Protein 2MNS (pdb70)

Organism: NCBI:txid75888

Sequence (20 aa):
LGLLSYGAGVASLPLLNVIALGLLSYGAGVASLPLLNVIALGLLSYGAGVASLPLLNVIALGLLSYGAGVASLPLLNVIALGLLSYGAGVASLPLLNVIALGLLSYGAGVASLPLLNVIALGLLSYGAGVASLPLLNVIALGLLSYGAGVASLPLLNVIALGLLSYGAGVASLPLLNVIALGLLSYGAGVASLPLLNVIALGLLSYGAGVASLPLLNVIALGLLSYGAGVASLPLLNVIALGLLSYGAGVASLPLLNVIALGLLSYGAGVASLPLLNVIALGLLSYGAGVASLPLLNVIALGLLSYGAGVASLPLLNVIALGLLSYGAGVASLPLLNVIALGLLSYGAGVASLPLLNVIALGLLSYGAGVASLPLLNVIALGLLSYGAGVASLPLLNVIALGLLSYGAGVASLPLLNVIALGLLSYGAGVASLPLLNVIALGLLSYGAGVASLPLLNVIALGLLSYGAGVASLPLLNVIALGLLSYGAGVASLPLLNVIALGLLSYGAGVASLPLLNVIALGLLSYGAGVASLPLLNVIALGLLSYGAGVASLPLLNVIALGLLSYGAGVASLPLLNVIALGLLSYGAGVASLPLLNVIALGLLSYGAGVASLPLLNVIALGLLSYGAGVASLPLLNVIALGLLSYGAGVASLPLLNVIALGLLSYGAGVASLPLLNVIALGLLSYGAGVASLPLLNVIALGLLSYGAGVASLPLLNVIALGLLSYGAGVASLPLLNVIALGLLSYGAGVASLPLLNVIALGLLSYGAGVASLPLLNVIALGLLSYGAGVASLPLLNVIALGLLSYGAGVASLPLLNVIALGLLSYGAGVASLPLLNVIALGLLSYGAGVASLPLLNVIALGLLSYGAGVASLPLLNVIALGLLSYGAGVASLPLLNVIALGLLSYGAGVASLPLLNVIALGLLSYGAGVASLPLLNVIALGLLSYGAGVASLPLLNVIALGLLSYGAGVASLPLLNVIALGLLSYGAGVASLPLLNVIA

Structure (mmCIF, N/CA/C/O backbone):
data_2MNS
#
_entry.id   2MNS
#
loop_
_atom_site.group_PDB
_atom_site.id
_atom_site.type_symbol
_atom_site.label_atom_id
_atom_site.label_alt_id
_atom_site.label_comp_id
_atom_site.label_asym_id
_atom_site.label_entity_id
_atom_site.label_seq_id
_atom_site.pdbx_PDB_ins_code
_atom_site.Cartn_x
_atom_site.Cartn_y
_atom_site.Cartn_z
_atom_site.occupancy
_atom_site.B_iso_or_equiv
_atom_site.auth_seq_id
_atom_site.auth_comp_id
_atom_site.auth_asym_id
_atom_site.auth_atom_id
_atom_site.pdbx_PDB_model_num
ATOM 7 N N . LEU A 1 2 ? 2.942 -7.721 0.359 1.00 0.00 1 LEU A N 1
ATOM 8 C CA . LEU A 1 2 ? 3.637 -7.371 1.591 1.00 0.00 1 LEU A CA 1
ATOM 9 C C . LEU A 1 2 ? 4.314 -6.010 1.455 1.00 0.00 1 LEU A C 1
ATOM 10 O O . LEU A 1 2 ? 4.282 -5.196 2.379 1.00 0.00 1 LEU A O 1
ATOM 26 N N . GLY A 1 3 ? 4.922 -5.769 0.299 1.00 0.00 2 GLY A N 1
ATOM 27 C CA . GLY A 1 3 ? 5.597 -4.505 0.053 1.00 0.00 2 GLY A CA 1
ATOM 28 C C . GLY A 1 3 ? 4.591 -3.371 0.020 1.00 0.00 2 GLY A C 1
ATOM 29 O O . GLY A 1 3 ? 4.844 -2.282 0.538 1.00 0.00 2 GLY A O 1
ATOM 33 N N . LEU A 1 4 ? 3.447 -3.635 -0.594 1.00 0.00 3 LEU A N 1
ATOM 34 C CA . LEU A 1 4 ? 2.404 -2.631 -0.694 1.00 0.00 3 LEU A CA 1
ATOM 35 C C . LEU A 1 4 ? 1.865 -2.287 0.695 1.00 0.00 3 LEU A C 1
ATOM 36 O O . LEU A 1 4 ? 1.568 -1.131 0.990 1.00 0.00 3 LEU A O 1
ATOM 52 N N . LEU A 1 5 ? 1.738 -3.300 1.544 1.00 0.00 4 LEU A N 1
ATOM 53 C CA . LEU A 1 5 ? 1.238 -3.089 2.898 1.00 0.00 4 LEU A CA 1
ATOM 54 C C . LEU A 1 5 ? 2.191 -2.187 3.683 1.00 0.00 4 LEU A C 1
ATOM 55 O O . LEU A 1 5 ? 1.757 -1.315 4.436 1.00 0.00 4 LEU A O 1
ATOM 71 N N . SER A 1 6 ? 3.489 -2.409 3.505 1.00 0.00 5 SER A N 1
ATOM 72 C CA . SER A 1 6 ? 4.500 -1.619 4.202 1.00 0.00 5 SER A CA 1
ATOM 73 C C . SER A 1 6 ? 4.693 -0.265 3.525 1.00 0.00 5 SER A C 1
ATOM 74 O O . SER A 1 6 ? 5.480 0.563 3.982 1.00 0.00 5 SER A O 1
ATOM 82 N N . TYR A 1 7 ? 3.972 -0.053 2.431 1.00 0.00 6 TYR A N 1
ATOM 83 C CA . TYR A 1 7 ? 4.067 1.198 1.687 1.00 0.00 6 TYR A CA 1
ATOM 84 C C . TYR A 1 7 ? 3.705 2.373 2.590 1.00 0.00 6 TYR A C 1
ATOM 85 O O . TYR A 1 7 ? 4.395 3.392 2.609 1.00 0.00 6 TYR A O 1
ATOM 103 N N . GLY A 1 8 ? 2.614 2.217 3.339 1.00 0.00 7 GLY A N 1
ATOM 104 C CA . GLY A 1 8 ? 2.150 3.265 4.253 1.00 0.00 7 GLY A CA 1
ATOM 105 C C . GLY A 1 8 ? 0.639 3.440 4.158 1.00 0.00 7 GLY A C 1
ATOM 106 O O . GLY A 1 8 ? 0.121 4.540 4.347 1.00 0.00 7 GLY A O 1
ATOM 110 N N . ALA A 1 9 ? -0.064 2.350 3.867 1.00 0.00 8 ALA A N 1
ATOM 111 C CA . ALA A 1 9 ? -1.515 2.401 3.754 1.00 0.00 8 ALA A CA 1
ATOM 112 C C . ALA A 1 9 ? -2.151 2.549 5.131 1.00 0.00 8 ALA A C 1
ATOM 113 O O . ALA A 1 9 ? -3.337 2.854 5.251 1.00 0.00 8 ALA A O 1
ATOM 120 N N . GLY A 1 10 ? -1.348 2.331 6.171 1.00 0.00 9 GLY A N 1
ATOM 121 C CA . GLY A 1 10 ? -1.836 2.441 7.544 1.00 0.00 9 GLY A CA 1
ATOM 122 C C . GLY A 1 10 ? -1.029 1.549 8.481 1.00 0.00 9 GLY A C 1
ATOM 123 O O . GLY A 1 10 ? -1.578 0.936 9.395 1.00 0.00 9 GLY A O 1
ATOM 127 N N . VAL A 1 11 ? 0.277 1.478 8.244 1.00 0.00 10 VAL A N 1
ATOM 128 C CA . VAL A 1 11 ? 1.151 0.654 9.072 1.00 0.00 10 VAL A CA 1
ATOM 129 C C . VAL A 1 11 ? 1.146 1.147 10.515 1.00 0.00 10 VAL A C 1
ATOM 130 O O . VAL A 1 11 ? 1.033 0.356 11.449 1.00 0.00 10 VAL A O 1
ATOM 143 N N . ALA A 1 12 ? 1.271 2.462 10.692 1.00 0.00 11 ALA A N 1
ATOM 144 C CA . ALA A 1 12 ? 1.275 3.057 12.029 1.00 0.00 11 ALA A CA 1
ATOM 145 C C . ALA A 1 12 ? -0.121 3.545 12.390 1.00 0.00 11 ALA A C 1
ATOM 146 O O . ALA A 1 12 ? -0.376 3.952 13.524 1.00 0.00 11 ALA A O 1
ATOM 153 N N . SER A 1 13 ? -1.020 3.508 11.413 1.00 0.00 12 SER A N 1
ATOM 154 C CA . SER A 1 13 ? -2.394 3.953 11.624 1.00 0.00 12 SER A CA 1
ATOM 155 C C . SER A 1 13 ? -3.255 2.819 12.167 1.00 0.00 12 SER A C 1
ATOM 156 O O . SER A 1 13 ? -4.430 3.019 12.476 1.00 0.00 12 SER A O 1
ATOM 164 N N . LEU A 1 14 ? -2.674 1.620 12.273 1.00 0.00 13 LEU A N 1
ATOM 165 C CA . LEU A 1 14 ? -3.411 0.452 12.776 1.00 0.00 13 LEU A CA 1
ATOM 166 C C . LEU A 1 14 ? -2.969 0.102 14.208 1.00 0.00 13 LEU A C 1
ATOM 167 O O . LEU A 1 14 ? -3.813 -0.031 15.095 1.00 0.00 13 LEU A O 1
ATOM 183 N N . PRO A 1 15 ? -1.688 -0.052 14.460 1.00 0.00 14 PRO A N 1
ATOM 184 C CA . PRO A 1 15 ? -1.189 -0.393 15.829 1.00 0.00 14 PRO A CA 1
ATOM 185 C C . PRO A 1 15 ? -1.691 0.589 16.889 1.00 0.00 14 PRO A C 1
ATOM 186 O O . PRO A 1 15 ? -2.221 0.182 17.922 1.00 0.00 14 PRO A O 1
ATOM 197 N N . LEU A 1 16 ? -1.522 1.882 16.625 1.00 0.00 15 LEU A N 1
ATOM 198 C CA . LEU A 1 16 ? -1.962 2.907 17.563 1.00 0.00 15 LEU A CA 1
ATOM 199 C C . LEU A 1 16 ? -3.478 2.872 17.714 1.00 0.00 15 LEU A C 1
ATOM 200 O O . LEU A 1 16 ? -4.008 2.984 18.819 1.00 0.00 15 LEU A O 1
ATOM 216 N N . LEU A 1 17 ? -4.168 2.718 16.591 1.00 0.00 16 LEU A N 1
ATOM 217 C CA . LEU A 1 17 ? -5.625 2.669 16.597 1.00 0.00 16 LEU A CA 1
ATOM 218 C C . LEU A 1 17 ? -6.118 1.454 17.382 1.00 0.00 16 LEU A C 1
ATOM 219 O O . LEU A 1 17 ? -7.101 1.538 18.119 1.00 0.00 16 LEU A O 1
ATOM 235 N N . ASN A 1 18 ? -5.437 0.325 17.213 1.00 0.00 17 ASN A N 1
ATOM 236 C CA . ASN A 1 18 ? -5.826 -0.898 17.906 1.00 0.00 17 ASN A CA 1
ATOM 237 C C . ASN A 1 18 ? -5.737 -0.718 19.419 1.00 0.00 17 ASN A C 1
ATOM 238 O O . ASN A 1 18 ? -6.615 -1.166 20.156 1.00 0.00 17 ASN A O 1
ATOM 249 N N . VAL A 1 19 ? -4.679 -0.057 19.877 1.00 0.00 18 VAL A N 1
ATOM 250 C CA . VAL A 1 19 ? -4.503 0.174 21.306 1.00 0.00 18 VAL A CA 1
ATOM 251 C C . VAL A 1 19 ? -5.629 1.057 21.834 1.00 0.00 18 VAL A C 1
ATOM 252 O O . VAL A 1 19 ? -6.224 0.770 22.873 1.00 0.00 18 VAL A O 1
ATOM 265 N N . ILE A 1 20 ? -5.920 2.126 21.103 1.00 0.00 19 ILE A N 1
ATOM 266 C CA . ILE A 1 20 ? -6.981 3.043 21.496 1.00 0.00 19 ILE A CA 1
ATOM 267 C C . ILE A 1 20 ? -8.325 2.327 21.459 1.00 0.00 19 ILE A C 1
ATOM 268 O O . ILE A 1 20 ? -9.148 2.474 22.364 1.00 0.00 19 ILE A O 1
ATOM 284 N N . ALA A 1 21 ? -8.536 1.550 20.403 1.00 0.00 20 ALA A N 1
ATOM 285 C CA . ALA A 1 21 ? -9.783 0.808 20.248 1.00 0.00 20 ALA A CA 1
ATOM 286 C C . ALA A 1 21 ? -9.880 -0.300 21.292 1.00 0.00 20 ALA A C 1
ATOM 287 O O . ALA A 1 21 ? -10.747 -0.262 22.166 1.00 0.00 20 ALA A O 1
ATOM 303 N N . LEU A 1 2 ? 6.327 -6.415 -0.534 1.00 0.00 1 LEU A N 2
ATOM 304 C CA . LEU A 1 2 ? 5.363 -7.387 -1.033 1.00 0.00 1 LEU A CA 2
ATOM 305 C C . LEU A 1 2 ? 4.231 -6.676 -1.768 1.00 0.00 1 LEU A C 2
ATOM 306 O O . LEU A 1 2 ? 3.787 -7.127 -2.825 1.00 0.00 1 LEU A O 2
ATOM 322 N N . GLY A 1 3 ? 3.769 -5.562 -1.203 1.00 0.00 2 GLY A N 2
ATOM 323 C CA . GLY A 1 3 ? 2.688 -4.791 -1.813 1.00 0.00 2 GLY A CA 2
ATOM 324 C C . GLY A 1 3 ? 1.823 -4.129 -0.748 1.00 0.00 2 GLY A C 2
ATOM 325 O O . GLY A 1 3 ? 1.219 -3.084 -0.986 1.00 0.00 2 GLY A O 2
ATOM 329 N N . LEU A 1 4 ? 1.765 -4.750 0.428 1.00 0.00 3 LEU A N 2
ATOM 330 C CA . LEU A 1 4 ? 0.965 -4.217 1.532 1.00 0.00 3 LEU A CA 2
ATOM 331 C C . LEU A 1 4 ? 1.825 -3.378 2.471 1.00 0.00 3 LEU A C 2
ATOM 332 O O . LEU A 1 4 ? 1.302 -2.624 3.289 1.00 0.00 3 LEU A O 2
ATOM 348 N N . LEU A 1 5 ? 3.142 -3.519 2.363 1.00 0.00 4 LEU A N 2
ATOM 349 C CA . LEU A 1 5 ? 4.040 -2.766 3.230 1.00 0.00 4 LEU A CA 2
ATOM 350 C C . LEU A 1 5 ? 3.894 -1.267 2.994 1.00 0.00 4 LEU A C 2
ATOM 351 O O . LEU A 1 5 ? 3.812 -0.491 3.944 1.00 0.00 4 LEU A O 2
ATOM 367 N N . SER A 1 6 ? 3.843 -0.865 1.728 1.00 0.00 5 SER A N 2
ATOM 368 C CA . SER A 1 6 ? 3.690 0.548 1.401 1.00 0.00 5 SER A CA 2
ATOM 369 C C . SER A 1 6 ? 2.354 1.063 1.924 1.00 0.00 5 SER A C 2
ATOM 370 O O . SER A 1 6 ? 2.282 2.118 2.556 1.00 0.00 5 SER A O 2
ATOM 378 N N . TYR A 1 7 ? 1.302 0.298 1.659 1.00 0.00 6 TYR A N 2
ATOM 379 C CA . TYR A 1 7 ? -0.037 0.659 2.105 1.00 0.00 6 TYR A CA 2
ATOM 380 C C . TYR A 1 7 ? -0.122 0.653 3.631 1.00 0.00 6 TYR A C 2
ATOM 381 O O . TYR A 1 7 ? -0.685 1.566 4.235 1.00 0.00 6 TYR A O 2
ATOM 399 N N . GLY A 1 8 ? 0.432 -0.391 4.244 1.00 0.00 7 GLY A N 2
ATOM 400 C CA . GLY A 1 8 ? 0.408 -0.525 5.700 1.00 0.00 7 GLY A CA 2
ATOM 401 C C . GLY A 1 8 ? 1.669 0.050 6.336 1.00 0.00 7 GLY A C 2
ATOM 402 O O . GLY A 1 8 ? 1.984 -0.254 7.486 1.00 0.00 7 GLY A O 2
ATOM 406 N N . ALA A 1 9 ? 2.395 0.873 5.582 1.00 0.00 8 ALA A N 2
ATOM 407 C CA . ALA A 1 9 ? 3.625 1.478 6.091 1.00 0.00 8 ALA A CA 2
ATOM 408 C C . ALA A 1 9 ? 3.340 2.355 7.305 1.00 0.00 8 ALA A C 2
ATOM 409 O O . ALA A 1 9 ? 3.433 3.580 7.233 1.00 0.00 8 ALA A O 2
ATOM 416 N N . GLY A 1 10 ? 3.000 1.719 8.421 1.00 0.00 9 GLY A N 2
ATOM 417 C CA . GLY A 1 10 ? 2.713 2.446 9.649 1.00 0.00 9 GLY A CA 2
ATOM 418 C C . GLY A 1 10 ? 1.319 3.056 9.614 1.00 0.00 9 GLY A C 2
ATOM 419 O O . GLY A 1 10 ? 0.827 3.569 10.620 1.00 0.00 9 GLY A O 2
ATOM 423 N N . VAL A 1 11 ? 0.697 3.001 8.449 1.00 0.00 10 VAL A N 2
ATOM 424 C CA . VAL A 1 11 ? -0.641 3.555 8.277 1.00 0.00 10 VAL A CA 2
ATOM 425 C C . VAL A 1 11 ? -1.651 2.798 9.133 1.00 0.00 10 VAL A C 2
ATOM 426 O O . VAL A 1 11 ? -2.480 3.401 9.808 1.00 0.00 10 VAL A O 2
ATOM 439 N N . ALA A 1 12 ? -1.577 1.471 9.088 1.00 0.00 11 ALA A N 2
ATOM 440 C CA . ALA A 1 12 ? -2.493 0.630 9.855 1.00 0.00 11 ALA A CA 2
ATOM 441 C C . ALA A 1 12 ? -1.985 0.431 11.278 1.00 0.00 11 ALA A C 2
ATOM 442 O O . ALA A 1 12 ? -2.704 -0.074 12.139 1.00 0.00 11 ALA A O 2
ATOM 449 N N . SER A 1 13 ? -0.735 0.816 11.512 1.00 0.00 12 SER A N 2
ATOM 450 C CA . SER A 1 13 ? -0.130 0.665 12.829 1.00 0.00 12 SER A CA 2
ATOM 451 C C . SER A 1 13 ? -0.597 1.755 13.786 1.00 0.00 12 SER A C 2
ATOM 452 O O . SER A 1 13 ? -0.213 1.762 14.954 1.00 0.00 12 SER A O 2
ATOM 460 N N . LEU A 1 14 ? -1.412 2.688 13.288 1.00 0.00 13 LEU A N 2
ATOM 461 C CA . LEU A 1 14 ? -1.911 3.791 14.122 1.00 0.00 13 LEU A CA 2
ATOM 462 C C . LEU A 1 14 ? -3.406 3.599 14.461 1.00 0.00 13 LEU A C 2
ATOM 463 O O . LEU A 1 14 ? -3.766 3.594 15.639 1.00 0.00 13 LEU A O 2
ATOM 479 N N . PRO A 1 15 ? -4.280 3.443 13.487 1.00 0.00 14 PRO A N 2
ATOM 480 C CA . PRO A 1 15 ? -5.745 3.254 13.755 1.00 0.00 14 PRO A CA 2
ATOM 481 C C . PRO A 1 15 ? -6.045 2.085 14.701 1.00 0.00 14 PRO A C 2
ATOM 482 O O . PRO A 1 15 ? -6.830 2.221 15.636 1.00 0.00 14 PRO A O 2
ATOM 493 N N . LEU A 1 16 ? -5.438 0.934 14.428 1.00 0.00 15 LEU A N 2
ATOM 494 C CA . LEU A 1 16 ? -5.678 -0.257 15.241 1.00 0.00 15 LEU A CA 2
ATOM 495 C C . LEU A 1 16 ? -5.220 -0.049 16.680 1.00 0.00 15 LEU A C 2
ATOM 496 O O . LEU A 1 16 ? -5.918 -0.424 17.623 1.00 0.00 15 LEU A O 2
ATOM 512 N N . LEU A 1 17 ? -4.048 0.548 16.847 1.00 0.00 16 LEU A N 2
ATOM 513 C CA . LEU A 1 17 ? -3.517 0.794 18.181 1.00 0.00 16 LEU A CA 2
ATOM 514 C C . LEU A 1 17 ? -4.418 1.763 18.947 1.00 0.00 16 LEU A C 2
ATOM 515 O O . LEU A 1 17 ? -4.644 1.597 20.146 1.00 0.00 16 LEU A O 2
ATOM 531 N N . ASN A 1 18 ? -4.920 2.776 18.249 1.00 0.00 17 ASN A N 2
ATOM 532 C CA . ASN A 1 18 ? -5.788 3.765 18.879 1.00 0.00 17 ASN A CA 2
ATOM 533 C C . ASN A 1 18 ? -7.057 3.103 19.409 1.00 0.00 17 ASN A C 2
ATOM 534 O O . ASN A 1 18 ? -7.506 3.401 20.515 1.00 0.00 17 ASN A O 2
ATOM 545 N N . VAL A 1 19 ? -7.625 2.198 18.620 1.00 0.00 18 VAL A N 2
ATOM 546 C CA . VAL A 1 19 ? -8.835 1.494 19.033 1.00 0.00 18 VAL A CA 2
ATOM 547 C C . VAL A 1 19 ? -8.537 0.613 20.240 1.00 0.00 18 VAL A C 2
ATOM 548 O O . VAL A 1 19 ? -9.284 0.598 21.219 1.00 0.00 18 VAL A O 2
ATOM 561 N N . ILE A 1 20 ? -7.430 -0.119 20.160 1.00 0.00 19 ILE A N 2
ATOM 562 C CA . ILE A 1 20 ? -7.019 -1.003 21.243 1.00 0.00 19 ILE A CA 2
ATOM 563 C C . ILE A 1 20 ? -6.697 -0.194 22.494 1.00 0.00 19 ILE A C 2
ATOM 564 O O . ILE A 1 20 ? -7.080 -0.564 23.604 1.00 0.00 19 ILE A O 2
ATOM 580 N N . ALA A 1 21 ? -5.983 0.912 22.303 1.00 0.00 20 ALA A N 2
ATOM 581 C CA . ALA A 1 21 ? -5.605 1.774 23.421 1.00 0.00 20 ALA A CA 2
ATOM 582 C C . ALA A 1 21 ? -6.728 2.753 23.750 1.00 0.00 20 ALA A C 2
ATOM 583 O O . ALA A 1 21 ? -6.736 3.358 24.821 1.00 0.00 20 ALA A O 2
ATOM 599 N N . LEU A 1 2 ? 5.019 -8.378 1.313 1.00 0.00 1 LEU A N 3
ATOM 600 C CA . LEU A 1 2 ? 3.678 -8.749 0.884 1.00 0.00 1 LEU A CA 3
ATOM 601 C C . LEU A 1 2 ? 3.036 -7.602 0.112 1.00 0.00 1 LEU A C 3
ATOM 602 O O . LEU A 1 2 ? 2.354 -7.816 -0.890 1.00 0.00 1 LEU A O 3
ATOM 618 N N . GLY A 1 3 ? 3.256 -6.379 0.596 1.00 0.00 2 GLY A N 3
ATOM 619 C CA . GLY A 1 3 ? 2.694 -5.182 -0.037 1.00 0.00 2 GLY A CA 3
ATOM 620 C C . GLY A 1 3 ? 1.813 -4.434 0.950 1.00 0.00 2 GLY A C 3
ATOM 621 O O . GLY A 1 3 ? 1.445 -3.279 0.729 1.00 0.00 2 GLY A O 3
ATOM 625 N N . LEU A 1 4 ? 1.484 -5.109 2.039 1.00 0.00 3 LEU A N 3
ATOM 626 C CA . LEU A 1 4 ? 0.645 -4.530 3.080 1.00 0.00 3 LEU A CA 3
ATOM 627 C C . LEU A 1 4 ? 1.343 -3.341 3.733 1.00 0.00 3 LEU A C 3
ATOM 628 O O . LEU A 1 4 ? 0.707 -2.346 4.077 1.00 0.00 3 LEU A O 3
ATOM 644 N N . LEU A 1 5 ? 2.654 -3.462 3.908 1.00 0.00 4 LEU A N 3
ATOM 645 C CA . LEU A 1 5 ? 3.439 -2.400 4.529 1.00 0.00 4 LEU A CA 3
ATOM 646 C C . LEU A 1 5 ? 3.371 -1.119 3.705 1.00 0.00 4 LEU A C 3
ATOM 647 O O . LEU A 1 5 ? 3.304 -0.024 4.261 1.00 0.00 4 LEU A O 3
ATOM 663 N N . SER A 1 6 ? 3.396 -1.254 2.384 1.00 0.00 5 SER A N 3
ATOM 664 C CA . SER A 1 6 ? 3.339 -0.080 1.522 1.00 0.00 5 SER A CA 3
ATOM 665 C C . SER A 1 6 ? 2.077 0.726 1.816 1.00 0.00 5 SER A C 3
ATOM 666 O O . SER A 1 6 ? 2.131 1.949 1.946 1.00 0.00 5 SER A O 3
ATOM 674 N N . TYR A 1 7 ? 0.949 0.034 1.937 1.00 0.00 6 TYR A N 3
ATOM 675 C CA . TYR A 1 7 ? -0.311 0.703 2.238 1.00 0.00 6 TYR A CA 3
ATOM 676 C C . TYR A 1 7 ? -0.301 1.231 3.670 1.00 0.00 6 TYR A C 3
ATOM 677 O O . TYR A 1 7 ? -0.781 2.330 3.945 1.00 0.00 6 TYR A O 3
ATOM 695 N N . GLY A 1 8 ? 0.255 0.429 4.581 1.00 0.00 7 GLY A N 3
ATOM 696 C CA . GLY A 1 8 ? 0.337 0.801 5.995 1.00 0.00 7 GLY A CA 3
ATOM 697 C C . GLY A 1 8 ? 1.748 1.247 6.355 1.00 0.00 7 GLY A C 3
ATOM 698 O O . GLY A 1 8 ? 2.229 0.999 7.460 1.00 0.00 7 GLY A O 3
ATOM 702 N N . ALA A 1 9 ? 2.409 1.899 5.407 1.00 0.00 8 ALA A N 3
ATOM 703 C CA . ALA A 1 9 ? 3.771 2.372 5.622 1.00 0.00 8 ALA A CA 3
ATOM 704 C C . ALA A 1 9 ? 3.836 3.331 6.808 1.00 0.00 8 ALA A C 3
ATOM 705 O O . ALA A 1 9 ? 4.850 3.400 7.501 1.00 0.00 8 ALA A O 3
ATOM 712 N N . GLY A 1 10 ? 2.754 4.071 7.038 1.00 0.00 9 GLY A N 3
ATOM 713 C CA . GLY A 1 10 ? 2.716 5.020 8.148 1.00 0.00 9 GLY A CA 3
ATOM 714 C C . GLY A 1 10 ? 1.282 5.292 8.580 1.00 0.00 9 GLY A C 3
ATOM 715 O O . GLY A 1 10 ? 1.013 5.544 9.754 1.00 0.00 9 GLY A O 3
ATOM 719 N N . VAL A 1 11 ? 0.366 5.242 7.625 1.00 0.00 10 VAL A N 3
ATOM 720 C CA . VAL A 1 11 ? -1.037 5.485 7.914 1.00 0.00 10 VAL A CA 3
ATOM 721 C C . VAL A 1 11 ? -1.578 4.436 8.881 1.00 0.00 10 VAL A C 3
ATOM 722 O O . VAL A 1 11 ? -2.346 4.755 9.791 1.00 0.00 10 VAL A O 3
ATOM 735 N N . ALA A 1 12 ? -1.171 3.186 8.686 1.00 0.00 11 ALA A N 3
ATOM 736 C CA . ALA A 1 12 ? -1.620 2.101 9.552 1.00 0.00 11 ALA A CA 3
ATOM 737 C C . ALA A 1 12 ? -0.859 2.125 10.873 1.00 0.00 11 ALA A C 3
ATOM 738 O O . ALA A 1 12 ? -0.750 1.107 11.556 1.00 0.00 11 ALA A O 3
ATOM 745 N N . SER A 1 13 ? -0.325 3.294 11.224 1.00 0.00 12 SER A N 3
ATOM 746 C CA . SER A 1 13 ? 0.436 3.451 12.466 1.00 0.00 12 SER A CA 3
ATOM 747 C C . SER A 1 13 ? -0.377 4.211 13.508 1.00 0.00 12 SER A C 3
ATOM 748 O O . SER A 1 13 ? 0.179 4.961 14.309 1.00 0.00 12 SER A O 3
ATOM 756 N N . LEU A 1 14 ? -1.691 4.009 13.498 1.00 0.00 13 LEU A N 3
ATOM 757 C CA . LEU A 1 14 ? -2.561 4.680 14.459 1.00 0.00 13 LEU A CA 3
ATOM 758 C C . LEU A 1 14 ? -3.937 3.999 14.531 1.00 0.00 13 LEU A C 3
ATOM 759 O O . LEU A 1 14 ? -4.430 3.723 15.625 1.00 0.00 13 LEU A O 3
ATOM 775 N N . PRO A 1 15 ? -4.575 3.733 13.411 1.00 0.00 14 PRO A N 3
ATOM 776 C CA . PRO A 1 15 ? -5.924 3.084 13.405 1.00 0.00 14 PRO A CA 3
ATOM 777 C C . PRO A 1 15 ? -5.905 1.723 14.103 1.00 0.00 14 PRO A C 3
ATOM 778 O O . PRO A 1 15 ? -6.733 1.446 14.972 1.00 0.00 14 PRO A O 3
ATOM 789 N N . LEU A 1 16 ? -4.945 0.887 13.720 1.00 0.00 15 LEU A N 3
ATOM 790 C CA . LEU A 1 16 ? -4.814 -0.437 14.316 1.00 0.00 15 LEU A CA 3
ATOM 791 C C . LEU A 1 16 ? -4.450 -0.319 15.792 1.00 0.00 15 LEU A C 3
ATOM 792 O O . LEU A 1 16 ? -4.973 -1.050 16.633 1.00 0.00 15 LEU A O 3
ATOM 808 N N . LEU A 1 17 ? -3.544 0.604 16.092 1.00 0.00 16 LEU A N 3
ATOM 809 C CA . LEU A 1 17 ? -3.101 0.817 17.464 1.00 0.00 16 LEU A CA 3
ATOM 810 C C . LEU A 1 17 ? -4.258 1.293 18.336 1.00 0.00 16 LEU A C 3
ATOM 811 O O . LEU A 1 17 ? -4.394 0.874 19.486 1.00 0.00 16 LEU A O 3
ATOM 827 N N . ASN A 1 18 ? -5.085 2.175 17.785 1.00 0.00 17 ASN A N 3
ATOM 828 C CA . ASN A 1 18 ? -6.222 2.706 18.526 1.00 0.00 17 ASN A CA 3
ATOM 829 C C . ASN A 1 18 ? -7.194 1.586 18.885 1.00 0.00 17 ASN A C 3
ATOM 830 O O . ASN A 1 18 ? -7.720 1.543 19.996 1.00 0.00 17 ASN A O 3
ATOM 841 N N . VAL A 1 19 ? -7.423 0.680 17.940 1.00 0.00 18 VAL A N 3
ATOM 842 C CA . VAL A 1 19 ? -8.329 -0.437 18.176 1.00 0.00 18 VAL A CA 3
ATOM 843 C C . VAL A 1 19 ? -7.785 -1.325 19.290 1.00 0.00 18 VAL A C 3
ATOM 844 O O . VAL A 1 19 ? -8.512 -1.705 20.208 1.00 0.00 18 VAL A O 3
ATOM 857 N N . ILE A 1 20 ? -6.497 -1.640 19.205 1.00 0.00 19 ILE A N 3
ATOM 858 C CA . ILE A 1 20 ? -5.854 -2.472 20.212 1.00 0.00 19 ILE A CA 3
ATOM 859 C C . ILE A 1 20 ? -5.864 -1.756 21.556 1.00 0.00 19 ILE A C 3
ATOM 860 O O . ILE A 1 20 ? -6.146 -2.357 22.593 1.00 0.00 19 ILE A O 3
ATOM 876 N N . ALA A 1 21 ? -5.549 -0.465 21.527 1.00 0.00 20 ALA A N 3
ATOM 877 C CA . ALA A 1 21 ? -5.519 0.339 22.744 1.00 0.00 20 ALA A CA 3
ATOM 878 C C . ALA A 1 21 ? -6.916 0.848 23.083 1.00 0.00 20 ALA A C 3
ATOM 879 O O . ALA A 1 21 ? -7.122 1.458 24.132 1.00 0.00 20 ALA A O 3
ATOM 895 N N . LEU A 1 2 ? 2.321 -8.210 2.913 1.00 0.00 1 LEU A N 4
ATOM 896 C CA . LEU A 1 2 ? 1.856 -8.544 1.572 1.00 0.00 1 LEU A CA 4
ATOM 897 C C . LEU A 1 2 ? 2.536 -7.654 0.537 1.00 0.00 1 LEU A C 4
ATOM 898 O O . LEU A 1 2 ? 2.935 -8.118 -0.530 1.00 0.00 1 LEU A O 4
ATOM 914 N N . GLY A 1 3 ? 2.667 -6.370 0.863 1.00 0.00 2 GLY A N 4
ATOM 915 C CA . GLY A 1 3 ? 3.304 -5.420 -0.045 1.00 0.00 2 GLY A CA 4
ATOM 916 C C . GLY A 1 3 ? 2.863 -3.994 0.260 1.00 0.00 2 GLY A C 4
ATOM 917 O O . GLY A 1 3 ? 3.642 -3.050 0.122 1.00 0.00 2 GLY A O 4
ATOM 921 N N . LEU A 1 4 ? 1.608 -3.841 0.677 1.00 0.00 3 LEU A N 4
ATOM 922 C CA . LEU A 1 4 ? 1.071 -2.520 1.003 1.00 0.00 3 LEU A CA 4
ATOM 923 C C . LEU A 1 4 ? 1.314 -2.188 2.471 1.00 0.00 3 LEU A C 4
ATOM 924 O O . LEU A 1 4 ? 1.086 -1.059 2.904 1.00 0.00 3 LEU A O 4
ATOM 940 N N . LEU A 1 5 ? 1.773 -3.174 3.238 1.00 0.00 4 LEU A N 4
ATOM 941 C CA . LEU A 1 5 ? 2.031 -2.952 4.656 1.00 0.00 4 LEU A CA 4
ATOM 942 C C . LEU A 1 5 ? 3.115 -1.892 4.830 1.00 0.00 4 LEU A C 4
ATOM 943 O O . LEU A 1 5 ? 2.960 -0.959 5.619 1.00 0.00 4 LEU A O 4
ATOM 959 N N . SER A 1 6 ? 4.205 -2.031 4.083 1.00 0.00 5 SER A N 4
ATOM 960 C CA . SER A 1 6 ? 5.295 -1.066 4.161 1.00 0.00 5 SER A CA 4
ATOM 961 C C . SER A 1 6 ? 4.816 0.301 3.685 1.00 0.00 5 SER A C 4
ATOM 962 O O . SER A 1 6 ? 5.100 1.326 4.305 1.00 0.00 5 SER A O 4
ATOM 970 N N . TYR A 1 7 ? 4.079 0.297 2.580 1.00 0.00 6 TYR A N 4
ATOM 971 C CA . TYR A 1 7 ? 3.546 1.528 2.010 1.00 0.00 6 TYR A CA 4
ATOM 972 C C . TYR A 1 7 ? 2.578 2.200 2.978 1.00 0.00 6 TYR A C 4
ATOM 973 O O . TYR A 1 7 ? 2.649 3.408 3.204 1.00 0.00 6 TYR A O 4
ATOM 991 N N . GLY A 1 8 ? 1.673 1.408 3.546 1.00 0.00 7 GLY A N 4
ATOM 992 C CA . GLY A 1 8 ? 0.687 1.929 4.490 1.00 0.00 7 GLY A CA 4
ATOM 993 C C . GLY A 1 8 ? 1.235 1.919 5.913 1.00 0.00 7 GLY A C 4
ATOM 994 O O . GLY A 1 8 ? 0.472 1.934 6.880 1.00 0.00 7 GLY A O 4
ATOM 998 N N . ALA A 1 9 ? 2.557 1.895 6.035 1.00 0.00 8 ALA A N 4
ATOM 999 C CA . ALA A 1 9 ? 3.196 1.883 7.347 1.00 0.00 8 ALA A CA 4
ATOM 1000 C C . ALA A 1 9 ? 3.024 3.229 8.048 1.00 0.00 8 ALA A C 4
ATOM 1001 O O . ALA A 1 9 ? 3.931 3.699 8.735 1.00 0.00 8 ALA A O 4
ATOM 1008 N N . GLY A 1 10 ? 1.858 3.844 7.871 1.00 0.00 9 GLY A N 4
ATOM 1009 C CA . GLY A 1 10 ? 1.586 5.136 8.495 1.00 0.00 9 GLY A CA 4
ATOM 1010 C C . GLY A 1 10 ? 0.087 5.395 8.590 1.00 0.00 9 GLY A C 4
ATOM 1011 O O . GLY A 1 10 ? -0.439 5.665 9.669 1.00 0.00 9 GLY A O 4
ATOM 1015 N N . VAL A 1 11 ? -0.597 5.317 7.452 1.00 0.00 10 VAL A N 4
ATOM 1016 C CA . VAL A 1 11 ? -2.036 5.552 7.422 1.00 0.00 10 VAL A CA 4
ATOM 1017 C C . VAL A 1 11 ? -2.767 4.518 8.270 1.00 0.00 10 VAL A C 4
ATOM 1018 O O . VAL A 1 11 ? -3.646 4.862 9.056 1.00 0.00 10 VAL A O 4
ATOM 1031 N N . ALA A 1 12 ? -2.403 3.250 8.100 1.00 0.00 11 ALA A N 4
ATOM 1032 C CA . ALA A 1 12 ? -3.034 2.168 8.853 1.00 0.00 11 ALA A CA 4
ATOM 1033 C C . ALA A 1 12 ? -2.400 2.032 10.235 1.00 0.00 11 ALA A C 4
ATOM 1034 O O . ALA A 1 12 ? -2.945 1.365 11.116 1.00 0.00 11 ALA A O 4
ATOM 1041 N N . SER A 1 13 ? -1.249 2.667 10.415 1.00 0.00 12 SER A N 4
ATOM 1042 C CA . SER A 1 13 ? -0.545 2.613 11.692 1.00 0.00 12 SER A CA 4
ATOM 1043 C C . SER A 1 13 ? -1.318 3.370 12.765 1.00 0.00 12 SER A C 4
ATOM 1044 O O . SER A 1 13 ? -0.991 3.300 13.948 1.00 0.00 12 SER A O 4
ATOM 1052 N N . LEU A 1 14 ? -2.338 4.114 12.340 1.00 0.00 13 LEU A N 4
ATOM 1053 C CA . LEU A 1 14 ? -3.150 4.902 13.266 1.00 0.00 13 LEU A CA 4
ATOM 1054 C C . LEU A 1 14 ? -4.350 4.086 13.778 1.00 0.00 13 LEU A C 4
ATOM 1055 O O . LEU A 1 14 ? -4.433 3.790 14.971 1.00 0.00 13 LEU A O 4
ATOM 1071 N N . PRO A 1 15 ? -5.281 3.733 12.924 1.00 0.00 14 PRO A N 4
ATOM 1072 C CA . PRO A 1 15 ? -6.495 2.955 13.332 1.00 0.00 14 PRO A CA 4
ATOM 1073 C C . PRO A 1 15 ? -6.155 1.594 13.950 1.00 0.00 14 PRO A C 4
ATOM 1074 O O . PRO A 1 15 ? -6.757 1.195 14.946 1.00 0.00 14 PRO A O 4
ATOM 1085 N N . LEU A 1 16 ? -5.205 0.884 13.353 1.00 0.00 15 LEU A N 4
ATOM 1086 C CA . LEU A 1 16 ? -4.827 -0.431 13.863 1.00 0.00 15 LEU A CA 4
ATOM 1087 C C . LEU A 1 16 ? -4.264 -0.314 15.275 1.00 0.00 15 LEU A C 4
ATOM 1088 O O . LEU A 1 16 ? -4.602 -1.100 16.158 1.00 0.00 15 LEU A O 4
ATOM 1104 N N . LEU A 1 17 ? -3.409 0.679 15.478 1.00 0.00 16 LEU A N 4
ATOM 1105 C CA . LEU A 1 17 ? -2.807 0.904 16.784 1.00 0.00 16 LEU A CA 4
ATOM 1106 C C . LEU A 1 17 ? -3.880 1.300 17.797 1.00 0.00 16 LEU A C 4
ATOM 1107 O O . LEU A 1 17 ? -3.842 0.878 18.954 1.00 0.00 16 LEU A O 4
ATOM 1123 N N . ASN A 1 18 ? -4.830 2.118 17.353 1.00 0.00 17 ASN A N 4
ATOM 1124 C CA . ASN A 1 18 ? -5.905 2.574 18.226 1.00 0.00 17 ASN A CA 4
ATOM 1125 C C . ASN A 1 18 ? -6.736 1.391 18.721 1.00 0.00 17 ASN A C 4
ATOM 1126 O O . ASN A 1 18 ? -7.124 1.340 19.887 1.00 0.00 17 ASN A O 4
ATOM 1137 N N . VAL A 1 19 ? -7.003 0.440 17.831 1.00 0.00 18 VAL A N 4
ATOM 1138 C CA . VAL A 1 19 ? -7.784 -0.736 18.202 1.00 0.00 18 VAL A CA 4
ATOM 1139 C C . VAL A 1 19 ? -7.040 -1.541 19.263 1.00 0.00 18 VAL A C 4
ATOM 1140 O O . VAL A 1 19 ? -7.624 -1.956 20.263 1.00 0.00 18 VAL A O 4
ATOM 1153 N N . ILE A 1 20 ? -5.747 -1.746 19.039 1.00 0.00 19 ILE A N 4
ATOM 1154 C CA . ILE A 1 20 ? -4.931 -2.493 19.985 1.00 0.00 19 ILE A CA 4
ATOM 1155 C C . ILE A 1 20 ? -4.864 -1.746 21.311 1.00 0.00 19 ILE A C 4
ATOM 1156 O O . ILE A 1 20 ? -4.981 -2.342 22.381 1.00 0.00 19 ILE A O 4
ATOM 1172 N N . ALA A 1 21 ? -4.674 -0.434 21.227 1.00 0.00 20 ALA A N 4
ATOM 1173 C CA . ALA A 1 21 ? -4.591 0.395 22.422 1.00 0.00 20 ALA A CA 4
ATOM 1174 C C . ALA A 1 21 ? -5.865 0.267 23.251 1.00 0.00 20 ALA A C 4
ATOM 1175 O O . ALA A 1 21 ? -5.807 -0.030 24.445 1.00 0.00 20 ALA A O 4
ATOM 1191 N N . LEU A 1 2 ? 0.828 -7.318 -0.582 1.00 0.00 1 LEU A N 5
ATOM 1192 C CA . LEU A 1 2 ? 0.060 -6.837 -1.724 1.00 0.00 1 LEU A CA 5
ATOM 1193 C C . LEU A 1 2 ? 0.828 -5.741 -2.454 1.00 0.00 1 LEU A C 5
ATOM 1194 O O . LEU A 1 2 ? 0.867 -5.706 -3.684 1.00 0.00 1 LEU A O 5
ATOM 1210 N N . GLY A 1 3 ? 1.436 -4.843 -1.681 1.00 0.00 2 GLY A N 5
ATOM 1211 C CA . GLY A 1 3 ? 2.206 -3.735 -2.243 1.00 0.00 2 GLY A CA 5
ATOM 1212 C C . GLY A 1 3 ? 2.054 -2.491 -1.376 1.00 0.00 2 GLY A C 5
ATOM 1213 O O . GLY A 1 3 ? 2.920 -1.615 -1.364 1.00 0.00 2 GLY A O 5
ATOM 1217 N N . LEU A 1 4 ? 0.941 -2.426 -0.649 1.00 0.00 3 LEU A N 5
ATOM 1218 C CA . LEU A 1 4 ? 0.659 -1.295 0.232 1.00 0.00 3 LEU A CA 5
ATOM 1219 C C . LEU A 1 4 ? 1.136 -1.600 1.648 1.00 0.00 3 LEU A C 5
ATOM 1220 O O . LEU A 1 4 ? 0.908 -0.822 2.575 1.00 0.00 3 LEU A O 5
ATOM 1236 N N . LEU A 1 5 ? 1.789 -2.747 1.807 1.00 0.00 4 LEU A N 5
ATOM 1237 C CA . LEU A 1 5 ? 2.287 -3.164 3.113 1.00 0.00 4 LEU A CA 5
ATOM 1238 C C . LEU A 1 5 ? 3.319 -2.172 3.645 1.00 0.00 4 LEU A C 5
ATOM 1239 O O . LEU A 1 5 ? 3.314 -1.841 4.830 1.00 0.00 4 LEU A O 5
ATOM 1255 N N . SER A 1 6 ? 4.205 -1.711 2.770 1.00 0.00 5 SER A N 5
ATOM 1256 C CA . SER A 1 6 ? 5.240 -0.767 3.182 1.00 0.00 5 SER A CA 5
ATOM 1257 C C . SER A 1 6 ? 4.615 0.503 3.751 1.00 0.00 5 SER A C 5
ATOM 1258 O O . SER A 1 6 ? 5.021 0.984 4.809 1.00 0.00 5 SER A O 5
ATOM 1266 N N . TYR A 1 7 ? 3.621 1.038 3.050 1.00 0.00 6 TYR A N 5
ATOM 1267 C CA . TYR A 1 7 ? 2.944 2.247 3.506 1.00 0.00 6 TYR A CA 5
ATOM 1268 C C . TYR A 1 7 ? 2.218 1.994 4.823 1.00 0.00 6 TYR A C 5
ATOM 1269 O O . TYR A 1 7 ? 2.263 2.817 5.738 1.00 0.00 6 TYR A O 5
ATOM 1287 N N . GLY A 1 8 ? 1.550 0.847 4.912 1.00 0.00 7 GLY A N 5
ATOM 1288 C CA . GLY A 1 8 ? 0.808 0.482 6.119 1.00 0.00 7 GLY A CA 5
ATOM 1289 C C . GLY A 1 8 ? 1.677 -0.329 7.077 1.00 0.00 7 GLY A C 5
ATOM 1290 O O . GLY A 1 8 ? 1.164 -1.082 7.904 1.00 0.00 7 GLY A O 5
ATOM 1294 N N . ALA A 1 9 ? 2.990 -0.174 6.959 1.00 0.00 8 ALA A N 5
ATOM 1295 C CA . ALA A 1 9 ? 3.910 -0.905 7.825 1.00 0.00 8 ALA A CA 5
ATOM 1296 C C . ALA A 1 9 ? 3.919 -0.315 9.229 1.00 0.00 8 ALA A C 5
ATOM 1297 O O . ALA A 1 9 ? 4.972 0.043 9.755 1.00 0.00 8 ALA A O 5
ATOM 1304 N N . GLY A 1 10 ? 2.743 -0.218 9.834 1.00 0.00 9 GLY A N 5
ATOM 1305 C CA . GLY A 1 10 ? 2.638 0.324 11.181 1.00 0.00 9 GLY A CA 5
ATOM 1306 C C . GLY A 1 10 ? 2.740 1.842 11.170 1.00 0.00 9 GLY A C 5
ATOM 1307 O O . GLY A 1 10 ? 2.972 2.468 12.206 1.00 0.00 9 GLY A O 5
ATOM 1311 N N . VAL A 1 11 ? 2.591 2.424 9.990 1.00 0.00 10 VAL A N 5
ATOM 1312 C CA . VAL A 1 11 ? 2.692 3.871 9.839 1.00 0.00 10 VAL A CA 5
ATOM 1313 C C . VAL A 1 11 ? 1.569 4.611 10.569 1.00 0.00 10 VAL A C 5
ATOM 1314 O O . VAL A 1 11 ? 1.820 5.607 11.248 1.00 0.00 10 VAL A O 5
ATOM 1327 N N . ALA A 1 12 ? 0.334 4.141 10.420 1.00 0.00 11 ALA A N 5
ATOM 1328 C CA . ALA A 1 12 ? -0.793 4.808 11.074 1.00 0.00 11 ALA A CA 5
ATOM 1329 C C . ALA A 1 12 ? -2.078 3.984 10.989 1.00 0.00 11 ALA A C 5
ATOM 1330 O O . ALA A 1 12 ? -2.975 4.142 11.816 1.00 0.00 11 ALA A O 5
ATOM 1337 N N . SER A 1 13 ? -2.166 3.107 9.997 1.00 0.00 12 SER A N 5
ATOM 1338 C CA . SER A 1 13 ? -3.350 2.276 9.836 1.00 0.00 12 SER A CA 5
ATOM 1339 C C . SER A 1 13 ? -3.444 1.237 10.953 1.00 0.00 12 SER A C 5
ATOM 1340 O O . SER A 1 13 ? -4.490 0.613 11.136 1.00 0.00 12 SER A O 5
ATOM 1348 N N . LEU A 1 14 ? -2.341 1.038 11.686 1.00 0.00 13 LEU A N 5
ATOM 1349 C CA . LEU A 1 14 ? -2.308 0.046 12.773 1.00 0.00 13 LEU A CA 5
ATOM 1350 C C . LEU A 1 14 ? -2.220 0.722 14.156 1.00 0.00 13 LEU A C 5
ATOM 1351 O O . LEU A 1 14 ? -3.026 0.421 15.036 1.00 0.00 13 LEU A O 5
ATOM 1367 N N . PRO A 1 15 ? -1.275 1.609 14.379 1.00 0.00 14 PRO A N 5
ATOM 1368 C CA . PRO A 1 15 ? -1.131 2.291 15.702 1.00 0.00 14 PRO A CA 5
ATOM 1369 C C . PRO A 1 15 ? -2.448 2.907 16.181 1.00 0.00 14 PRO A C 5
ATOM 1370 O O . PRO A 1 15 ? -2.820 2.764 17.345 1.00 0.00 14 PRO A O 5
ATOM 1381 N N . LEU A 1 16 ? -3.147 3.584 15.277 1.00 0.00 15 LEU A N 5
ATOM 1382 C CA . LEU A 1 16 ? -4.418 4.207 15.628 1.00 0.00 15 LEU A CA 5
ATOM 1383 C C . LEU A 1 16 ? -5.440 3.143 16.018 1.00 0.00 15 LEU A C 5
ATOM 1384 O O . LEU A 1 16 ? -6.190 3.309 16.980 1.00 0.00 15 LEU A O 5
ATOM 1400 N N . LEU A 1 17 ? -5.461 2.051 15.262 1.00 0.00 16 LEU A N 5
ATOM 1401 C CA . LEU A 1 17 ? -6.391 0.962 15.534 1.00 0.00 16 LEU A CA 5
ATOM 1402 C C . LEU A 1 17 ? -6.100 0.341 16.899 1.00 0.00 16 LEU A C 5
ATOM 1403 O O . LEU A 1 17 ? -7.019 0.026 17.657 1.00 0.00 16 LEU A O 5
ATOM 1419 N N . ASN A 1 18 ? -4.818 0.165 17.204 1.00 0.00 17 ASN A N 5
ATOM 1420 C CA . ASN A 1 18 ? -4.420 -0.426 18.477 1.00 0.00 17 ASN A CA 5
ATOM 1421 C C . ASN A 1 18 ? -4.858 0.454 19.645 1.00 0.00 17 ASN A C 5
ATOM 1422 O O . ASN A 1 18 ? -5.333 -0.047 20.666 1.00 0.00 17 ASN A O 5
ATOM 1433 N N . VAL A 1 19 ? -4.701 1.765 19.492 1.00 0.00 18 VAL A N 5
ATOM 1434 C CA . VAL A 1 19 ? -5.090 2.695 20.545 1.00 0.00 18 VAL A CA 5
ATOM 1435 C C . VAL A 1 19 ? -6.600 2.634 20.761 1.00 0.00 18 VAL A C 5
ATOM 1436 O O . VAL A 1 19 ? -7.074 2.573 21.896 1.00 0.00 18 VAL A O 5
ATOM 1449 N N . ILE A 1 20 ? -7.343 2.640 19.660 1.00 0.00 19 ILE A N 5
ATOM 1450 C CA . ILE A 1 20 ? -8.797 2.574 19.733 1.00 0.00 19 ILE A CA 5
ATOM 1451 C C . ILE A 1 20 ? -9.224 1.242 20.339 1.00 0.00 19 ILE A C 5
ATOM 1452 O O . ILE A 1 20 ? -10.119 1.186 21.183 1.00 0.00 19 ILE A O 5
ATOM 1468 N N . ALA A 1 21 ? -8.574 0.172 19.897 1.00 0.00 20 ALA A N 5
ATOM 1469 C CA . ALA A 1 21 ? -8.887 -1.163 20.396 1.00 0.00 20 ALA A CA 5
ATOM 1470 C C . ALA A 1 21 ? -8.337 -1.352 21.806 1.00 0.00 20 ALA A C 5
ATOM 1471 O O . ALA A 1 21 ? -8.811 -2.208 22.552 1.00 0.00 20 ALA A O 5
ATOM 1487 N N . LEU A 1 2 ? 0.206 -7.134 -1.496 1.00 0.00 1 LEU A N 6
ATOM 1488 C CA . LEU A 1 2 ? -0.047 -6.124 -2.517 1.00 0.00 1 LEU A CA 6
ATOM 1489 C C . LEU A 1 2 ? 1.216 -5.312 -2.784 1.00 0.00 1 LEU A C 6
ATOM 1490 O O . LEU A 1 2 ? 1.521 -4.980 -3.929 1.00 0.00 1 LEU A O 6
ATOM 1506 N N . GLY A 1 3 ? 1.952 -4.996 -1.716 1.00 0.00 2 GLY A N 6
ATOM 1507 C CA . GLY A 1 3 ? 3.190 -4.220 -1.836 1.00 0.00 2 GLY A CA 6
ATOM 1508 C C . GLY A 1 3 ? 3.075 -2.891 -1.106 1.00 0.00 2 GLY A C 6
ATOM 1509 O O . GLY A 1 3 ? 4.052 -2.153 -0.980 1.00 0.00 2 GLY A O 6
ATOM 1513 N N . LEU A 1 4 ? 1.876 -2.594 -0.624 1.00 0.00 3 LEU A N 6
ATOM 1514 C CA . LEU A 1 4 ? 1.633 -1.349 0.104 1.00 0.00 3 LEU A CA 6
ATOM 1515 C C . LEU A 1 4 ? 1.881 -1.553 1.595 1.00 0.00 3 LEU A C 6
ATOM 1516 O O . LEU A 1 4 ? 1.802 -0.609 2.381 1.00 0.00 3 LEU A O 6
ATOM 1532 N N . LEU A 1 5 ? 2.179 -2.789 1.974 1.00 0.00 4 LEU A N 6
ATOM 1533 C CA . LEU A 1 5 ? 2.435 -3.110 3.374 1.00 0.00 4 LEU A CA 6
ATOM 1534 C C . LEU A 1 5 ? 3.659 -2.349 3.877 1.00 0.00 4 LEU A C 6
ATOM 1535 O O . LEU A 1 5 ? 3.662 -1.830 4.992 1.00 0.00 4 LEU A O 6
ATOM 1551 N N . SER A 1 6 ? 4.696 -2.287 3.049 1.00 0.00 5 SER A N 6
ATOM 1552 C CA . SER A 1 6 ? 5.914 -1.583 3.428 1.00 0.00 5 SER A CA 6
ATOM 1553 C C . SER A 1 6 ? 5.619 -0.108 3.676 1.00 0.00 5 SER A C 6
ATOM 1554 O O . SER A 1 6 ? 6.066 0.468 4.667 1.00 0.00 5 SER A O 6
ATOM 1562 N N . TYR A 1 7 ? 4.860 0.495 2.768 1.00 0.00 6 TYR A N 6
ATOM 1563 C CA . TYR A 1 7 ? 4.505 1.903 2.896 1.00 0.00 6 TYR A CA 6
ATOM 1564 C C . TYR A 1 7 ? 3.601 2.130 4.104 1.00 0.00 6 TYR A C 6
ATOM 1565 O O . TYR A 1 7 ? 3.773 3.097 4.841 1.00 0.00 6 TYR A O 6
ATOM 1583 N N . GLY A 1 8 ? 2.633 1.235 4.293 1.00 0.00 7 GLY A N 6
ATOM 1584 C CA . GLY A 1 8 ? 1.690 1.344 5.409 1.00 0.00 7 GLY A CA 6
ATOM 1585 C C . GLY A 1 8 ? 2.164 0.539 6.615 1.00 0.00 7 GLY A C 6
ATOM 1586 O O . GLY A 1 8 ? 1.358 0.108 7.440 1.00 0.00 7 GLY A O 6
ATOM 1590 N N . ALA A 1 9 ? 3.473 0.330 6.709 1.00 0.00 8 ALA A N 6
ATOM 1591 C CA . ALA A 1 9 ? 4.035 -0.440 7.813 1.00 0.00 8 ALA A CA 6
ATOM 1592 C C . ALA A 1 9 ? 3.744 0.216 9.163 1.00 0.00 8 ALA A C 6
ATOM 1593 O O . ALA A 1 9 ? 4.627 0.815 9.774 1.00 0.00 8 ALA A O 6
ATOM 1600 N N . GLY A 1 10 ? 2.508 0.075 9.633 1.00 0.00 9 GLY A N 6
ATOM 1601 C CA . GLY A 1 10 ? 2.121 0.633 10.926 1.00 0.00 9 GLY A CA 6
ATOM 1602 C C . GLY A 1 10 ? 1.917 2.142 10.867 1.00 0.00 9 GLY A C 6
ATOM 1603 O O . GLY A 1 10 ? 2.041 2.833 11.879 1.00 0.00 9 GLY A O 6
ATOM 1607 N N . VAL A 1 11 ? 1.622 2.651 9.682 1.00 0.00 10 VAL A N 6
ATOM 1608 C CA . VAL A 1 11 ? 1.423 4.087 9.505 1.00 0.00 10 VAL A CA 6
ATOM 1609 C C . VAL A 1 11 ? 0.185 4.603 10.247 1.00 0.00 10 VAL A C 6
ATOM 1610 O O . VAL A 1 11 ? 0.248 5.622 10.934 1.00 0.00 10 VAL A O 6
ATOM 1623 N N . ALA A 1 12 ? -0.944 3.917 10.089 1.00 0.00 11 ALA A N 6
ATOM 1624 C CA . ALA A 1 12 ? -2.180 4.359 10.738 1.00 0.00 11 ALA A CA 6
ATOM 1625 C C . ALA A 1 12 ? -3.230 3.252 10.773 1.00 0.00 11 ALA A C 6
ATOM 1626 O O . ALA A 1 12 ? -4.088 3.234 11.657 1.00 0.00 11 ALA A O 6
ATOM 1633 N N . SER A 1 13 ? -3.165 2.330 9.821 1.00 0.00 12 SER A N 6
ATOM 1634 C CA . SER A 1 13 ? -4.120 1.235 9.783 1.00 0.00 12 SER A CA 6
ATOM 1635 C C . SER A 1 13 ? -4.017 0.412 11.062 1.00 0.00 12 SER A C 6
ATOM 1636 O O . SER A 1 13 ? -4.985 -0.214 11.489 1.00 0.00 12 SER A O 6
ATOM 1644 N N . LEU A 1 14 ? -2.824 0.405 11.664 1.00 0.00 13 LEU A N 6
ATOM 1645 C CA . LEU A 1 14 ? -2.584 -0.363 12.892 1.00 0.00 13 LEU A CA 6
ATOM 1646 C C . LEU A 1 14 ? -2.561 0.553 14.133 1.00 0.00 13 LEU A C 6
ATOM 1647 O O . LEU A 1 14 ? -3.296 0.303 15.089 1.00 0.00 13 LEU A O 6
ATOM 1663 N N . PRO A 1 15 ? -1.752 1.593 14.155 1.00 0.00 14 PRO A N 6
ATOM 1664 C CA . PRO A 1 15 ? -1.682 2.513 15.333 1.00 0.00 14 PRO A CA 6
ATOM 1665 C C . PRO A 1 15 ? -3.060 2.991 15.800 1.00 0.00 14 PRO A C 6
ATOM 1666 O O . PRO A 1 15 ? -3.321 3.065 17.000 1.00 0.00 14 PRO A O 6
ATOM 1677 N N . LEU A 1 16 ? -3.939 3.314 14.857 1.00 0.00 15 LEU A N 6
ATOM 1678 C CA . LEU A 1 16 ? -5.273 3.785 15.216 1.00 0.00 15 LEU A CA 6
ATOM 1679 C C . LEU A 1 16 ? -6.034 2.711 15.986 1.00 0.00 15 LEU A C 6
ATOM 1680 O O . LEU A 1 16 ? -6.701 3.002 16.977 1.00 0.00 15 LEU A O 6
ATOM 1696 N N . LEU A 1 17 ? -5.926 1.472 15.528 1.00 0.00 16 LEU A N 6
ATOM 1697 C CA . LEU A 1 17 ? -6.604 0.362 16.185 1.00 0.00 16 LEU A CA 6
ATOM 1698 C C . LEU A 1 17 ? -6.067 0.186 17.603 1.00 0.00 16 LEU A C 6
ATOM 1699 O O . LEU A 1 17 ? -6.823 -0.093 18.535 1.00 0.00 16 LEU A O 6
ATOM 1715 N N . ASN A 1 18 ? -4.759 0.348 17.756 1.00 0.00 17 ASN A N 6
ATOM 1716 C CA . ASN A 1 18 ? -4.127 0.204 19.062 1.00 0.00 17 ASN A CA 6
ATOM 1717 C C . ASN A 1 18 ? -4.681 1.234 20.043 1.00 0.00 17 ASN A C 6
ATOM 1718 O O . ASN A 1 18 ? -4.898 0.930 21.214 1.00 0.00 17 ASN A O 6
ATOM 1729 N N . VAL A 1 19 ? -4.905 2.452 19.561 1.00 0.00 18 VAL A N 6
ATOM 1730 C CA . VAL A 1 19 ? -5.431 3.514 20.414 1.00 0.00 18 VAL A CA 6
ATOM 1731 C C . VAL A 1 19 ? -6.810 3.132 20.944 1.00 0.00 18 VAL A C 6
ATOM 1732 O O . VAL A 1 19 ? -7.079 3.252 22.138 1.00 0.00 18 VAL A O 6
ATOM 1745 N N . ILE A 1 20 ? -7.674 2.659 20.051 1.00 0.00 19 ILE A N 6
ATOM 1746 C CA . ILE A 1 20 ? -9.013 2.250 20.455 1.00 0.00 19 ILE A CA 6
ATOM 1747 C C . ILE A 1 20 ? -8.927 1.049 21.386 1.00 0.00 19 ILE A C 6
ATOM 1748 O O . ILE A 1 20 ? -9.613 0.988 22.407 1.00 0.00 19 ILE A O 6
ATOM 1764 N N . ALA A 1 21 ? -8.074 0.094 21.027 1.00 0.00 20 ALA A N 6
ATOM 1765 C CA . ALA A 1 21 ? -7.899 -1.104 21.839 1.00 0.00 20 ALA A CA 6
ATOM 1766 C C . ALA A 1 21 ? -7.055 -0.789 23.069 1.00 0.00 20 ALA A C 6
ATOM 1767 O O . ALA A 1 21 ? -7.099 -1.518 24.060 1.00 0.00 20 ALA A O 6
ATOM 1783 N N . LEU A 1 2 ? 5.071 -3.424 -2.855 1.00 0.00 1 LEU A N 7
ATOM 1784 C CA . LEU A 1 2 ? 5.577 -4.598 -2.159 1.00 0.00 1 LEU A CA 7
ATOM 1785 C C . LEU A 1 2 ? 4.421 -5.379 -1.551 1.00 0.00 1 LEU A C 7
ATOM 1786 O O . LEU A 1 2 ? 4.421 -6.610 -1.544 1.00 0.00 1 LEU A O 7
ATOM 1802 N N . GLY A 1 3 ? 3.437 -4.648 -1.026 1.00 0.00 2 GLY A N 7
ATOM 1803 C CA . GLY A 1 3 ? 2.272 -5.263 -0.396 1.00 0.00 2 GLY A CA 7
ATOM 1804 C C . GLY A 1 3 ? 2.399 -5.184 1.113 1.00 0.00 2 GLY A C 7
ATOM 1805 O O . GLY A 1 3 ? 1.486 -5.550 1.853 1.00 0.00 2 GLY A O 7
ATOM 1809 N N . LEU A 1 4 ? 3.548 -4.689 1.560 1.00 0.00 3 LEU A N 7
ATOM 1810 C CA . LEU A 1 4 ? 3.818 -4.540 2.991 1.00 0.00 3 LEU A CA 7
ATOM 1811 C C . LEU A 1 4 ? 3.463 -3.131 3.452 1.00 0.00 3 LEU A C 7
ATOM 1812 O O . LEU A 1 4 ? 3.517 -2.826 4.643 1.00 0.00 3 LEU A O 7
ATOM 1828 N N . LEU A 1 5 ? 3.095 -2.277 2.504 1.00 0.00 4 LEU A N 7
ATOM 1829 C CA . LEU A 1 5 ? 2.727 -0.904 2.832 1.00 0.00 4 LEU A CA 7
ATOM 1830 C C . LEU A 1 5 ? 1.485 -0.899 3.719 1.00 0.00 4 LEU A C 7
ATOM 1831 O O . LEU A 1 5 ? 1.391 -0.130 4.675 1.00 0.00 4 LEU A O 7
ATOM 1847 N N . SER A 1 6 ? 0.536 -1.765 3.385 1.00 0.00 5 SER A N 7
ATOM 1848 C CA . SER A 1 6 ? -0.705 -1.866 4.146 1.00 0.00 5 SER A CA 7
ATOM 1849 C C . SER A 1 6 ? -0.489 -2.656 5.433 1.00 0.00 5 SER A C 7
ATOM 1850 O O . SER A 1 6 ? -1.403 -2.797 6.246 1.00 0.00 5 SER A O 7
ATOM 1858 N N . TYR A 1 7 ? 0.722 -3.171 5.611 1.00 0.00 6 TYR A N 7
ATOM 1859 C CA . TYR A 1 7 ? 1.045 -3.952 6.802 1.00 0.00 6 TYR A CA 7
ATOM 1860 C C . TYR A 1 7 ? 0.836 -3.108 8.056 1.00 0.00 6 TYR A C 7
ATOM 1861 O O . TYR A 1 7 ? 0.249 -3.567 9.036 1.00 0.00 6 TYR A O 7
ATOM 1879 N N . GLY A 1 8 ? 1.324 -1.869 8.015 1.00 0.00 7 GLY A N 7
ATOM 1880 C CA . GLY A 1 8 ? 1.196 -0.949 9.148 1.00 0.00 7 GLY A CA 7
ATOM 1881 C C . GLY A 1 8 ? 2.504 -0.200 9.386 1.00 0.00 7 GLY A C 7
ATOM 1882 O O . GLY A 1 8 ? 2.846 0.123 10.523 1.00 0.00 7 GLY A O 7
ATOM 1886 N N . ALA A 1 9 ? 3.230 0.071 8.305 1.00 0.00 8 ALA A N 7
ATOM 1887 C CA . ALA A 1 9 ? 4.501 0.780 8.405 1.00 0.00 8 ALA A CA 7
ATOM 1888 C C . ALA A 1 9 ? 4.271 2.263 8.669 1.00 0.00 8 ALA A C 7
ATOM 1889 O O . ALA A 1 9 ? 5.203 2.994 9.007 1.00 0.00 8 ALA A O 7
ATOM 1896 N N . GLY A 1 10 ? 3.028 2.705 8.511 1.00 0.00 9 GLY A N 7
ATOM 1897 C CA . GLY A 1 10 ? 2.691 4.109 8.732 1.00 0.00 9 GLY A CA 7
ATOM 1898 C C . GLY A 1 10 ? 1.396 4.474 8.018 1.00 0.00 9 GLY A C 7
ATOM 1899 O O . GLY A 1 10 ? 1.222 5.606 7.567 1.00 0.00 9 GLY A O 7
ATOM 1903 N N . VAL A 1 11 ? 0.489 3.508 7.919 1.00 0.00 10 VAL A N 7
ATOM 1904 C CA . VAL A 1 11 ? -0.788 3.734 7.260 1.00 0.00 10 VAL A CA 7
ATOM 1905 C C . VAL A 1 11 ? -1.609 4.750 8.046 1.00 0.00 10 VAL A C 7
ATOM 1906 O O . VAL A 1 11 ? -2.236 5.636 7.466 1.00 0.00 10 VAL A O 7
ATOM 1919 N N . ALA A 1 12 ? -1.609 4.598 9.368 1.00 0.00 11 ALA A N 7
ATOM 1920 C CA . ALA A 1 12 ? -2.363 5.489 10.248 1.00 0.00 11 ALA A CA 7
ATOM 1921 C C . ALA A 1 12 ? -3.810 5.018 10.335 1.00 0.00 11 ALA A C 7
ATOM 1922 O O . ALA A 1 12 ? -4.586 5.501 11.161 1.00 0.00 11 ALA A O 7
ATOM 1929 N N . SER A 1 13 ? -4.161 4.062 9.476 1.00 0.00 12 SER A N 7
ATOM 1930 C CA . SER A 1 13 ? -5.517 3.508 9.452 1.00 0.00 12 SER A CA 7
ATOM 1931 C C . SER A 1 13 ? -5.540 2.151 10.145 1.00 0.00 12 SER A C 7
ATOM 1932 O O . SER A 1 13 ? -6.443 1.346 9.922 1.00 0.00 12 SER A O 7
ATOM 1940 N N . LEU A 1 14 ? -4.539 1.906 10.984 1.00 0.00 13 LEU A N 7
ATOM 1941 C CA . LEU A 1 14 ? -4.452 0.642 11.709 1.00 0.00 13 LEU A CA 7
ATOM 1942 C C . LEU A 1 14 ? -3.504 0.755 12.913 1.00 0.00 13 LEU A C 7
ATOM 1943 O O . LEU A 1 14 ? -3.854 0.322 14.011 1.00 0.00 13 LEU A O 7
ATOM 1959 N N . PRO A 1 15 ? -2.317 1.304 12.744 1.00 0.00 14 PRO A N 7
ATOM 1960 C CA . PRO A 1 15 ? -1.339 1.427 13.871 1.00 0.00 14 PRO A CA 7
ATOM 1961 C C . PRO A 1 15 ? -1.911 2.216 15.048 1.00 0.00 14 PRO A C 7
ATOM 1962 O O . PRO A 1 15 ? -1.859 1.768 16.194 1.00 0.00 14 PRO A O 7
ATOM 1973 N N . LEU A 1 16 ? -2.463 3.390 14.756 1.00 0.00 15 LEU A N 7
ATOM 1974 C CA . LEU A 1 16 ? -3.049 4.230 15.794 1.00 0.00 15 LEU A CA 7
ATOM 1975 C C . LEU A 1 16 ? -4.262 3.546 16.413 1.00 0.00 15 LEU A C 7
ATOM 1976 O O . LEU A 1 16 ? -4.458 3.580 17.627 1.00 0.00 15 LEU A O 7
ATOM 1992 N N . LEU A 1 17 ? -5.077 2.931 15.561 1.00 0.00 16 LEU A N 7
ATOM 1993 C CA . LEU A 1 17 ? -6.278 2.246 16.018 1.00 0.00 16 LEU A CA 7
ATOM 1994 C C . LEU A 1 17 ? -5.919 1.073 16.925 1.00 0.00 16 LEU A C 7
ATOM 1995 O O . LEU A 1 17 ? -6.590 0.821 17.926 1.00 0.00 16 LEU A O 7
ATOM 2011 N N . ASN A 1 18 ? -4.862 0.354 16.565 1.00 0.00 17 ASN A N 7
ATOM 2012 C CA . ASN A 1 18 ? -4.432 -0.795 17.351 1.00 0.00 17 ASN A CA 7
ATOM 2013 C C . ASN A 1 18 ? -4.038 -0.369 18.762 1.00 0.00 17 ASN A C 7
ATOM 2014 O O . ASN A 1 18 ? -4.372 -1.043 19.738 1.00 0.00 17 ASN A O 7
ATOM 2025 N N . VAL A 1 19 ? -3.334 0.753 18.867 1.00 0.00 18 VAL A N 7
ATOM 2026 C CA . VAL A 1 19 ? -2.912 1.254 20.170 1.00 0.00 18 VAL A CA 7
ATOM 2027 C C . VAL A 1 19 ? -4.134 1.603 21.014 1.00 0.00 18 VAL A C 7
ATOM 2028 O O . VAL A 1 19 ? -4.221 1.230 22.184 1.00 0.00 18 VAL A O 7
ATOM 2041 N N . ILE A 1 20 ? -5.077 2.313 20.407 1.00 0.00 19 ILE A N 7
ATOM 2042 C CA . ILE A 1 20 ? -6.295 2.699 21.106 1.00 0.00 19 ILE A CA 7
ATOM 2043 C C . ILE A 1 20 ? -7.099 1.456 21.470 1.00 0.00 19 ILE A C 7
ATOM 2044 O O . ILE A 1 20 ? -7.620 1.339 22.580 1.00 0.00 19 ILE A O 7
ATOM 2060 N N . ALA A 1 21 ? -7.194 0.532 20.521 1.00 0.00 20 ALA A N 7
ATOM 2061 C CA . ALA A 1 21 ? -7.936 -0.706 20.739 1.00 0.00 20 ALA A CA 7
ATOM 2062 C C . ALA A 1 21 ? -7.103 -1.694 21.549 1.00 0.00 20 ALA A C 7
ATOM 2063 O O . ALA A 1 21 ? -7.638 -2.653 22.106 1.00 0.00 20 ALA A O 7
ATOM 2079 N N . LEU A 1 2 ? 3.856 -5.841 -2.244 1.00 0.00 1 LEU A N 8
ATOM 2080 C CA . LEU A 1 2 ? 2.490 -6.327 -2.407 1.00 0.00 1 LEU A CA 8
ATOM 2081 C C . LEU A 1 2 ? 1.533 -5.161 -2.631 1.00 0.00 1 LEU A C 8
ATOM 2082 O O . LEU A 1 2 ? 0.635 -5.234 -3.469 1.00 0.00 1 LEU A O 8
ATOM 2098 N N . GLY A 1 3 ? 1.731 -4.083 -1.872 1.00 0.00 2 GLY A N 8
ATOM 2099 C CA . GLY A 1 3 ? 0.882 -2.896 -1.988 1.00 0.00 2 GLY A CA 8
ATOM 2100 C C . GLY A 1 3 ? 0.585 -2.309 -0.616 1.00 0.00 2 GLY A C 8
ATOM 2101 O O . GLY A 1 3 ? 0.071 -1.197 -0.499 1.00 0.00 2 GLY A O 8
ATOM 2105 N N . LEU A 1 4 ? 0.913 -3.072 0.420 1.00 0.00 3 LEU A N 8
ATOM 2106 C CA . LEU A 1 4 ? 0.682 -2.633 1.795 1.00 0.00 3 LEU A CA 8
ATOM 2107 C C . LEU A 1 4 ? 1.862 -1.806 2.294 1.00 0.00 3 LEU A C 8
ATOM 2108 O O . LEU A 1 4 ? 1.831 -1.264 3.398 1.00 0.00 3 LEU A O 8
ATOM 2124 N N . LEU A 1 5 ? 2.902 -1.714 1.472 1.00 0.00 4 LEU A N 8
ATOM 2125 C CA . LEU A 1 5 ? 4.090 -0.951 1.839 1.00 0.00 4 LEU A CA 8
ATOM 2126 C C . LEU A 1 5 ? 3.741 0.522 2.036 1.00 0.00 4 LEU A C 8
ATOM 2127 O O . LEU A 1 5 ? 4.201 1.156 2.984 1.00 0.00 4 LEU A O 8
ATOM 2143 N N . SER A 1 6 ? 2.926 1.057 1.134 1.00 0.00 5 SER A N 8
ATOM 2144 C CA . SER A 1 6 ? 2.523 2.457 1.219 1.00 0.00 5 SER A CA 8
ATOM 2145 C C . SER A 1 6 ? 1.758 2.720 2.513 1.00 0.00 5 SER A C 8
ATOM 2146 O O . SER A 1 6 ? 1.978 3.731 3.179 1.00 0.00 5 SER A O 8
ATOM 2154 N N . TYR A 1 7 ? 0.860 1.807 2.861 1.00 0.00 6 TYR A N 8
ATOM 2155 C CA . TYR A 1 7 ? 0.068 1.953 4.075 1.00 0.00 6 TYR A CA 8
ATOM 2156 C C . TYR A 1 7 ? 0.931 1.719 5.312 1.00 0.00 6 TYR A C 8
ATOM 2157 O O . TYR A 1 7 ? 0.413 1.562 6.419 1.00 0.00 6 TYR A O 8
ATOM 2175 N N . GLY A 1 8 ? 2.245 1.699 5.119 1.00 0.00 7 GLY A N 8
ATOM 2176 C CA . GLY A 1 8 ? 3.166 1.487 6.231 1.00 0.00 7 GLY A CA 8
ATOM 2177 C C . GLY A 1 8 ? 3.302 0.006 6.555 1.00 0.00 7 GLY A C 8
ATOM 2178 O O . GLY A 1 8 ? 3.612 -0.359 7.687 1.00 0.00 7 GLY A O 8
ATOM 2182 N N . ALA A 1 9 ? 3.063 -0.842 5.561 1.00 0.00 8 ALA A N 8
ATOM 2183 C CA . ALA A 1 9 ? 3.154 -2.283 5.764 1.00 0.00 8 ALA A CA 8
ATOM 2184 C C . ALA A 1 9 ? 2.191 -2.715 6.865 1.00 0.00 8 ALA A C 8
ATOM 2185 O O . ALA A 1 9 ? 1.117 -3.249 6.585 1.00 0.00 8 ALA A O 8
ATOM 2192 N N . GLY A 1 10 ? 2.569 -2.470 8.117 1.00 0.00 9 GLY A N 8
ATOM 2193 C CA . GLY A 1 10 ? 1.714 -2.832 9.243 1.00 0.00 9 GLY A CA 8
ATOM 2194 C C . GLY A 1 10 ? 2.071 -2.040 10.497 1.00 0.00 9 GLY A C 8
ATOM 2195 O O . GLY A 1 10 ? 1.627 -2.370 11.596 1.00 0.00 9 GLY A O 8
ATOM 2199 N N . VAL A 1 11 ? 2.878 -1.000 10.327 1.00 0.00 10 VAL A N 8
ATOM 2200 C CA . VAL A 1 11 ? 3.294 -0.171 11.451 1.00 0.00 10 VAL A CA 8
ATOM 2201 C C . VAL A 1 11 ? 2.146 0.697 11.958 1.00 0.00 10 VAL A C 8
ATOM 2202 O O . VAL A 1 11 ? 1.928 0.811 13.165 1.00 0.00 10 VAL A O 8
ATOM 2215 N N . ALA A 1 12 ? 1.416 1.308 11.028 1.00 0.00 11 ALA A N 8
ATOM 2216 C CA . ALA A 1 12 ? 0.291 2.168 11.386 1.00 0.00 11 ALA A CA 8
ATOM 2217 C C . ALA A 1 12 ? -0.971 1.334 11.546 1.00 0.00 11 ALA A C 8
ATOM 2218 O O . ALA A 1 12 ? -2.066 1.864 11.732 1.00 0.00 11 ALA A O 8
ATOM 2225 N N . SER A 1 13 ? -0.801 0.019 11.458 1.00 0.00 12 SER A N 8
ATOM 2226 C CA . SER A 1 13 ? -1.922 -0.911 11.577 1.00 0.00 12 SER A CA 8
ATOM 2227 C C . SER A 1 13 ? -2.042 -1.429 13.005 1.00 0.00 12 SER A C 8
ATOM 2228 O O . SER A 1 13 ? -2.500 -2.550 13.228 1.00 0.00 12 SER A O 8
ATOM 2236 N N . LEU A 1 14 ? -1.631 -0.613 13.969 1.00 0.00 13 LEU A N 8
ATOM 2237 C CA . LEU A 1 14 ? -1.709 -1.014 15.372 1.00 0.00 13 LEU A CA 8
ATOM 2238 C C . LEU A 1 14 ? -1.749 0.213 16.302 1.00 0.00 13 LEU A C 8
ATOM 2239 O O . LEU A 1 14 ? -2.638 0.310 17.148 1.00 0.00 13 LEU A O 8
ATOM 2255 N N . PRO A 1 15 ? -0.822 1.140 16.184 1.00 0.00 14 PRO A N 8
ATOM 2256 C CA . PRO A 1 15 ? -0.805 2.350 17.064 1.00 0.00 14 PRO A CA 8
ATOM 2257 C C . PRO A 1 15 ? -2.114 3.140 16.988 1.00 0.00 14 PRO A C 8
ATOM 2258 O O . PRO A 1 15 ? -2.738 3.426 18.009 1.00 0.00 14 PRO A O 8
ATOM 2269 N N . LEU A 1 16 ? -2.520 3.485 15.769 1.00 0.00 15 LEU A N 8
ATOM 2270 C CA . LEU A 1 16 ? -3.753 4.237 15.570 1.00 0.00 15 LEU A CA 8
ATOM 2271 C C . LEU A 1 16 ? -4.956 3.407 16.010 1.00 0.00 15 LEU A C 8
ATOM 2272 O O . LEU A 1 16 ? -5.875 3.913 16.654 1.00 0.00 15 LEU A O 8
ATOM 2288 N N . LEU A 1 17 ? -4.940 2.128 15.651 1.00 0.00 16 LEU A N 8
ATOM 2289 C CA . LEU A 1 17 ? -6.030 1.228 16.007 1.00 0.00 16 LEU A CA 8
ATOM 2290 C C . LEU A 1 17 ? -6.115 1.079 17.521 1.00 0.00 16 LEU A C 8
ATOM 2291 O O . LEU A 1 17 ? -7.204 1.051 18.095 1.00 0.00 16 LEU A O 8
ATOM 2307 N N . ASN A 1 18 ? -4.954 0.980 18.158 1.00 0.00 17 ASN A N 8
ATOM 2308 C CA . ASN A 1 18 ? -4.898 0.827 19.606 1.00 0.00 17 ASN A CA 8
ATOM 2309 C C . ASN A 1 18 ? -5.529 2.033 20.296 1.00 0.00 17 ASN A C 8
ATOM 2310 O O . ASN A 1 18 ? -6.261 1.884 21.274 1.00 0.00 17 ASN A O 8
ATOM 2321 N N . VAL A 1 19 ? -5.253 3.225 19.777 1.00 0.00 18 VAL A N 8
ATOM 2322 C CA . VAL A 1 19 ? -5.815 4.440 20.356 1.00 0.00 18 VAL A CA 8
ATOM 2323 C C . VAL A 1 19 ? -7.335 4.415 20.241 1.00 0.00 18 VAL A C 8
ATOM 2324 O O . VAL A 1 19 ? -8.048 4.691 21.205 1.00 0.00 18 VAL A O 8
ATOM 2337 N N . ILE A 1 20 ? -7.822 4.067 19.054 1.00 0.00 19 ILE A N 8
ATOM 2338 C CA . ILE A 1 20 ? -9.258 3.993 18.818 1.00 0.00 19 ILE A CA 8
ATOM 2339 C C . ILE A 1 20 ? -9.868 2.890 19.675 1.00 0.00 19 ILE A C 8
ATOM 2340 O O . ILE A 1 20 ? -10.926 3.066 20.278 1.00 0.00 19 ILE A O 8
ATOM 2356 N N . ALA A 1 21 ? -9.187 1.749 19.718 1.00 0.00 20 ALA A N 8
ATOM 2357 C CA . ALA A 1 21 ? -9.660 0.611 20.500 1.00 0.00 20 ALA A CA 8
ATOM 2358 C C . ALA A 1 21 ? -9.270 0.771 21.966 1.00 0.00 20 ALA A C 8
ATOM 2359 O O . ALA A 1 21 ? -9.611 -0.070 22.799 1.00 0.00 20 ALA A O 8
ATOM 2375 N N . LEU A 1 2 ? 3.159 -5.375 -2.411 1.00 0.00 1 LEU A N 9
ATOM 2376 C CA . LEU A 1 2 ? 3.501 -6.733 -2.009 1.00 0.00 1 LEU A CA 9
ATOM 2377 C C . LEU A 1 2 ? 2.791 -7.090 -0.706 1.00 0.00 1 LEU A C 9
ATOM 2378 O O . LEU A 1 2 ? 2.282 -8.199 -0.548 1.00 0.00 1 LEU A O 9
ATOM 2394 N N . GLY A 1 3 ? 2.762 -6.138 0.223 1.00 0.00 2 GLY A N 9
ATOM 2395 C CA . GLY A 1 3 ? 2.110 -6.357 1.511 1.00 0.00 2 GLY A CA 9
ATOM 2396 C C . GLY A 1 3 ? 2.689 -5.434 2.574 1.00 0.00 2 GLY A C 9
ATOM 2397 O O . GLY A 1 3 ? 1.982 -4.980 3.470 1.00 0.00 2 GLY A O 9
ATOM 2401 N N . LEU A 1 4 ? 3.984 -5.165 2.463 1.00 0.00 3 LEU A N 9
ATOM 2402 C CA . LEU A 1 4 ? 4.662 -4.300 3.420 1.00 0.00 3 LEU A CA 9
ATOM 2403 C C . LEU A 1 4 ? 4.079 -2.893 3.368 1.00 0.00 3 LEU A C 9
ATOM 2404 O O . LEU A 1 4 ? 3.888 -2.248 4.399 1.00 0.00 3 LEU A O 9
ATOM 2420 N N . LEU A 1 5 ? 3.799 -2.426 2.158 1.00 0.00 4 LEU A N 9
ATOM 2421 C CA . LEU A 1 5 ? 3.238 -1.094 1.968 1.00 0.00 4 LEU A CA 9
ATOM 2422 C C . LEU A 1 5 ? 1.877 -0.993 2.650 1.00 0.00 4 LEU A C 9
ATOM 2423 O O . LEU A 1 5 ? 1.548 0.027 3.254 1.00 0.00 4 LEU A O 9
ATOM 2439 N N . SER A 1 6 ? 1.085 -2.056 2.541 1.00 0.00 5 SER A N 9
ATOM 2440 C CA . SER A 1 6 ? -0.241 -2.071 3.146 1.00 0.00 5 SER A CA 9
ATOM 2441 C C . SER A 1 6 ? -0.144 -1.889 4.657 1.00 0.00 5 SER A C 9
ATOM 2442 O O . SER A 1 6 ? -0.891 -1.108 5.246 1.00 0.00 5 SER A O 9
ATOM 2450 N N . TYR A 1 7 ? 0.784 -2.608 5.282 1.00 0.00 6 TYR A N 9
ATOM 2451 C CA . TYR A 1 7 ? 0.969 -2.504 6.726 1.00 0.00 6 TYR A CA 9
ATOM 2452 C C . TYR A 1 7 ? 1.530 -1.134 7.092 1.00 0.00 6 TYR A C 9
ATOM 2453 O O . TYR A 1 7 ? 1.153 -0.549 8.108 1.00 0.00 6 TYR A O 9
ATOM 2471 N N . GLY A 1 8 ? 2.444 -0.634 6.262 1.00 0.00 7 GLY A N 9
ATOM 2472 C CA . GLY A 1 8 ? 3.070 0.666 6.501 1.00 0.00 7 GLY A CA 9
ATOM 2473 C C . GLY A 1 8 ? 2.322 1.782 5.780 1.00 0.00 7 GLY A C 9
ATOM 2474 O O . GLY A 1 8 ? 2.821 2.901 5.676 1.00 0.00 7 GLY A O 9
ATOM 2478 N N . ALA A 1 9 ? 1.128 1.471 5.285 1.00 0.00 8 ALA A N 9
ATOM 2479 C CA . ALA A 1 9 ? 0.323 2.462 4.577 1.00 0.00 8 ALA A CA 9
ATOM 2480 C C . ALA A 1 9 ? 0.106 3.692 5.454 1.00 0.00 8 ALA A C 9
ATOM 2481 O O . ALA A 1 9 ? -0.937 3.836 6.092 1.00 0.00 8 ALA A O 9
ATOM 2488 N N . GLY A 1 10 ? 1.104 4.571 5.483 1.00 0.00 9 GLY A N 9
ATOM 2489 C CA . GLY A 1 10 ? 1.031 5.787 6.289 1.00 0.00 9 GLY A CA 9
ATOM 2490 C C . GLY A 1 10 ? 1.546 5.526 7.697 1.00 0.00 9 GLY A C 9
ATOM 2491 O O . GLY A 1 10 ? 1.742 6.452 8.484 1.00 0.00 9 GLY A O 9
ATOM 2495 N N . VAL A 1 11 ? 1.759 4.251 7.995 1.00 0.00 10 VAL A N 9
ATOM 2496 C CA . VAL A 1 11 ? 2.255 3.833 9.306 1.00 0.00 10 VAL A CA 9
ATOM 2497 C C . VAL A 1 11 ? 1.315 4.281 10.423 1.00 0.00 10 VAL A C 9
ATOM 2498 O O . VAL A 1 11 ? 1.506 3.926 11.586 1.00 0.00 10 VAL A O 9
ATOM 2511 N N . ALA A 1 12 ? 0.297 5.057 10.065 1.00 0.00 11 ALA A N 9
ATOM 2512 C CA . ALA A 1 12 ? -0.672 5.542 11.042 1.00 0.00 11 ALA A CA 9
ATOM 2513 C C . ALA A 1 12 ? -1.835 4.565 11.153 1.00 0.00 11 ALA A C 9
ATOM 2514 O O . ALA A 1 12 ? -2.767 4.775 11.931 1.00 0.00 11 ALA A O 9
ATOM 2521 N N . SER A 1 13 ? -1.776 3.501 10.359 1.00 0.00 12 SER A N 9
ATOM 2522 C CA . SER A 1 13 ? -2.835 2.493 10.358 1.00 0.00 12 SER A CA 9
ATOM 2523 C C . SER A 1 13 ? -2.608 1.443 11.443 1.00 0.00 12 SER A C 9
ATOM 2524 O O . SER A 1 13 ? -3.467 0.590 11.674 1.00 0.00 12 SER A O 9
ATOM 2532 N N . LEU A 1 14 ? -1.448 1.496 12.104 1.00 0.00 13 LEU A N 9
ATOM 2533 C CA . LEU A 1 14 ? -1.124 0.529 13.163 1.00 0.00 13 LEU A CA 9
ATOM 2534 C C . LEU A 1 14 ? -1.226 1.187 14.550 1.00 0.00 13 LEU A C 9
ATOM 2535 O O . LEU A 1 14 ? -1.895 0.653 15.436 1.00 0.00 13 LEU A O 9
ATOM 2551 N N . PRO A 1 15 ? -0.592 2.318 14.765 1.00 0.00 14 PRO A N 9
ATOM 2552 C CA . PRO A 1 15 ? -0.644 3.015 16.090 1.00 0.00 14 PRO A CA 9
ATOM 2553 C C . PRO A 1 15 ? -2.078 3.291 16.550 1.00 0.00 14 PRO A C 9
ATOM 2554 O O . PRO A 1 15 ? -2.442 2.992 17.687 1.00 0.00 14 PRO A O 9
ATOM 2565 N N . LEU A 1 16 ? -2.880 3.865 15.659 1.00 0.00 15 LEU A N 9
ATOM 2566 C CA . LEU A 1 16 ? -4.266 4.182 15.986 1.00 0.00 15 LEU A CA 9
ATOM 2567 C C . LEU A 1 16 ? -5.067 2.914 16.256 1.00 0.00 15 LEU A C 9
ATOM 2568 O O . LEU A 1 16 ? -5.866 2.861 17.192 1.00 0.00 15 LEU A O 9
ATOM 2584 N N . LEU A 1 17 ? -4.853 1.899 15.428 1.00 0.00 16 LEU A N 9
ATOM 2585 C CA . LEU A 1 17 ? -5.566 0.637 15.578 1.00 0.00 16 LEU A CA 9
ATOM 2586 C C . LEU A 1 17 ? -5.206 -0.029 16.906 1.00 0.00 16 LEU A C 9
ATOM 2587 O O . LEU A 1 17 ? -6.070 -0.592 17.579 1.00 0.00 16 LEU A O 9
ATOM 2603 N N . ASN A 1 18 ? -3.930 0.033 17.272 1.00 0.00 17 ASN A N 9
ATOM 2604 C CA . ASN A 1 18 ? -3.478 -0.577 18.515 1.00 0.00 17 ASN A CA 9
ATOM 2605 C C . ASN A 1 18 ? -4.174 0.068 19.710 1.00 0.00 17 ASN A C 9
ATOM 2606 O O . ASN A 1 18 ? -4.591 -0.620 20.642 1.00 0.00 17 ASN A O 9
ATOM 2617 N N . VAL A 1 19 ? -4.305 1.389 19.674 1.00 0.00 18 VAL A N 9
ATOM 2618 C CA . VAL A 1 19 ? -4.963 2.107 20.760 1.00 0.00 18 VAL A CA 9
ATOM 2619 C C . VAL A 1 19 ? -6.425 1.684 20.852 1.00 0.00 18 VAL A C 9
ATOM 2620 O O . VAL A 1 19 ? -6.933 1.389 21.934 1.00 0.00 18 VAL A O 9
ATOM 2633 N N . ILE A 1 20 ? -7.091 1.649 19.703 1.00 0.00 19 ILE A N 9
ATOM 2634 C CA . ILE A 1 20 ? -8.492 1.250 19.650 1.00 0.00 19 ILE A CA 9
ATOM 2635 C C . ILE A 1 20 ? -8.636 -0.209 20.064 1.00 0.00 19 ILE A C 9
ATOM 2636 O O . ILE A 1 20 ? -9.537 -0.569 20.820 1.00 0.00 19 ILE A O 9
ATOM 2652 N N . ALA A 1 21 ? -7.738 -1.043 19.554 1.00 0.00 20 ALA A N 9
ATOM 2653 C CA . ALA A 1 21 ? -7.763 -2.468 19.866 1.00 0.00 20 ALA A CA 9
ATOM 2654 C C . ALA A 1 21 ? -7.449 -2.701 21.339 1.00 0.00 20 ALA A C 9
ATOM 2655 O O . ALA A 1 21 ? -8.320 -3.106 22.109 1.00 0.00 20 ALA A O 9
ATOM 2671 N N . LEU A 1 2 ? 4.918 -8.318 2.775 1.00 0.00 1 LEU A N 10
ATOM 2672 C CA . LEU A 1 2 ? 3.885 -9.121 2.132 1.00 0.00 1 LEU A CA 10
ATOM 2673 C C . LEU A 1 2 ? 3.203 -8.327 1.021 1.00 0.00 1 LEU A C 10
ATOM 2674 O O . LEU A 1 2 ? 2.929 -8.857 -0.056 1.00 0.00 1 LEU A O 10
ATOM 2690 N N . GLY A 1 3 ? 2.929 -7.054 1.294 1.00 0.00 2 GLY A N 10
ATOM 2691 C CA . GLY A 1 3 ? 2.273 -6.189 0.316 1.00 0.00 2 GLY A CA 10
ATOM 2692 C C . GLY A 1 3 ? 1.443 -5.120 1.014 1.00 0.00 2 GLY A C 10
ATOM 2693 O O . GLY A 1 3 ? 1.067 -4.115 0.409 1.00 0.00 2 GLY A O 10
ATOM 2697 N N . LEU A 1 4 ? 1.164 -5.347 2.292 1.00 0.00 3 LEU A N 10
ATOM 2698 C CA . LEU A 1 4 ? 0.378 -4.404 3.082 1.00 0.00 3 LEU A CA 10
ATOM 2699 C C . LEU A 1 4 ? 1.287 -3.354 3.712 1.00 0.00 3 LEU A C 10
ATOM 2700 O O . LEU A 1 4 ? 0.819 -2.449 4.400 1.00 0.00 3 LEU A O 10
ATOM 2716 N N . LEU A 1 5 ? 2.587 -3.481 3.471 1.00 0.00 4 LEU A N 10
ATOM 2717 C CA . LEU A 1 5 ? 3.548 -2.531 4.020 1.00 0.00 4 LEU A CA 10
ATOM 2718 C C . LEU A 1 5 ? 3.276 -1.132 3.474 1.00 0.00 4 LEU A C 10
ATOM 2719 O O . LEU A 1 5 ? 3.327 -0.146 4.208 1.00 0.00 4 LEU A O 10
ATOM 2735 N N . SER A 1 6 ? 2.987 -1.060 2.179 1.00 0.00 5 SER A N 10
ATOM 2736 C CA . SER A 1 6 ? 2.707 0.217 1.532 1.00 0.00 5 SER A CA 10
ATOM 2737 C C . SER A 1 6 ? 1.258 0.637 1.769 1.00 0.00 5 SER A C 10
ATOM 2738 O O . SER A 1 6 ? 0.792 1.628 1.209 1.00 0.00 5 SER A O 10
ATOM 2746 N N . TYR A 1 7 ? 0.552 -0.126 2.598 1.00 0.00 6 TYR A N 10
ATOM 2747 C CA . TYR A 1 7 ? -0.845 0.172 2.895 1.00 0.00 6 TYR A CA 10
ATOM 2748 C C . TYR A 1 7 ? -0.974 1.558 3.518 1.00 0.00 6 TYR A C 10
ATOM 2749 O O . TYR A 1 7 ? -1.829 2.350 3.122 1.00 0.00 6 TYR A O 10
ATOM 2767 N N . GLY A 1 8 ? -0.118 1.845 4.500 1.00 0.00 7 GLY A N 10
ATOM 2768 C CA . GLY A 1 8 ? -0.135 3.143 5.182 1.00 0.00 7 GLY A CA 10
ATOM 2769 C C . GLY A 1 8 ? 1.253 3.776 5.185 1.00 0.00 7 GLY A C 10
ATOM 2770 O O . GLY A 1 8 ? 1.410 4.946 5.531 1.00 0.00 7 GLY A O 10
ATOM 2774 N N . ALA A 1 9 ? 2.257 2.996 4.796 1.00 0.00 8 ALA A N 10
ATOM 2775 C CA . ALA A 1 9 ? 3.628 3.494 4.759 1.00 0.00 8 ALA A CA 10
ATOM 2776 C C . ALA A 1 9 ? 3.956 4.263 6.035 1.00 0.00 8 ALA A C 10
ATOM 2777 O O . ALA A 1 9 ? 4.935 5.006 6.089 1.00 0.00 8 ALA A O 10
ATOM 2784 N N . GLY A 1 10 ? 3.127 4.079 7.061 1.00 0.00 9 GLY A N 10
ATOM 2785 C CA . GLY A 1 10 ? 3.330 4.759 8.341 1.00 0.00 9 GLY A CA 10
ATOM 2786 C C . GLY A 1 10 ? 1.992 5.085 8.994 1.00 0.00 9 GLY A C 10
ATOM 2787 O O . GLY A 1 10 ? 1.888 5.152 10.219 1.00 0.00 9 GLY A O 10
ATOM 2791 N N . VAL A 1 11 ? 0.972 5.286 8.168 1.00 0.00 10 VAL A N 10
ATOM 2792 C CA . VAL A 1 11 ? -0.360 5.600 8.672 1.00 0.00 10 VAL A CA 10
ATOM 2793 C C . VAL A 1 11 ? -0.916 4.428 9.473 1.00 0.00 10 VAL A C 10
ATOM 2794 O O . VAL A 1 11 ? -1.506 4.615 10.539 1.00 0.00 10 VAL A O 10
ATOM 2807 N N . ALA A 1 12 ? -0.724 3.222 8.952 1.00 0.00 11 ALA A N 10
ATOM 2808 C CA . ALA A 1 12 ? -1.206 2.019 9.621 1.00 0.00 11 ALA A CA 10
ATOM 2809 C C . ALA A 1 12 ? -0.667 1.942 11.048 1.00 0.00 11 ALA A C 10
ATOM 2810 O O . ALA A 1 12 ? -1.022 1.040 11.809 1.00 0.00 11 ALA A O 10
ATOM 2817 N N . SER A 1 13 ? 0.209 2.882 11.396 1.00 0.00 12 SER A N 10
ATOM 2818 C CA . SER A 1 13 ? 0.816 2.910 12.723 1.00 0.00 12 SER A CA 10
ATOM 2819 C C . SER A 1 13 ? -0.081 3.612 13.737 1.00 0.00 12 SER A C 10
ATOM 2820 O O . SER A 1 13 ? 0.386 4.037 14.791 1.00 0.00 12 SER A O 10
ATOM 2828 N N . LEU A 1 14 ? -1.371 3.743 13.417 1.00 0.00 13 LEU A N 10
ATOM 2829 C CA . LEU A 1 14 ? -2.315 4.405 14.328 1.00 0.00 13 LEU A CA 10
ATOM 2830 C C . LEU A 1 14 ? -3.676 3.682 14.348 1.00 0.00 13 LEU A C 10
ATOM 2831 O O . LEU A 1 14 ? -4.164 3.335 15.423 1.00 0.00 13 LEU A O 10
ATOM 2847 N N . PRO A 1 15 ? -4.305 3.455 13.215 1.00 0.00 14 PRO A N 10
ATOM 2848 C CA . PRO A 1 15 ? -5.635 2.768 13.179 1.00 0.00 14 PRO A CA 10
ATOM 2849 C C . PRO A 1 15 ? -5.605 1.407 13.879 1.00 0.00 14 PRO A C 10
ATOM 2850 O O . PRO A 1 15 ? -6.464 1.109 14.708 1.00 0.00 14 PRO A O 10
ATOM 2861 N N . LEU A 1 16 ? -4.613 0.590 13.540 1.00 0.00 15 LEU A N 10
ATOM 2862 C CA . LEU A 1 16 ? -4.488 -0.730 14.146 1.00 0.00 15 LEU A CA 10
ATOM 2863 C C . LEU A 1 16 ? -4.218 -0.607 15.641 1.00 0.00 15 LEU A C 10
ATOM 2864 O O . LEU A 1 16 ? -4.805 -1.324 16.450 1.00 0.00 15 LEU A O 10
ATOM 2880 N N . LEU A 1 17 ? -3.330 0.314 15.999 1.00 0.00 16 LEU A N 10
ATOM 2881 C CA . LEU A 1 17 ? -2.995 0.531 17.400 1.00 0.00 16 LEU A CA 10
ATOM 2882 C C . LEU A 1 17 ? -4.216 1.048 18.152 1.00 0.00 16 LEU A C 10
ATOM 2883 O O . LEU A 1 17 ? -4.455 0.679 19.300 1.00 0.00 16 LEU A O 10
ATOM 2899 N N . ASN A 1 18 ? -4.978 1.910 17.488 1.00 0.00 17 ASN A N 10
ATOM 2900 C CA . ASN A 1 18 ? -6.171 2.485 18.096 1.00 0.00 17 ASN A CA 10
ATOM 2901 C C . ASN A 1 18 ? -7.174 1.392 18.446 1.00 0.00 17 ASN A C 10
ATOM 2902 O O . ASN A 1 18 ? -7.790 1.424 19.512 1.00 0.00 17 ASN A O 10
ATOM 2913 N N . VAL A 1 19 ? -7.327 0.419 17.552 1.00 0.00 18 VAL A N 10
ATOM 2914 C CA . VAL A 1 19 ? -8.253 -0.681 17.795 1.00 0.00 18 VAL A CA 10
ATOM 2915 C C . VAL A 1 19 ? -7.799 -1.480 19.011 1.00 0.00 18 VAL A C 10
ATOM 2916 O O . VAL A 1 19 ? -8.599 -1.806 19.889 1.00 0.00 18 VAL A O 10
ATOM 2929 N N . ILE A 1 20 ? -6.506 -1.784 19.055 1.00 0.00 19 ILE A N 10
ATOM 2930 C CA . ILE A 1 20 ? -5.945 -2.538 20.167 1.00 0.00 19 ILE A CA 10
ATOM 2931 C C . ILE A 1 20 ? -6.075 -1.731 21.455 1.00 0.00 19 ILE A C 10
ATOM 2932 O O . ILE A 1 20 ? -6.444 -2.263 22.501 1.00 0.00 19 ILE A O 10
ATOM 2948 N N . ALA A 1 21 ? -5.770 -0.440 21.363 1.00 0.00 20 ALA A N 10
ATOM 2949 C CA . ALA A 1 21 ? -5.851 0.441 22.523 1.00 0.00 20 ALA A CA 10
ATOM 2950 C C . ALA A 1 21 ? -7.289 0.894 22.753 1.00 0.00 20 ALA A C 10
ATOM 2951 O O . ALA A 1 21 ? -7.624 1.391 23.828 1.00 0.00 20 ALA A O 10
ATOM 2967 N N . LEU A 1 2 ? 4.434 -4.720 -4.291 1.00 0.00 1 LEU A N 11
ATOM 2968 C CA . LEU A 1 2 ? 4.848 -5.322 -3.034 1.00 0.00 1 LEU A CA 11
ATOM 2969 C C . LEU A 1 2 ? 5.348 -4.253 -2.066 1.00 0.00 1 LEU A C 11
ATOM 2970 O O . LEU A 1 2 ? 5.052 -4.296 -0.873 1.00 0.00 1 LEU A O 11
ATOM 2986 N N . GLY A 1 3 ? 6.100 -3.295 -2.591 1.00 0.00 2 GLY A N 11
ATOM 2987 C CA . GLY A 1 3 ? 6.633 -2.217 -1.770 1.00 0.00 2 GLY A CA 11
ATOM 2988 C C . GLY A 1 3 ? 5.503 -1.361 -1.236 1.00 0.00 2 GLY A C 11
ATOM 2989 O O . GLY A 1 3 ? 5.567 -0.847 -0.119 1.00 0.00 2 GLY A O 11
ATOM 2993 N N . LEU A 1 4 ? 4.467 -1.207 -2.047 1.00 0.00 3 LEU A N 11
ATOM 2994 C CA . LEU A 1 4 ? 3.324 -0.408 -1.656 1.00 0.00 3 LEU A CA 11
ATOM 2995 C C . LEU A 1 4 ? 2.604 -1.046 -0.470 1.00 0.00 3 LEU A C 11
ATOM 2996 O O . LEU A 1 4 ? 2.077 -0.350 0.397 1.00 0.00 3 LEU A O 11
ATOM 3012 N N . LEU A 1 5 ? 2.580 -2.374 -0.433 1.00 0.00 4 LEU A N 11
ATOM 3013 C CA . LEU A 1 5 ? 1.919 -3.076 0.663 1.00 0.00 4 LEU A CA 11
ATOM 3014 C C . LEU A 1 5 ? 2.610 -2.761 1.989 1.00 0.00 4 LEU A C 11
ATOM 3015 O O . LEU A 1 5 ? 1.952 -2.576 3.012 1.00 0.00 4 LEU A O 11
ATOM 3031 N N . SER A 1 6 ? 3.937 -2.703 1.963 1.00 0.00 5 SER A N 11
ATOM 3032 C CA . SER A 1 6 ? 4.707 -2.411 3.168 1.00 0.00 5 SER A CA 11
ATOM 3033 C C . SER A 1 6 ? 4.650 -0.921 3.495 1.00 0.00 5 SER A C 11
ATOM 3034 O O . SER A 1 6 ? 5.181 -0.475 4.512 1.00 0.00 5 SER A O 11
ATOM 3042 N N . TYR A 1 7 ? 4.002 -0.159 2.620 1.00 0.00 6 TYR A N 11
ATOM 3043 C CA . TYR A 1 7 ? 3.875 1.284 2.809 1.00 0.00 6 TYR A CA 11
ATOM 3044 C C . TYR A 1 7 ? 3.154 1.582 4.118 1.00 0.00 6 TYR A C 11
ATOM 3045 O O . TYR A 1 7 ? 3.584 2.428 4.900 1.00 0.00 6 TYR A O 11
ATOM 3063 N N . GLY A 1 8 ? 2.048 0.879 4.344 1.00 0.00 7 GLY A N 11
ATOM 3064 C CA . GLY A 1 8 ? 1.260 1.069 5.556 1.00 0.00 7 GLY A CA 11
ATOM 3065 C C . GLY A 1 8 ? -0.122 0.444 5.401 1.00 0.00 7 GLY A C 11
ATOM 3066 O O . GLY A 1 8 ? -1.139 1.133 5.480 1.00 0.00 7 GLY A O 11
ATOM 3070 N N . ALA A 1 9 ? -0.150 -0.865 5.175 1.00 0.00 8 ALA A N 11
ATOM 3071 C CA . ALA A 1 9 ? -1.414 -1.572 5.004 1.00 0.00 8 ALA A CA 11
ATOM 3072 C C . ALA A 1 9 ? -2.257 -1.474 6.271 1.00 0.00 8 ALA A C 11
ATOM 3073 O O . ALA A 1 9 ? -3.479 -1.341 6.205 1.00 0.00 8 ALA A O 11
ATOM 3080 N N . GLY A 1 10 ? -1.597 -1.532 7.424 1.00 0.00 9 GLY A N 11
ATOM 3081 C CA . GLY A 1 10 ? -2.305 -1.442 8.696 1.00 0.00 9 GLY A CA 11
ATOM 3082 C C . GLY A 1 10 ? -1.335 -1.562 9.864 1.00 0.00 9 GLY A C 11
ATOM 3083 O O . GLY A 1 10 ? -1.706 -2.013 10.948 1.00 0.00 9 GLY A O 11
ATOM 3087 N N . VAL A 1 11 ? -0.093 -1.155 9.635 1.00 0.00 10 VAL A N 11
ATOM 3088 C CA . VAL A 1 11 ? 0.923 -1.221 10.674 1.00 0.00 10 VAL A CA 11
ATOM 3089 C C . VAL A 1 11 ? 0.568 -0.304 11.836 1.00 0.00 10 VAL A C 11
ATOM 3090 O O . VAL A 1 11 ? 0.670 -0.692 13.001 1.00 0.00 10 VAL A O 11
ATOM 3103 N N . ALA A 1 12 ? 0.137 0.912 11.514 1.00 0.00 11 ALA A N 11
ATOM 3104 C CA . ALA A 1 12 ? -0.248 1.880 12.539 1.00 0.00 11 ALA A CA 11
ATOM 3105 C C . ALA A 1 12 ? -1.730 1.740 12.846 1.00 0.00 11 ALA A C 11
ATOM 3106 O O . ALA A 1 12 ? -2.274 2.448 13.693 1.00 0.00 11 ALA A O 11
ATOM 3113 N N . SER A 1 13 ? -2.379 0.823 12.136 1.00 0.00 12 SER A N 11
ATOM 3114 C CA . SER A 1 13 ? -3.810 0.591 12.317 1.00 0.00 12 SER A CA 11
ATOM 3115 C C . SER A 1 13 ? -4.069 -0.425 13.427 1.00 0.00 12 SER A C 11
ATOM 3116 O O . SER A 1 13 ? -5.219 -0.708 13.761 1.00 0.00 12 SER A O 11
ATOM 3124 N N . LEU A 1 14 ? -2.995 -0.990 13.983 1.00 0.00 13 LEU A N 11
ATOM 3125 C CA . LEU A 1 14 ? -3.119 -1.999 15.046 1.00 0.00 13 LEU A CA 11
ATOM 3126 C C . LEU A 1 14 ? -2.706 -1.436 16.420 1.00 0.00 13 LEU A C 11
ATOM 3127 O O . LEU A 1 14 ? -3.443 -1.580 17.390 1.00 0.00 13 LEU A O 11
ATOM 3143 N N . PRO A 1 15 ? -1.549 -0.834 16.537 1.00 0.00 14 PRO A N 11
ATOM 3144 C CA . PRO A 1 15 ? -1.065 -0.296 17.842 1.00 0.00 14 PRO A CA 11
ATOM 3145 C C . PRO A 1 15 ? -1.630 1.085 18.188 1.00 0.00 14 PRO A C 11
ATOM 3146 O O . PRO A 1 15 ? -2.319 1.247 19.194 1.00 0.00 14 PRO A O 11
ATOM 3157 N N . LEU A 1 16 ? -1.315 2.077 17.364 1.00 0.00 15 LEU A N 11
ATOM 3158 C CA . LEU A 1 16 ? -1.775 3.441 17.613 1.00 0.00 15 LEU A CA 11
ATOM 3159 C C . LEU A 1 16 ? -3.297 3.528 17.575 1.00 0.00 15 LEU A C 11
ATOM 3160 O O . LEU A 1 16 ? -3.909 4.200 18.405 1.00 0.00 15 LEU A O 11
ATOM 3176 N N . LEU A 1 17 ? -3.901 2.854 16.606 1.00 0.00 16 LEU A N 11
ATOM 3177 C CA . LEU A 1 17 ? -5.351 2.872 16.468 1.00 0.00 16 LEU A CA 11
ATOM 3178 C C . LEU A 1 17 ? -6.021 2.256 17.692 1.00 0.00 16 LEU A C 11
ATOM 3179 O O . LEU A 1 17 ? -7.034 2.763 18.174 1.00 0.00 16 LEU A O 11
ATOM 3195 N N . ASN A 1 18 ? -5.456 1.160 18.189 1.00 0.00 17 ASN A N 11
ATOM 3196 C CA . ASN A 1 18 ? -6.021 0.491 19.354 1.00 0.00 17 ASN A CA 11
ATOM 3197 C C . ASN A 1 18 ? -5.984 1.410 20.573 1.00 0.00 17 ASN A C 11
ATOM 3198 O O . ASN A 1 18 ? -6.941 1.467 21.347 1.00 0.00 17 ASN A O 11
ATOM 3209 N N . VAL A 1 19 ? -4.882 2.136 20.738 1.00 0.00 18 VAL A N 11
ATOM 3210 C CA . VAL A 1 19 ? -4.752 3.049 21.869 1.00 0.00 18 VAL A CA 11
ATOM 3211 C C . VAL A 1 19 ? -5.809 4.142 21.775 1.00 0.00 18 VAL A C 11
ATOM 3212 O O . VAL A 1 19 ? -6.484 4.458 22.755 1.00 0.00 18 VAL A O 11
ATOM 3225 N N . ILE A 1 20 ? -5.951 4.706 20.580 1.00 0.00 19 ILE A N 11
ATOM 3226 C CA . ILE A 1 20 ? -6.934 5.756 20.346 1.00 0.00 19 ILE A CA 11
ATOM 3227 C C . ILE A 1 20 ? -8.341 5.207 20.544 1.00 0.00 19 ILE A C 11
ATOM 3228 O O . ILE A 1 20 ? -9.194 5.851 21.157 1.00 0.00 19 ILE A O 11
ATOM 3244 N N . ALA A 1 21 ? -8.575 4.011 20.014 1.00 0.00 20 ALA A N 11
ATOM 3245 C CA . ALA A 1 21 ? -9.883 3.373 20.128 1.00 0.00 20 ALA A CA 11
ATOM 3246 C C . ALA A 1 21 ? -10.026 2.677 21.479 1.00 0.00 20 ALA A C 11
ATOM 3247 O O . ALA A 1 21 ? -11.031 2.014 21.736 1.00 0.00 20 ALA A O 11
ATOM 3263 N N . LEU A 1 2 ? 7.106 -1.528 -2.163 1.00 0.00 1 LEU A N 12
ATOM 3264 C CA . LEU A 1 2 ? 7.786 -2.805 -2.006 1.00 0.00 1 LEU A CA 12
ATOM 3265 C C . LEU A 1 2 ? 6.799 -3.856 -1.508 1.00 0.00 1 LEU A C 12
ATOM 3266 O O . LEU A 1 2 ? 6.815 -5.003 -1.958 1.00 0.00 1 LEU A O 12
ATOM 3282 N N . GLY A 1 3 ? 5.941 -3.449 -0.580 1.00 0.00 2 GLY A N 12
ATOM 3283 C CA . GLY A 1 3 ? 4.940 -4.350 -0.022 1.00 0.00 2 GLY A CA 12
ATOM 3284 C C . GLY A 1 3 ? 4.433 -3.823 1.312 1.00 0.00 2 GLY A C 12
ATOM 3285 O O . GLY A 1 3 ? 3.238 -3.878 1.605 1.00 0.00 2 GLY A O 12
ATOM 3289 N N . LEU A 1 4 ? 5.354 -3.309 2.113 1.00 0.00 3 LEU A N 12
ATOM 3290 C CA . LEU A 1 4 ? 5.007 -2.771 3.421 1.00 0.00 3 LEU A CA 12
ATOM 3291 C C . LEU A 1 4 ? 4.098 -1.558 3.279 1.00 0.00 3 LEU A C 12
ATOM 3292 O O . LEU A 1 4 ? 3.169 -1.379 4.062 1.00 0.00 3 LEU A O 12
ATOM 3308 N N . LEU A 1 5 ? 4.370 -0.710 2.291 1.00 0.00 4 LEU A N 12
ATOM 3309 C CA . LEU A 1 5 ? 3.549 0.479 2.096 1.00 0.00 4 LEU A CA 12
ATOM 3310 C C . LEU A 1 5 ? 2.110 0.083 1.772 1.00 0.00 4 LEU A C 12
ATOM 3311 O O . LEU A 1 5 ? 1.163 0.656 2.312 1.00 0.00 4 LEU A O 12
ATOM 3327 N N . SER A 1 6 ? 1.954 -0.903 0.893 1.00 0.00 5 SER A N 12
ATOM 3328 C CA . SER A 1 6 ? 0.625 -1.369 0.514 1.00 0.00 5 SER A CA 12
ATOM 3329 C C . SER A 1 6 ? -0.017 -2.131 1.670 1.00 0.00 5 SER A C 12
ATOM 3330 O O . SER A 1 6 ? -1.170 -1.889 2.027 1.00 0.00 5 SER A O 12
ATOM 3338 N N . TYR A 1 7 ? 0.751 -3.043 2.255 1.00 0.00 6 TYR A N 12
ATOM 3339 C CA . TYR A 1 7 ? 0.272 -3.834 3.383 1.00 0.00 6 TYR A CA 12
ATOM 3340 C C . TYR A 1 7 ? -0.028 -2.927 4.575 1.00 0.00 6 TYR A C 12
ATOM 3341 O O . TYR A 1 7 ? -1.104 -2.997 5.166 1.00 0.00 6 TYR A O 12
ATOM 3359 N N . GLY A 1 8 ? 0.928 -2.067 4.900 1.00 0.00 7 GLY A N 12
ATOM 3360 C CA . GLY A 1 8 ? 0.763 -1.131 6.006 1.00 0.00 7 GLY A CA 12
ATOM 3361 C C . GLY A 1 8 ? -0.272 -0.066 5.665 1.00 0.00 7 GLY A C 12
ATOM 3362 O O . GLY A 1 8 ? -1.076 0.330 6.509 1.00 0.00 7 GLY A O 12
ATOM 3366 N N . ALA A 1 9 ? -0.241 0.398 4.419 1.00 0.00 8 ALA A N 12
ATOM 3367 C CA . ALA A 1 9 ? -1.175 1.422 3.973 1.00 0.00 8 ALA A CA 12
ATOM 3368 C C . ALA A 1 9 ? -1.209 2.583 4.958 1.00 0.00 8 ALA A C 12
ATOM 3369 O O . ALA A 1 9 ? -2.077 3.453 4.884 1.00 0.00 8 ALA A O 12
ATOM 3376 N N . GLY A 1 10 ? -0.253 2.596 5.885 1.00 0.00 9 GLY A N 12
ATOM 3377 C CA . GLY A 1 10 ? -0.174 3.661 6.885 1.00 0.00 9 GLY A CA 12
ATOM 3378 C C . GLY A 1 10 ? -0.800 3.222 8.203 1.00 0.00 9 GLY A C 12
ATOM 3379 O O . GLY A 1 10 ? -0.531 3.805 9.254 1.00 0.00 9 GLY A O 12
ATOM 3383 N N . VAL A 1 11 ? -1.635 2.194 8.137 1.00 0.00 10 VAL A N 12
ATOM 3384 C CA . VAL A 1 11 ? -2.297 1.685 9.332 1.00 0.00 10 VAL A CA 12
ATOM 3385 C C . VAL A 1 11 ? -1.274 1.134 10.323 1.00 0.00 10 VAL A C 12
ATOM 3386 O O . VAL A 1 11 ? -1.363 1.388 11.523 1.00 0.00 10 VAL A O 12
ATOM 3399 N N . ALA A 1 12 ? -0.309 0.374 9.812 1.00 0.00 11 ALA A N 12
ATOM 3400 C CA . ALA A 1 12 ? 0.724 -0.211 10.662 1.00 0.00 11 ALA A CA 12
ATOM 3401 C C . ALA A 1 12 ? 0.132 -1.290 11.565 1.00 0.00 11 ALA A C 12
ATOM 3402 O O . ALA A 1 12 ? 0.508 -1.412 12.728 1.00 0.00 11 ALA A O 12
ATOM 3409 N N . SER A 1 13 ? -0.796 -2.065 11.016 1.00 0.00 12 SER A N 12
ATOM 3410 C CA . SER A 1 13 ? -1.444 -3.130 11.772 1.00 0.00 12 SER A CA 12
ATOM 3411 C C . SER A 1 13 ? -2.317 -2.545 12.876 1.00 0.00 12 SER A C 12
ATOM 3412 O O . SER A 1 13 ? -2.629 -3.216 13.860 1.00 0.00 12 SER A O 12
ATOM 3420 N N . LEU A 1 14 ? -2.702 -1.286 12.703 1.00 0.00 13 LEU A N 12
ATOM 3421 C CA . LEU A 1 14 ? -3.541 -0.607 13.683 1.00 0.00 13 LEU A CA 12
ATOM 3422 C C . LEU A 1 14 ? -3.044 -0.873 15.100 1.00 0.00 13 LEU A C 12
ATOM 3423 O O . LEU A 1 14 ? -3.688 -1.585 15.869 1.00 0.00 13 LEU A O 12
ATOM 3439 N N . PRO A 1 15 ? -1.912 -0.314 15.453 1.00 0.00 14 PRO A N 12
ATOM 3440 C CA . PRO A 1 15 ? -1.302 -0.477 16.794 1.00 0.00 14 PRO A CA 12
ATOM 3441 C C . PRO A 1 15 ? -1.674 0.662 17.748 1.00 0.00 14 PRO A C 12
ATOM 3442 O O . PRO A 1 15 ? -2.441 0.475 18.692 1.00 0.00 14 PRO A O 12
ATOM 3453 N N . LEU A 1 16 ? -1.114 1.840 17.492 1.00 0.00 15 LEU A N 12
ATOM 3454 C CA . LEU A 1 16 ? -1.375 3.006 18.328 1.00 0.00 15 LEU A CA 12
ATOM 3455 C C . LEU A 1 16 ? -2.848 3.402 18.254 1.00 0.00 15 LEU A C 12
ATOM 3456 O O . LEU A 1 16 ? -3.453 3.756 19.263 1.00 0.00 15 LEU A O 12
ATOM 3472 N N . LEU A 1 17 ? -3.415 3.342 17.056 1.00 0.00 16 LEU A N 12
ATOM 3473 C CA . LEU A 1 17 ? -4.815 3.701 16.864 1.00 0.00 16 LEU A CA 12
ATOM 3474 C C . LEU A 1 17 ? -5.714 2.766 17.674 1.00 0.00 16 LEU A C 12
ATOM 3475 O O . LEU A 1 17 ? -6.703 3.195 18.268 1.00 0.00 16 LEU A O 12
ATOM 3491 N N . ASN A 1 18 ? -5.363 1.487 17.691 1.00 0.00 17 ASN A N 12
ATOM 3492 C CA . ASN A 1 18 ? -6.147 0.505 18.428 1.00 0.00 17 ASN A CA 12
ATOM 3493 C C . ASN A 1 18 ? -6.159 0.831 19.920 1.00 0.00 17 ASN A C 12
ATOM 3494 O O . ASN A 1 18 ? -7.186 0.693 20.582 1.00 0.00 17 ASN A O 12
ATOM 3505 N N . VAL A 1 19 ? -5.012 1.252 20.448 1.00 0.00 18 VAL A N 12
ATOM 3506 C CA . VAL A 1 19 ? -4.925 1.582 21.866 1.00 0.00 18 VAL A CA 12
ATOM 3507 C C . VAL A 1 19 ? -5.849 2.751 22.198 1.00 0.00 18 VAL A C 12
ATOM 3508 O O . VAL A 1 19 ? -6.612 2.696 23.161 1.00 0.00 18 VAL A O 12
ATOM 3521 N N . ILE A 1 20 ? -5.783 3.803 21.387 1.00 0.00 19 ILE A N 12
ATOM 3522 C CA . ILE A 1 20 ? -6.634 4.971 21.595 1.00 0.00 19 ILE A CA 12
ATOM 3523 C C . ILE A 1 20 ? -8.088 4.604 21.335 1.00 0.00 19 ILE A C 12
ATOM 3524 O O . ILE A 1 20 ? -8.984 4.983 22.091 1.00 0.00 19 ILE A O 12
ATOM 3540 N N . ALA A 1 21 ? -8.318 3.857 20.262 1.00 0.00 20 ALA A N 12
ATOM 3541 C CA . ALA A 1 21 ? -9.666 3.434 19.914 1.00 0.00 20 ALA A CA 12
ATOM 3542 C C . ALA A 1 21 ? -10.133 2.343 20.870 1.00 0.00 20 ALA A C 12
ATOM 3543 O O . ALA A 1 21 ? -11.048 2.554 21.664 1.00 0.00 20 ALA A O 12
ATOM 3559 N N . LEU A 1 2 ? 5.746 -6.061 -2.479 1.00 0.00 1 LEU A N 13
ATOM 3560 C CA . LEU A 1 2 ? 7.003 -5.521 -1.973 1.00 0.00 1 LEU A CA 13
ATOM 3561 C C . LEU A 1 2 ? 7.193 -5.897 -0.507 1.00 0.00 1 LEU A C 13
ATOM 3562 O O . LEU A 1 2 ? 8.291 -6.256 -0.084 1.00 0.00 1 LEU A O 13
ATOM 3578 N N . GLY A 1 3 ? 6.111 -5.807 0.261 1.00 0.00 2 GLY A N 13
ATOM 3579 C CA . GLY A 1 3 ? 6.156 -6.134 1.683 1.00 0.00 2 GLY A CA 13
ATOM 3580 C C . GLY A 1 3 ? 5.059 -5.391 2.437 1.00 0.00 2 GLY A C 13
ATOM 3581 O O . GLY A 1 3 ? 5.329 -4.659 3.389 1.00 0.00 2 GLY A O 13
ATOM 3585 N N . LEU A 1 4 ? 3.816 -5.579 1.998 1.00 0.00 3 LEU A N 13
ATOM 3586 C CA . LEU A 1 4 ? 2.676 -4.917 2.629 1.00 0.00 3 LEU A CA 13
ATOM 3587 C C . LEU A 1 4 ? 3.009 -3.461 2.947 1.00 0.00 3 LEU A C 13
ATOM 3588 O O . LEU A 1 4 ? 2.356 -2.831 3.779 1.00 0.00 3 LEU A O 13
ATOM 3604 N N . LEU A 1 5 ? 4.030 -2.938 2.279 1.00 0.00 4 LEU A N 13
ATOM 3605 C CA . LEU A 1 5 ? 4.448 -1.558 2.496 1.00 0.00 4 LEU A CA 13
ATOM 3606 C C . LEU A 1 5 ? 3.337 -0.588 2.106 1.00 0.00 4 LEU A C 13
ATOM 3607 O O . LEU A 1 5 ? 3.072 0.384 2.814 1.00 0.00 4 LEU A O 13
ATOM 3623 N N . SER A 1 6 ? 2.696 -0.853 0.972 1.00 0.00 5 SER A N 13
ATOM 3624 C CA . SER A 1 6 ? 1.620 0.010 0.497 1.00 0.00 5 SER A CA 13
ATOM 3625 C C . SER A 1 6 ? 0.476 0.054 1.505 1.00 0.00 5 SER A C 13
ATOM 3626 O O . SER A 1 6 ? -0.051 1.123 1.813 1.00 0.00 5 SER A O 13
ATOM 3634 N N . TYR A 1 7 ? 0.099 -1.115 2.016 1.00 0.00 6 TYR A N 13
ATOM 3635 C CA . TYR A 1 7 ? -0.981 -1.194 2.992 1.00 0.00 6 TYR A CA 13
ATOM 3636 C C . TYR A 1 7 ? -0.568 -0.550 4.311 1.00 0.00 6 TYR A C 13
ATOM 3637 O O . TYR A 1 7 ? -1.357 0.150 4.946 1.00 0.00 6 TYR A O 13
ATOM 3655 N N . GLY A 1 8 ? 0.673 -0.801 4.724 1.00 0.00 7 GLY A N 13
ATOM 3656 C CA . GLY A 1 8 ? 1.188 -0.249 5.978 1.00 0.00 7 GLY A CA 13
ATOM 3657 C C . GLY A 1 8 ? 1.945 1.052 5.740 1.00 0.00 7 GLY A C 13
ATOM 3658 O O . GLY A 1 8 ? 2.827 1.418 6.519 1.00 0.00 7 GLY A O 13
ATOM 3662 N N . ALA A 1 9 ? 1.597 1.749 4.666 1.00 0.00 8 ALA A N 13
ATOM 3663 C CA . ALA A 1 9 ? 2.253 3.010 4.346 1.00 0.00 8 ALA A CA 13
ATOM 3664 C C . ALA A 1 9 ? 2.048 4.013 5.475 1.00 0.00 8 ALA A C 13
ATOM 3665 O O . ALA A 1 9 ? 2.930 4.816 5.778 1.00 0.00 8 ALA A O 13
ATOM 3672 N N . GLY A 1 10 ? 0.875 3.958 6.094 1.00 0.00 9 GLY A N 13
ATOM 3673 C CA . GLY A 1 10 ? 0.558 4.870 7.192 1.00 0.00 9 GLY A CA 13
ATOM 3674 C C . GLY A 1 10 ? -0.809 4.582 7.813 1.00 0.00 9 GLY A C 13
ATOM 3675 O O . GLY A 1 10 ? -1.108 5.053 8.910 1.00 0.00 9 GLY A O 13
ATOM 3679 N N . VAL A 1 11 ? -1.639 3.823 7.107 1.00 0.00 10 VAL A N 13
ATOM 3680 C CA . VAL A 1 11 ? -2.974 3.503 7.599 1.00 0.00 10 VAL A CA 13
ATOM 3681 C C . VAL A 1 11 ? -2.902 2.750 8.924 1.00 0.00 10 VAL A C 13
ATOM 3682 O O . VAL A 1 11 ? -3.642 3.056 9.856 1.00 0.00 10 VAL A O 13
ATOM 3695 N N . ALA A 1 12 ? -2.014 1.764 8.992 1.00 0.00 11 ALA A N 13
ATOM 3696 C CA . ALA A 1 12 ? -1.855 0.960 10.202 1.00 0.00 11 ALA A CA 13
ATOM 3697 C C . ALA A 1 12 ? -1.560 1.841 11.414 1.00 0.00 11 ALA A C 13
ATOM 3698 O O . ALA A 1 12 ? -1.585 1.378 12.554 1.00 0.00 11 ALA A O 13
ATOM 3705 N N . SER A 1 13 ? -1.267 3.108 11.160 1.00 0.00 12 SER A N 13
ATOM 3706 C CA . SER A 1 13 ? -0.951 4.043 12.235 1.00 0.00 12 SER A CA 13
ATOM 3707 C C . SER A 1 13 ? -2.157 4.332 13.138 1.00 0.00 12 SER A C 13
ATOM 3708 O O . SER A 1 13 ? -1.986 4.858 14.238 1.00 0.00 12 SER A O 13
ATOM 3716 N N . LEU A 1 14 ? -3.376 4.028 12.670 1.00 0.00 13 LEU A N 13
ATOM 3717 C CA . LEU A 1 14 ? -4.589 4.310 13.464 1.00 0.00 13 LEU A CA 13
ATOM 3718 C C . LEU A 1 14 ? -5.186 3.034 14.091 1.00 0.00 13 LEU A C 13
ATOM 3719 O O . LEU A 1 14 ? -5.446 3.007 15.295 1.00 0.00 13 LEU A O 13
ATOM 3735 N N . PRO A 1 15 ? -5.430 1.998 13.323 1.00 0.00 14 PRO A N 13
ATOM 3736 C CA . PRO A 1 15 ? -6.035 0.738 13.858 1.00 0.00 14 PRO A CA 13
ATOM 3737 C C . PRO A 1 15 ? -5.262 0.178 15.053 1.00 0.00 14 PRO A C 13
ATOM 3738 O O . PRO A 1 15 ? -5.860 -0.238 16.043 1.00 0.00 14 PRO A O 13
ATOM 3749 N N . LEU A 1 16 ? -3.937 0.167 14.953 1.00 0.00 15 LEU A N 13
ATOM 3750 C CA . LEU A 1 16 ? -3.113 -0.350 16.040 1.00 0.00 15 LEU A CA 13
ATOM 3751 C C . LEU A 1 16 ? -3.305 0.498 17.290 1.00 0.00 15 LEU A C 13
ATOM 3752 O O . LEU A 1 16 ? -3.434 -0.026 18.396 1.00 0.00 15 LEU A O 13
ATOM 3768 N N . LEU A 1 17 ? -3.339 1.811 17.104 1.00 0.00 16 LEU A N 13
ATOM 3769 C CA . LEU A 1 17 ? -3.530 2.729 18.218 1.00 0.00 16 LEU A CA 13
ATOM 3770 C C . LEU A 1 17 ? -4.909 2.519 18.838 1.00 0.00 16 LEU A C 13
ATOM 3771 O O . LEU A 1 17 ? -5.071 2.574 20.057 1.00 0.00 16 LEU A O 13
ATOM 3787 N N . ASN A 1 18 ? -5.901 2.284 17.983 1.00 0.00 17 ASN A N 13
ATOM 3788 C CA . ASN A 1 18 ? -7.268 2.073 18.442 1.00 0.00 17 ASN A CA 13
ATOM 3789 C C . ASN A 1 18 ? -7.359 0.838 19.336 1.00 0.00 17 ASN A C 13
ATOM 3790 O O . ASN A 1 18 ? -8.072 0.842 20.339 1.00 0.00 17 ASN A O 13
ATOM 3801 N N . VAL A 1 19 ? -6.643 -0.221 18.969 1.00 0.00 18 VAL A N 13
ATOM 3802 C CA . VAL A 1 19 ? -6.672 -1.448 19.760 1.00 0.00 18 VAL A CA 13
ATOM 3803 C C . VAL A 1 19 ? -6.153 -1.170 21.169 1.00 0.00 18 VAL A C 13
ATOM 3804 O O . VAL A 1 19 ? -6.770 -1.566 22.156 1.00 0.00 18 VAL A O 13
ATOM 3817 N N . ILE A 1 20 ? -5.026 -0.473 21.249 1.00 0.00 19 ILE A N 13
ATOM 3818 C CA . ILE A 1 20 ? -4.444 -0.129 22.541 1.00 0.00 19 ILE A CA 13
ATOM 3819 C C . ILE A 1 20 ? -5.360 0.835 23.286 1.00 0.00 19 ILE A C 13
ATOM 3820 O O . ILE A 1 20 ? -5.586 0.690 24.488 1.00 0.00 19 ILE A O 13
ATOM 3836 N N . ALA A 1 21 ? -5.884 1.819 22.563 1.00 0.00 20 ALA A N 13
ATOM 3837 C CA . ALA A 1 21 ? -6.776 2.804 23.164 1.00 0.00 20 ALA A CA 13
ATOM 3838 C C . ALA A 1 21 ? -8.018 2.125 23.730 1.00 0.00 20 ALA A C 13
ATOM 3839 O O . ALA A 1 21 ? -8.359 2.316 24.898 1.00 0.00 20 ALA A O 13
ATOM 3855 N N . LEU A 1 2 ? 2.393 -7.984 2.188 1.00 0.00 1 LEU A N 14
ATOM 3856 C CA . LEU A 1 2 ? 2.409 -8.843 3.367 1.00 0.00 1 LEU A CA 14
ATOM 3857 C C . LEU A 1 2 ? 1.156 -8.604 4.206 1.00 0.00 1 LEU A C 14
ATOM 3858 O O . LEU A 1 2 ? 0.544 -9.547 4.707 1.00 0.00 1 LEU A O 14
ATOM 3874 N N . GLY A 1 3 ? 0.783 -7.338 4.347 1.00 0.00 2 GLY A N 14
ATOM 3875 C CA . GLY A 1 3 ? -0.398 -6.976 5.123 1.00 0.00 2 GLY A CA 14
ATOM 3876 C C . GLY A 1 3 ? -0.512 -5.461 5.260 1.00 0.00 2 GLY A C 14
ATOM 3877 O O . GLY A 1 3 ? -0.687 -4.935 6.357 1.00 0.00 2 GLY A O 14
ATOM 3881 N N . LEU A 1 4 ? -0.417 -4.770 4.129 1.00 0.00 3 LEU A N 14
ATOM 3882 C CA . LEU A 1 4 ? -0.512 -3.315 4.119 1.00 0.00 3 LEU A CA 14
ATOM 3883 C C . LEU A 1 4 ? 0.364 -2.708 5.208 1.00 0.00 3 LEU A C 14
ATOM 3884 O O . LEU A 1 4 ? 0.232 -1.529 5.529 1.00 0.00 3 LEU A O 14
ATOM 3900 N N . LEU A 1 5 ? 1.258 -3.515 5.775 1.00 0.00 4 LEU A N 14
ATOM 3901 C CA . LEU A 1 5 ? 2.143 -3.019 6.825 1.00 0.00 4 LEU A CA 14
ATOM 3902 C C . LEU A 1 5 ? 3.048 -1.921 6.278 1.00 0.00 4 LEU A C 14
ATOM 3903 O O . LEU A 1 5 ? 3.202 -0.868 6.894 1.00 0.00 4 LEU A O 14
ATOM 3919 N N . SER A 1 6 ? 3.631 -2.165 5.107 1.00 0.00 5 SER A N 14
ATOM 3920 C CA . SER A 1 6 ? 4.499 -1.173 4.485 1.00 0.00 5 SER A CA 14
ATOM 3921 C C . SER A 1 6 ? 3.691 0.065 4.118 1.00 0.00 5 SER A C 14
ATOM 3922 O O . SER A 1 6 ? 4.108 1.197 4.362 1.00 0.00 5 SER A O 14
ATOM 3930 N N . TYR A 1 7 ? 2.522 -0.172 3.532 1.00 0.00 6 TYR A N 14
ATOM 3931 C CA . TYR A 1 7 ? 1.636 0.913 3.132 1.00 0.00 6 TYR A CA 14
ATOM 3932 C C . TYR A 1 7 ? 1.192 1.719 4.353 1.00 0.00 6 TYR A C 14
ATOM 3933 O O . TYR A 1 7 ? 1.241 2.950 4.349 1.00 0.00 6 TYR A O 14
ATOM 3951 N N . GLY A 1 8 ? 0.768 1.014 5.396 1.00 0.00 7 GLY A N 14
ATOM 3952 C CA . GLY A 1 8 ? 0.324 1.662 6.621 1.00 0.00 7 GLY A CA 14
ATOM 3953 C C . GLY A 1 8 ? 1.478 2.384 7.296 1.00 0.00 7 GLY A C 14
ATOM 3954 O O . GLY A 1 8 ? 1.283 3.402 7.957 1.00 0.00 7 GLY A O 14
ATOM 3958 N N . ALA A 1 9 ? 2.681 1.838 7.138 1.00 0.00 8 ALA A N 14
ATOM 3959 C CA . ALA A 1 9 ? 3.862 2.431 7.749 1.00 0.00 8 ALA A CA 14
ATOM 3960 C C . ALA A 1 9 ? 4.008 3.892 7.328 1.00 0.00 8 ALA A C 14
ATOM 3961 O O . ALA A 1 9 ? 4.773 4.217 6.420 1.00 0.00 8 ALA A O 14
ATOM 3968 N N . GLY A 1 10 ? 3.258 4.764 7.996 1.00 0.00 9 GLY A N 14
ATOM 3969 C CA . GLY A 1 10 ? 3.287 6.196 7.702 1.00 0.00 9 GLY A CA 14
ATOM 3970 C C . GLY A 1 10 ? 1.880 6.776 7.749 1.00 0.00 9 GLY A C 14
ATOM 3971 O O . GLY A 1 10 ? 1.694 7.966 7.995 1.00 0.00 9 GLY A O 14
ATOM 3975 N N . VAL A 1 11 ? 0.891 5.919 7.518 1.00 0.00 10 VAL A N 14
ATOM 3976 C CA . VAL A 1 11 ? -0.501 6.352 7.542 1.00 0.00 10 VAL A CA 14
ATOM 3977 C C . VAL A 1 11 ? -0.876 6.849 8.939 1.00 0.00 10 VAL A C 14
ATOM 3978 O O . VAL A 1 11 ? -1.500 7.899 9.085 1.00 0.00 10 VAL A O 14
ATOM 3991 N N . ALA A 1 12 ? -0.492 6.085 9.958 1.00 0.00 11 ALA A N 14
ATOM 3992 C CA . ALA A 1 12 ? -0.790 6.454 11.342 1.00 0.00 11 ALA A CA 14
ATOM 3993 C C . ALA A 1 12 ? -2.294 6.398 11.628 1.00 0.00 11 ALA A C 14
ATOM 3994 O O . ALA A 1 12 ? -2.707 6.286 12.782 1.00 0.00 11 ALA A O 14
ATOM 4001 N N . SER A 1 13 ? -3.107 6.484 10.578 1.00 0.00 12 SER A N 14
ATOM 4002 C CA . SER A 1 13 ? -4.560 6.450 10.734 1.00 0.00 12 SER A CA 14
ATOM 4003 C C . SER A 1 13 ? -5.068 5.012 10.750 1.00 0.00 12 SER A C 14
ATOM 4004 O O . SER A 1 13 ? -6.270 4.769 10.653 1.00 0.00 12 SER A O 14
ATOM 4012 N N . LEU A 1 14 ? -4.146 4.058 10.864 1.00 0.00 13 LEU A N 14
ATOM 4013 C CA . LEU A 1 14 ? -4.522 2.643 10.883 1.00 0.00 13 LEU A CA 14
ATOM 4014 C C . LEU A 1 14 ? -3.501 1.780 11.646 1.00 0.00 13 LEU A C 14
ATOM 4015 O O . LEU A 1 14 ? -3.900 0.912 12.423 1.00 0.00 13 LEU A O 14
ATOM 4031 N N . PRO A 1 15 ? -2.210 1.960 11.443 1.00 0.00 14 PRO A N 14
ATOM 4032 C CA . PRO A 1 15 ? -1.185 1.121 12.141 1.00 0.00 14 PRO A CA 14
ATOM 4033 C C . PRO A 1 15 ? -1.307 1.188 13.665 1.00 0.00 14 PRO A C 14
ATOM 4034 O O . PRO A 1 15 ? -1.436 0.159 14.327 1.00 0.00 14 PRO A O 14
ATOM 4045 N N . LEU A 1 16 ? -1.264 2.399 14.211 1.00 0.00 15 LEU A N 14
ATOM 4046 C CA . LEU A 1 16 ? -1.370 2.576 15.655 1.00 0.00 15 LEU A CA 14
ATOM 4047 C C . LEU A 1 16 ? -2.745 2.138 16.151 1.00 0.00 15 LEU A C 14
ATOM 4048 O O . LEU A 1 16 ? -2.864 1.477 17.182 1.00 0.00 15 LEU A O 14
ATOM 4064 N N . LEU A 1 17 ? -3.778 2.526 15.411 1.00 0.00 16 LEU A N 14
ATOM 4065 C CA . LEU A 1 17 ? -5.146 2.183 15.776 1.00 0.00 16 LEU A CA 14
ATOM 4066 C C . LEU A 1 17 ? -5.359 0.678 15.711 1.00 0.00 16 LEU A C 14
ATOM 4067 O O . LEU A 1 17 ? -6.020 0.094 16.570 1.00 0.00 16 LEU A O 14
ATOM 4083 N N . ASN A 1 18 ? -4.801 0.058 14.680 1.00 0.00 17 ASN A N 14
ATOM 4084 C CA . ASN A 1 18 ? -4.937 -1.381 14.497 1.00 0.00 17 ASN A CA 14
ATOM 4085 C C . ASN A 1 18 ? -4.320 -2.132 15.672 1.00 0.00 17 ASN A C 14
ATOM 4086 O O . ASN A 1 18 ? -4.893 -3.100 16.170 1.00 0.00 17 ASN A O 14
ATOM 4097 N N . VAL A 1 19 ? -3.158 -1.667 16.121 1.00 0.00 18 VAL A N 14
ATOM 4098 C CA . VAL A 1 19 ? -2.482 -2.296 17.249 1.00 0.00 18 VAL A CA 14
ATOM 4099 C C . VAL A 1 19 ? -3.317 -2.128 18.512 1.00 0.00 18 VAL A C 14
ATOM 4100 O O . VAL A 1 19 ? -3.513 -3.076 19.274 1.00 0.00 18 VAL A O 14
ATOM 4113 N N . ILE A 1 20 ? -3.812 -0.914 18.721 1.00 0.00 19 ILE A N 14
ATOM 4114 C CA . ILE A 1 20 ? -4.630 -0.629 19.892 1.00 0.00 19 ILE A CA 14
ATOM 4115 C C . ILE A 1 20 ? -5.914 -1.446 19.841 1.00 0.00 19 ILE A C 14
ATOM 4116 O O . ILE A 1 20 ? -6.338 -2.019 20.845 1.00 0.00 19 ILE A O 14
ATOM 4132 N N . ALA A 1 21 ? -6.530 -1.495 18.661 1.00 0.00 20 ALA A N 14
ATOM 4133 C CA . ALA A 1 21 ? -7.770 -2.244 18.487 1.00 0.00 20 ALA A CA 14
ATOM 4134 C C . ALA A 1 21 ? -7.473 -3.721 18.244 1.00 0.00 20 ALA A C 14
ATOM 4135 O O . ALA A 1 21 ? -8.388 -4.544 18.197 1.00 0.00 20 ALA A O 14
ATOM 4151 N N . LEU A 1 2 ? -0.645 -6.922 0.377 1.00 0.00 1 LEU A N 15
ATOM 4152 C CA . LEU A 1 2 ? -0.290 -6.801 -1.030 1.00 0.00 1 LEU A CA 15
ATOM 4153 C C . LEU A 1 2 ? 1.198 -6.493 -1.177 1.00 0.00 1 LEU A C 15
ATOM 4154 O O . LEU A 1 2 ? 1.727 -6.447 -2.287 1.00 0.00 1 LEU A O 15
ATOM 4170 N N . GLY A 1 3 ? 1.866 -6.279 -0.044 1.00 0.00 2 GLY A N 15
ATOM 4171 C CA . GLY A 1 3 ? 3.295 -5.971 -0.046 1.00 0.00 2 GLY A CA 15
ATOM 4172 C C . GLY A 1 3 ? 3.519 -4.466 -0.037 1.00 0.00 2 GLY A C 15
ATOM 4173 O O . GLY A 1 3 ? 4.647 -3.994 0.098 1.00 0.00 2 GLY A O 15
ATOM 4177 N N . LEU A 1 4 ? 2.431 -3.724 -0.184 1.00 0.00 3 LEU A N 15
ATOM 4178 C CA . LEU A 1 4 ? 2.499 -2.266 -0.196 1.00 0.00 3 LEU A CA 15
ATOM 4179 C C . LEU A 1 4 ? 2.436 -1.720 1.228 1.00 0.00 3 LEU A C 15
ATOM 4180 O O . LEU A 1 4 ? 2.689 -0.540 1.465 1.00 0.00 3 LEU A O 15
ATOM 4196 N N . LEU A 1 5 ? 2.091 -2.589 2.171 1.00 0.00 4 LEU A N 15
ATOM 4197 C CA . LEU A 1 5 ? 1.984 -2.194 3.572 1.00 0.00 4 LEU A CA 15
ATOM 4198 C C . LEU A 1 5 ? 3.334 -1.731 4.120 1.00 0.00 4 LEU A C 15
ATOM 4199 O O . LEU A 1 5 ? 3.405 -0.758 4.871 1.00 0.00 4 LEU A O 15
ATOM 4215 N N . SER A 1 6 ? 4.395 -2.442 3.757 1.00 0.00 5 SER A N 15
ATOM 4216 C CA . SER A 1 6 ? 5.731 -2.104 4.239 1.00 0.00 5 SER A CA 15
ATOM 4217 C C . SER A 1 6 ? 6.162 -0.720 3.761 1.00 0.00 5 SER A C 15
ATOM 4218 O O . SER A 1 6 ? 7.101 -0.137 4.303 1.00 0.00 5 SER A O 15
ATOM 4226 N N . TYR A 1 7 ? 5.480 -0.198 2.748 1.00 0.00 6 TYR A N 15
ATOM 4227 C CA . TYR A 1 7 ? 5.811 1.121 2.213 1.00 0.00 6 TYR A CA 15
ATOM 4228 C C . TYR A 1 7 ? 5.118 2.215 3.019 1.00 0.00 6 TYR A C 15
ATOM 4229 O O . TYR A 1 7 ? 5.114 3.382 2.626 1.00 0.00 6 TYR A O 15
ATOM 4247 N N . GLY A 1 8 ? 4.538 1.830 4.153 1.00 0.00 7 GLY A N 15
ATOM 4248 C CA . GLY A 1 8 ? 3.851 2.788 5.011 1.00 0.00 7 GLY A CA 15
ATOM 4249 C C . GLY A 1 8 ? 2.459 3.106 4.477 1.00 0.00 7 GLY A C 15
ATOM 4250 O O . GLY A 1 8 ? 1.976 4.230 4.614 1.00 0.00 7 GLY A O 15
ATOM 4254 N N . ALA A 1 9 ? 1.817 2.113 3.872 1.00 0.00 8 ALA A N 15
ATOM 4255 C CA . ALA A 1 9 ? 0.477 2.313 3.330 1.00 0.00 8 ALA A CA 15
ATOM 4256 C C . ALA A 1 9 ? -0.477 2.756 4.433 1.00 0.00 8 ALA A C 15
ATOM 4257 O O . ALA A 1 9 ? -1.641 3.060 4.176 1.00 0.00 8 ALA A O 15
ATOM 4264 N N . GLY A 1 10 ? 0.027 2.786 5.662 1.00 0.00 9 GLY A N 15
ATOM 4265 C CA . GLY A 1 10 ? -0.784 3.191 6.802 1.00 0.00 9 GLY A CA 15
ATOM 4266 C C . GLY A 1 10 ? -0.014 3.003 8.102 1.00 0.00 9 GLY A C 15
ATOM 4267 O O . GLY A 1 10 ? -0.272 2.070 8.860 1.00 0.00 9 GLY A O 15
ATOM 4271 N N . VAL A 1 11 ? 0.934 3.895 8.354 1.00 0.00 10 VAL A N 15
ATOM 4272 C CA . VAL A 1 11 ? 1.737 3.816 9.566 1.00 0.00 10 VAL A CA 15
ATOM 4273 C C . VAL A 1 11 ? 0.852 3.996 10.797 1.00 0.00 10 VAL A C 15
ATOM 4274 O O . VAL A 1 11 ? 0.984 3.269 11.781 1.00 0.00 10 VAL A O 15
ATOM 4287 N N . ALA A 1 12 ? -0.050 4.970 10.732 1.00 0.00 11 ALA A N 15
ATOM 4288 C CA . ALA A 1 12 ? -0.954 5.240 11.843 1.00 0.00 11 ALA A CA 15
ATOM 4289 C C . ALA A 1 12 ? -1.972 4.113 11.995 1.00 0.00 11 ALA A C 15
ATOM 4290 O O . ALA A 1 12 ? -2.679 4.030 12.999 1.00 0.00 11 ALA A O 15
ATOM 4297 N N . SER A 1 13 ? -2.041 3.248 10.987 1.00 0.00 12 SER A N 15
ATOM 4298 C CA . SER A 1 13 ? -2.977 2.127 11.011 1.00 0.00 12 SER A CA 15
ATOM 4299 C C . SER A 1 13 ? -2.622 1.160 12.138 1.00 0.00 12 SER A C 15
ATOM 4300 O O . SER A 1 13 ? -3.383 0.246 12.446 1.00 0.00 12 SER A O 15
ATOM 4308 N N . LEU A 1 14 ? -1.453 1.359 12.737 1.00 0.00 13 LEU A N 15
ATOM 4309 C CA . LEU A 1 14 ? -0.993 0.492 13.824 1.00 0.00 13 LEU A CA 15
ATOM 4310 C C . LEU A 1 14 ? -1.412 1.052 15.195 1.00 0.00 13 LEU A C 15
ATOM 4311 O O . LEU A 1 14 ? -2.204 0.429 15.902 1.00 0.00 13 LEU A O 15
ATOM 4327 N N . PRO A 1 15 ? -0.891 2.188 15.594 1.00 0.00 14 PRO A N 15
ATOM 4328 C CA . PRO A 1 15 ? -1.219 2.802 16.924 1.00 0.00 14 PRO A CA 15
ATOM 4329 C C . PRO A 1 15 ? -2.711 3.100 17.106 1.00 0.00 14 PRO A C 15
ATOM 4330 O O . PRO A 1 15 ? -3.240 2.969 18.208 1.00 0.00 14 PRO A O 15
ATOM 4341 N N . LEU A 1 16 ? -3.381 3.507 16.035 1.00 0.00 15 LEU A N 15
ATOM 4342 C CA . LEU A 1 16 ? -4.804 3.823 16.133 1.00 0.00 15 LEU A CA 15
ATOM 4343 C C . LEU A 1 16 ? -5.591 2.583 16.539 1.00 0.00 15 LEU A C 15
ATOM 4344 O O . LEU A 1 16 ? -6.467 2.643 17.400 1.00 0.00 15 LEU A O 15
ATOM 4360 N N . LEU A 1 17 ? -5.261 1.459 15.921 1.00 0.00 16 LEU A N 15
ATOM 4361 C CA . LEU A 1 17 ? -5.931 0.201 16.231 1.00 0.00 16 LEU A CA 15
ATOM 4362 C C . LEU A 1 17 ? -5.607 -0.235 17.657 1.00 0.00 16 LEU A C 15
ATOM 4363 O O . LEU A 1 17 ? -6.467 -0.751 18.370 1.00 0.00 16 LEU A O 15
ATOM 4379 N N . ASN A 1 18 ? -4.358 -0.028 18.062 1.00 0.00 17 ASN A N 15
ATOM 4380 C CA . ASN A 1 18 ? -3.929 -0.407 19.402 1.00 0.00 17 ASN A CA 15
ATOM 4381 C C . ASN A 1 18 ? -4.731 0.356 20.453 1.00 0.00 17 ASN A C 15
ATOM 4382 O O . ASN A 1 18 ? -5.144 -0.213 21.463 1.00 0.00 17 ASN A O 15
ATOM 4393 N N . VAL A 1 19 ? -4.954 1.643 20.208 1.00 0.00 18 VAL A N 15
ATOM 4394 C CA . VAL A 1 19 ? -5.717 2.461 21.142 1.00 0.00 18 VAL A CA 15
ATOM 4395 C C . VAL A 1 19 ? -7.151 1.948 21.234 1.00 0.00 18 VAL A C 15
ATOM 4396 O O . VAL A 1 19 ? -7.693 1.778 22.326 1.00 0.00 18 VAL A O 15
ATOM 4409 N N . ILE A 1 20 ? -7.753 1.692 20.076 1.00 0.00 19 ILE A N 15
ATOM 4410 C CA . ILE A 1 20 ? -9.119 1.186 20.031 1.00 0.00 19 ILE A CA 15
ATOM 4411 C C . ILE A 1 20 ? -9.179 -0.200 20.663 1.00 0.00 19 ILE A C 15
ATOM 4412 O O . ILE A 1 20 ? -10.084 -0.504 21.438 1.00 0.00 19 ILE A O 15
ATOM 4428 N N . ALA A 1 21 ? -8.200 -1.032 20.324 1.00 0.00 20 ALA A N 15
ATOM 4429 C CA . ALA A 1 21 ? -8.140 -2.388 20.858 1.00 0.00 20 ALA A CA 15
ATOM 4430 C C . ALA A 1 21 ? -7.579 -2.378 22.275 1.00 0.00 20 ALA A C 15
ATOM 4431 O O . ALA A 1 21 ? -7.770 -3.333 23.029 1.00 0.00 20 ALA A O 15
ATOM 4447 N N . LEU A 1 2 ? 3.378 -5.576 -3.992 1.00 0.00 1 LEU A N 16
ATOM 4448 C CA . LEU A 1 2 ? 4.334 -4.587 -4.468 1.00 0.00 1 LEU A CA 16
ATOM 4449 C C . LEU A 1 2 ? 5.495 -4.470 -3.488 1.00 0.00 1 LEU A C 16
ATOM 4450 O O . LEU A 1 2 ? 6.650 -4.319 -3.890 1.00 0.00 1 LEU A O 16
ATOM 4466 N N . GLY A 1 3 ? 5.178 -4.529 -2.194 1.00 0.00 2 GLY A N 16
ATOM 4467 C CA . GLY A 1 3 ? 6.190 -4.419 -1.144 1.00 0.00 2 GLY A CA 16
ATOM 4468 C C . GLY A 1 3 ? 6.020 -3.114 -0.388 1.00 0.00 2 GLY A C 16
ATOM 4469 O O . GLY A 1 3 ? 6.654 -2.887 0.643 1.00 0.00 2 GLY A O 16
ATOM 4473 N N . LEU A 1 4 ? 5.147 -2.260 -0.909 1.00 0.00 3 LEU A N 16
ATOM 4474 C CA . LEU A 1 4 ? 4.870 -0.964 -0.288 1.00 0.00 3 LEU A CA 16
ATOM 4475 C C . LEU A 1 4 ? 3.577 -1.032 0.520 1.00 0.00 3 LEU A C 16
ATOM 4476 O O . LEU A 1 4 ? 3.189 -0.064 1.168 1.00 0.00 3 LEU A O 16
ATOM 4492 N N . LEU A 1 5 ? 2.913 -2.180 0.475 1.00 0.00 4 LEU A N 16
ATOM 4493 C CA . LEU A 1 5 ? 1.664 -2.352 1.209 1.00 0.00 4 LEU A CA 16
ATOM 4494 C C . LEU A 1 5 ? 1.9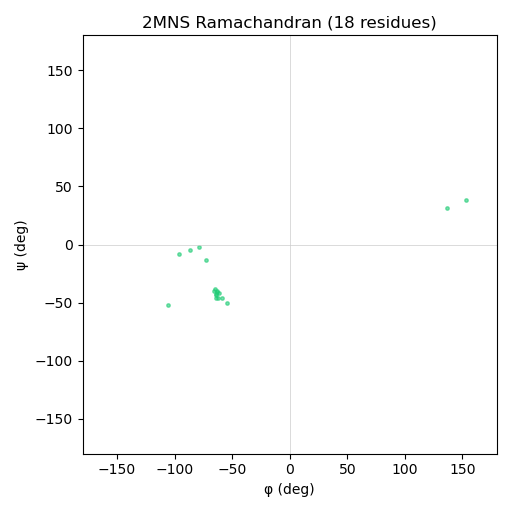17 -2.222 2.708 1.00 0.00 4 LEU A C 16
ATOM 4495 O O . LEU A 1 5 ? 1.136 -1.601 3.429 1.00 0.00 4 LEU A O 16
ATOM 4511 N N . SER A 1 6 ? 3.016 -2.811 3.167 1.00 0.00 5 SER A N 16
ATOM 4512 C CA . SER A 1 6 ? 3.375 -2.763 4.579 1.00 0.00 5 SER A CA 16
ATOM 4513 C C . SER A 1 6 ? 4.040 -1.433 4.927 1.00 0.00 5 SER A C 16
ATOM 4514 O O . SER A 1 6 ? 4.402 -1.192 6.079 1.00 0.00 5 SER A O 16
ATOM 4522 N N . TYR A 1 7 ? 4.208 -0.576 3.923 1.00 0.00 6 TYR A N 16
ATOM 4523 C CA . TYR A 1 7 ? 4.841 0.723 4.133 1.00 0.00 6 TYR A CA 16
ATOM 4524 C C . TYR A 1 7 ? 4.064 1.533 5.166 1.00 0.00 6 TYR A C 16
ATOM 4525 O O . TYR A 1 7 ? 4.647 2.110 6.085 1.00 0.00 6 TYR A O 16
ATOM 4543 N N . GLY A 1 8 ? 2.744 1.568 5.009 1.00 0.00 7 GLY A N 16
ATOM 4544 C CA . GLY A 1 8 ? 1.893 2.309 5.932 1.00 0.00 7 GLY A CA 16
ATOM 4545 C C . GLY A 1 8 ? 0.506 2.536 5.337 1.00 0.00 7 GLY A C 16
ATOM 4546 O O . GLY A 1 8 ? -0.132 3.555 5.600 1.00 0.00 7 GLY A O 16
ATOM 4550 N N . ALA A 1 9 ? 0.044 1.578 4.534 1.00 0.00 8 ALA A N 16
ATOM 4551 C CA . ALA A 1 9 ? -1.271 1.681 3.902 1.00 0.00 8 ALA A CA 16
ATOM 4552 C C . ALA A 1 9 ? -2.350 1.083 4.799 1.00 0.00 8 ALA A C 16
ATOM 4553 O O . ALA A 1 9 ? -3.427 0.719 4.328 1.00 0.00 8 ALA A O 16
ATOM 4560 N N . GLY A 1 10 ? -2.057 0.983 6.095 1.00 0.00 9 GLY A N 16
ATOM 4561 C CA . GLY A 1 10 ? -3.016 0.424 7.045 1.00 0.00 9 GLY A CA 16
ATOM 4562 C C . GLY A 1 10 ? -2.308 -0.161 8.261 1.00 0.00 9 GLY A C 16
ATOM 4563 O O . GLY A 1 10 ? -2.935 -0.430 9.286 1.00 0.00 9 GLY A O 16
ATOM 4567 N N . VAL A 1 11 ? -1.003 -0.355 8.138 1.00 0.00 10 VAL A N 16
ATOM 4568 C CA . VAL A 1 11 ? -0.218 -0.909 9.236 1.00 0.00 10 VAL A CA 16
ATOM 4569 C C . VAL A 1 11 ? -0.286 0.013 10.447 1.00 0.00 10 VAL A C 16
ATOM 4570 O O . VAL A 1 11 ? -0.486 -0.441 11.571 1.00 0.00 10 VAL A O 16
ATOM 4583 N N . ALA A 1 12 ? -0.120 1.310 10.206 1.00 0.00 11 ALA A N 16
ATOM 4584 C CA . ALA A 1 12 ? -0.167 2.295 11.281 1.00 0.00 11 ALA A CA 16
ATOM 4585 C C . ALA A 1 12 ? -1.612 2.595 11.659 1.00 0.00 11 ALA A C 16
ATOM 4586 O O . ALA A 1 12 ? -1.889 3.536 12.404 1.00 0.00 11 ALA A O 16
ATOM 4593 N N . SER A 1 13 ? -2.530 1.786 11.136 1.00 0.00 12 SER A N 16
ATOM 4594 C CA . SER A 1 13 ? -3.957 1.954 11.410 1.00 0.00 12 SER A CA 16
ATOM 4595 C C . SER A 1 13 ? -4.479 0.748 12.175 1.00 0.00 12 SER A C 16
ATOM 4596 O O . SER A 1 13 ? -5.551 0.223 11.876 1.00 0.00 12 SER A O 16
ATOM 4604 N N . LEU A 1 14 ? -3.703 0.310 13.165 1.00 0.00 13 LEU A N 16
ATOM 4605 C CA . LEU A 1 14 ? -4.085 -0.843 13.976 1.00 0.00 13 LEU A CA 16
ATOM 4606 C C . LEU A 1 14 ? -3.513 -0.725 15.405 1.00 0.00 13 LEU A C 16
ATOM 4607 O O . LEU A 1 14 ? -4.282 -0.627 16.361 1.00 0.00 13 LEU A O 16
ATOM 4623 N N . PRO A 1 15 ? -2.208 -0.728 15.586 1.00 0.00 14 PRO A N 16
ATOM 4624 C CA . PRO A 1 15 ? -1.589 -0.612 16.949 1.00 0.00 14 PRO A CA 16
ATOM 4625 C C . PRO A 1 15 ? -1.929 0.714 17.636 1.00 0.00 14 PRO A C 16
ATOM 4626 O O . PRO A 1 15 ? -2.373 0.732 18.784 1.00 0.00 14 PRO A O 16
ATOM 4637 N N . LEU A 1 16 ? -1.701 1.819 16.931 1.00 0.00 15 LEU A N 16
ATOM 4638 C CA . LEU A 1 16 ? -1.968 3.139 17.491 1.00 0.00 15 LEU A CA 16
ATOM 4639 C C . LEU A 1 16 ? -3.451 3.301 17.804 1.00 0.00 15 LEU A C 16
ATOM 4640 O O . LEU A 1 16 ? -3.817 3.816 18.858 1.00 0.00 15 LEU A O 16
ATOM 4656 N N . LEU A 1 17 ? -4.299 2.852 16.887 1.00 0.00 16 LEU A N 16
ATOM 4657 C CA . LEU A 1 17 ? -5.742 2.949 17.081 1.00 0.00 16 LEU A CA 16
ATOM 4658 C C . LEU A 1 17 ? -6.160 2.112 18.280 1.00 0.00 16 LEU A C 16
ATOM 4659 O O . LEU A 1 17 ? -7.027 2.507 19.061 1.00 0.00 16 LEU A O 16
ATOM 4675 N N . ASN A 1 18 ? -5.537 0.949 18.416 1.00 0.00 17 ASN A N 16
ATOM 4676 C CA . ASN A 1 18 ? -5.846 0.047 19.517 1.00 0.00 17 ASN A CA 16
ATOM 4677 C C . ASN A 1 18 ? -5.567 0.724 20.859 1.00 0.00 17 ASN A C 16
ATOM 4678 O O . ASN A 1 18 ? -6.331 0.565 21.811 1.00 0.00 17 ASN A O 16
ATOM 4689 N N . VAL A 1 19 ? -4.476 1.480 20.932 1.00 0.00 18 VAL A N 16
ATOM 4690 C CA . VAL A 1 19 ? -4.131 2.169 22.172 1.00 0.00 18 VAL A CA 16
ATOM 4691 C C . VAL A 1 19 ? -5.225 3.171 22.535 1.00 0.00 18 VAL A C 16
ATOM 4692 O O . VAL A 1 19 ? -5.684 3.218 23.676 1.00 0.00 18 VAL A O 16
ATOM 4705 N N . ILE A 1 20 ? -5.646 3.961 21.551 1.00 0.00 19 ILE A N 16
ATOM 4706 C CA . ILE A 1 20 ? -6.696 4.950 21.769 1.00 0.00 19 ILE A CA 16
ATOM 4707 C C . ILE A 1 20 ? -8.024 4.254 22.042 1.00 0.00 19 ILE A C 16
ATOM 4708 O O . ILE A 1 20 ? -8.782 4.659 22.924 1.00 0.00 19 ILE A O 16
ATOM 4724 N N . ALA A 1 21 ? -8.302 3.210 21.266 1.00 0.00 20 ALA A N 16
ATOM 4725 C CA . ALA A 1 21 ? -9.544 2.461 21.415 1.00 0.00 20 ALA A CA 16
ATOM 4726 C C . ALA A 1 21 ? -9.441 1.465 22.566 1.00 0.00 20 ALA A C 16
ATOM 4727 O O . ALA A 1 21 ? -10.419 0.796 22.903 1.00 0.00 20 ALA A O 16
ATOM 4743 N N . LEU A 1 2 ? -0.301 -7.960 7.554 1.00 0.00 1 LEU A N 17
ATOM 4744 C CA . LEU A 1 2 ? 0.459 -8.695 6.545 1.00 0.00 1 LEU A CA 17
ATOM 4745 C C . LEU A 1 2 ? 0.312 -8.028 5.180 1.00 0.00 1 LEU A C 17
ATOM 4746 O O . LEU A 1 2 ? 0.987 -8.400 4.220 1.00 0.00 1 LEU A O 17
ATOM 4762 N N . GLY A 1 3 ? -0.581 -7.043 5.098 1.00 0.00 2 GLY A N 17
ATOM 4763 C CA . GLY A 1 3 ? -0.820 -6.333 3.838 1.00 0.00 2 GLY A CA 17
ATOM 4764 C C . GLY A 1 3 ? -1.042 -4.840 4.060 1.00 0.00 2 GLY A C 17
ATOM 4765 O O . GLY A 1 3 ? -0.803 -4.032 3.163 1.00 0.00 2 GLY A O 17
ATOM 4769 N N . LEU A 1 4 ? -1.521 -4.476 5.246 1.00 0.00 3 LEU A N 17
ATOM 4770 C CA . LEU A 1 4 ? -1.786 -3.073 5.552 1.00 0.00 3 LEU A CA 17
ATOM 4771 C C . LEU A 1 4 ? -0.522 -2.359 6.020 1.00 0.00 3 LEU A C 17
ATOM 4772 O O . LEU A 1 4 ? -0.488 -1.130 6.085 1.00 0.00 3 LEU A O 17
ATOM 4788 N N . LEU A 1 5 ? 0.517 -3.124 6.343 1.00 0.00 4 LEU A N 17
ATOM 4789 C CA . LEU A 1 5 ? 1.764 -2.523 6.800 1.00 0.00 4 LEU A CA 17
ATOM 4790 C C . LEU A 1 5 ? 2.352 -1.638 5.706 1.00 0.00 4 LEU A C 17
ATOM 4791 O O . LEU A 1 5 ? 2.744 -0.499 5.960 1.00 0.00 4 LEU A O 17
ATOM 4807 N N . SER A 1 6 ? 2.390 -2.159 4.482 1.00 0.00 5 SER A N 17
ATOM 4808 C CA . SER A 1 6 ? 2.910 -1.395 3.355 1.00 0.00 5 SER A CA 17
ATOM 4809 C C . SER A 1 6 ? 2.029 -0.174 3.108 1.00 0.00 5 SER A C 17
ATOM 4810 O O . SER A 1 6 ? 2.522 0.931 2.877 1.00 0.00 5 SER A O 17
ATOM 4818 N N . TYR A 1 7 ? 0.720 -0.390 3.159 1.00 0.00 6 TYR A N 17
ATOM 4819 C CA . TYR A 1 7 ? -0.243 0.684 2.946 1.00 0.00 6 TYR A CA 17
ATOM 4820 C C . TYR A 1 7 ? -0.092 1.758 4.017 1.00 0.00 6 TYR A C 17
ATOM 4821 O O . TYR A 1 7 ? -0.156 2.952 3.727 1.00 0.00 6 TYR A O 17
ATOM 4839 N N . GLY A 1 8 ? 0.108 1.325 5.257 1.00 0.00 7 GLY A N 17
ATOM 4840 C CA . GLY A 1 8 ? 0.265 2.258 6.368 1.00 0.00 7 GLY A CA 17
ATOM 4841 C C . GLY A 1 8 ? 1.468 3.166 6.141 1.00 0.00 7 GLY A C 17
ATOM 4842 O O . GLY A 1 8 ? 1.449 4.339 6.514 1.00 0.00 7 GLY A O 17
ATOM 4846 N N . ALA A 1 9 ? 2.506 2.620 5.518 1.00 0.00 8 ALA A N 17
ATOM 4847 C CA . ALA A 1 9 ? 3.712 3.386 5.230 1.00 0.00 8 ALA A CA 17
ATOM 4848 C C . ALA A 1 9 ? 4.288 4.017 6.494 1.00 0.00 8 ALA A C 17
ATOM 4849 O O . ALA A 1 9 ? 5.272 4.752 6.431 1.00 0.00 8 ALA A O 17
ATOM 4856 N N . GLY A 1 10 ? 3.683 3.723 7.642 1.00 0.00 9 GLY A N 17
ATOM 4857 C CA . GLY A 1 10 ? 4.167 4.270 8.905 1.00 0.00 9 GLY A CA 17
ATOM 4858 C C . GLY A 1 10 ? 3.580 5.651 9.179 1.00 0.00 9 GLY A C 17
ATOM 4859 O O . GLY A 1 10 ? 4.145 6.433 9.944 1.00 0.00 9 GLY A O 17
ATOM 4863 N N . VAL A 1 11 ? 2.444 5.940 8.559 1.00 0.00 10 VAL A N 17
ATOM 4864 C CA . VAL A 1 11 ? 1.786 7.227 8.754 1.00 0.00 10 VAL A CA 17
ATOM 4865 C C . VAL A 1 11 ? 1.355 7.378 10.209 1.00 0.00 10 VAL A C 17
ATOM 4866 O O . VAL A 1 11 ? 1.146 8.491 10.692 1.00 0.00 10 VAL A O 17
ATOM 4879 N N . ALA A 1 12 ? 1.216 6.242 10.889 1.00 0.00 11 ALA A N 17
ATOM 4880 C CA . ALA A 1 12 ? 0.799 6.220 12.290 1.00 0.00 11 ALA A CA 17
ATOM 4881 C C . ALA A 1 12 ? -0.721 6.303 12.391 1.00 0.00 11 ALA A C 17
ATOM 4882 O O . ALA A 1 12 ? -1.300 6.014 13.438 1.00 0.00 11 ALA A O 17
ATOM 4889 N N . SER A 1 13 ? -1.362 6.692 11.290 1.00 0.00 12 SER A N 17
ATOM 4890 C CA . SER A 1 13 ? -2.817 6.801 11.260 1.00 0.00 12 SER A CA 17
ATOM 4891 C C . SER A 1 13 ? -3.440 5.452 10.925 1.00 0.00 12 SER A C 17
ATOM 4892 O O . SER A 1 13 ? -4.652 5.272 11.035 1.00 0.00 12 SER A O 17
ATOM 4900 N N . LEU A 1 14 ? -2.596 4.508 10.505 1.00 0.00 13 LEU A N 17
ATOM 4901 C CA . LEU A 1 14 ? -3.053 3.164 10.138 1.00 0.00 13 LEU A CA 17
ATOM 4902 C C . LEU A 1 14 ? -2.419 2.100 11.055 1.00 0.00 13 LEU A C 17
ATOM 4903 O O . LEU A 1 14 ? -3.127 1.247 11.589 1.00 0.00 13 LEU A O 17
ATOM 4919 N N . PRO A 1 15 ? -1.115 2.115 11.236 1.00 0.00 14 PRO A N 17
ATOM 4920 C CA . PRO A 1 15 ? -0.424 1.105 12.095 1.00 0.00 14 PRO A CA 17
ATOM 4921 C C . PRO A 1 15 ? -0.999 1.044 13.511 1.00 0.00 14 PRO A C 17
ATOM 4922 O O . PRO A 1 15 ? -1.247 -0.037 14.041 1.00 0.00 14 PRO A O 17
ATOM 4933 N N . LEU A 1 16 ? -1.209 2.209 14.118 1.00 0.00 15 LEU A N 17
ATOM 4934 C CA . LEU A 1 16 ? -1.751 2.258 15.471 1.00 0.00 15 LEU A CA 17
ATOM 4935 C C . LEU A 1 16 ? -3.158 1.676 15.508 1.00 0.00 15 LEU A C 17
ATOM 4936 O O . LEU A 1 16 ? -3.503 0.926 16.417 1.00 0.00 15 LEU A O 17
ATOM 4952 N N . LEU A 1 17 ? -3.966 2.018 14.512 1.00 0.00 16 LEU A N 17
ATOM 4953 C CA . LEU A 1 17 ? -5.331 1.513 14.452 1.00 0.00 16 LEU A CA 17
ATOM 4954 C C . LEU A 1 17 ? -5.324 -0.009 14.335 1.00 0.00 16 LEU A C 17
ATOM 4955 O O . LEU A 1 17 ? -6.123 -0.694 14.974 1.00 0.00 16 LEU A O 17
ATOM 4971 N N . ASN A 1 18 ? -4.417 -0.531 13.519 1.00 0.00 17 ASN A N 17
ATOM 4972 C CA . ASN A 1 18 ? -4.317 -1.972 13.329 1.00 0.00 17 ASN A CA 17
ATOM 4973 C C . ASN A 1 18 ? -3.966 -2.666 14.644 1.00 0.00 17 ASN A C 17
ATOM 4974 O O . ASN A 1 18 ? -4.531 -3.708 14.975 1.00 0.00 17 ASN A O 17
ATOM 4985 N N . VAL A 1 19 ? -3.039 -2.077 15.393 1.00 0.00 18 VAL A N 17
ATOM 4986 C CA . VAL A 1 19 ? -2.631 -2.646 16.676 1.00 0.00 18 VAL A CA 17
ATOM 4987 C C . VAL A 1 19 ? -3.791 -2.607 17.667 1.00 0.00 18 VAL A C 17
ATOM 4988 O O . VAL A 1 19 ? -4.084 -3.597 18.336 1.00 0.00 18 VAL A O 17
ATOM 5001 N N . ILE A 1 20 ? -4.450 -1.455 17.747 1.00 0.00 19 ILE A N 17
ATOM 5002 C CA . ILE A 1 20 ? -5.582 -1.292 18.652 1.00 0.00 19 ILE A CA 17
ATOM 5003 C C . ILE A 1 20 ? -6.728 -2.202 18.220 1.00 0.00 19 ILE A C 17
ATOM 5004 O O . ILE A 1 20 ? -7.366 -2.851 19.049 1.00 0.00 19 ILE A O 17
ATOM 5020 N N . ALA A 1 21 ? -6.981 -2.241 16.917 1.00 0.00 20 ALA A N 17
ATOM 5021 C CA . ALA A 1 21 ? -8.054 -3.072 16.386 1.00 0.00 20 ALA A CA 17
ATOM 5022 C C . ALA A 1 21 ? -7.653 -4.544 16.410 1.00 0.00 20 ALA A C 17
ATOM 5023 O O . ALA A 1 21 ? -8.491 -5.416 16.629 1.00 0.00 20 ALA A O 17
ATOM 5039 N N . LEU A 1 2 ? 6.750 -4.076 -2.108 1.00 0.00 1 LEU A N 18
ATOM 5040 C CA . LEU A 1 2 ? 7.831 -4.850 -1.510 1.00 0.00 1 LEU A CA 18
ATOM 5041 C C . LEU A 1 2 ? 7.379 -5.470 -0.193 1.00 0.00 1 LEU A C 18
ATOM 5042 O O . LEU A 1 2 ? 7.688 -6.626 0.097 1.00 0.00 1 LEU A O 18
ATOM 5058 N N . GLY A 1 3 ? 6.646 -4.693 0.602 1.00 0.00 2 GLY A N 18
ATOM 5059 C CA . GLY A 1 3 ? 6.149 -5.167 1.891 1.00 0.00 2 GLY A CA 18
ATOM 5060 C C . GLY A 1 3 ? 4.789 -4.552 2.197 1.00 0.00 2 GLY A C 18
ATOM 5061 O O . GLY A 1 3 ? 4.547 -4.070 3.303 1.00 0.00 2 GLY A O 18
ATOM 5065 N N . LEU A 1 4 ? 3.907 -4.568 1.203 1.00 0.00 3 LEU A N 18
ATOM 5066 C CA . LEU A 1 4 ? 2.571 -4.006 1.361 1.00 0.00 3 LEU A CA 18
ATOM 5067 C C . LEU A 1 4 ? 2.634 -2.662 2.078 1.00 0.00 3 LEU A C 18
ATOM 5068 O O . LEU A 1 4 ? 1.633 -2.185 2.612 1.00 0.00 3 LEU A O 18
ATOM 5084 N N . LEU A 1 5 ? 3.816 -2.056 2.086 1.00 0.00 4 LEU A N 18
ATOM 5085 C CA . LEU A 1 5 ? 3.993 -0.766 2.743 1.00 0.00 4 LEU A CA 18
ATOM 5086 C C . LEU A 1 5 ? 3.135 0.307 2.077 1.00 0.00 4 LEU A C 18
ATOM 5087 O O . LEU A 1 5 ? 2.490 1.106 2.755 1.00 0.00 4 LEU A O 18
ATOM 5103 N N . SER A 1 6 ? 3.130 0.319 0.745 1.00 0.00 5 SER A N 18
ATOM 5104 C CA . SER A 1 6 ? 2.345 1.303 0.008 1.00 0.00 5 SER A CA 18
ATOM 5105 C C . SER A 1 6 ? 0.855 1.137 0.291 1.00 0.00 5 SER A C 18
ATOM 5106 O O . SER A 1 6 ? 0.147 2.114 0.538 1.00 0.00 5 SER A O 18
ATOM 5114 N N . TYR A 1 7 ? 0.383 -0.104 0.248 1.00 0.00 6 TYR A N 18
ATOM 5115 C CA . TYR A 1 7 ? -1.027 -0.383 0.499 1.00 0.00 6 TYR A CA 18
ATOM 5116 C C . TYR A 1 7 ? -1.371 -0.151 1.966 1.00 0.00 6 TYR A C 18
ATOM 5117 O O . TYR A 1 7 ? -2.423 0.400 2.290 1.00 0.00 6 TYR A O 18
ATOM 5135 N N . GLY A 1 8 ? -0.476 -0.578 2.851 1.00 0.00 7 GLY A N 18
ATOM 5136 C CA . GLY A 1 8 ? -0.692 -0.418 4.285 1.00 0.00 7 GLY A CA 18
ATOM 5137 C C . GLY A 1 8 ? -0.711 1.054 4.679 1.00 0.00 7 GLY A C 18
ATOM 5138 O O . GLY A 1 8 ? -1.480 1.461 5.551 1.00 0.00 7 GLY A O 18
ATOM 5142 N N . ALA A 1 9 ? 0.141 1.847 4.041 1.00 0.00 8 ALA A N 18
ATOM 5143 C CA . ALA A 1 9 ? 0.213 3.272 4.346 1.00 0.00 8 ALA A CA 18
ATOM 5144 C C . ALA A 1 9 ? 0.307 3.487 5.853 1.00 0.00 8 ALA A C 18
ATOM 5145 O O . ALA A 1 9 ? 0.024 4.574 6.356 1.00 0.00 8 ALA A O 18
ATOM 5152 N N . GLY A 1 10 ? 0.703 2.434 6.570 1.00 0.00 9 GLY A N 18
ATOM 5153 C CA . GLY A 1 10 ? 0.831 2.501 8.028 1.00 0.00 9 GLY A CA 18
ATOM 5154 C C . GLY A 1 10 ? 0.253 1.247 8.674 1.00 0.00 9 GLY A C 18
ATOM 5155 O O . GLY A 1 10 ? -0.850 1.270 9.219 1.00 0.00 9 GLY A O 18
ATOM 5159 N N . VAL A 1 11 ? 1.000 0.151 8.601 1.00 0.00 10 VAL A N 18
ATOM 5160 C CA . VAL A 1 11 ? 0.545 -1.110 9.177 1.00 0.00 10 VAL A CA 18
ATOM 5161 C C . VAL A 1 11 ? 0.378 -0.984 10.688 1.00 0.00 10 VAL A C 18
ATOM 5162 O O . VAL A 1 11 ? -0.622 -1.432 11.246 1.00 0.00 10 VAL A O 18
ATOM 5175 N N . ALA A 1 12 ? 1.362 -0.379 11.344 1.00 0.00 11 ALA A N 18
ATOM 5176 C CA . ALA A 1 12 ? 1.316 -0.207 12.793 1.00 0.00 11 ALA A CA 18
ATOM 5177 C C . ALA A 1 12 ? 0.274 0.835 13.193 1.00 0.00 11 ALA A C 18
ATOM 5178 O O . ALA A 1 12 ? -0.163 0.881 14.343 1.00 0.00 11 ALA A O 18
ATOM 5185 N N . SER A 1 13 ? -0.112 1.675 12.240 1.00 0.00 12 SER A N 18
ATOM 5186 C CA . SER A 1 13 ? -1.096 2.722 12.500 1.00 0.00 12 SER A CA 18
ATOM 5187 C C . SER A 1 13 ? -2.470 2.129 12.802 1.00 0.00 12 SER A C 18
ATOM 5188 O O . SER A 1 13 ? -3.396 2.851 13.167 1.00 0.00 12 SER A O 18
ATOM 5196 N N . LEU A 1 14 ? -2.606 0.818 12.628 1.00 0.00 13 LEU A N 18
ATOM 5197 C CA . LEU A 1 14 ? -3.884 0.146 12.872 1.00 0.00 13 LEU A CA 18
ATOM 5198 C C . LEU A 1 14 ? -3.992 -0.344 14.328 1.00 0.00 13 LEU A C 18
ATOM 5199 O O . LEU A 1 14 ? -4.848 0.129 15.075 1.00 0.00 13 LEU A O 18
ATOM 5215 N N . PRO A 1 15 ? -3.169 -1.280 14.742 1.00 0.00 14 PRO A N 18
ATOM 5216 C CA . PRO A 1 15 ? -3.216 -1.831 16.135 1.00 0.00 14 PRO A CA 18
ATOM 5217 C C . PRO A 1 15 ? -2.999 -0.763 17.212 1.00 0.00 14 PRO A C 18
ATOM 5218 O O . PRO A 1 15 ? -3.644 -0.794 18.260 1.00 0.00 14 PRO A O 18
ATOM 5229 N N . LEU A 1 16 ? -2.083 0.165 16.962 1.00 0.00 15 LEU A N 18
ATOM 5230 C CA . LEU A 1 16 ? -1.796 1.211 17.937 1.00 0.00 15 LEU A CA 18
ATOM 5231 C C . LEU A 1 16 ? -3.029 2.080 18.160 1.00 0.00 15 LEU A C 18
ATOM 5232 O O . LEU A 1 16 ? -3.365 2.424 19.294 1.00 0.00 15 LEU A O 18
ATOM 5248 N N . LEU A 1 17 ? -3.698 2.426 17.069 1.00 0.00 16 LEU A N 18
ATOM 5249 C CA . LEU A 1 17 ? -4.897 3.250 17.138 1.00 0.00 16 LEU A CA 18
ATOM 5250 C C . LEU A 1 17 ? -6.009 2.507 17.877 1.00 0.00 16 LEU A C 18
ATOM 5251 O O . LEU A 1 17 ? -6.769 3.104 18.640 1.00 0.00 16 LEU A O 18
ATOM 5267 N N . ASN A 1 18 ? -6.103 1.201 17.638 1.00 0.00 17 ASN A N 18
ATOM 5268 C CA . ASN A 1 18 ? -7.131 0.390 18.280 1.00 0.00 17 ASN A CA 18
ATOM 5269 C C . ASN A 1 18 ? -6.979 0.427 19.797 1.00 0.00 17 ASN A C 18
ATOM 5270 O O . ASN A 1 18 ? -7.967 0.512 20.526 1.00 0.00 17 ASN A O 18
ATOM 5281 N N . VAL A 1 19 ? -5.738 0.370 20.271 1.00 0.00 18 VAL A N 18
ATOM 5282 C CA . VAL A 1 19 ? -5.482 0.403 21.706 1.00 0.00 18 VAL A CA 18
ATOM 5283 C C . VAL A 1 19 ? -5.968 1.726 22.287 1.00 0.00 18 VAL A C 18
ATOM 5284 O O . VAL A 1 19 ? -6.639 1.755 23.318 1.00 0.00 18 VAL A O 18
ATOM 5297 N N . ILE A 1 20 ? -5.630 2.817 21.607 1.00 0.00 19 ILE A N 18
ATOM 5298 C CA . ILE A 1 20 ? -6.044 4.142 22.050 1.00 0.00 19 ILE A CA 18
ATOM 5299 C C . ILE A 1 20 ? -7.564 4.244 22.000 1.00 0.00 19 ILE A C 18
ATOM 5300 O O . ILE A 1 20 ? -8.195 4.766 22.921 1.00 0.00 19 ILE A O 18
ATOM 5316 N N . ALA A 1 21 ? -8.145 3.741 20.917 1.00 0.00 20 ALA A N 18
ATOM 5317 C CA . ALA A 1 21 ? -9.594 3.775 20.749 1.00 0.00 20 ALA A CA 18
ATOM 5318 C C . ALA A 1 21 ? -10.262 2.756 21.667 1.00 0.00 20 ALA A C 18
ATOM 5319 O O . ALA A 1 21 ? -11.436 2.900 22.010 1.00 0.00 20 ALA A O 18
ATOM 5335 N N . LEU A 1 2 ? 7.620 -2.984 -0.854 1.00 0.00 1 LEU A N 19
ATOM 5336 C CA . LEU A 1 2 ? 7.786 -4.407 -1.121 1.00 0.00 1 LEU A CA 19
ATOM 5337 C C . LEU A 1 2 ? 6.461 -5.005 -1.576 1.00 0.00 1 LEU A C 19
ATOM 5338 O O . LEU A 1 2 ? 6.419 -5.821 -2.496 1.00 0.00 1 LEU A O 19
ATOM 5354 N N . GLY A 1 3 ? 5.382 -4.587 -0.923 1.00 0.00 2 GLY A N 19
ATOM 5355 C CA . GLY A 1 3 ? 4.053 -5.081 -1.265 1.00 0.00 2 GLY A CA 19
ATOM 5356 C C . GLY A 1 3 ? 3.080 -4.863 -0.112 1.00 0.00 2 GLY A C 19
ATOM 5357 O O . GLY A 1 3 ? 1.910 -4.546 -0.327 1.00 0.00 2 GLY A O 19
ATOM 5361 N N . LEU A 1 4 ? 3.571 -5.037 1.114 1.00 0.00 3 LEU A N 19
ATOM 5362 C CA . LEU A 1 4 ? 2.739 -4.857 2.307 1.00 0.00 3 LEU A CA 19
ATOM 5363 C C . LEU A 1 4 ? 2.978 -3.487 2.934 1.00 0.00 3 LEU A C 19
ATOM 5364 O O . LEU A 1 4 ? 2.173 -3.012 3.735 1.00 0.00 3 LEU A O 19
ATOM 5380 N N . LEU A 1 5 ? 4.093 -2.860 2.572 1.00 0.00 4 LEU A N 19
ATOM 5381 C CA . LEU A 1 5 ? 4.431 -1.547 3.113 1.00 0.00 4 LEU A CA 19
ATOM 5382 C C . LEU A 1 5 ? 3.401 -0.502 2.694 1.00 0.00 4 LEU A C 19
ATOM 5383 O O . LEU A 1 5 ? 3.011 0.351 3.494 1.00 0.00 4 LEU A O 19
ATOM 5399 N N . SER A 1 6 ? 2.976 -0.558 1.436 1.00 0.00 5 SER A N 19
ATOM 5400 C CA . SER A 1 6 ? 2.006 0.406 0.927 1.00 0.00 5 SER A CA 19
ATOM 5401 C C . SER A 1 6 ? 0.700 0.341 1.715 1.00 0.00 5 SER A C 19
ATOM 5402 O O . SER A 1 6 ? 0.153 1.374 2.104 1.00 0.00 5 SER A O 19
ATOM 5410 N N . TYR A 1 7 ? 0.206 -0.869 1.952 1.00 0.00 6 TYR A N 19
ATOM 5411 C CA . TYR A 1 7 ? -1.035 -1.035 2.701 1.00 0.00 6 TYR A CA 19
ATOM 5412 C C . TYR A 1 7 ? -0.845 -0.604 4.151 1.00 0.00 6 TYR A C 19
ATOM 5413 O O . TYR A 1 7 ? -1.713 0.042 4.740 1.00 0.00 6 TYR A O 19
ATOM 5431 N N . GLY A 1 8 ? 0.302 -0.968 4.723 1.00 0.00 7 GLY A N 19
ATOM 5432 C CA . GLY A 1 8 ? 0.613 -0.621 6.110 1.00 0.00 7 GLY A CA 19
ATOM 5433 C C . GLY A 1 8 ? 1.483 0.627 6.174 1.00 0.00 7 GLY A C 19
ATOM 5434 O O . GLY A 1 8 ? 2.289 0.789 7.089 1.00 0.00 7 GLY A O 19
ATOM 5438 N N . ALA A 1 9 ? 1.316 1.509 5.193 1.00 0.00 8 ALA A N 19
ATOM 5439 C CA . ALA A 1 9 ? 2.095 2.739 5.146 1.00 0.00 8 ALA A CA 19
ATOM 5440 C C . ALA A 1 9 ? 1.875 3.561 6.412 1.00 0.00 8 ALA A C 19
ATOM 5441 O O . ALA A 1 9 ? 2.825 4.065 7.009 1.00 0.00 8 ALA A O 19
ATOM 5448 N N . GLY A 1 10 ? 0.612 3.692 6.819 1.00 0.00 9 GLY A N 19
ATOM 5449 C CA . GLY A 1 10 ? 0.267 4.456 8.020 1.00 0.00 9 GLY A CA 19
ATOM 5450 C C . GLY A 1 10 ? -0.754 3.705 8.867 1.00 0.00 9 GLY A C 19
ATOM 5451 O O . GLY A 1 10 ? -0.731 3.781 10.094 1.00 0.00 9 GLY A O 19
ATOM 5455 N N . VAL A 1 11 ? -1.647 2.981 8.203 1.00 0.00 10 VAL A N 19
ATOM 5456 C CA . VAL A 1 11 ? -2.672 2.220 8.910 1.00 0.00 10 VAL A CA 19
ATOM 5457 C C . VAL A 1 11 ? -2.029 1.151 9.786 1.00 0.00 10 VAL A C 19
ATOM 5458 O O . VAL A 1 11 ? -2.391 0.994 10.950 1.00 0.00 10 VAL A O 19
ATOM 5471 N N . ALA A 1 12 ? -1.073 0.422 9.219 1.00 0.00 11 ALA A N 19
ATOM 5472 C CA . ALA A 1 12 ? -0.384 -0.628 9.958 1.00 0.00 11 ALA A CA 19
ATOM 5473 C C . ALA A 1 12 ? -1.383 -1.555 10.643 1.00 0.00 11 ALA A C 19
ATOM 5474 O O . ALA A 1 12 ? -1.151 -2.012 11.762 1.00 0.00 11 ALA A O 19
ATOM 5481 N N . SER A 1 13 ? -2.493 -1.829 9.965 1.00 0.00 12 SER A N 19
ATOM 5482 C CA . SER A 1 13 ? -3.522 -2.704 10.519 1.00 0.00 12 SER A CA 19
ATOM 5483 C C . SER A 1 13 ? -4.187 -2.057 11.734 1.00 0.00 12 SER A C 19
ATOM 5484 O O . SER A 1 13 ? -4.876 -2.725 12.506 1.00 0.00 12 SER A O 19
ATOM 5492 N N . LEU A 1 14 ? -3.976 -0.755 11.893 1.00 0.00 13 LEU A N 19
ATOM 5493 C CA . LEU A 1 14 ? -4.558 -0.024 13.016 1.00 0.00 13 LEU A CA 19
ATOM 5494 C C . LEU A 1 14 ? -4.190 -0.697 14.344 1.00 0.00 13 LEU A C 19
ATOM 5495 O O . LEU A 1 14 ? -5.044 -1.270 15.020 1.00 0.00 13 LEU A O 19
ATOM 5511 N N . PRO A 1 15 ? -2.936 -0.642 14.720 1.00 0.00 14 PRO A N 19
ATOM 5512 C CA . PRO A 1 15 ? -2.430 -1.250 15.975 1.00 0.00 14 PRO A CA 19
ATOM 5513 C C . PRO A 1 15 ? -2.365 -0.249 17.133 1.00 0.00 14 PRO A C 19
ATOM 5514 O O . PRO A 1 15 ? -3.070 -0.392 18.132 1.00 0.00 14 PRO A O 19
ATOM 5525 N N . LEU A 1 16 ? -1.503 0.753 16.989 1.00 0.00 15 LEU A N 19
ATOM 5526 C CA . LEU A 1 16 ? -1.329 1.769 18.022 1.00 0.00 15 LEU A CA 19
ATOM 5527 C C . LEU A 1 16 ? -2.618 2.557 18.231 1.00 0.00 15 LEU A C 19
ATOM 5528 O O . LEU A 1 16 ? -2.995 2.862 19.359 1.00 0.00 15 LEU A O 19
ATOM 5544 N N . LEU A 1 17 ? -3.285 2.885 17.131 1.00 0.00 16 LEU A N 19
ATOM 5545 C CA . LEU A 1 17 ? -4.526 3.646 17.200 1.00 0.00 16 LEU A CA 19
ATOM 5546 C C . LEU A 1 17 ? -5.582 2.867 17.974 1.00 0.00 16 LEU A C 19
ATOM 5547 O O . LEU A 1 17 ? -6.347 3.439 18.750 1.00 0.00 16 LEU A O 19
ATOM 5563 N N . ASN A 1 18 ? -5.621 1.559 17.753 1.00 0.00 17 ASN A N 19
ATOM 5564 C CA . ASN A 1 18 ? -6.592 0.707 18.431 1.00 0.00 17 ASN A CA 19
ATOM 5565 C C . ASN A 1 18 ? -6.417 0.788 19.945 1.00 0.00 17 ASN A C 19
ATOM 5566 O O . ASN A 1 18 ? -7.398 0.834 20.688 1.00 0.00 17 ASN A O 19
ATOM 5577 N N . VAL A 1 19 ? -5.168 0.806 20.399 1.00 0.00 18 VAL A N 19
ATOM 5578 C CA . VAL A 1 19 ? -4.890 0.882 21.829 1.00 0.00 18 VAL A CA 19
ATOM 5579 C C . VAL A 1 19 ? -5.426 2.190 22.404 1.00 0.00 18 VAL A C 19
ATOM 5580 O O . VAL A 1 19 ? -6.101 2.197 23.434 1.00 0.00 18 VAL A O 19
ATOM 5593 N N . ILE A 1 20 ? -5.131 3.293 21.725 1.00 0.00 19 ILE A N 19
ATOM 5594 C CA . ILE A 1 20 ? -5.599 4.600 22.170 1.00 0.00 19 ILE A CA 19
ATOM 5595 C C . ILE A 1 20 ? -7.117 4.679 22.052 1.00 0.00 19 ILE A C 19
ATOM 5596 O O . ILE A 1 20 ? -7.797 5.178 22.948 1.00 0.00 19 ILE A O 19
ATOM 5612 N N . ALA A 1 21 ? -7.639 4.184 20.931 1.00 0.00 20 ALA A N 19
ATOM 5613 C CA . ALA A 1 21 ? -9.079 4.200 20.693 1.00 0.00 20 ALA A CA 19
ATOM 5614 C C . ALA A 1 21 ? -9.746 2.996 21.351 1.00 0.00 20 ALA A C 19
ATOM 5615 O O . ALA A 1 21 ? -10.953 2.796 21.213 1.00 0.00 20 ALA A O 19
ATOM 5631 N N . LEU A 1 2 ? 5.196 -4.822 -4.882 1.00 0.00 1 LEU A N 20
ATOM 5632 C CA . LEU A 1 2 ? 5.162 -6.254 -4.604 1.00 0.00 1 LEU A CA 20
ATOM 5633 C C . LEU A 1 2 ? 5.060 -6.517 -3.103 1.00 0.00 1 LEU A C 20
ATOM 5634 O O . LEU A 1 2 ? 4.313 -7.393 -2.667 1.00 0.00 1 LEU A O 20
ATOM 5650 N N . GLY A 1 3 ? 5.827 -5.763 -2.318 1.00 0.00 2 GLY A N 20
ATOM 5651 C CA . GLY A 1 3 ? 5.833 -5.927 -0.861 1.00 0.00 2 GLY A CA 20
ATOM 5652 C C . GLY A 1 3 ? 5.796 -4.587 -0.141 1.00 0.00 2 GLY A C 20
ATOM 5653 O O . GLY A 1 3 ? 5.594 -4.528 1.072 1.00 0.00 2 GLY A O 20
ATOM 5657 N N . LEU A 1 4 ? 6.010 -3.517 -0.886 1.00 0.00 3 LEU A N 20
ATOM 5658 C CA . LEU A 1 4 ? 6.020 -2.185 -0.303 1.00 0.00 3 LEU A CA 20
ATOM 5659 C C . LEU A 1 4 ? 4.619 -1.766 0.137 1.00 0.00 3 LEU A C 20
ATOM 5660 O O . LEU A 1 4 ? 4.463 -0.906 1.004 1.00 0.00 3 LEU A O 20
ATOM 5676 N N . LEU A 1 5 ? 3.603 -2.379 -0.461 1.00 0.00 4 LEU A N 20
ATOM 5677 C CA . LEU A 1 5 ? 2.221 -2.061 -0.114 1.00 0.00 4 LEU A CA 20
ATOM 5678 C C . LEU A 1 5 ? 1.952 -2.403 1.346 1.00 0.00 4 LEU A C 20
ATOM 5679 O O . LEU A 1 5 ? 1.280 -1.656 2.058 1.00 0.00 4 LEU A O 20
ATOM 5695 N N . SER A 1 6 ? 2.478 -3.542 1.779 1.00 0.00 5 SER A N 20
ATOM 5696 C CA . SER A 1 6 ? 2.292 -3.993 3.153 1.00 0.00 5 SER A CA 20
ATOM 5697 C C . SER A 1 6 ? 3.230 -3.251 4.102 1.00 0.00 5 SER A C 20
ATOM 5698 O O . SER A 1 6 ? 3.197 -3.466 5.314 1.00 0.00 5 SER A O 20
ATOM 5706 N N . TYR A 1 7 ? 4.069 -2.388 3.541 1.00 0.00 6 TYR A N 20
ATOM 5707 C CA . TYR A 1 7 ? 5.020 -1.624 4.344 1.00 0.00 6 TYR A CA 20
ATOM 5708 C C . TYR A 1 7 ? 4.282 -0.772 5.370 1.00 0.00 6 TYR A C 20
ATOM 5709 O O . TYR A 1 7 ? 4.653 -0.733 6.543 1.00 0.00 6 TYR A O 20
ATOM 5727 N N . GLY A 1 8 ? 3.238 -0.085 4.914 1.00 0.00 7 GLY A N 20
ATOM 5728 C CA . GLY A 1 8 ? 2.451 0.772 5.794 1.00 0.00 7 GLY A CA 20
ATOM 5729 C C . GLY A 1 8 ? 1.704 1.831 4.989 1.00 0.00 7 GLY A C 20
ATOM 5730 O O . GLY A 1 8 ? 1.817 3.027 5.255 1.00 0.00 7 GLY A O 20
ATOM 5734 N N . ALA A 1 9 ? 0.943 1.378 3.997 1.00 0.00 8 ALA A N 20
ATOM 5735 C CA . ALA A 1 9 ? 0.179 2.286 3.148 1.00 0.00 8 ALA A CA 20
ATOM 5736 C C . ALA A 1 9 ? -0.869 3.047 3.960 1.00 0.00 8 ALA A C 20
ATOM 5737 O O . ALA A 1 9 ? -1.307 4.126 3.561 1.00 0.00 8 ALA A O 20
ATOM 5744 N N . GLY A 1 10 ? -1.278 2.473 5.092 1.00 0.00 9 GLY A N 20
ATOM 5745 C CA . GLY A 1 10 ? -2.287 3.097 5.948 1.00 0.00 9 GLY A CA 20
ATOM 5746 C C . GLY A 1 10 ? -1.773 3.248 7.372 1.00 0.00 9 GLY A C 20
ATOM 5747 O O . GLY A 1 10 ? -2.184 4.156 8.094 1.00 0.00 9 GLY A O 20
ATOM 5751 N N . VAL A 1 11 ? -0.876 2.355 7.772 1.00 0.00 10 VAL A N 20
ATOM 5752 C CA . VAL A 1 11 ? -0.323 2.410 9.117 1.00 0.00 10 VAL A CA 20
ATOM 5753 C C . VAL A 1 11 ? -1.450 2.530 10.141 1.00 0.00 10 VAL A C 20
ATOM 5754 O O . VAL A 1 11 ? -1.237 2.975 11.270 1.00 0.00 10 VAL A O 20
ATOM 5767 N N . ALA A 1 12 ? -2.649 2.127 9.731 1.00 0.00 11 ALA A N 20
ATOM 5768 C CA . ALA A 1 12 ? -3.814 2.189 10.605 1.00 0.00 11 ALA A CA 20
ATOM 5769 C C . ALA A 1 12 ? -3.783 1.048 11.620 1.00 0.00 11 ALA A C 20
ATOM 5770 O O . ALA A 1 12 ? -4.704 0.892 12.423 1.00 0.00 11 ALA A O 20
ATOM 5777 N N . SER A 1 13 ? -2.725 0.243 11.564 1.00 0.00 12 SER A N 20
ATOM 5778 C CA . SER A 1 13 ? -2.588 -0.899 12.466 1.00 0.00 12 SER A CA 20
ATOM 5779 C C . SER A 1 13 ? -2.149 -0.479 13.868 1.00 0.00 12 SER A C 20
ATOM 5780 O O . SER A 1 13 ? -2.126 -1.305 14.781 1.00 0.00 12 SER A O 20
ATOM 5788 N N . LEU A 1 14 ? -1.793 0.799 14.044 1.00 0.00 13 LEU A N 20
ATOM 5789 C CA . LEU A 1 14 ? -1.351 1.300 15.358 1.00 0.00 13 LEU A CA 20
ATOM 5790 C C . LEU A 1 14 ? -2.389 2.269 15.962 1.00 0.00 13 LEU A C 20
ATOM 5791 O O . LEU A 1 14 ? -2.804 2.089 17.107 1.00 0.00 13 LEU A O 20
ATOM 5807 N N . PRO A 1 15 ? -2.812 3.284 15.238 1.00 0.00 14 PRO A N 20
ATOM 5808 C CA . PRO A 1 15 ? -3.810 4.270 15.759 1.00 0.00 14 PRO A CA 20
ATOM 5809 C C . PRO A 1 15 ? -5.054 3.596 16.346 1.00 0.00 14 PRO A C 20
ATOM 5810 O O . PRO A 1 15 ? -5.519 3.974 17.419 1.00 0.00 14 PRO A O 20
ATOM 5821 N N . LEU A 1 16 ? -5.584 2.600 15.644 1.00 0.00 15 LEU A N 20
ATOM 5822 C CA . LEU A 1 16 ? -6.769 1.898 16.130 1.00 0.00 15 LEU A CA 20
ATOM 5823 C C . LEU A 1 16 ? -6.454 1.196 17.444 1.00 0.00 15 LEU A C 20
ATOM 5824 O O . LEU A 1 16 ? -7.243 1.235 18.388 1.00 0.00 15 LEU A O 20
ATOM 5840 N N . LEU A 1 17 ? -5.291 0.560 17.497 1.00 0.00 16 LEU A N 20
ATOM 5841 C CA . LEU A 1 17 ? -4.868 -0.142 18.700 1.00 0.00 16 LEU A CA 20
ATOM 5842 C C . LEU A 1 17 ? -4.679 0.851 19.841 1.00 0.00 16 LEU A C 20
ATOM 5843 O O . LEU A 1 17 ? -5.025 0.572 20.989 1.00 0.00 16 LEU A O 20
ATOM 5859 N N . ASN A 1 18 ? -4.121 2.013 19.513 1.00 0.00 17 ASN A N 20
ATOM 5860 C CA . ASN A 1 18 ? -3.880 3.043 20.516 1.00 0.00 17 ASN A CA 20
ATOM 5861 C C . ASN A 1 18 ? -5.198 3.501 21.134 1.00 0.00 17 ASN A C 20
ATOM 5862 O O . ASN A 1 18 ? -5.283 3.704 22.346 1.00 0.00 17 ASN A O 20
ATOM 5873 N N . VAL A 1 19 ? -6.221 3.661 20.303 1.00 0.00 18 VAL A N 20
ATOM 5874 C CA . VAL A 1 19 ? -7.526 4.089 20.796 1.00 0.00 18 VAL A CA 20
ATOM 5875 C C . VAL A 1 19 ? -8.118 3.022 21.712 1.00 0.00 18 VAL A C 20
ATOM 5876 O O . VAL A 1 19 ? -8.604 3.324 22.801 1.00 0.00 18 VAL A O 20
ATOM 5889 N N . ILE A 1 20 ? -8.062 1.772 21.264 1.00 0.00 19 ILE A N 20
ATOM 5890 C CA . ILE A 1 20 ? -8.582 0.660 22.051 1.00 0.00 19 ILE A CA 20
ATOM 5891 C C . ILE A 1 20 ? -7.768 0.507 23.330 1.00 0.00 19 ILE A C 20
ATOM 5892 O O . ILE A 1 20 ? -8.315 0.311 24.414 1.00 0.00 19 ILE A O 20
ATOM 5908 N N . ALA A 1 21 ? -6.450 0.604 23.187 1.00 0.00 20 ALA A N 20
ATOM 5909 C CA . ALA A 1 21 ? -5.552 0.482 24.328 1.00 0.00 20 ALA A CA 20
ATOM 5910 C C . ALA A 1 21 ? -5.582 1.758 25.161 1.00 0.00 20 ALA A C 20
ATOM 5911 O O . ALA A 1 21 ? -5.352 1.722 26.370 1.00 0.00 20 ALA A O 20
ATOM 5927 N N . LEU A 1 2 ? 3.629 -7.713 3.359 1.00 0.00 1 LEU A N 21
ATOM 5928 C CA . LEU A 1 2 ? 3.665 -8.436 4.626 1.00 0.00 1 LEU A CA 21
ATOM 5929 C C . LEU A 1 2 ? 2.281 -8.462 5.265 1.00 0.00 1 LEU A C 21
ATOM 5930 O O . LEU A 1 2 ? 1.848 -9.487 5.790 1.00 0.00 1 LEU A O 21
ATOM 5946 N N . GLY A 1 3 ? 1.588 -7.330 5.211 1.00 0.00 2 GLY A N 21
ATOM 5947 C CA . GLY A 1 3 ? 0.251 -7.237 5.785 1.00 0.00 2 GLY A CA 21
ATOM 5948 C C . GLY A 1 3 ? -0.253 -5.798 5.776 1.00 0.00 2 GLY A C 21
ATOM 5949 O O . GLY A 1 3 ? -0.362 -5.162 6.824 1.00 0.00 2 GLY A O 21
ATOM 5953 N N . LEU A 1 4 ? -0.562 -5.292 4.585 1.00 0.00 3 LEU A N 21
ATOM 5954 C CA . LEU A 1 4 ? -1.058 -3.927 4.454 1.00 0.00 3 LEU A CA 21
ATOM 5955 C C . LEU A 1 4 ? -0.098 -2.953 5.136 1.00 0.00 3 LEU A C 21
ATOM 5956 O O . LEU A 1 4 ? -0.400 -1.769 5.288 1.00 0.00 3 LEU A O 21
ATOM 5972 N N . LEU A 1 5 ? 1.057 -3.469 5.545 1.00 0.00 4 LEU A N 21
ATOM 5973 C CA . LEU A 1 5 ? 2.064 -2.654 6.214 1.00 0.00 4 LEU A CA 21
ATOM 5974 C C . LEU A 1 5 ? 2.569 -1.552 5.285 1.00 0.00 4 LEU A C 21
ATOM 5975 O O . LEU A 1 5 ? 2.814 -0.427 5.719 1.00 0.00 4 LEU A O 21
ATOM 5991 N N . SER A 1 6 ? 2.735 -1.885 4.009 1.00 0.00 5 SER A N 21
ATOM 5992 C CA . SER A 1 6 ? 3.228 -0.910 3.042 1.00 0.00 5 SER A CA 21
ATOM 5993 C C . SER A 1 6 ? 2.363 0.346 3.057 1.00 0.00 5 SER A C 21
ATOM 5994 O O . SER A 1 6 ? 2.881 1.462 3.078 1.00 0.00 5 SER A O 21
ATOM 6002 N N . TYR A 1 7 ? 1.046 0.162 3.066 1.00 0.00 6 TYR A N 21
ATOM 6003 C CA . TYR A 1 7 ? 0.134 1.299 3.102 1.00 0.00 6 TYR A CA 21
ATOM 6004 C C . TYR A 1 7 ? 0.293 2.054 4.418 1.00 0.00 6 TYR A C 21
ATOM 6005 O O . TYR A 1 7 ? 0.311 3.284 4.445 1.00 0.00 6 TYR A O 21
ATOM 6023 N N . GLY A 1 8 ? 0.414 1.301 5.506 1.00 0.00 7 GLY A N 21
ATOM 6024 C CA . GLY A 1 8 ? 0.580 1.894 6.829 1.00 0.00 7 GLY A CA 21
ATOM 6025 C C . GLY A 1 8 ? 1.985 2.460 6.994 1.00 0.00 7 GLY A C 21
ATOM 6026 O O . GLY A 1 8 ? 2.348 2.953 8.061 1.00 0.00 7 GLY A O 21
ATOM 6030 N N . ALA A 1 9 ? 2.772 2.379 5.928 1.00 0.00 8 ALA A N 21
ATOM 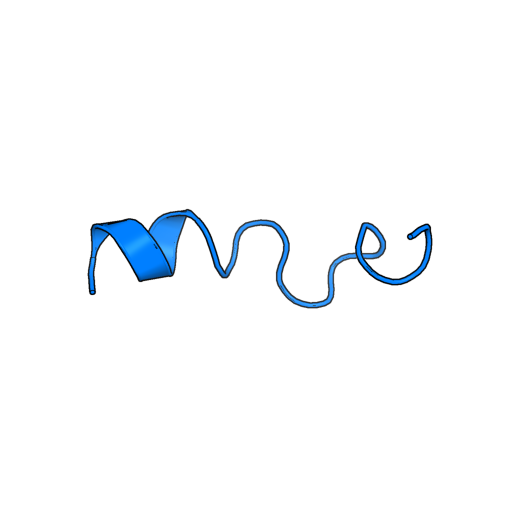6031 C CA . ALA A 1 9 ? 4.143 2.877 5.957 1.00 0.00 8 ALA A CA 21
ATOM 6032 C C . ALA A 1 9 ? 4.174 4.401 6.008 1.00 0.00 8 ALA A C 21
ATOM 6033 O O . ALA A 1 9 ? 5.237 4.998 6.174 1.00 0.00 8 ALA A O 21
ATOM 6040 N N . GLY A 1 10 ? 3.007 5.032 5.864 1.00 0.00 9 GLY A N 21
ATOM 6041 C CA . GLY A 1 10 ? 2.931 6.493 5.894 1.00 0.00 9 GLY A CA 21
ATOM 6042 C C . GLY A 1 10 ? 1.668 6.965 6.598 1.00 0.00 9 GLY A C 21
ATOM 6043 O O . GLY A 1 10 ? 1.676 7.981 7.292 1.00 0.00 9 GLY A O 21
ATOM 6047 N N . VAL A 1 11 ? 0.580 6.222 6.420 1.00 0.00 10 VAL A N 21
ATOM 6048 C CA . VAL A 1 11 ? -0.677 6.592 7.053 1.00 0.00 10 VAL A CA 21
ATOM 6049 C C . VAL A 1 11 ? -0.516 6.577 8.567 1.00 0.00 10 VAL A C 21
ATOM 6050 O O . VAL A 1 11 ? -0.870 7.542 9.241 1.00 0.00 10 VAL A O 21
ATOM 6063 N N . ALA A 1 12 ? 0.050 5.480 9.084 1.00 0.00 11 ALA A N 21
ATOM 6064 C CA . ALA A 1 12 ? 0.290 5.327 10.524 1.00 0.00 11 ALA A CA 21
ATOM 6065 C C . ALA A 1 12 ? -0.794 6.017 11.346 1.00 0.00 11 ALA A C 21
ATOM 6066 O O . ALA A 1 12 ? -0.557 6.437 12.479 1.00 0.00 11 ALA A O 21
ATOM 6073 N N . SER A 1 13 ? -1.981 6.142 10.759 1.00 0.00 12 SER A N 21
ATOM 6074 C CA . SER A 1 13 ? -3.109 6.796 11.427 1.00 0.00 12 SER A CA 21
ATOM 6075 C C . SER A 1 13 ? -4.305 5.860 11.481 1.00 0.00 12 SER A C 21
ATOM 6076 O O . SER A 1 13 ? -5.450 6.290 11.330 1.00 0.00 12 SER A O 21
ATOM 6084 N N . LEU A 1 14 ? -4.038 4.580 11.700 1.00 0.00 13 LEU A N 21
ATOM 6085 C CA . LEU A 1 14 ? -5.102 3.596 11.774 1.00 0.00 13 LEU A CA 21
ATOM 6086 C C . LEU A 1 14 ? -4.525 2.209 12.093 1.00 0.00 13 LEU A C 21
ATOM 6087 O O . LEU A 1 14 ? -5.002 1.534 13.006 1.00 0.00 13 LEU A O 21
ATOM 6103 N N . PRO A 1 15 ? -3.517 1.772 11.374 1.00 0.00 14 PRO A N 21
ATOM 6104 C CA . PRO A 1 15 ? -2.893 0.435 11.615 1.00 0.00 14 PRO A CA 21
ATOM 6105 C C . PRO A 1 15 ? -2.424 0.267 13.061 1.00 0.00 14 PRO A C 21
ATOM 6106 O O . PRO A 1 15 ? -2.723 -0.738 13.705 1.00 0.00 14 PRO A O 21
ATOM 6117 N N . LEU A 1 16 ? -1.687 1.254 13.561 1.00 0.00 15 LEU A N 21
ATOM 6118 C CA . LEU A 1 16 ? -1.186 1.197 14.928 1.00 0.00 15 LEU A CA 21
ATOM 6119 C C . LEU A 1 16 ? -2.340 1.220 15.923 1.00 0.00 15 LEU A C 21
ATOM 6120 O O . LEU A 1 16 ? -2.351 0.463 16.894 1.00 0.00 15 LEU A O 21
ATOM 6136 N N . LEU A 1 17 ? -3.315 2.086 15.666 1.00 0.00 16 LEU A N 21
ATOM 6137 C CA . LEU A 1 17 ? -4.475 2.196 16.539 1.00 0.00 16 LEU A CA 21
ATOM 6138 C C . LEU A 1 17 ? -5.271 0.894 16.518 1.00 0.00 16 LEU A C 21
ATOM 6139 O O . LEU A 1 17 ? -5.777 0.446 17.547 1.00 0.00 16 LEU A O 21
ATOM 6155 N N . ASN A 1 18 ? -5.385 0.298 15.335 1.00 0.00 17 ASN A N 21
ATOM 6156 C CA . ASN A 1 18 ? -6.128 -0.946 15.182 1.00 0.00 17 ASN A CA 21
ATOM 6157 C C . ASN A 1 18 ? -5.486 -2.063 16.001 1.00 0.00 17 ASN A C 21
ATOM 6158 O O . ASN A 1 18 ? -6.181 -2.853 16.641 1.00 0.00 17 ASN A O 21
ATOM 6169 N N . VAL A 1 19 ? -4.159 -2.121 15.982 1.00 0.00 18 VAL A N 21
ATOM 6170 C CA . VAL A 1 19 ? -3.439 -3.142 16.735 1.00 0.00 18 VAL A CA 21
ATOM 6171 C C . VAL A 1 19 ? -3.670 -2.945 18.230 1.00 0.00 18 VAL A C 21
ATOM 6172 O O . VAL A 1 19 ? -3.954 -3.897 18.957 1.00 0.00 18 VAL A O 21
ATOM 6185 N N . ILE A 1 20 ? -3.551 -1.700 18.676 1.00 0.00 19 ILE A N 21
ATOM 6186 C CA . ILE A 1 20 ? -3.753 -1.376 20.081 1.00 0.00 19 ILE A CA 21
ATOM 6187 C C . ILE A 1 20 ? -5.199 -1.643 20.480 1.00 0.00 19 ILE A C 21
ATOM 6188 O O . ILE A 1 20 ? -5.470 -2.202 21.543 1.00 0.00 19 ILE A O 21
ATOM 6204 N N . ALA A 1 21 ? -6.124 -1.238 19.617 1.00 0.00 20 ALA A N 21
ATOM 6205 C CA . ALA A 1 21 ? -7.544 -1.435 19.887 1.00 0.00 20 ALA A CA 21
ATOM 6206 C C . ALA A 1 21 ? -7.943 -2.884 19.626 1.00 0.00 20 ALA A C 21
ATOM 6207 O O . ALA A 1 21 ? -9.085 -3.271 19.875 1.00 0.00 20 ALA A O 21
ATOM 6223 N N . LEU A 1 2 ? 7.116 -4.287 -2.713 1.00 0.00 1 LEU A N 22
ATOM 6224 C CA . LEU A 1 2 ? 6.784 -5.706 -2.644 1.00 0.00 1 LEU A CA 22
ATOM 6225 C C . LEU A 1 2 ? 5.306 -5.919 -2.955 1.00 0.00 1 LEU A C 22
ATOM 6226 O O . LEU A 1 2 ? 4.939 -6.850 -3.672 1.00 0.00 1 LEU A O 22
ATOM 6242 N N . GLY A 1 3 ? 4.462 -5.047 -2.411 1.00 0.00 2 GLY A N 22
ATOM 6243 C CA . GLY A 1 3 ? 3.024 -5.147 -2.634 1.00 0.00 2 GLY A CA 22
ATOM 6244 C C . GLY A 1 3 ? 2.266 -4.171 -1.741 1.00 0.00 2 GLY A C 22
ATOM 6245 O O . GLY A 1 3 ? 1.523 -4.581 -0.849 1.00 0.00 2 GLY A O 22
ATOM 6249 N N . LEU A 1 4 ? 2.463 -2.878 -1.985 1.00 0.00 3 LEU A N 22
ATOM 6250 C CA . LEU A 1 4 ? 1.795 -1.846 -1.194 1.00 0.00 3 LEU A CA 22
ATOM 6251 C C . LEU A 1 4 ? 1.848 -2.195 0.291 1.00 0.00 3 LEU A C 22
ATOM 6252 O O . LEU A 1 4 ? 1.081 -1.663 1.090 1.00 0.00 3 LEU A O 22
ATOM 6268 N N . LEU A 1 5 ? 2.762 -3.088 0.650 1.00 0.00 4 LEU A N 22
ATOM 6269 C CA . LEU A 1 5 ? 2.912 -3.495 2.042 1.00 0.00 4 LEU A CA 22
ATOM 6270 C C . LEU A 1 5 ? 3.321 -2.286 2.884 1.00 0.00 4 LEU A C 22
ATOM 6271 O O . LEU A 1 5 ? 2.796 -2.061 3.975 1.00 0.00 4 LEU A O 22
ATOM 6287 N N . SER A 1 6 ? 4.264 -1.507 2.361 1.00 0.00 5 SER A N 22
ATOM 6288 C CA . SER A 1 6 ? 4.751 -0.322 3.058 1.00 0.00 5 SER A CA 22
ATOM 6289 C C . SER A 1 6 ? 3.789 0.851 2.877 1.00 0.00 5 SER A C 22
ATOM 6290 O O . SER A 1 6 ? 4.009 1.932 3.422 1.00 0.00 5 SER A O 22
ATOM 6298 N N . TYR A 1 7 ? 2.733 0.634 2.102 1.00 0.00 6 TYR A N 22
ATOM 6299 C CA . TYR A 1 7 ? 1.756 1.688 1.850 1.00 0.00 6 TYR A CA 22
ATOM 6300 C C . TYR A 1 7 ? 1.129 2.157 3.159 1.00 0.00 6 TYR A C 22
ATOM 6301 O O . TYR A 1 7 ? 1.023 3.357 3.413 1.00 0.00 6 TYR A O 22
ATOM 6319 N N . GLY A 1 8 ? 0.716 1.202 3.988 1.00 0.00 7 GLY A N 22
ATOM 6320 C CA . GLY A 1 8 ? 0.099 1.524 5.273 1.00 0.00 7 GLY A CA 22
ATOM 6321 C C . GLY A 1 8 ? -0.884 0.436 5.690 1.00 0.00 7 GLY A C 22
ATOM 6322 O O . GLY A 1 8 ? -1.976 0.727 6.180 1.00 0.00 7 GLY A O 22
ATOM 6326 N N . ALA A 1 9 ? -0.493 -0.817 5.488 1.00 0.00 8 ALA A N 22
ATOM 6327 C CA . ALA A 1 9 ? -1.351 -1.943 5.845 1.00 0.00 8 ALA A CA 22
ATOM 6328 C C . ALA A 1 9 ? -1.600 -1.973 7.349 1.00 0.00 8 ALA A C 22
ATOM 6329 O O . ALA A 1 9 ? -2.706 -2.273 7.798 1.00 0.00 8 ALA A O 22
ATOM 6336 N N . GLY A 1 10 ? -0.567 -1.655 8.122 1.00 0.00 9 GLY A N 22
ATOM 6337 C CA . GLY A 1 10 ? -0.686 -1.646 9.574 1.00 0.00 9 GLY A CA 22
ATOM 6338 C C . GLY A 1 10 ? 0.675 -1.451 10.231 1.00 0.00 9 GLY A C 22
ATOM 6339 O O . GLY A 1 10 ? 1.048 -2.187 11.146 1.00 0.00 9 GLY A O 22
ATOM 6343 N N . VAL A 1 11 ? 1.415 -0.456 9.754 1.00 0.00 10 VAL A N 22
ATOM 6344 C CA . VAL A 1 11 ? 2.738 -0.170 10.296 1.00 0.00 10 VAL A CA 22
ATOM 6345 C C . VAL A 1 11 ? 2.645 0.233 11.767 1.00 0.00 10 VAL A C 22
ATOM 6346 O O . VAL A 1 11 ? 3.423 -0.235 12.598 1.00 0.00 10 VAL A O 22
ATOM 6359 N N . ALA A 1 12 ? 1.694 1.110 12.077 1.00 0.00 11 ALA A N 22
ATOM 6360 C CA . ALA A 1 12 ? 1.518 1.575 13.452 1.00 0.00 11 ALA A CA 22
ATOM 6361 C C . ALA A 1 12 ? 0.232 2.389 13.605 1.00 0.00 11 ALA A C 22
ATOM 6362 O O . ALA A 1 12 ? -0.340 2.457 14.692 1.00 0.00 11 ALA A O 22
ATOM 6369 N N . SER A 1 13 ? -0.212 3.010 12.517 1.00 0.00 12 SER A N 22
ATOM 6370 C CA . SER A 1 13 ? -1.423 3.822 12.550 1.00 0.00 12 SER A CA 22
ATOM 6371 C C . SER A 1 13 ? -2.647 2.969 12.860 1.00 0.00 12 SER A C 22
ATOM 6372 O O . SER A 1 13 ? -3.714 3.492 13.176 1.00 0.00 12 SER A O 22
ATOM 6380 N N . LEU A 1 14 ? -2.497 1.652 12.761 1.00 0.00 13 LEU A N 22
ATOM 6381 C CA . LEU A 1 14 ? -3.607 0.740 13.031 1.00 0.00 13 LEU A CA 22
ATOM 6382 C C . LEU A 1 14 ? -3.677 0.382 14.525 1.00 0.00 13 LEU A C 22
ATOM 6383 O O . LEU A 1 14 ? -4.658 0.712 15.192 1.00 0.00 13 LEU A O 22
ATOM 6399 N N . PRO A 1 15 ? -2.682 -0.285 15.061 1.00 0.00 14 PRO A N 22
ATOM 6400 C CA . PRO A 1 15 ? -2.672 -0.687 16.505 1.00 0.00 14 PRO A CA 22
ATOM 6401 C C . PRO A 1 15 ? -2.774 0.500 17.470 1.00 0.00 14 PRO A C 22
ATOM 6402 O O . PRO A 1 15 ? -3.448 0.411 18.495 1.00 0.00 14 PRO A O 22
ATOM 6413 N N . LEU A 1 16 ? -2.091 1.594 17.158 1.00 0.00 15 LEU A N 22
ATOM 6414 C CA . LEU A 1 16 ? -2.114 2.757 18.040 1.00 0.00 15 LEU A CA 22
ATOM 6415 C C . LEU A 1 16 ? -3.528 3.309 18.162 1.00 0.00 15 LEU A C 22
ATOM 6416 O O . LEU A 1 16 ? -3.990 3.625 19.259 1.00 0.00 15 LEU A O 22
ATOM 6432 N N . LEU A 1 17 ? -4.217 3.406 17.035 1.00 0.00 16 LEU A N 22
ATOM 6433 C CA . LEU A 1 17 ? -5.587 3.904 17.032 1.00 0.00 16 LEU A CA 22
ATOM 6434 C C . LEU A 1 17 ? -6.511 2.921 17.750 1.00 0.00 16 LEU A C 22
ATOM 6435 O O . LEU A 1 17 ? -7.421 3.327 18.471 1.00 0.00 16 LEU A O 22
ATOM 6451 N N . ASN A 1 18 ? -6.270 1.631 17.541 1.00 0.00 17 ASN A N 22
ATOM 6452 C CA . ASN A 1 18 ? -7.090 0.602 18.168 1.00 0.00 17 ASN A CA 22
ATOM 6453 C C . ASN A 1 18 ? -6.982 0.685 19.687 1.00 0.00 17 ASN A C 22
ATOM 6454 O O . ASN A 1 18 ? -7.979 0.552 20.397 1.00 0.00 17 ASN A O 22
ATOM 6465 N N . VAL A 1 19 ? -5.771 0.917 20.183 1.00 0.00 18 VAL A N 22
ATOM 6466 C CA . VAL A 1 19 ? -5.558 1.028 21.621 1.00 0.00 18 VAL A CA 22
ATOM 6467 C C . VAL A 1 19 ? -6.311 2.238 22.167 1.00 0.00 18 VAL A C 22
ATOM 6468 O O . VAL A 1 19 ? -6.997 2.147 23.185 1.00 0.00 18 VAL A O 22
ATOM 6481 N N . ILE A 1 20 ? -6.182 3.368 21.477 1.00 0.00 19 ILE A N 22
ATOM 6482 C CA . ILE A 1 20 ? -6.861 4.586 21.895 1.00 0.00 19 ILE A CA 22
ATOM 6483 C C . ILE A 1 20 ? -8.370 4.385 21.812 1.00 0.00 19 ILE A C 22
ATOM 6484 O O . ILE A 1 20 ? -9.114 4.773 22.712 1.00 0.00 19 ILE A O 22
ATOM 6500 N N . ALA A 1 21 ? -8.808 3.772 20.717 1.00 0.00 20 ALA A N 22
ATOM 6501 C CA . ALA A 1 21 ? -10.227 3.514 20.507 1.00 0.00 20 ALA A CA 22
ATOM 6502 C C . ALA A 1 21 ? -10.651 2.245 21.239 1.00 0.00 20 ALA A C 22
ATOM 6503 O O . ALA A 1 21 ? -11.840 1.936 21.320 1.00 0.00 20 ALA A O 22
ATOM 6519 N N . LEU A 1 2 ? 6.617 -3.400 -4.186 1.00 0.00 1 LEU A N 23
ATOM 6520 C CA . LEU A 1 2 ? 7.782 -4.087 -3.639 1.00 0.00 1 LEU A CA 23
ATOM 6521 C C . LEU A 1 2 ? 7.348 -5.279 -2.790 1.00 0.00 1 LEU A C 23
ATOM 6522 O O . LEU A 1 2 ? 7.947 -6.352 -2.861 1.00 0.00 1 LEU A O 23
ATOM 6538 N N . GLY A 1 3 ? 6.303 -5.083 -1.993 1.00 0.00 2 GLY A N 23
ATOM 6539 C CA . GLY A 1 3 ? 5.797 -6.147 -1.138 1.00 0.00 2 GLY A CA 23
ATOM 6540 C C . GLY A 1 3 ? 4.690 -5.628 -0.230 1.00 0.00 2 GLY A C 23
ATOM 6541 O O . GLY A 1 3 ? 4.920 -5.343 0.945 1.00 0.00 2 GLY A O 23
ATOM 6545 N N . LEU A 1 4 ? 3.489 -5.503 -0.785 1.00 0.00 3 LEU A N 23
ATOM 6546 C CA . LEU A 1 4 ? 2.348 -5.010 -0.020 1.00 0.00 3 LEU A CA 23
ATOM 6547 C C . LEU A 1 4 ? 2.752 -3.806 0.825 1.00 0.00 3 LEU A C 23
ATOM 6548 O O . LEU A 1 4 ? 2.177 -3.554 1.884 1.00 0.00 3 LEU A O 23
ATOM 6564 N N . LEU A 1 5 ? 3.741 -3.065 0.340 1.00 0.00 4 LEU A N 23
ATOM 6565 C CA . LEU A 1 5 ? 4.221 -1.882 1.044 1.00 0.00 4 LEU A CA 23
ATOM 6566 C C . LEU A 1 5 ? 3.121 -0.827 1.138 1.00 0.00 4 LEU A C 23
ATOM 6567 O O . LEU A 1 5 ? 2.979 -0.154 2.158 1.00 0.00 4 LEU A O 23
ATOM 6583 N N . SER A 1 6 ? 2.356 -0.677 0.061 1.00 0.00 5 SER A N 23
ATOM 6584 C CA . SER A 1 6 ? 1.285 0.312 0.033 1.00 0.00 5 SER A CA 23
ATOM 6585 C C . SER A 1 6 ? 0.272 0.052 1.144 1.00 0.00 5 SER A C 23
ATOM 6586 O O . SER A 1 6 ? -0.155 0.978 1.837 1.00 0.00 5 SER A O 23
ATOM 6594 N N . TYR A 1 7 ? -0.110 -1.208 1.315 1.00 0.00 6 TYR A N 23
ATOM 6595 C CA . TYR A 1 7 ? -1.074 -1.569 2.351 1.00 0.00 6 TYR A CA 23
ATOM 6596 C C . TYR A 1 7 ? -0.517 -1.267 3.740 1.00 0.00 6 TYR A C 23
ATOM 6597 O O . TYR A 1 7 ? -1.226 -0.748 4.603 1.00 0.00 6 TYR A O 23
ATOM 6615 N N . GLY A 1 8 ? 0.756 -1.595 3.950 1.00 0.00 7 GLY A N 23
ATOM 6616 C CA . GLY A 1 8 ? 1.404 -1.358 5.240 1.00 0.00 7 GLY A CA 23
ATOM 6617 C C . GLY A 1 8 ? 2.069 0.013 5.280 1.00 0.00 7 GLY A C 23
ATOM 6618 O O . GLY A 1 8 ? 2.962 0.256 6.091 1.00 0.00 7 GLY A O 23
ATOM 6622 N N . ALA A 1 9 ? 1.630 0.907 4.401 1.00 0.00 8 ALA A N 23
ATOM 6623 C CA . ALA A 1 9 ? 2.192 2.252 4.349 1.00 0.00 8 ALA A CA 23
ATOM 6624 C C . ALA A 1 9 ? 1.798 3.042 5.591 1.00 0.00 8 ALA A C 23
ATOM 6625 O O . ALA A 1 9 ? 2.301 4.141 5.824 1.00 0.00 8 ALA A O 23
ATOM 6632 N N . GLY A 1 10 ? 0.897 2.473 6.385 1.00 0.00 9 GLY A N 23
ATOM 6633 C CA . GLY A 1 10 ? 0.435 3.127 7.606 1.00 0.00 9 GLY A CA 23
ATOM 6634 C C . GLY A 1 10 ? 0.015 2.090 8.639 1.00 0.00 9 GLY A C 23
ATOM 6635 O O . GLY A 1 10 ? -1.132 2.072 9.088 1.00 0.00 9 GLY A O 23
ATOM 6639 N N . VAL A 1 11 ? 0.953 1.227 9.009 1.00 0.00 10 VAL A N 23
ATOM 6640 C CA . VAL A 1 11 ? 0.675 0.188 9.989 1.00 0.00 10 VAL A CA 23
ATOM 6641 C C . VAL A 1 11 ? 0.327 0.817 11.334 1.00 0.00 10 VAL A C 23
ATOM 6642 O O . VAL A 1 11 ? -0.377 0.218 12.146 1.00 0.00 10 VAL A O 23
ATOM 6655 N N . ALA A 1 12 ? 0.815 2.032 11.554 1.00 0.00 11 ALA A N 23
ATOM 6656 C CA . ALA A 1 12 ? 0.542 2.743 12.798 1.00 0.00 11 ALA A CA 23
ATOM 6657 C C . ALA A 1 12 ? -0.947 3.062 12.901 1.00 0.00 11 ALA A C 23
ATOM 6658 O O . ALA A 1 12 ? -1.389 3.721 13.842 1.00 0.00 11 ALA A O 23
ATOM 6665 N N . SER A 1 13 ? -1.708 2.600 11.913 1.00 0.00 12 SER A N 23
ATOM 6666 C CA . SER A 1 13 ? -3.147 2.844 11.873 1.00 0.00 12 SER A CA 23
ATOM 6667 C C . SER A 1 13 ? -3.913 1.731 12.580 1.00 0.00 12 SER A C 23
ATOM 6668 O O . SER A 1 13 ? -5.073 1.474 12.263 1.00 0.00 12 SER A O 23
ATOM 6676 N N . LEU A 1 14 ? -3.265 1.074 13.541 1.00 0.00 13 LEU A N 23
ATOM 6677 C CA . LEU A 1 14 ? -3.916 -0.015 14.286 1.00 0.00 13 LEU A CA 23
ATOM 6678 C C . LEU A 1 14 ? -3.462 -0.050 15.758 1.00 0.00 13 LEU A C 23
ATOM 6679 O O . LEU A 1 14 ? -4.299 -0.149 16.654 1.00 0.00 13 LEU A O 23
ATOM 6695 N N . PRO A 1 15 ? -2.177 -0.002 16.033 1.00 0.00 14 PRO A N 23
ATOM 6696 C CA . PRO A 1 15 ? -1.665 -0.060 17.440 1.00 0.00 14 PRO A CA 23
ATOM 6697 C C . PRO A 1 15 ? -2.198 1.081 18.309 1.00 0.00 14 PRO A C 23
ATOM 6698 O O . PRO A 1 15 ? -2.733 0.849 19.392 1.00 0.00 14 PRO A O 23
ATOM 6709 N N . LEU A 1 16 ? -2.044 2.311 17.829 1.00 0.00 15 LEU A N 23
ATOM 6710 C CA . LEU A 1 16 ? -2.510 3.475 18.575 1.00 0.00 15 LEU A CA 23
ATOM 6711 C C . LEU A 1 16 ? -4.028 3.454 18.715 1.00 0.00 15 LEU A C 23
ATOM 6712 O O . LEU A 1 16 ? -4.569 3.754 19.779 1.00 0.00 15 LEU A O 23
ATOM 6728 N N . LEU A 1 17 ? -4.707 3.102 17.630 1.00 0.00 16 LEU A N 23
ATOM 6729 C CA . LEU A 1 17 ? -6.163 3.051 17.632 1.00 0.00 16 LEU A CA 23
ATOM 6730 C C . LEU A 1 17 ? -6.661 1.986 18.601 1.00 0.00 16 LEU A C 23
ATOM 6731 O O . LEU A 1 17 ? -7.660 2.183 19.293 1.00 0.00 16 LEU A O 23
ATOM 6747 N N . ASN A 1 18 ? -5.964 0.856 18.643 1.00 0.00 17 ASN A N 23
ATOM 6748 C CA . ASN A 1 18 ? -6.354 -0.233 19.530 1.00 0.00 17 ASN A CA 23
ATOM 6749 C C . ASN A 1 18 ? -6.306 0.217 20.987 1.00 0.00 17 ASN A C 23
ATOM 6750 O O . ASN A 1 18 ? -7.207 -0.089 21.768 1.00 0.00 17 ASN A O 23
ATOM 6761 N N . VAL A 1 19 ? -5.256 0.947 21.349 1.00 0.00 18 VAL A N 23
ATOM 6762 C CA . VAL A 1 19 ? -5.120 1.434 22.717 1.00 0.00 18 VAL A CA 23
ATOM 6763 C C . VAL A 1 19 ? -6.250 2.405 23.046 1.00 0.00 18 VAL A C 23
ATOM 6764 O O . VAL A 1 19 ? -6.895 2.295 24.089 1.00 0.00 18 VAL A O 23
ATOM 6777 N N . ILE A 1 20 ? -6.483 3.349 22.141 1.00 0.00 19 ILE A N 23
ATOM 6778 C CA . ILE A 1 20 ? -7.539 4.337 22.330 1.00 0.00 19 ILE A CA 23
ATOM 6779 C C . ILE A 1 20 ? -8.901 3.649 22.334 1.00 0.00 19 ILE A C 23
ATOM 6780 O O . ILE A 1 20 ? -9.762 3.954 23.160 1.00 0.00 19 ILE A O 23
ATOM 6796 N N . ALA A 1 21 ? -9.084 2.720 21.403 1.00 0.00 20 ALA A N 23
ATOM 6797 C CA . ALA A 1 21 ? -10.343 1.990 21.298 1.00 0.00 20 ALA A CA 23
ATOM 6798 C C . ALA A 1 21 ? -10.509 1.038 22.478 1.00 0.00 20 ALA A C 23
ATOM 6799 O O . ALA A 1 21 ? -11.476 1.142 23.234 1.00 0.00 20 ALA A O 23
ATOM 6815 N N . LEU A 1 2 ? 2.254 -4.069 -4.781 1.00 0.00 1 LEU A N 24
ATOM 6816 C CA . LEU A 1 2 ? 3.568 -4.662 -5.021 1.00 0.00 1 LEU A CA 24
ATOM 6817 C C . LEU A 1 2 ? 4.615 -4.007 -4.126 1.00 0.00 1 LEU A C 24
ATOM 6818 O O . LEU A 1 2 ? 5.794 -4.356 -4.172 1.00 0.00 1 LEU A O 24
ATOM 6834 N N . GLY A 1 3 ? 4.168 -3.049 -3.320 1.00 0.00 2 GLY A N 24
ATOM 6835 C CA . GLY A 1 3 ? 5.070 -2.337 -2.418 1.00 0.00 2 GLY A CA 24
ATOM 6836 C C . GLY A 1 3 ? 4.293 -1.509 -1.403 1.00 0.00 2 GLY A C 24
ATOM 6837 O O . GLY A 1 3 ? 4.745 -1.304 -0.278 1.00 0.00 2 GLY A O 24
ATOM 6841 N N . LEU A 1 4 ? 3.128 -1.031 -1.814 1.00 0.00 3 LEU A N 24
ATOM 6842 C CA . LEU A 1 4 ? 2.287 -0.212 -0.953 1.00 0.00 3 LEU A CA 24
ATOM 6843 C C . LEU A 1 4 ? 1.867 -0.984 0.295 1.00 0.00 3 LEU A C 24
ATOM 6844 O O . LEU A 1 4 ? 1.772 -0.417 1.383 1.00 0.00 3 LEU A O 24
ATOM 6860 N N . LEU A 1 5 ? 1.602 -2.274 0.128 1.00 0.00 4 LEU A N 24
ATOM 6861 C CA . LEU A 1 5 ? 1.176 -3.107 1.248 1.00 0.00 4 LEU A CA 24
ATOM 6862 C C . LEU A 1 5 ? 2.244 -3.157 2.341 1.00 0.00 4 LEU A C 24
ATOM 6863 O O . LEU A 1 5 ? 1.921 -3.117 3.528 1.00 0.00 4 LEU A O 24
ATOM 6879 N N . SER A 1 6 ? 3.510 -3.253 1.946 1.00 0.00 5 SER A N 24
ATOM 6880 C CA . SER A 1 6 ? 4.595 -3.317 2.925 1.00 0.00 5 SER A CA 24
ATOM 6881 C C . SER A 1 6 ? 4.600 -2.080 3.822 1.00 0.00 5 SER A C 24
ATOM 6882 O O . SER A 1 6 ? 4.724 -2.190 5.041 1.00 0.00 5 SER A O 24
ATOM 6890 N N . TYR A 1 7 ? 4.457 -0.904 3.217 1.00 0.00 6 TYR A N 24
ATOM 6891 C CA . TYR A 1 7 ? 4.441 0.338 3.985 1.00 0.00 6 TYR A CA 24
ATOM 6892 C C . TYR A 1 7 ? 3.197 0.403 4.864 1.00 0.00 6 TYR A C 24
ATOM 6893 O O . TYR A 1 7 ? 3.256 0.848 6.011 1.00 0.00 6 TYR A O 24
ATOM 6911 N N . GLY A 1 8 ? 2.068 -0.039 4.312 1.00 0.00 7 GLY A N 24
ATOM 6912 C CA . GLY A 1 8 ? 0.806 -0.026 5.045 1.00 0.00 7 GLY A CA 24
ATOM 6913 C C . GLY A 1 8 ? 0.632 -1.307 5.856 1.00 0.00 7 GLY A C 24
ATOM 6914 O O . GLY A 1 8 ? -0.487 -1.690 6.195 1.00 0.00 7 GLY A O 24
ATOM 6918 N N . ALA A 1 9 ? 1.746 -1.962 6.165 1.00 0.00 8 ALA A N 24
ATOM 6919 C CA . ALA A 1 9 ? 1.705 -3.199 6.936 1.00 0.00 8 ALA A CA 24
ATOM 6920 C C . ALA A 1 9 ? 0.993 -2.976 8.267 1.00 0.00 8 ALA A C 24
ATOM 6921 O O . ALA A 1 9 ? 0.236 -3.830 8.727 1.00 0.00 8 ALA A O 24
ATOM 6928 N N . GLY A 1 10 ? 1.242 -1.822 8.881 1.00 0.00 9 GLY A N 24
ATOM 6929 C CA . GLY A 1 10 ? 0.619 -1.495 10.161 1.00 0.00 9 GLY A CA 24
ATOM 6930 C C . GLY A 1 10 ? 1.459 -0.486 10.936 1.00 0.00 9 GLY A C 24
ATOM 6931 O O . GLY A 1 10 ? 1.791 -0.703 12.100 1.00 0.00 9 GLY A O 24
ATOM 6935 N N . VAL A 1 11 ? 1.795 0.623 10.282 1.00 0.00 10 VAL A N 24
ATOM 6936 C CA . VAL A 1 11 ? 2.591 1.664 10.919 1.00 0.00 10 VAL A CA 24
ATOM 6937 C C . VAL A 1 11 ? 1.703 2.568 11.767 1.00 0.00 10 VAL A C 24
ATOM 6938 O O . VAL A 1 11 ? 1.719 2.496 12.992 1.00 0.00 10 VAL A O 24
ATOM 6951 N N . ALA A 1 12 ? 0.930 3.421 11.097 1.00 0.00 11 ALA A N 24
ATOM 6952 C CA . ALA A 1 12 ? 0.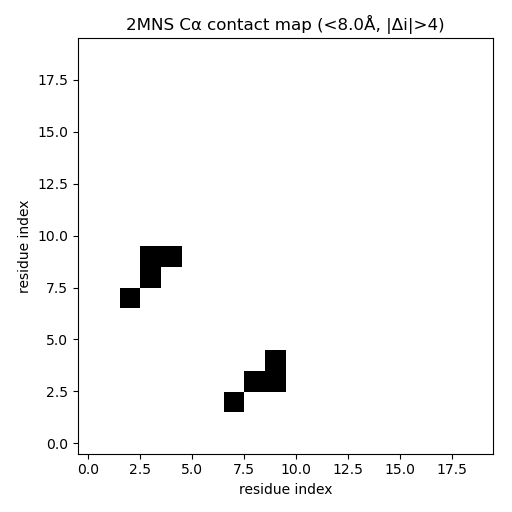025 4.347 11.786 1.00 0.00 11 ALA A CA 24
ATOM 6953 C C . ALA A 1 12 ? -1.393 3.788 11.804 1.00 0.00 11 ALA A C 24
ATOM 6954 O O . ALA A 1 12 ? -2.268 4.300 12.502 1.00 0.00 11 ALA A O 24
ATOM 6961 N N . SER A 1 13 ? -1.611 2.737 11.025 1.00 0.00 12 SER A N 24
ATOM 6962 C CA . SER A 1 13 ? -2.925 2.111 10.944 1.00 0.00 12 SER A CA 24
ATOM 6963 C C . SER A 1 13 ? -3.182 1.193 12.136 1.00 0.00 12 SER A C 24
ATOM 6964 O O . SER A 1 13 ? -4.272 0.641 12.269 1.00 0.00 12 SER A O 24
ATOM 6972 N N . LEU A 1 14 ? -2.172 1.018 12.998 1.00 0.00 13 LEU A N 24
ATOM 6973 C CA . LEU A 1 14 ? -2.316 0.141 14.173 1.00 0.00 13 LEU A CA 24
ATOM 6974 C C . LEU A 1 14 ? -2.263 0.941 15.487 1.00 0.00 13 LEU A C 24
ATOM 6975 O O . LEU A 1 14 ? -3.147 0.795 16.330 1.00 0.00 13 LEU A O 24
ATOM 6991 N N . PRO A 1 15 ? -1.257 1.758 15.698 1.00 0.00 14 PRO A N 24
ATOM 6992 C CA . PRO A 1 15 ? -1.136 2.545 16.964 1.00 0.00 14 PRO A CA 24
ATOM 6993 C C . PRO A 1 15 ? -2.394 3.363 17.267 1.00 0.00 14 PRO A C 24
ATOM 6994 O O . PRO A 1 15 ? -2.882 3.365 18.395 1.00 0.00 14 PRO A O 24
ATOM 7005 N N . LEU A 1 16 ? -2.910 4.057 16.255 1.00 0.00 15 LEU A N 24
ATOM 7006 C CA . LEU A 1 16 ? -4.105 4.870 16.448 1.00 0.00 15 LEU A CA 24
ATOM 7007 C C . LEU A 1 16 ? -5.300 3.992 16.802 1.00 0.00 15 LEU A C 24
ATOM 7008 O O . LEU A 1 16 ? -6.049 4.298 17.727 1.00 0.00 15 LEU A O 24
ATOM 7024 N N . LEU A 1 17 ? -5.461 2.890 16.079 1.00 0.00 16 LEU A N 24
ATOM 7025 C CA . LEU A 1 17 ? -6.561 1.970 16.347 1.00 0.00 16 LEU A CA 24
ATOM 7026 C C . LEU A 1 17 ? -6.399 1.356 17.736 1.00 0.00 16 LEU A C 24
ATOM 7027 O O . LEU A 1 17 ? -7.378 1.144 18.450 1.00 0.00 16 LEU A O 24
ATOM 7043 N N . ASN A 1 18 ? -5.156 1.072 18.099 1.00 0.00 17 ASN A N 24
ATOM 7044 C CA . ASN A 1 18 ? -4.861 0.480 19.396 1.00 0.00 17 ASN A CA 24
ATOM 7045 C C . ASN A 1 18 ? -5.325 1.396 20.527 1.00 0.00 17 ASN A C 24
ATOM 7046 O O . ASN A 1 18 ? -5.862 0.929 21.531 1.00 0.00 17 ASN A O 24
ATOM 7057 N N . VAL A 1 19 ? -5.113 2.696 20.359 1.00 0.00 18 VAL A N 24
ATOM 7058 C CA . VAL A 1 19 ? -5.514 3.663 21.377 1.00 0.00 18 VAL A CA 24
ATOM 7059 C C . VAL A 1 19 ? -7.030 3.654 21.556 1.00 0.00 18 VAL A C 24
ATOM 7060 O O . VAL A 1 19 ? -7.530 3.596 22.679 1.00 0.00 18 VAL A O 24
ATOM 7073 N N . ILE A 1 20 ? -7.753 3.705 20.442 1.00 0.00 19 ILE A N 24
ATOM 7074 C CA . ILE A 1 20 ? -9.210 3.693 20.486 1.00 0.00 19 ILE A CA 24
ATOM 7075 C C . ILE A 1 20 ? -9.708 2.364 21.035 1.00 0.00 19 ILE A C 24
ATOM 7076 O O . ILE A 1 20 ? -10.618 2.323 21.863 1.00 0.00 19 ILE A O 24
ATOM 7092 N N . ALA A 1 21 ? -9.106 1.278 20.563 1.00 0.00 20 ALA A N 24
ATOM 7093 C CA . ALA A 1 21 ? -9.500 -0.053 21.011 1.00 0.00 20 ALA A CA 24
ATOM 7094 C C . ALA A 1 21 ? -8.932 -0.337 22.398 1.00 0.00 20 ALA A C 24
ATOM 7095 O O . ALA A 1 21 ? -9.493 -1.130 23.153 1.00 0.00 20 ALA A O 24
ATOM 7111 N N . LEU A 1 2 ? 3.728 -5.155 -3.997 1.00 0.00 1 LEU A N 25
ATOM 7112 C CA . LEU A 1 2 ? 4.246 -4.463 -5.174 1.00 0.00 1 LEU A CA 25
ATOM 7113 C C . LEU A 1 2 ? 5.297 -3.432 -4.775 1.00 0.00 1 LEU A C 25
ATOM 7114 O O . LEU A 1 2 ? 5.904 -2.791 -5.633 1.00 0.00 1 LEU A O 25
ATOM 7130 N N . GLY A 1 3 ? 5.513 -3.281 -3.472 1.00 0.00 2 GLY A N 25
ATOM 7131 C CA . GLY A 1 3 ? 6.500 -2.328 -2.977 1.00 0.00 2 GLY A CA 25
ATOM 7132 C C . GLY A 1 3 ? 6.291 -2.043 -1.494 1.00 0.00 2 GLY A C 25
ATOM 7133 O O . GLY A 1 3 ? 6.518 -0.927 -1.030 1.00 0.00 2 GLY A O 25
ATOM 7137 N N . LEU A 1 4 ? 5.858 -3.061 -0.756 1.00 0.00 3 LEU A N 25
ATOM 7138 C CA . LEU A 1 4 ? 5.624 -2.914 0.677 1.00 0.00 3 LEU A CA 25
ATOM 7139 C C . LEU A 1 4 ? 4.643 -1.780 0.959 1.00 0.00 3 LEU A C 25
ATOM 7140 O O . LEU A 1 4 ? 4.322 -1.503 2.116 1.00 0.00 3 LEU A O 25
ATOM 7156 N N . LEU A 1 5 ? 4.145 -1.141 -0.096 1.00 0.00 4 LEU A N 25
ATOM 7157 C CA . LEU A 1 5 ? 3.182 -0.060 0.077 1.00 0.00 4 LEU A CA 25
ATOM 7158 C C . LEU A 1 5 ? 1.907 -0.596 0.718 1.00 0.00 4 LEU A C 25
ATOM 7159 O O . LEU A 1 5 ? 1.354 0.019 1.630 1.00 0.00 4 LEU A O 25
ATOM 7175 N N . SER A 1 6 ? 1.448 -1.749 0.242 1.00 0.00 5 SER A N 25
ATOM 7176 C CA . SER A 1 6 ? 0.241 -2.360 0.789 1.00 0.00 5 SER A CA 25
ATOM 7177 C C . SER A 1 6 ? 0.550 -3.051 2.112 1.00 0.00 5 SER A C 25
ATOM 7178 O O . SER A 1 6 ? -0.331 -3.238 2.949 1.00 0.00 5 SER A O 25
ATOM 7186 N N . TYR A 1 7 ? 1.811 -3.433 2.287 1.00 0.00 6 TYR A N 25
ATOM 7187 C CA . TYR A 1 7 ? 2.233 -4.107 3.509 1.00 0.00 6 TYR A CA 25
ATOM 7188 C C . TYR A 1 7 ? 2.016 -3.206 4.723 1.00 0.00 6 TYR A C 25
ATOM 7189 O O . TYR A 1 7 ? 1.483 -3.643 5.743 1.00 0.00 6 TYR A O 25
ATOM 7207 N N . GLY A 1 8 ? 2.438 -1.949 4.607 1.00 0.00 7 GLY A N 25
ATOM 7208 C CA . GLY A 1 8 ? 2.287 -0.996 5.703 1.00 0.00 7 GLY A CA 25
ATOM 7209 C C . GLY A 1 8 ? 0.960 -0.255 5.596 1.00 0.00 7 GLY A C 25
ATOM 7210 O O . GLY A 1 8 ? 0.092 -0.387 6.458 1.00 0.00 7 GLY A O 25
ATOM 7214 N N . ALA A 1 9 ? 0.813 0.525 4.529 1.00 0.00 8 ALA A N 25
ATOM 7215 C CA . ALA A 1 9 ? -0.410 1.285 4.310 1.00 0.00 8 ALA A CA 25
ATOM 7216 C C . ALA A 1 9 ? -0.860 1.967 5.599 1.00 0.00 8 ALA A C 25
ATOM 7217 O O . ALA A 1 9 ? -2.045 2.242 5.784 1.00 0.00 8 ALA A O 25
ATOM 7224 N N . GLY A 1 10 ? 0.094 2.228 6.495 1.00 0.00 9 GLY A N 25
ATOM 7225 C CA . GLY A 1 10 ? -0.210 2.872 7.773 1.00 0.00 9 GLY A CA 25
ATOM 7226 C C . GLY A 1 10 ? 0.156 1.950 8.930 1.00 0.00 9 GLY A C 25
ATOM 7227 O O . GLY A 1 10 ? -0.699 1.255 9.478 1.00 0.00 9 GLY A O 25
ATOM 7231 N N . VAL A 1 11 ? 1.431 1.950 9.294 1.00 0.00 10 VAL A N 25
ATOM 7232 C CA . VAL A 1 11 ? 1.908 1.113 10.385 1.00 0.00 10 VAL A CA 25
ATOM 7233 C C . VAL A 1 11 ? 1.270 1.535 11.705 1.00 0.00 10 VAL A C 25
ATOM 7234 O O . VAL A 1 11 ? 0.851 0.694 12.499 1.00 0.00 10 VAL A O 25
ATOM 7247 N N . ALA A 1 12 ? 1.207 2.842 11.933 1.00 0.00 11 ALA A N 25
ATOM 7248 C CA . ALA A 1 12 ? 0.625 3.366 13.163 1.00 0.00 11 ALA A CA 25
ATOM 7249 C C . ALA A 1 12 ? -0.870 3.063 13.219 1.00 0.00 11 ALA A C 25
ATOM 7250 O O . ALA A 1 12 ? -1.520 3.283 14.242 1.00 0.00 11 ALA A O 25
ATOM 7257 N N . SER A 1 13 ? -1.406 2.557 12.114 1.00 0.00 12 SER A N 25
ATOM 7258 C CA . SER A 1 13 ? -2.824 2.226 12.040 1.00 0.00 12 SER A CA 25
ATOM 7259 C C . SER A 1 13 ? -3.166 1.081 12.986 1.00 0.00 12 SER A C 25
ATOM 7260 O O . SER A 1 13 ? -4.337 0.757 13.177 1.00 0.00 12 SER A O 25
ATOM 7268 N N . LEU A 1 14 ? -2.140 0.466 13.569 1.00 0.00 13 LEU A N 25
ATOM 7269 C CA . LEU A 1 14 ? -2.344 -0.650 14.493 1.00 0.00 13 LEU A CA 25
ATOM 7270 C C . LEU A 1 14 ? -2.408 -0.151 15.948 1.00 0.00 13 LEU A C 25
ATOM 7271 O O . LEU A 1 14 ? -3.446 -0.270 16.600 1.00 0.00 13 LEU A O 25
ATOM 7287 N N . PRO A 1 15 ? -1.328 0.373 16.481 1.00 0.00 14 PRO A N 25
ATOM 7288 C CA . PRO A 1 15 ? -1.288 0.861 17.899 1.00 0.00 14 PRO A CA 25
ATOM 7289 C C . PRO A 1 15 ? -2.278 1.996 18.183 1.00 0.00 14 PRO A C 25
ATOM 7290 O O . PRO A 1 15 ? -2.802 2.099 19.290 1.00 0.00 14 PRO A O 25
ATOM 7301 N N . LEU A 1 16 ? -2.518 2.848 17.196 1.00 0.00 15 LEU A N 25
ATOM 7302 C CA . LEU A 1 16 ? -3.431 3.968 17.394 1.00 0.00 15 LEU A CA 25
ATOM 7303 C C . LEU A 1 16 ? -4.837 3.467 17.692 1.00 0.00 15 LEU A C 25
ATOM 7304 O O . LEU A 1 16 ? -5.524 3.995 18.569 1.00 0.00 15 LEU A O 25
ATOM 7320 N N . LEU A 1 17 ? -5.254 2.445 16.962 1.00 0.00 16 LEU A N 25
ATOM 7321 C CA . LEU A 1 17 ? -6.578 1.869 17.154 1.00 0.00 16 LEU A CA 25
ATOM 7322 C C . LEU A 1 17 ? -6.687 1.216 18.529 1.00 0.00 16 LEU A C 25
ATOM 7323 O O . LEU A 1 17 ? -7.715 1.324 19.196 1.00 0.00 16 LEU A O 25
ATOM 7339 N N . ASN A 1 18 ? -5.619 0.542 18.946 1.00 0.00 17 ASN A N 25
ATOM 7340 C CA . ASN A 1 18 ? -5.607 -0.119 20.243 1.00 0.00 17 ASN A CA 25
ATOM 7341 C C . ASN A 1 18 ? -5.762 0.912 21.358 1.00 0.00 17 ASN A C 25
ATOM 7342 O O . ASN A 1 18 ? -6.495 0.692 22.323 1.00 0.00 17 ASN A O 25
ATOM 7353 N N . VAL A 1 19 ? -5.084 2.047 21.215 1.00 0.00 18 VAL A N 25
ATOM 7354 C CA . VAL A 1 19 ? -5.175 3.106 22.213 1.00 0.00 18 VAL A CA 25
ATOM 7355 C C . VAL A 1 19 ? -6.602 3.641 22.271 1.00 0.00 18 VAL A C 25
ATOM 7356 O O . VAL A 1 19 ? -7.163 3.829 23.352 1.00 0.00 18 VAL A O 25
ATOM 7369 N N . ILE A 1 20 ? -7.187 3.871 21.101 1.00 0.00 19 ILE A N 25
ATOM 7370 C CA . ILE A 1 20 ? -8.553 4.370 21.027 1.00 0.00 19 ILE A CA 25
ATOM 7371 C C . ILE A 1 20 ? -9.504 3.333 21.610 1.00 0.00 19 ILE A C 25
ATOM 7372 O O . ILE A 1 20 ? -10.410 3.662 22.376 1.00 0.00 19 ILE A O 25
ATOM 7388 N N . ALA A 1 21 ? -9.280 2.076 21.244 1.00 0.00 20 ALA A N 25
ATOM 7389 C CA . ALA A 1 21 ? -10.111 0.985 21.736 1.00 0.00 20 ALA A CA 25
ATOM 7390 C C . ALA A 1 21 ? -9.738 0.640 23.172 1.00 0.00 20 ALA A C 25
ATOM 7391 O O . ALA A 1 21 ? -10.554 0.095 23.916 1.00 0.00 20 ALA A O 25
ATOM 7407 N N . LEU A 1 2 ? 5.905 -4.710 -3.845 1.00 0.00 1 LEU A N 26
ATOM 7408 C CA . LEU A 1 2 ? 6.709 -4.786 -2.633 1.00 0.00 1 LEU A CA 26
ATOM 7409 C C . LEU A 1 2 ? 6.609 -3.478 -1.854 1.00 0.00 1 LEU A C 26
ATOM 7410 O O . LEU A 1 2 ? 6.463 -3.479 -0.632 1.00 0.00 1 LEU A O 26
ATOM 7426 N N . GLY A 1 3 ? 6.679 -2.366 -2.579 1.00 0.00 2 GLY A N 26
ATOM 7427 C CA . GLY A 1 3 ? 6.586 -1.049 -1.964 1.00 0.00 2 GLY A CA 26
ATOM 7428 C C . GLY A 1 3 ? 5.167 -0.773 -1.503 1.00 0.00 2 GLY A C 26
ATOM 7429 O O . GLY A 1 3 ? 4.945 -0.105 -0.493 1.00 0.00 2 GLY A O 26
ATOM 7433 N N . LEU A 1 4 ? 4.208 -1.282 -2.264 1.00 0.00 3 LEU A N 26
ATOM 7434 C CA . LEU A 1 4 ? 2.807 -1.077 -1.947 1.00 0.00 3 LEU A CA 26
ATOM 7435 C C . LEU A 1 4 ? 2.459 -1.736 -0.612 1.00 0.00 3 LEU A C 26
ATOM 7436 O O . LEU A 1 4 ? 1.644 -1.223 0.153 1.00 0.00 3 LEU A O 26
ATOM 7452 N N . LEU A 1 5 ? 3.075 -2.880 -0.343 1.00 0.00 4 LEU A N 26
ATOM 7453 C CA . LEU A 1 5 ? 2.816 -3.595 0.903 1.00 0.00 4 LEU A CA 26
ATOM 7454 C C . LEU A 1 5 ? 3.235 -2.721 2.093 1.00 0.00 4 LEU A C 26
ATOM 7455 O O . LEU A 1 5 ? 2.535 -2.644 3.102 1.00 0.00 4 LEU A O 26
ATOM 7471 N N . SER A 1 6 ? 4.385 -2.065 1.960 1.00 0.00 5 SER A N 26
ATOM 7472 C CA . SER A 1 6 ? 4.896 -1.204 3.025 1.00 0.00 5 SER A CA 26
ATOM 7473 C C . SER A 1 6 ? 4.195 0.155 3.017 1.00 0.00 5 SER A C 26
ATOM 7474 O O . SER A 1 6 ? 4.521 1.035 3.813 1.00 0.00 5 SER A O 26
ATOM 7482 N N . TYR A 1 7 ? 3.242 0.318 2.108 1.00 0.00 6 TYR A N 26
ATOM 7483 C CA . TYR A 1 7 ? 2.504 1.573 1.994 1.00 0.00 6 TYR A CA 26
ATOM 7484 C C . TYR A 1 7 ? 1.789 1.889 3.303 1.00 0.00 6 TYR A C 26
ATOM 7485 O O . TYR A 1 7 ? 1.847 3.015 3.799 1.00 0.00 6 TYR A O 26
ATOM 7503 N N . GLY A 1 8 ? 1.114 0.886 3.856 1.00 0.00 7 GLY A N 26
ATOM 7504 C CA . GLY A 1 8 ? 0.382 1.058 5.108 1.00 0.00 7 GLY A CA 26
ATOM 7505 C C . GLY A 1 8 ? -0.779 0.072 5.193 1.00 0.00 7 GLY A C 26
ATOM 7506 O O . GLY A 1 8 ? -1.937 0.473 5.303 1.00 0.00 7 GLY A O 26
ATOM 7510 N N . ALA A 1 9 ? -0.462 -1.218 5.136 1.00 0.00 8 ALA A N 26
ATOM 7511 C CA . ALA A 1 9 ? -1.491 -2.248 5.206 1.00 0.00 8 ALA A CA 26
ATOM 7512 C C . ALA A 1 9 ? -2.219 -2.186 6.544 1.00 0.00 8 ALA A C 26
ATOM 7513 O O . ALA A 1 9 ? -3.433 -2.372 6.612 1.00 0.00 8 ALA A O 26
ATOM 7520 N N . GLY A 1 10 ? -1.465 -1.921 7.611 1.00 0.00 9 GLY A N 26
ATOM 7521 C CA . GLY A 1 10 ? -2.047 -1.832 8.948 1.00 0.00 9 GLY A CA 26
ATOM 7522 C C . GLY A 1 10 ? -1.026 -2.219 10.012 1.00 0.00 9 GLY A C 26
ATOM 7523 O O . GLY A 1 10 ? -1.132 -3.279 10.631 1.00 0.00 9 GLY A O 26
ATOM 7527 N N . VAL A 1 11 ? -0.034 -1.355 10.216 1.00 0.00 10 VAL A N 26
ATOM 7528 C CA . VAL A 1 11 ? 1.010 -1.608 11.210 1.00 0.00 10 VAL A CA 26
ATOM 7529 C C . VAL A 1 11 ? 0.642 -0.962 12.541 1.00 0.00 10 VAL A C 26
ATOM 7530 O O . VAL A 1 11 ? 0.201 -1.636 13.470 1.00 0.00 10 VAL A O 26
ATOM 7543 N N . ALA A 1 12 ? 0.830 0.355 12.622 1.00 0.00 11 ALA A N 26
ATOM 7544 C CA . ALA A 1 12 ? 0.514 1.102 13.842 1.00 0.00 11 ALA A CA 26
ATOM 7545 C C . ALA A 1 12 ? -0.875 1.719 13.745 1.00 0.00 11 ALA A C 26
ATOM 7546 O O . ALA A 1 12 ? -1.364 2.328 14.698 1.00 0.00 11 ALA A O 26
ATOM 7553 N N . SER A 1 13 ? -1.505 1.573 12.582 1.00 0.00 12 SER A N 26
ATOM 7554 C CA . SER A 1 13 ? -2.837 2.134 12.360 1.00 0.00 12 SER A CA 26
ATOM 7555 C C . SER A 1 13 ? -3.937 1.164 12.788 1.00 0.00 12 SER A C 26
ATOM 7556 O O . SER A 1 13 ? -5.117 1.512 12.761 1.00 0.00 12 SER A O 26
ATOM 7564 N N . LEU A 1 14 ? -3.556 -0.064 13.162 1.00 0.00 13 LEU A N 26
ATOM 7565 C CA . LEU A 1 14 ? -4.540 -1.082 13.566 1.00 0.00 13 LEU A CA 26
ATOM 7566 C C . LEU A 1 14 ? -4.479 -1.383 15.074 1.00 0.00 13 LEU A C 26
ATOM 7567 O O . LEU A 1 14 ? -5.516 -1.461 15.729 1.00 0.00 13 LEU A O 26
ATOM 7583 N N . PRO A 1 15 ? -3.306 -1.578 15.629 1.00 0.00 14 PRO A N 26
ATOM 7584 C CA . PRO A 1 15 ? -3.150 -1.901 17.071 1.00 0.00 14 PRO A CA 26
ATOM 7585 C C . PRO A 1 15 ? -2.970 -0.658 17.943 1.00 0.00 14 PRO A C 26
ATOM 7586 O O . PRO A 1 15 ? -3.739 -0.425 18.876 1.00 0.00 14 PRO A O 26
ATOM 7597 N N . LEU A 1 16 ? -1.943 0.129 17.640 1.00 0.00 15 LEU A N 26
ATOM 7598 C CA . LEU A 1 16 ? -1.663 1.338 18.409 1.00 0.00 15 LEU A CA 26
ATOM 7599 C C . LEU A 1 16 ? -2.814 2.333 18.302 1.00 0.00 15 LEU A C 26
ATOM 7600 O O . LEU A 1 16 ? -3.208 2.941 19.294 1.00 0.00 15 LEU A O 26
ATOM 7616 N N . LEU A 1 17 ? -3.354 2.490 17.102 1.00 0.00 16 LEU A N 26
ATOM 7617 C CA . LEU A 1 17 ? -4.462 3.417 16.893 1.00 0.00 16 LEU A CA 26
ATOM 7618 C C . LEU A 1 17 ? -5.672 2.991 17.715 1.00 0.00 16 LEU A C 26
ATOM 7619 O O . LEU A 1 17 ? -6.376 3.825 18.282 1.00 0.00 16 LEU A O 26
ATOM 7635 N N . ASN A 1 18 ? -5.912 1.687 17.771 1.00 0.00 17 ASN A N 26
ATOM 7636 C CA . ASN A 1 18 ? -7.043 1.158 18.522 1.00 0.00 17 ASN A CA 26
ATOM 7637 C C . ASN A 1 18 ? -6.918 1.514 20.005 1.00 0.00 17 ASN A C 26
ATOM 7638 O O . ASN A 1 18 ? -7.906 1.857 20.654 1.00 0.00 17 ASN A O 26
ATOM 7649 N N . VAL A 1 19 ? -5.703 1.427 20.536 1.00 0.00 18 VAL A N 26
ATOM 7650 C CA . VAL A 1 19 ? -5.475 1.740 21.946 1.00 0.00 18 VAL A CA 26
ATOM 7651 C C . VAL A 1 19 ? -5.807 3.205 22.226 1.00 0.00 18 VAL A C 26
ATOM 7652 O O . VAL A 1 19 ? -6.519 3.518 23.181 1.00 0.00 18 VAL A O 26
ATOM 7665 N N . ILE A 1 20 ? -5.299 4.095 21.382 1.00 0.00 19 ILE A N 26
ATOM 7666 C CA . ILE A 1 20 ? -5.561 5.522 21.541 1.00 0.00 19 ILE A CA 26
ATOM 7667 C C . ILE A 1 20 ? -7.035 5.817 21.292 1.00 0.00 19 ILE A C 26
ATOM 7668 O O . ILE A 1 20 ? -7.659 6.580 22.027 1.00 0.00 19 ILE A O 26
ATOM 7684 N N . ALA A 1 21 ? -7.585 5.202 20.249 1.00 0.00 20 ALA A N 26
ATOM 7685 C CA . ALA A 1 21 ? -8.988 5.403 19.908 1.00 0.00 20 ALA A CA 26
ATOM 7686 C C . ALA A 1 21 ? -9.890 4.691 20.911 1.00 0.00 20 ALA A C 26
ATOM 7687 O O . ALA A 1 21 ? -10.639 5.334 21.646 1.00 0.00 20 ALA A O 26
ATOM 7703 N N . LEU A 1 2 ? 7.043 -5.058 -0.985 1.00 0.00 1 LEU A N 27
ATOM 7704 C CA . LEU A 1 2 ? 6.924 -3.723 -1.555 1.00 0.00 1 LEU A CA 27
ATOM 7705 C C . L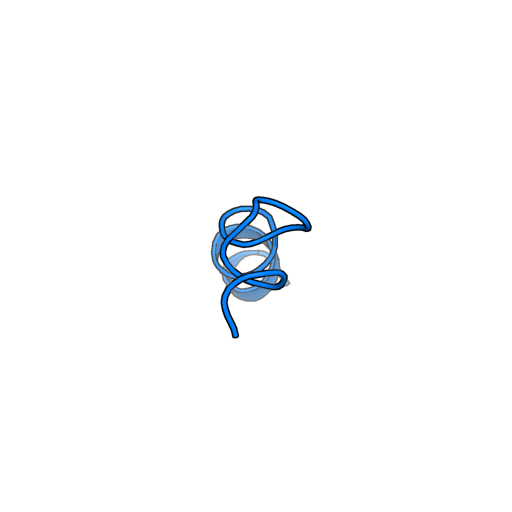EU A 1 2 ? 5.456 -3.358 -1.769 1.00 0.00 1 LEU A C 27
ATOM 7706 O O . LEU A 1 2 ? 5.034 -2.243 -1.462 1.00 0.00 1 LEU A O 27
ATOM 7722 N N . GLY A 1 3 ? 4.681 -4.309 -2.284 1.00 0.00 2 GLY A N 27
ATOM 7723 C CA . GLY A 1 3 ? 3.264 -4.081 -2.524 1.00 0.00 2 GLY A CA 27
ATOM 7724 C C . GLY A 1 3 ? 2.500 -4.024 -1.211 1.00 0.00 2 GLY A C 27
ATOM 7725 O O . GLY A 1 3 ? 1.603 -3.202 -1.034 1.00 0.00 2 GLY A O 27
ATOM 7729 N N . LEU A 1 4 ? 2.864 -4.918 -0.298 1.00 0.00 3 LEU A N 27
ATOM 7730 C CA . LEU A 1 4 ? 2.212 -4.992 1.001 1.00 0.00 3 LEU A CA 27
ATOM 7731 C C . LEU A 1 4 ? 2.438 -3.704 1.788 1.00 0.00 3 LEU A C 27
ATOM 7732 O O . LEU A 1 4 ? 1.553 -3.238 2.506 1.00 0.00 3 LEU A O 27
ATOM 7748 N N . LEU A 1 5 ? 3.631 -3.138 1.650 1.00 0.00 4 LEU A N 27
ATOM 7749 C CA . LEU A 1 5 ? 3.972 -1.907 2.353 1.00 0.00 4 LEU A CA 27
ATOM 7750 C C . LEU A 1 5 ? 3.024 -0.777 1.954 1.00 0.00 4 LEU A C 27
ATOM 7751 O O . LEU A 1 5 ? 2.644 0.047 2.785 1.00 0.00 4 LEU A O 27
ATOM 7767 N N . SER A 1 6 ? 2.660 -0.732 0.677 1.00 0.00 5 SER A N 27
ATOM 7768 C CA . SER A 1 6 ? 1.772 0.318 0.185 1.00 0.00 5 SER A CA 27
ATOM 7769 C C . SER A 1 6 ? 0.441 0.300 0.935 1.00 0.00 5 SER A C 27
ATOM 7770 O O . SER A 1 6 ? -0.060 1.345 1.349 1.00 0.00 5 SER A O 27
ATOM 7778 N N . TYR A 1 7 ? -0.126 -0.889 1.123 1.00 0.00 6 TYR A N 27
ATOM 7779 C CA . TYR A 1 7 ? -1.393 -1.007 1.840 1.00 0.00 6 TYR A CA 27
ATOM 7780 C C . TYR A 1 7 ? -1.218 -0.567 3.288 1.00 0.00 6 TYR A C 27
ATOM 7781 O O . TYR A 1 7 ? -2.063 0.136 3.844 1.00 0.00 6 TYR A O 27
ATOM 7799 N N . GLY A 1 8 ? -0.105 -0.983 3.890 1.00 0.00 7 GLY A N 27
ATOM 7800 C CA . GLY A 1 8 ? 0.208 -0.635 5.276 1.00 0.00 7 GLY A CA 27
ATOM 7801 C C . GLY A 1 8 ? 1.322 0.402 5.313 1.00 0.00 7 GLY A C 27
ATOM 7802 O O . GLY A 1 8 ? 2.214 0.346 6.159 1.00 0.00 7 GLY A O 27
ATOM 7806 N N . ALA A 1 9 ? 1.263 1.340 4.375 1.00 0.00 8 ALA A N 27
ATOM 7807 C CA . ALA A 1 9 ? 2.272 2.388 4.284 1.00 0.00 8 ALA A CA 27
ATOM 7808 C C . ALA A 1 9 ? 2.348 3.180 5.586 1.00 0.00 8 ALA A C 27
ATOM 7809 O O . ALA A 1 9 ? 3.430 3.585 6.010 1.00 0.00 8 ALA A O 27
ATOM 7816 N N . GLY A 1 10 ? 1.196 3.397 6.220 1.00 0.00 9 GLY A N 27
ATOM 7817 C CA . GLY A 1 10 ? 1.143 4.140 7.475 1.00 0.00 9 GLY A CA 27
ATOM 7818 C C . GLY A 1 10 ? 0.247 3.432 8.479 1.00 0.00 9 GLY A C 27
ATOM 7819 O O . GLY A 1 10 ? 0.142 2.205 8.482 1.00 0.00 9 GLY A O 27
ATOM 7823 N N . VAL A 1 11 ? -0.394 4.217 9.334 1.00 0.00 10 VAL A N 27
ATOM 7824 C CA . VAL A 1 11 ? -1.285 3.672 10.357 1.00 0.00 10 VAL A CA 27
ATOM 7825 C C . VAL A 1 11 ? -0.532 2.725 11.291 1.00 0.00 10 VAL A C 27
ATOM 7826 O O . VAL A 1 11 ? -1.090 2.242 12.274 1.00 0.00 10 VAL A O 27
ATOM 7839 N N . ALA A 1 12 ? 0.734 2.471 10.983 1.00 0.00 11 ALA A N 27
ATOM 7840 C CA . ALA A 1 12 ? 1.552 1.584 11.803 1.00 0.00 11 ALA A CA 27
ATOM 7841 C C . ALA A 1 12 ? 0.816 0.277 12.100 1.00 0.00 11 ALA A C 27
ATOM 7842 O O . ALA A 1 12 ? 0.997 -0.316 13.163 1.00 0.00 11 ALA A O 27
ATOM 7849 N N . SER A 1 13 ? -0.005 -0.172 11.155 1.00 0.00 12 SER A N 27
ATOM 7850 C CA . SER A 1 13 ? -0.753 -1.414 11.333 1.00 0.00 12 SER A CA 27
ATOM 7851 C C . SER A 1 13 ? -1.849 -1.241 12.381 1.00 0.00 12 SER A C 27
ATOM 7852 O O . SER A 1 13 ? -2.398 -2.218 12.890 1.00 0.00 12 SER A O 27
ATOM 7860 N N . LEU A 1 14 ? -2.161 0.010 12.692 1.00 0.00 13 LEU A N 27
ATOM 7861 C CA . LEU A 1 14 ? -3.192 0.320 13.678 1.00 0.00 13 LEU A CA 27
ATOM 7862 C C . LEU A 1 14 ? -2.904 -0.364 15.016 1.00 0.00 13 LEU A C 27
ATOM 7863 O O . LEU A 1 14 ? -3.653 -1.243 15.443 1.00 0.00 13 LEU A O 27
ATOM 7879 N N . PRO A 1 15 ? -1.843 0.021 15.687 1.00 0.00 14 PRO A N 27
ATOM 7880 C CA . PRO A 1 15 ? -1.461 -0.560 16.998 1.00 0.00 14 PRO A CA 27
ATOM 7881 C C . PRO A 1 15 ? -2.011 0.259 18.170 1.00 0.00 14 PRO A C 27
ATOM 7882 O O . PRO A 1 15 ? -2.959 -0.153 18.841 1.00 0.00 14 PRO A O 27
ATOM 7893 N N . LEU A 1 16 ? -1.409 1.421 18.400 1.00 0.00 15 LEU A N 27
ATOM 7894 C CA . LEU A 1 16 ? -1.832 2.305 19.480 1.00 0.00 15 LEU A CA 27
ATOM 7895 C C . LEU A 1 16 ? -3.253 2.797 19.235 1.00 0.00 15 LEU A C 27
ATOM 7896 O O . LEU A 1 16 ? -4.048 2.926 20.166 1.00 0.00 15 LEU A O 27
ATOM 7912 N N . LEU A 1 17 ? -3.561 3.079 17.975 1.00 0.00 16 LEU A N 27
ATOM 7913 C CA . LEU A 1 17 ? -4.885 3.570 17.613 1.00 0.00 16 LEU A CA 27
ATOM 7914 C C . LEU A 1 17 ? -5.946 2.542 17.984 1.00 0.00 16 LEU A C 27
ATOM 7915 O O . LEU A 1 17 ? -7.015 2.894 18.482 1.00 0.00 16 LEU A O 27
ATOM 7931 N N . ASN A 1 18 ? -5.646 1.273 17.738 1.00 0.00 17 ASN A N 27
ATOM 7932 C CA . ASN A 1 18 ? -6.586 0.206 18.053 1.00 0.00 17 ASN A CA 27
ATOM 7933 C C . ASN A 1 18 ? -6.873 0.173 19.549 1.00 0.00 17 ASN A C 27
ATOM 7934 O O . ASN A 1 18 ? -8.020 0.022 19.968 1.00 0.00 17 ASN A O 27
ATOM 7945 N N . VAL A 1 19 ? -5.824 0.328 20.351 1.00 0.00 18 VAL A N 27
ATOM 7946 C CA . VAL A 1 19 ? -5.976 0.327 21.802 1.00 0.00 18 VAL A CA 27
ATOM 7947 C C . VAL A 1 19 ? -6.800 1.530 22.242 1.00 0.00 18 VAL A C 27
ATOM 7948 O O . VAL A 1 19 ? -7.707 1.412 23.067 1.00 0.00 18 VAL A O 27
ATOM 7961 N N . ILE A 1 20 ? -6.477 2.688 21.679 1.00 0.00 19 ILE A N 27
ATOM 7962 C CA . ILE A 1 20 ? -7.190 3.915 22.009 1.00 0.00 19 ILE A CA 27
ATOM 7963 C C . ILE A 1 20 ? -8.646 3.802 21.572 1.00 0.00 19 ILE A C 27
ATOM 7964 O O . ILE A 1 20 ? -9.558 4.191 22.302 1.00 0.00 19 ILE A O 27
ATOM 7980 N N . ALA A 1 21 ? -8.850 3.269 20.374 1.00 0.00 20 ALA A N 27
ATOM 7981 C CA . ALA A 1 21 ? -10.199 3.106 19.841 1.00 0.00 20 ALA A CA 27
ATOM 7982 C C . ALA A 1 21 ? -10.946 2.015 20.602 1.00 0.00 20 ALA A C 27
ATOM 7983 O O . ALA A 1 21 ? -12.149 2.130 20.840 1.00 0.00 20 ALA A O 27
ATOM 7999 N N . LEU A 1 2 ? 2.417 -6.780 -0.813 1.00 0.00 1 LEU A N 28
ATOM 8000 C CA . LEU A 1 2 ? 3.329 -6.595 -1.941 1.00 0.00 1 LEU A CA 28
ATOM 8001 C C . LEU A 1 2 ? 3.163 -5.210 -2.564 1.00 0.00 1 LEU A C 28
ATOM 8002 O O . LEU A 1 2 ? 3.410 -5.022 -3.755 1.00 0.00 1 LEU A O 28
ATOM 8018 N N . GLY A 1 3 ? 2.745 -4.246 -1.751 1.00 0.00 2 GLY A N 28
ATOM 8019 C CA . GLY A 1 3 ? 2.553 -2.884 -2.237 1.00 0.00 2 GLY A CA 28
ATOM 8020 C C . GLY A 1 3 ? 1.880 -2.014 -1.183 1.00 0.00 2 GLY A C 28
ATOM 8021 O O . GLY A 1 3 ? 2.358 -0.927 -0.867 1.00 0.00 2 GLY A O 28
ATOM 8025 N N . LEU A 1 4 ? 0.768 -2.500 -0.642 1.00 0.00 3 LEU A N 28
ATOM 8026 C CA . LEU A 1 4 ? 0.031 -1.759 0.376 1.00 0.00 3 LEU A CA 28
ATOM 8027 C C . LEU A 1 4 ? 0.872 -1.600 1.640 1.00 0.00 3 LEU A C 28
ATOM 8028 O O . LEU A 1 4 ? 0.794 -0.583 2.327 1.00 0.00 3 LEU A O 28
ATOM 8044 N N . LEU A 1 5 ? 1.671 -2.617 1.941 1.00 0.00 4 LEU A N 28
ATOM 8045 C CA . LEU A 1 5 ? 2.519 -2.589 3.129 1.00 0.00 4 LEU A CA 28
ATOM 8046 C C . LEU A 1 5 ? 3.468 -1.392 3.084 1.00 0.00 4 LEU A C 28
ATOM 8047 O O . LEU A 1 5 ? 3.717 -0.749 4.103 1.00 0.00 4 LEU A O 28
ATOM 8063 N N . SER A 1 6 ? 4.009 -1.110 1.904 1.00 0.00 5 SER A N 28
ATOM 8064 C CA . SER A 1 6 ? 4.945 -0.001 1.750 1.00 0.00 5 SER A CA 28
ATOM 8065 C C . SER A 1 6 ? 4.319 1.329 2.165 1.00 0.00 5 SER A C 28
ATOM 8066 O O . SER A 1 6 ? 5.032 2.277 2.494 1.00 0.00 5 SER A O 28
ATOM 8074 N N . TYR A 1 7 ? 2.990 1.403 2.150 1.00 0.00 6 TYR A N 28
ATOM 8075 C CA . TYR A 1 7 ? 2.309 2.642 2.532 1.00 0.00 6 TYR A CA 28
ATOM 8076 C C . TYR A 1 7 ? 2.215 2.752 4.052 1.00 0.00 6 TYR A C 28
ATOM 8077 O O . TYR A 1 7 ? 1.493 3.599 4.577 1.00 0.00 6 TYR A O 28
ATOM 8095 N N . GLY A 1 8 ? 2.957 1.899 4.752 1.00 0.00 7 GLY A N 28
ATOM 8096 C CA . GLY A 1 8 ? 2.950 1.922 6.209 1.00 0.00 7 GLY A CA 28
ATOM 8097 C C . GLY A 1 8 ? 1.710 1.232 6.762 1.00 0.00 7 GLY A C 28
ATOM 8098 O O . GLY A 1 8 ? 1.249 1.550 7.859 1.00 0.00 7 GLY A O 28
ATOM 8102 N N . ALA A 1 9 ? 1.174 0.287 5.999 1.00 0.00 8 ALA A N 28
ATOM 8103 C CA . ALA A 1 9 ? -0.013 -0.439 6.435 1.00 0.00 8 ALA A CA 28
ATOM 8104 C C . ALA A 1 9 ? 0.318 -1.322 7.635 1.00 0.00 8 ALA A C 28
ATOM 8105 O O . ALA A 1 9 ? -0.572 -1.891 8.263 1.00 0.00 8 ALA A O 28
ATOM 8112 N N . GLY A 1 10 ? 1.609 -1.433 7.943 1.00 0.00 9 GLY A N 28
ATOM 8113 C CA . GLY A 1 10 ? 2.062 -2.249 9.071 1.00 0.00 9 GLY A CA 28
ATOM 8114 C C . GLY A 1 10 ? 2.366 -1.376 10.286 1.00 0.00 9 GLY A C 28
ATOM 8115 O O . GLY A 1 10 ? 1.802 -1.573 11.363 1.00 0.00 9 GLY A O 28
ATOM 8119 N N . VAL A 1 11 ? 3.268 -0.417 10.107 1.00 0.00 10 VAL A N 28
ATOM 8120 C CA . VAL A 1 11 ? 3.648 0.478 11.197 1.00 0.00 10 VAL A CA 28
ATOM 8121 C C . VAL A 1 11 ? 2.467 1.347 11.626 1.00 0.00 10 VAL A C 28
ATOM 8122 O O . VAL A 1 11 ? 2.218 1.526 12.817 1.00 0.00 10 VAL A O 28
ATOM 8135 N N . ALA A 1 12 ? 1.753 1.896 10.647 1.00 0.00 11 ALA A N 28
ATOM 8136 C CA . ALA A 1 12 ? 0.612 2.761 10.933 1.00 0.00 11 ALA A CA 28
ATOM 8137 C C . ALA A 1 12 ? -0.615 1.946 11.328 1.00 0.00 11 ALA A C 28
ATOM 8138 O O . ALA A 1 12 ? -1.709 2.491 11.478 1.00 0.00 11 ALA A O 28
ATOM 8145 N N . SER A 1 13 ? -0.429 0.638 11.501 1.00 0.00 12 SER A N 28
ATOM 8146 C CA . SER A 1 13 ? -1.527 -0.251 11.884 1.00 0.00 12 SER A CA 28
ATOM 8147 C C . SER A 1 13 ? -1.285 -0.816 13.273 1.00 0.00 12 SER A C 28
ATOM 8148 O O . SER A 1 13 ? -1.498 -2.001 13.527 1.00 0.00 12 SER A O 28
ATOM 8156 N N . LEU A 1 14 ? -0.841 0.055 14.175 1.00 0.00 13 LEU A N 28
ATOM 8157 C CA . LEU A 1 14 ? -0.573 -0.341 15.559 1.00 0.00 13 LEU A CA 28
ATOM 8158 C C . LEU A 1 14 ? -0.934 0.801 16.526 1.00 0.00 13 LEU A C 28
ATOM 8159 O O . LEU A 1 14 ? -1.603 0.570 17.532 1.00 0.00 13 LEU A O 28
ATOM 8175 N N . PRO A 1 15 ? -0.504 2.015 16.257 1.00 0.00 14 PRO A N 28
ATOM 8176 C CA . PRO A 1 15 ? -0.793 3.186 17.145 1.00 0.00 14 PRO A CA 28
ATOM 8177 C C . PRO A 1 15 ? -2.270 3.603 17.106 1.00 0.00 14 PRO A C 28
ATOM 8178 O O . PRO A 1 15 ? -2.955 3.612 18.129 1.00 0.00 14 PRO A O 28
ATOM 8189 N N . LEU A 1 16 ? -2.732 3.974 15.914 1.00 0.00 15 LEU A N 28
ATOM 8190 C CA . LEU A 1 16 ? -4.108 4.427 15.728 1.00 0.00 15 LEU A CA 28
ATOM 8191 C C . LEU A 1 16 ? -5.113 3.323 16.044 1.00 0.00 15 LEU A C 28
ATOM 8192 O O . LEU A 1 16 ? -6.136 3.572 16.681 1.00 0.00 15 LEU A O 28
ATOM 8208 N N . LEU A 1 17 ? -4.829 2.109 15.590 1.00 0.00 16 LEU A N 28
ATOM 8209 C CA . LEU A 1 17 ? -5.737 0.995 15.833 1.00 0.00 16 LEU A CA 28
ATOM 8210 C C . LEU A 1 17 ? -5.860 0.726 17.325 1.00 0.00 16 LEU A C 28
ATOM 8211 O O . LEU A 1 17 ? -6.952 0.463 17.828 1.00 0.00 16 LEU A O 28
ATOM 8227 N N . ASN A 1 18 ? -4.739 0.795 18.030 1.00 0.00 17 ASN A N 28
ATOM 8228 C CA . ASN A 1 18 ? -4.753 0.556 19.467 1.00 0.00 17 ASN A CA 28
ATOM 8229 C C . ASN A 1 18 ? -5.632 1.592 20.161 1.00 0.00 17 ASN A C 28
ATOM 8230 O O . ASN A 1 18 ? -6.411 1.260 21.055 1.00 0.00 17 ASN A O 28
ATOM 8241 N N . VAL A 1 19 ? -5.512 2.844 19.732 1.00 0.00 18 VAL A N 28
ATOM 8242 C CA . VAL A 1 19 ? -6.312 3.918 20.311 1.00 0.00 18 VAL A CA 28
ATOM 8243 C C . VAL A 1 19 ? -7.792 3.680 20.024 1.00 0.00 18 VAL A C 28
ATOM 8244 O O . VAL A 1 19 ? -8.635 3.792 20.913 1.00 0.00 18 VAL A O 28
ATOM 8257 N N . ILE A 1 20 ? -8.092 3.339 18.774 1.00 0.00 19 ILE A N 28
ATOM 8258 C CA . ILE A 1 20 ? -9.469 3.074 18.373 1.00 0.00 19 ILE A CA 28
ATOM 8259 C C . ILE A 1 20 ? -9.999 1.853 19.116 1.00 0.00 19 ILE A C 28
ATOM 8260 O O . ILE A 1 20 ? -11.129 1.848 19.600 1.00 0.00 19 ILE A O 28
ATOM 8276 N N . ALA A 1 21 ? -9.165 0.822 19.200 1.00 0.00 20 ALA A N 28
ATOM 8277 C CA . ALA A 1 21 ? -9.548 -0.406 19.887 1.00 0.00 20 ALA A CA 28
ATOM 8278 C C . ALA A 1 21 ? -9.796 -0.134 21.366 1.00 0.00 20 ALA A C 28
ATOM 8279 O O . ALA A 1 21 ? -10.834 -0.509 21.906 1.00 0.00 20 ALA A O 28
ATOM 8295 N N . LEU A 1 2 ? 2.492 -7.764 0.507 1.00 0.00 1 LEU A N 29
ATOM 8296 C CA . LEU A 1 2 ? 3.649 -6.878 0.441 1.00 0.00 1 LEU A CA 29
ATOM 8297 C C . LEU A 1 2 ? 3.203 -5.427 0.284 1.00 0.00 1 LEU A C 29
ATOM 8298 O O . LEU A 1 2 ? 3.759 -4.526 0.912 1.00 0.00 1 LEU A O 29
ATOM 8314 N N . GLY A 1 3 ? 2.194 -5.208 -0.554 1.00 0.00 2 GLY A N 29
ATOM 8315 C CA . GLY A 1 3 ? 1.682 -3.866 -0.775 1.00 0.00 2 GLY A CA 29
ATOM 8316 C C . GLY A 1 3 ? 1.043 -3.336 0.491 1.00 0.00 2 GLY A C 29
ATOM 8317 O O . GLY A 1 3 ? 1.224 -2.176 0.861 1.00 0.00 2 GLY A O 29
ATOM 8321 N N . LEU A 1 4 ? 0.288 -4.199 1.152 1.00 0.00 3 LEU A N 29
ATOM 8322 C CA . LEU A 1 4 ? -0.382 -3.819 2.378 1.00 0.00 3 LEU A CA 29
ATOM 8323 C C . LEU A 1 4 ? 0.635 -3.494 3.467 1.00 0.00 3 LEU A C 29
ATOM 8324 O O . LEU A 1 4 ? 0.455 -2.551 4.234 1.00 0.00 3 LEU A O 29
ATOM 8340 N N . LEU A 1 5 ? 1.701 -4.286 3.534 1.00 0.00 4 LEU A N 29
ATOM 8341 C CA . LEU A 1 5 ? 2.733 -4.068 4.541 1.00 0.00 4 LEU A CA 29
ATOM 8342 C C . LEU A 1 5 ? 3.377 -2.691 4.342 1.00 0.00 4 LEU A C 29
ATOM 8343 O O . LEU A 1 5 ? 3.482 -1.900 5.278 1.00 0.00 4 LEU A O 29
ATOM 8359 N N . SER A 1 6 ? 3.788 -2.404 3.109 1.00 0.00 5 SER A N 29
ATOM 8360 C CA . SER A 1 6 ? 4.403 -1.116 2.800 1.00 0.00 5 SER A CA 29
ATOM 8361 C C . SER A 1 6 ? 3.396 0.013 2.993 1.00 0.00 5 SER A C 29
ATOM 8362 O O . SER A 1 6 ? 3.703 1.046 3.587 1.00 0.00 5 SER A O 29
ATOM 8370 N N . TYR A 1 7 ? 2.190 -0.203 2.484 1.00 0.00 6 TYR A N 29
ATOM 8371 C CA . TYR A 1 7 ? 1.120 0.782 2.593 1.00 0.00 6 TYR A CA 29
ATOM 8372 C C . TYR A 1 7 ? 0.763 1.034 4.057 1.00 0.00 6 TYR A C 29
ATOM 8373 O O . TYR A 1 7 ? 0.608 2.180 4.479 1.00 0.00 6 TYR A O 29
ATOM 8391 N N . GLY A 1 8 ? 0.631 -0.046 4.825 1.00 0.00 7 GLY A N 29
ATOM 8392 C CA . GLY A 1 8 ? 0.292 0.057 6.246 1.00 0.00 7 GLY A CA 29
ATOM 8393 C C . GLY A 1 8 ? 1.534 -0.109 7.114 1.00 0.00 7 GLY A C 29
ATOM 8394 O O . GLY A 1 8 ? 1.456 -0.606 8.237 1.00 0.00 7 GLY A O 29
ATOM 8398 N N . ALA A 1 9 ? 2.680 0.312 6.587 1.00 0.00 8 ALA A N 29
ATOM 8399 C CA . ALA A 1 9 ? 3.933 0.205 7.326 1.00 0.00 8 ALA A CA 29
ATOM 8400 C C . ALA A 1 9 ? 3.868 1.040 8.602 1.00 0.00 8 ALA A C 29
ATOM 8401 O O . ALA A 1 9 ? 4.392 0.644 9.643 1.00 0.00 8 ALA A O 29
ATOM 8408 N N . GLY A 1 10 ? 3.218 2.196 8.509 1.00 0.00 9 GLY A N 29
ATOM 8409 C CA . GLY A 1 10 ? 3.078 3.088 9.658 1.00 0.00 9 GLY A CA 29
ATOM 8410 C C . GLY A 1 10 ? 1.833 3.954 9.511 1.00 0.00 9 GLY A C 29
ATOM 8411 O O . GLY A 1 10 ? 0.736 3.555 9.903 1.00 0.00 9 GLY A O 29
ATOM 8415 N N . VAL A 1 11 ? 2.011 5.142 8.940 1.00 0.00 10 VAL A N 29
ATOM 8416 C CA . VAL A 1 11 ? 0.896 6.063 8.738 1.00 0.00 10 VAL A CA 29
ATOM 8417 C C . VAL A 1 11 ? 0.279 6.479 10.074 1.00 0.00 10 VAL A C 29
ATOM 8418 O O . VAL A 1 11 ? -0.597 7.341 10.118 1.00 0.00 10 VAL A O 29
ATOM 8431 N N . ALA A 1 12 ? 0.742 5.864 11.161 1.00 0.00 11 ALA A N 29
ATOM 8432 C CA . ALA A 1 12 ? 0.225 6.181 12.492 1.00 0.00 11 ALA A CA 29
ATOM 8433 C C . ALA A 1 12 ? -1.295 6.330 12.463 1.00 0.00 11 ALA A C 29
ATOM 8434 O O . ALA A 1 12 ? -1.889 6.915 13.369 1.00 0.00 11 ALA A O 29
ATOM 8441 N N . SER A 1 13 ? -1.917 5.801 11.410 1.00 0.00 12 SER A N 29
ATOM 8442 C CA . SER A 1 13 ? -3.371 5.876 11.248 1.00 0.00 12 SER A CA 29
ATOM 8443 C C . SER A 1 13 ? -3.963 4.479 11.112 1.00 0.00 12 SER A C 29
ATOM 8444 O O . SER A 1 13 ? -5.095 4.318 10.659 1.00 0.00 12 SER A O 29
ATOM 8452 N N . LEU A 1 14 ? -3.186 3.469 11.501 1.00 0.00 13 LEU A N 29
ATOM 8453 C CA . LEU A 1 14 ? -3.643 2.082 11.411 1.00 0.00 13 LEU A CA 29
ATOM 8454 C C . LEU A 1 14 ? -3.027 1.225 12.530 1.00 0.00 13 LEU A C 29
ATOM 8455 O O . LEU A 1 14 ? -3.742 0.475 13.194 1.00 0.00 13 LEU A O 29
ATOM 8471 N N . PRO A 1 15 ? -1.733 1.301 12.750 1.00 0.00 14 PRO A N 29
ATOM 8472 C CA . PRO A 1 15 ? -1.059 0.488 13.810 1.00 0.00 14 PRO A CA 29
ATOM 8473 C C . PRO A 1 15 ? -1.527 0.868 15.214 1.00 0.00 14 PRO A C 29
ATOM 8474 O O . PRO A 1 15 ? -2.028 0.029 15.961 1.00 0.00 14 PRO A O 29
ATOM 8485 N N . LEU A 1 16 ? -1.359 2.140 15.565 1.00 0.00 15 LEU A N 29
ATOM 8486 C CA . LEU A 1 16 ? -1.764 2.624 16.879 1.00 0.00 15 LEU A CA 29
ATOM 8487 C C . LEU A 1 16 ? -3.273 2.510 17.061 1.00 0.00 15 LEU A C 29
ATOM 8488 O O . LEU A 1 16 ? -3.751 2.131 18.129 1.00 0.00 15 LEU A O 29
ATOM 8504 N N . LEU A 1 17 ? -4.018 2.848 16.016 1.00 0.00 16 LEU A N 29
ATOM 8505 C CA . LEU A 1 17 ? -5.474 2.786 16.079 1.00 0.00 16 LEU A CA 29
ATOM 8506 C C . LEU A 1 17 ? -5.940 1.353 16.320 1.00 0.00 16 LEU A C 29
ATOM 8507 O O . LEU A 1 17 ? -6.872 1.115 17.087 1.00 0.00 16 LEU A O 29
ATOM 8523 N N . ASN A 1 18 ? -5.293 0.402 15.654 1.00 0.00 17 ASN A N 29
ATOM 8524 C CA . ASN A 1 18 ? -5.664 -0.999 15.805 1.00 0.00 17 ASN A CA 29
ATOM 8525 C C . ASN A 1 18 ? -5.456 -1.466 17.244 1.00 0.00 17 ASN A C 29
ATOM 8526 O O . ASN A 1 18 ? -6.304 -2.160 17.805 1.00 0.00 17 ASN A O 29
ATOM 8537 N N . VAL A 1 19 ? -4.331 -1.081 17.839 1.00 0.00 18 VAL A N 29
ATOM 8538 C CA . VAL A 1 19 ? -4.042 -1.473 19.215 1.00 0.00 18 VAL A CA 29
ATOM 8539 C C . VAL A 1 19 ? -5.060 -0.851 20.167 1.00 0.00 18 VAL A C 29
ATOM 8540 O O . VAL A 1 19 ? -5.620 -1.532 21.026 1.00 0.00 18 VAL A O 29
ATOM 8553 N N . ILE A 1 20 ? -5.296 0.446 20.000 1.00 0.00 19 ILE A N 29
ATOM 8554 C CA . ILE A 1 20 ? -6.253 1.153 20.841 1.00 0.00 19 ILE A CA 29
ATOM 8555 C C . ILE A 1 20 ? -7.659 0.617 20.597 1.00 0.00 19 ILE A C 29
ATOM 8556 O O . ILE A 1 20 ? -8.426 0.399 21.535 1.00 0.00 19 ILE A O 29
ATOM 8572 N N . ALA A 1 21 ? -7.987 0.410 19.325 1.00 0.00 20 ALA A N 29
ATOM 8573 C CA . ALA A 1 21 ? -9.303 -0.099 18.956 1.00 0.00 20 ALA A CA 29
ATOM 8574 C C . ALA A 1 21 ? -9.385 -1.602 19.201 1.00 0.00 20 ALA A C 29
ATOM 8575 O O . ALA A 1 21 ? -10.477 -2.169 19.239 1.00 0.00 20 ALA A O 29
ATOM 8591 N N . LEU A 1 2 ? 6.570 -4.490 -0.925 1.00 0.00 1 LEU A N 30
ATOM 8592 C CA . LEU A 1 2 ? 5.859 -4.486 -2.198 1.00 0.00 1 LEU A CA 30
ATOM 8593 C C . LEU A 1 2 ? 4.377 -4.781 -1.987 1.00 0.00 1 LEU A C 30
ATOM 8594 O O . LEU A 1 2 ? 3.821 -5.685 -2.610 1.00 0.00 1 LEU A O 30
ATOM 8610 N N . GLY A 1 3 ? 3.740 -4.010 -1.108 1.00 0.00 2 GLY A N 30
ATOM 8611 C CA . GLY A 1 3 ? 2.317 -4.197 -0.826 1.00 0.00 2 GLY A CA 30
ATOM 8612 C C . GLY A 1 3 ? 1.988 -3.804 0.607 1.00 0.00 2 GLY A C 30
ATOM 8613 O O . GLY A 1 3 ? 1.342 -2.786 0.852 1.00 0.00 2 GLY A O 30
ATOM 8617 N N . LEU A 1 4 ? 2.427 -4.631 1.546 1.00 0.00 3 LEU A N 30
ATOM 8618 C CA . LEU A 1 4 ? 2.171 -4.382 2.956 1.00 0.00 3 LEU A CA 30
ATOM 8619 C C . LEU A 1 4 ? 2.839 -3.093 3.420 1.00 0.00 3 LEU A C 30
ATOM 8620 O O . LEU A 1 4 ? 2.269 -2.347 4.214 1.00 0.00 3 LEU A O 30
ATOM 8636 N N . LEU A 1 5 ? 4.052 -2.839 2.943 1.00 0.00 4 LEU A N 30
ATOM 8637 C CA . LEU A 1 5 ? 4.770 -1.635 3.351 1.00 0.00 4 LEU A CA 30
ATOM 8638 C C . LEU A 1 5 ? 4.002 -0.382 2.938 1.00 0.00 4 LEU A C 30
ATOM 8639 O O . LEU A 1 5 ? 3.806 0.526 3.746 1.00 0.00 4 LEU A O 30
ATOM 8655 N N . SER A 1 6 ? 3.560 -0.336 1.684 1.00 0.00 5 SER A N 30
ATOM 8656 C CA . SER A 1 6 ? 2.806 0.816 1.199 1.00 0.00 5 SER A CA 30
ATOM 8657 C C . SER A 1 6 ? 1.460 0.905 1.911 1.00 0.00 5 SER A C 30
ATOM 8658 O O . SER A 1 6 ? 1.044 1.977 2.353 1.00 0.00 5 SER A O 30
ATOM 8666 N N . TYR A 1 7 ? 0.794 -0.238 2.018 1.00 0.00 6 TYR A N 30
ATOM 8667 C CA . TYR A 1 7 ? -0.504 -0.315 2.677 1.00 0.00 6 TYR A CA 30
ATOM 8668 C C . TYR A 1 7 ? -0.386 0.050 4.156 1.00 0.00 6 TYR A C 30
ATOM 8669 O O . TYR A 1 7 ? -1.203 0.802 4.689 1.00 0.00 6 TYR A O 30
ATOM 8687 N N . GLY A 1 8 ? 0.632 -0.492 4.812 1.00 0.00 7 GLY A N 30
ATOM 8688 C CA . GLY A 1 8 ? 0.851 -0.230 6.229 1.00 0.00 7 GLY A CA 30
ATOM 8689 C C . GLY A 1 8 ? 1.526 1.119 6.446 1.00 0.00 7 GLY A C 30
ATOM 8690 O O . GLY A 1 8 ? 1.864 1.478 7.574 1.00 0.00 7 GLY A O 30
ATOM 8694 N N . ALA A 1 9 ? 1.723 1.865 5.363 1.00 0.00 8 ALA A N 30
ATOM 8695 C CA . ALA A 1 9 ? 2.362 3.172 5.460 1.00 0.00 8 ALA A CA 30
ATOM 8696 C C . ALA A 1 9 ? 1.542 4.099 6.353 1.00 0.00 8 ALA A C 30
ATOM 8697 O O . ALA A 1 9 ? 2.093 4.855 7.152 1.00 0.00 8 ALA A O 30
ATOM 8704 N N . GLY A 1 10 ? 0.218 4.029 6.213 1.00 0.00 9 GLY A N 30
ATOM 8705 C CA . GLY A 1 10 ? -0.686 4.859 7.011 1.00 0.00 9 GLY A CA 30
ATOM 8706 C C . GLY A 1 10 ? -1.374 4.027 8.088 1.00 0.00 9 GLY A C 30
ATOM 8707 O O . GLY A 1 10 ? -1.370 4.390 9.265 1.00 0.00 9 GLY A O 30
ATOM 8711 N N . VAL A 1 11 ? -1.967 2.912 7.673 1.00 0.00 10 VAL A N 30
ATOM 8712 C CA . VAL A 1 11 ? -2.663 2.033 8.606 1.00 0.00 10 VAL A CA 30
ATOM 8713 C C . VAL A 1 11 ? -1.690 1.473 9.638 1.00 0.00 10 VAL A C 30
ATOM 8714 O O . VAL A 1 11 ? -1.983 1.446 10.834 1.00 0.00 10 VAL A O 30
ATOM 8727 N N . ALA A 1 12 ? -0.530 1.029 9.167 1.00 0.00 11 ALA A N 30
ATOM 8728 C CA . ALA A 1 12 ? 0.485 0.472 10.053 1.00 0.00 11 ALA A CA 30
ATOM 8729 C C . ALA A 1 12 ? -0.054 -0.746 10.800 1.00 0.00 11 ALA A C 30
ATOM 8730 O O . ALA A 1 12 ? 0.399 -1.064 11.900 1.00 0.00 11 ALA A O 30
ATOM 8737 N N . SER A 1 13 ? -1.010 -1.436 10.183 1.00 0.00 12 SER A N 30
ATOM 8738 C CA . SER A 1 13 ? -1.591 -2.632 10.786 1.00 0.00 12 SER A CA 30
ATOM 8739 C C . SER A 1 13 ? -2.459 -2.280 11.999 1.00 0.00 12 SER A C 30
ATOM 8740 O O . SER A 1 13 ? -2.679 -3.116 12.875 1.00 0.00 12 SER A O 30
ATOM 8748 N N . LEU A 1 14 ? -2.951 -1.047 12.043 1.00 0.00 13 LEU A N 30
ATOM 8749 C CA . LEU A 1 14 ? -3.793 -0.615 13.157 1.00 0.00 13 LEU A CA 30
ATOM 8750 C C . LEU A 1 14 ? -3.112 -0.946 14.494 1.00 0.00 13 LEU A C 30
ATOM 8751 O O . LEU A 1 14 ? -3.581 -1.802 15.244 1.00 0.00 13 LEU A O 30
ATOM 8767 N N . PRO A 1 15 ? -2.022 -0.288 14.802 1.00 0.00 14 PRO A N 30
ATOM 8768 C CA . PRO A 1 15 ? -1.269 -0.513 16.059 1.00 0.00 14 PRO A CA 30
ATOM 8769 C C . PRO A 1 15 ? -1.686 0.456 17.170 1.00 0.00 14 PRO A C 30
ATOM 8770 O O . PRO A 1 15 ? -2.465 0.108 18.056 1.00 0.00 14 PRO A O 30
ATOM 8781 N N . LEU A 1 16 ? -1.151 1.672 17.110 1.00 0.00 15 LEU A N 30
ATOM 8782 C CA . LEU A 1 16 ? -1.455 2.695 18.105 1.00 0.00 15 LEU A CA 30
ATOM 8783 C C . LEU A 1 16 ? -2.934 3.064 18.067 1.00 0.00 15 LEU A C 30
ATOM 8784 O O . LEU A 1 16 ? -3.557 3.282 19.106 1.00 0.00 15 LEU A O 30
ATOM 8800 N N . LEU A 1 17 ? -3.485 3.144 16.863 1.00 0.00 16 LEU A N 30
ATOM 8801 C CA . LEU A 1 17 ? -4.889 3.499 16.694 1.00 0.00 16 LEU A CA 30
ATOM 8802 C C . LEU A 1 17 ? -5.777 2.466 17.379 1.00 0.00 16 LEU A C 30
ATOM 8803 O O . LEU A 1 17 ? -6.759 2.813 18.036 1.00 0.00 16 LEU A O 30
ATOM 8819 N N . ASN A 1 18 ? -5.423 1.198 17.223 1.00 0.00 17 ASN A N 30
ATOM 8820 C CA . ASN A 1 18 ? -6.196 0.121 17.833 1.00 0.00 17 ASN A CA 30
ATOM 8821 C C . ASN A 1 18 ? -6.191 0.258 19.352 1.00 0.00 17 ASN A C 30
ATOM 8822 O O . ASN A 1 18 ? -7.214 0.060 20.005 1.00 0.00 17 ASN A O 30
ATOM 8833 N N . VAL A 1 19 ? -5.034 0.606 19.906 1.00 0.00 18 VAL A N 30
ATOM 8834 C CA . VAL A 1 19 ? -4.913 0.773 21.350 1.00 0.00 18 VAL A CA 30
ATOM 8835 C C . VAL A 1 19 ? -5.799 1.922 21.816 1.00 0.00 18 VAL A C 30
ATOM 8836 O O . VAL A 1 19 ? -6.530 1.800 22.799 1.00 0.00 18 VAL A O 30
ATOM 8849 N N . ILE A 1 20 ? -5.734 3.034 21.093 1.00 0.00 19 ILE A N 30
ATOM 8850 C CA . ILE A 1 20 ? -6.539 4.202 21.426 1.00 0.00 19 ILE A CA 30
ATOM 8851 C C . ILE A 1 20 ? -8.018 3.869 21.278 1.00 0.00 19 ILE A C 30
ATOM 8852 O O . ILE A 1 20 ? -8.837 4.231 22.124 1.00 0.00 19 ILE A O 30
ATOM 8868 N N . ALA A 1 21 ? -8.349 3.177 20.195 1.00 0.00 20 ALA A N 30
ATOM 8869 C CA . ALA A 1 21 ? -9.733 2.795 19.936 1.00 0.00 20 ALA A CA 30
ATOM 8870 C C . ALA A 1 21 ? -10.208 1.773 20.963 1.00 0.00 20 ALA A C 30
ATOM 8871 O O . ALA A 1 21 ? -11.169 2.019 21.692 1.00 0.00 20 ALA A O 30
ATOM 8887 N N . LEU A 1 2 ? 0.753 -7.189 -1.208 1.00 0.00 1 LEU A N 31
ATOM 8888 C CA . LEU A 1 2 ? 2.157 -7.333 -1.590 1.00 0.00 1 LEU A CA 31
ATOM 8889 C C . LEU A 1 2 ? 2.724 -6.008 -2.094 1.00 0.00 1 LEU A C 31
ATOM 8890 O O . LEU A 1 2 ? 3.641 -5.985 -2.917 1.00 0.00 1 LEU A O 31
ATOM 8906 N N . GLY A 1 3 ? 2.175 -4.905 -1.592 1.00 0.00 2 GLY A N 31
ATOM 8907 C CA . GLY A 1 3 ? 2.633 -3.581 -1.996 1.00 0.00 2 GLY A CA 31
ATOM 8908 C C . GLY A 1 3 ? 2.152 -2.516 -1.017 1.00 0.00 2 GLY A C 31
ATOM 8909 O O . GLY A 1 3 ? 2.849 -1.532 -0.766 1.00 0.00 2 GLY A O 31
ATOM 8913 N N . LEU A 1 4 ? 0.959 -2.719 -0.466 1.00 0.00 3 LEU A N 31
ATOM 8914 C CA . LEU A 1 4 ? 0.394 -1.766 0.485 1.00 0.00 3 LEU A CA 31
ATOM 8915 C C . LEU A 1 4 ? 0.949 -2.020 1.883 1.00 0.00 3 LEU A C 31
ATOM 8916 O O . LEU A 1 4 ? 0.741 -1.225 2.799 1.00 0.00 3 LEU A O 31
ATOM 8932 N N . LEU A 1 5 ? 1.652 -3.137 2.041 1.00 0.00 4 LEU A N 31
ATOM 8933 C CA . LEU A 1 5 ? 2.228 -3.489 3.334 1.00 0.00 4 LEU A CA 31
ATOM 8934 C C . LEU A 1 5 ? 3.266 -2.449 3.758 1.00 0.00 4 LEU A C 31
ATOM 8935 O O . LEU A 1 5 ? 3.321 -2.057 4.924 1.00 0.00 4 LEU A O 31
ATOM 8951 N N . SER A 1 6 ? 4.091 -2.010 2.811 1.00 0.00 5 SER A N 31
ATOM 8952 C CA . SER A 1 6 ? 5.119 -1.021 3.117 1.00 0.00 5 SER A CA 31
ATOM 8953 C C . SER A 1 6 ? 4.492 0.273 3.624 1.00 0.00 5 SER A C 31
ATOM 8954 O O . SER A 1 6 ? 4.935 0.839 4.624 1.00 0.00 5 SER A O 31
ATOM 8962 N N . TYR A 1 7 ? 3.453 0.733 2.937 1.00 0.00 6 TYR A N 31
ATOM 8963 C CA . TYR A 1 7 ? 2.769 1.956 3.341 1.00 0.00 6 TYR A CA 31
ATOM 8964 C C . TYR A 1 7 ? 2.104 1.760 4.698 1.00 0.00 6 TYR A C 31
ATOM 8965 O O . TYR A 1 7 ? 2.174 2.628 5.569 1.00 0.00 6 TYR A O 31
ATOM 8983 N N . GLY A 1 8 ? 1.465 0.604 4.874 1.00 0.00 7 GLY A N 31
ATOM 8984 C CA . GLY A 1 8 ? 0.791 0.278 6.131 1.00 0.00 7 GLY A CA 31
ATOM 8985 C C . GLY A 1 8 ? 1.681 -0.603 6.999 1.00 0.00 7 GLY A C 31
ATOM 8986 O O . GLY A 1 8 ? 1.193 -1.437 7.764 1.00 0.00 7 GLY A O 31
ATOM 8990 N N . ALA A 1 9 ? 2.988 -0.413 6.873 1.00 0.00 8 ALA A N 31
ATOM 8991 C CA . ALA A 1 9 ? 3.946 -1.196 7.646 1.00 0.00 8 ALA A CA 31
ATOM 8992 C C . ALA A 1 9 ? 3.735 -0.980 9.142 1.00 0.00 8 ALA A C 31
ATOM 8993 O O . ALA A 1 9 ? 3.873 -1.910 9.935 1.00 0.00 8 ALA A O 31
ATOM 9000 N N . GLY A 1 10 ? 3.399 0.247 9.521 1.00 0.00 9 GLY A N 31
ATOM 9001 C CA . GLY A 1 10 ? 3.174 0.562 10.927 1.00 0.00 9 GLY A CA 31
ATOM 9002 C C . GLY A 1 10 ? 3.104 2.068 11.157 1.00 0.00 9 GLY A C 31
ATOM 9003 O O . GLY A 1 10 ? 3.479 2.558 12.221 1.00 0.00 9 GLY A O 31
ATOM 9007 N N . VAL A 1 11 ? 2.611 2.800 10.160 1.00 0.00 10 VAL A N 31
ATOM 9008 C CA . VAL A 1 11 ? 2.489 4.250 10.275 1.00 0.00 10 VAL A CA 31
ATOM 9009 C C . VAL A 1 11 ? 1.131 4.610 10.865 1.00 0.00 10 VAL A C 31
ATOM 9010 O O . VAL A 1 11 ? 1.019 4.920 12.051 1.00 0.00 10 VAL A O 31
ATOM 9023 N N . ALA A 1 12 ? 0.101 4.558 10.024 1.00 0.00 11 ALA A N 31
ATOM 9024 C CA . ALA A 1 12 ? -1.265 4.867 10.456 1.00 0.00 11 ALA A CA 31
ATOM 9025 C C . ALA A 1 12 ? -2.044 3.578 10.687 1.00 0.00 11 ALA A C 31
ATOM 9026 O O . ALA A 1 12 ? -3.169 3.600 11.186 1.00 0.00 11 ALA A O 31
ATOM 9033 N N . SER A 1 13 ? -1.435 2.461 10.301 1.00 0.00 12 SER A N 31
ATOM 9034 C CA . SER A 1 13 ? -2.068 1.155 10.445 1.00 0.00 12 SER A CA 31
ATOM 9035 C C . SER A 1 13 ? -1.821 0.568 11.830 1.00 0.00 12 SER A C 31
ATOM 9036 O O . SER A 1 13 ? -2.124 -0.598 12.071 1.00 0.00 12 SER A O 31
ATOM 9044 N N . LEU A 1 14 ? -1.266 1.374 12.740 1.00 0.00 13 LEU A N 31
ATOM 9045 C CA . LEU A 1 14 ? -0.986 0.902 14.103 1.00 0.00 13 LEU A CA 31
ATOM 9046 C C . LEU A 1 14 ? -1.544 1.878 15.158 1.00 0.00 13 LEU A C 31
ATOM 9047 O O . LEU A 1 14 ? -2.279 1.455 16.050 1.00 0.00 13 LEU A O 31
ATOM 9063 N N . PRO A 1 15 ? -1.219 3.152 15.096 1.00 0.00 14 PRO A N 31
ATOM 9064 C CA . PRO A 1 15 ? -1.726 4.140 16.103 1.00 0.00 14 PRO A CA 31
ATOM 9065 C C . PRO A 1 15 ? -3.252 4.158 16.191 1.00 0.00 14 PRO A C 31
ATOM 9066 O O . PRO A 1 15 ? -3.821 4.100 17.281 1.00 0.00 14 PRO A O 31
ATOM 9077 N N . LEU A 1 16 ? -3.909 4.241 15.038 1.00 0.00 15 LEU A N 31
ATOM 9078 C CA . LEU A 1 16 ? -5.366 4.270 15.002 1.00 0.00 15 LEU A CA 31
ATOM 9079 C C . LEU A 1 16 ? -5.939 2.961 15.533 1.00 0.00 15 LEU A C 31
ATOM 9080 O O . LEU A 1 16 ? -6.895 2.957 16.309 1.00 0.00 15 LEU A O 31
ATOM 9096 N N . LEU A 1 17 ? -5.345 1.851 15.109 1.00 0.00 16 LEU A N 31
ATOM 9097 C CA . LEU A 1 17 ? -5.800 0.539 15.549 1.00 0.00 16 LEU A CA 31
ATOM 9098 C C . LEU A 1 17 ? -5.538 0.363 17.039 1.00 0.00 16 LEU A C 31
ATOM 9099 O O . LEU A 1 17 ? -6.334 -0.247 17.753 1.00 0.00 16 LEU A O 31
ATOM 9115 N N . ASN A 1 18 ? -4.411 0.894 17.504 1.00 0.00 17 ASN A N 31
ATOM 9116 C CA . ASN A 1 18 ? -4.050 0.785 18.911 1.00 0.00 17 ASN A CA 31
ATOM 9117 C C . ASN A 1 18 ? -5.097 1.462 19.789 1.00 0.00 17 ASN A C 31
ATOM 9118 O O . ASN A 1 18 ? -5.477 0.934 20.835 1.00 0.00 17 ASN A O 31
ATOM 9129 N N . VAL A 1 19 ? -5.568 2.626 19.356 1.00 0.00 18 VAL A N 31
ATOM 9130 C CA . VAL A 1 19 ? -6.580 3.355 20.112 1.00 0.00 18 VAL A CA 31
ATOM 9131 C C . VAL A 1 19 ? -7.873 2.548 20.158 1.00 0.00 18 VAL A C 31
ATOM 9132 O O . VAL A 1 19 ? -8.499 2.416 21.210 1.00 0.00 18 VAL A O 31
ATOM 9145 N N . ILE A 1 20 ? -8.255 2.003 19.009 1.00 0.00 19 ILE A N 31
ATOM 9146 C CA . ILE A 1 20 ? -9.468 1.200 18.918 1.00 0.00 19 ILE A CA 31
ATOM 9147 C C . ILE A 1 20 ? -9.323 -0.048 19.781 1.00 0.00 19 ILE A C 31
ATOM 9148 O O . ILE A 1 20 ? -10.245 -0.433 20.500 1.00 0.00 19 ILE A O 31
ATOM 9164 N N . ALA A 1 21 ? -8.152 -0.673 19.698 1.00 0.00 20 ALA A N 31
ATOM 9165 C CA . ALA A 1 21 ? -7.880 -1.882 20.472 1.00 0.00 20 ALA A CA 31
ATOM 9166 C C . ALA A 1 21 ? -7.375 -1.520 21.864 1.00 0.00 20 ALA A C 31
ATOM 9167 O O . ALA A 1 21 ? -7.156 -2.399 22.697 1.00 0.00 20 ALA A O 31
ATOM 9183 N N . LEU A 1 2 ? 2.163 -6.521 -1.456 1.00 0.00 1 LEU A N 32
ATOM 9184 C CA . LEU A 1 2 ? 1.095 -6.109 -2.361 1.00 0.00 1 LEU A CA 32
ATOM 9185 C C . LEU A 1 2 ? 1.361 -4.709 -2.899 1.00 0.00 1 LEU A C 32
ATOM 9186 O O . LEU A 1 2 ? 0.613 -4.203 -3.737 1.00 0.00 1 LEU A O 32
ATOM 9202 N N . GLY A 1 3 ? 2.433 -4.083 -2.412 1.00 0.00 2 GLY A N 32
ATOM 9203 C CA . GLY A 1 3 ? 2.799 -2.732 -2.846 1.00 0.00 2 GLY A CA 32
ATOM 9204 C C . GLY A 1 3 ? 2.413 -1.705 -1.790 1.00 0.00 2 GLY A C 32
ATOM 9205 O O . GLY A 1 3 ? 2.994 -0.622 -1.718 1.00 0.00 2 GLY A O 32
ATOM 9209 N N . LEU A 1 4 ? 1.432 -2.059 -0.965 1.00 0.00 3 LEU A N 32
ATOM 9210 C CA . LEU A 1 4 ? 0.967 -1.169 0.096 1.00 0.00 3 LEU A CA 32
ATOM 9211 C C . LEU A 1 4 ? 1.732 -1.436 1.388 1.00 0.00 3 LEU A C 32
ATOM 9212 O O . LEU A 1 4 ? 1.537 -0.746 2.388 1.00 0.00 3 LEU A O 32
ATOM 9228 N N . LEU A 1 5 ? 2.605 -2.441 1.363 1.00 0.00 4 LEU A N 32
ATOM 9229 C CA . LEU A 1 5 ? 3.388 -2.776 2.546 1.00 0.00 4 LEU A CA 32
ATOM 9230 C C . LEU A 1 5 ? 4.287 -1.606 2.929 1.00 0.00 4 LEU A C 32
ATOM 9231 O O . LEU A 1 5 ? 4.374 -1.235 4.098 1.00 0.00 4 LEU A O 32
ATOM 9247 N N . SER A 1 6 ? 4.940 -1.019 1.931 1.00 0.00 5 SER A N 32
ATOM 9248 C CA . SER A 1 6 ? 5.818 0.118 2.172 1.00 0.00 5 SER A CA 32
ATOM 9249 C C . SER A 1 6 ? 4.994 1.361 2.472 1.00 0.00 5 SER A C 32
ATOM 9250 O O . SER A 1 6 ? 5.409 2.228 3.241 1.00 0.00 5 SER A O 32
ATOM 9258 N N . TYR A 1 7 ? 3.820 1.438 1.855 1.00 0.00 6 TYR A N 32
ATOM 9259 C CA . TYR A 1 7 ? 2.929 2.575 2.050 1.00 0.00 6 TYR A CA 32
ATOM 9260 C C . TYR A 1 7 ? 2.579 2.744 3.527 1.00 0.00 6 TYR A C 32
ATOM 9261 O O . TYR A 1 7 ? 1.835 3.652 3.898 1.00 0.00 6 TYR A O 32
ATOM 9279 N N . GLY A 1 8 ? 3.122 1.866 4.368 1.00 0.00 7 GLY A N 32
ATOM 9280 C CA . GLY A 1 8 ? 2.857 1.934 5.799 1.00 0.00 7 GLY A CA 32
ATOM 9281 C C . GLY A 1 8 ? 1.506 1.320 6.131 1.00 0.00 7 GLY A C 32
ATOM 9282 O O . GLY A 1 8 ? 0.848 1.726 7.089 1.00 0.00 7 GLY A O 32
ATOM 9286 N N . ALA A 1 9 ? 1.094 0.341 5.330 1.00 0.00 8 ALA A N 32
ATOM 9287 C CA . ALA A 1 9 ? -0.189 -0.324 5.545 1.00 0.00 8 ALA A CA 32
ATOM 9288 C C . ALA A 1 9 ? -0.022 -1.527 6.467 1.00 0.00 8 ALA A C 32
ATOM 9289 O O . ALA A 1 9 ? -0.448 -2.636 6.142 1.00 0.00 8 ALA A O 32
ATOM 9296 N N . GLY A 1 10 ? 0.596 -1.300 7.621 1.00 0.00 9 GLY A N 32
ATOM 9297 C CA . GLY A 1 10 ? 0.811 -2.375 8.582 1.00 0.00 9 GLY A CA 32
ATOM 9298 C C . GLY A 1 10 ? 1.869 -1.985 9.607 1.00 0.00 9 GLY A C 32
ATOM 9299 O O . GLY A 1 10 ? 2.705 -2.801 9.993 1.00 0.00 9 GLY A O 32
ATOM 9303 N N . VAL A 1 11 ? 1.826 -0.728 10.045 1.00 0.00 10 VAL A N 32
ATOM 9304 C CA . VAL A 1 11 ? 2.784 -0.229 11.031 1.00 0.00 10 VAL A CA 32
ATOM 9305 C C . VAL A 1 11 ? 2.121 0.790 11.957 1.00 0.00 10 VAL A C 32
ATOM 9306 O O . VAL A 1 11 ? 2.215 0.683 13.180 1.00 0.00 10 VAL A O 32
ATOM 9319 N N . ALA A 1 12 ? 1.446 1.775 11.367 1.00 0.00 11 ALA A N 32
ATOM 9320 C CA . ALA A 1 12 ? 0.764 2.811 12.142 1.00 0.00 11 ALA A CA 32
ATOM 9321 C C . ALA A 1 12 ? -0.717 2.478 12.278 1.00 0.00 11 ALA A C 32
ATOM 9322 O O . ALA A 1 12 ? -1.446 3.132 13.022 1.00 0.00 11 ALA A O 32
ATOM 9329 N N . SER A 1 13 ? -1.153 1.460 11.544 1.00 0.00 12 SER A N 32
ATOM 9330 C CA . SER A 1 13 ? -2.554 1.048 11.573 1.00 0.00 12 SER A CA 32
ATOM 9331 C C . SER A 1 13 ? -2.832 0.144 12.772 1.00 0.00 12 SER A C 32
ATOM 9332 O O . SER A 1 13 ? -3.981 -0.209 13.036 1.00 0.00 12 SER A O 32
ATOM 9340 N N . LEU A 1 14 ? -1.777 -0.239 13.485 1.00 0.00 13 LEU A N 32
ATOM 9341 C CA . LEU A 1 14 ? -1.923 -1.119 14.649 1.00 0.00 13 LEU A CA 32
ATOM 9342 C C . LEU A 1 14 ? -2.023 -0.309 15.953 1.00 0.00 13 LEU A C 32
ATOM 9343 O O . LEU A 1 14 ? -3.059 -0.332 16.618 1.00 0.00 13 LEU A O 32
ATOM 9359 N N . PRO A 1 15 ? -0.977 0.379 16.350 1.00 0.00 14 PRO A N 32
ATOM 9360 C CA . PRO A 1 15 ? -0.975 1.173 17.620 1.00 0.00 14 PRO A CA 32
ATOM 9361 C C . PRO A 1 15 ? -2.072 2.242 17.662 1.00 0.00 14 PRO A C 32
ATOM 9362 O O . PRO A 1 15 ? -2.725 2.422 18.689 1.00 0.00 14 PRO A O 32
ATOM 9373 N N . LEU A 1 16 ? -2.271 2.949 16.552 1.00 0.00 15 LEU A N 32
ATOM 9374 C CA . LEU A 1 16 ? -3.292 3.995 16.511 1.00 0.00 15 LEU A CA 32
ATOM 9375 C C . LEU A 1 16 ? -4.676 3.389 16.721 1.00 0.00 15 LEU A C 32
ATOM 9376 O O . LEU A 1 16 ? -5.498 3.934 17.457 1.00 0.00 15 LEU A O 32
ATOM 9392 N N . LEU A 1 17 ? -4.920 2.256 16.079 1.00 0.00 16 LEU A N 32
ATOM 9393 C CA . LEU A 1 17 ? -6.200 1.573 16.211 1.00 0.00 16 LEU A CA 32
ATOM 9394 C C . LEU A 1 17 ? -6.393 1.109 17.653 1.00 0.00 16 LEU A C 32
ATOM 9395 O O . LEU A 1 17 ? -7.493 1.184 18.200 1.00 0.00 16 LEU A O 32
ATOM 9411 N N . ASN A 1 18 ? -5.311 0.629 18.258 1.00 0.00 17 ASN A N 32
ATOM 9412 C CA . ASN A 1 18 ? -5.362 0.148 19.634 1.00 0.00 17 ASN A CA 32
ATOM 9413 C C . ASN A 1 18 ? -5.766 1.278 20.583 1.00 0.00 17 ASN A C 32
ATOM 9414 O O . ASN A 1 18 ? -6.554 1.071 21.505 1.00 0.00 17 ASN A O 32
ATOM 9425 N N . VAL A 1 19 ? -5.230 2.471 20.347 1.00 0.00 18 VAL A N 32
ATOM 9426 C CA . VAL A 1 19 ? -5.557 3.615 21.193 1.00 0.00 18 VAL A CA 32
ATOM 9427 C C . VAL A 1 19 ? -7.049 3.915 21.102 1.00 0.00 18 VAL A C 32
ATOM 9428 O O . VAL A 1 19 ? -7.715 4.124 22.116 1.00 0.00 18 VAL A O 32
ATOM 9441 N N . ILE A 1 20 ? -7.571 3.924 19.882 1.00 0.00 19 ILE A N 32
ATOM 9442 C CA . ILE A 1 20 ? -8.988 4.185 19.676 1.00 0.00 19 ILE A CA 32
ATOM 9443 C C . ILE A 1 20 ? -9.811 3.083 20.330 1.00 0.00 19 ILE A C 32
ATOM 9444 O O . ILE A 1 20 ? -10.816 3.347 20.990 1.00 0.00 19 ILE A O 32
ATOM 9460 N N . ALA A 1 21 ? -9.370 1.844 20.140 1.00 0.00 20 ALA A N 32
ATOM 9461 C CA . ALA A 1 21 ? -10.064 0.699 20.712 1.00 0.00 20 ALA A CA 32
ATOM 9462 C C . ALA A 1 21 ? -10.225 0.869 22.220 1.00 0.00 20 ALA A C 32
ATOM 9463 O O . ALA A 1 21 ? -11.123 0.279 22.823 1.00 0.00 20 ALA A O 32
ATOM 9479 N N . LEU A 1 2 ? 6.686 -4.585 -0.251 1.00 0.00 1 LEU A N 33
ATOM 9480 C CA . LEU A 1 2 ? 7.155 -5.854 0.295 1.00 0.00 1 LEU A CA 33
ATOM 9481 C C . LEU A 1 2 ? 5.976 -6.686 0.790 1.00 0.00 1 LEU A C 33
ATOM 9482 O O . LEU A 1 2 ? 5.920 -7.896 0.567 1.00 0.00 1 LEU A O 33
ATOM 9498 N N . GLY A 1 3 ? 5.035 -6.029 1.460 1.00 0.00 2 GLY A N 33
ATOM 9499 C CA . GLY A 1 3 ? 3.859 -6.716 1.981 1.00 0.00 2 GLY A CA 33
ATOM 9500 C C . GLY A 1 3 ? 2.786 -5.716 2.397 1.00 0.00 2 GLY A C 33
ATOM 9501 O O . GLY A 1 3 ? 2.430 -5.625 3.571 1.00 0.00 2 GLY A O 33
ATOM 9505 N N . LEU A 1 4 ? 2.274 -4.963 1.426 1.00 0.00 3 LEU A N 33
AT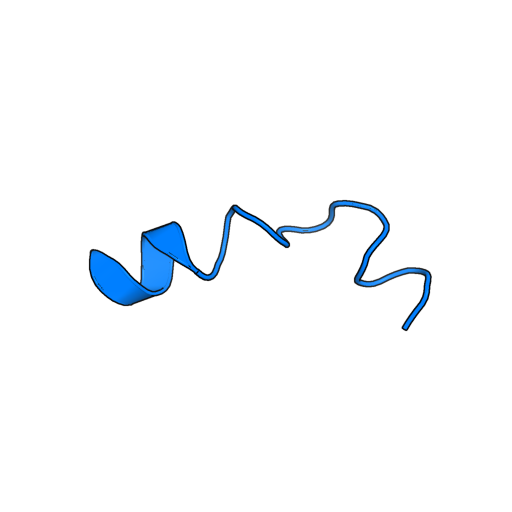OM 9506 C CA . LEU A 1 4 ? 1.244 -3.967 1.705 1.00 0.00 3 LEU A CA 33
ATOM 9507 C C . LEU A 1 4 ? 1.662 -3.075 2.873 1.00 0.00 3 LEU A C 33
ATOM 9508 O O . LEU A 1 4 ? 0.870 -2.278 3.369 1.00 0.00 3 LEU A O 33
ATOM 9524 N N . LEU A 1 5 ? 2.913 -3.206 3.305 1.00 0.00 4 LEU A N 33
ATOM 9525 C CA . LEU A 1 5 ? 3.407 -2.392 4.409 1.00 0.00 4 LEU A CA 33
ATOM 9526 C C . LEU A 1 5 ? 3.387 -0.919 4.014 1.00 0.00 4 LEU A C 33
ATOM 9527 O O . LEU A 1 5 ? 2.964 -0.062 4.790 1.00 0.00 4 LEU A O 33
ATOM 9543 N N . SER A 1 6 ? 3.840 -0.641 2.797 1.00 0.00 5 SER A N 33
ATOM 9544 C CA . SER A 1 6 ? 3.869 0.726 2.289 1.00 0.00 5 SER A CA 33
ATOM 9545 C C . SER A 1 6 ? 2.457 1.215 1.986 1.00 0.00 5 SER A C 33
ATOM 9546 O O . SER A 1 6 ? 2.216 2.417 1.880 1.00 0.00 5 SER A O 33
ATOM 9554 N N . TYR A 1 7 ? 1.529 0.274 1.840 1.00 0.00 6 TYR A N 33
ATOM 9555 C CA . TYR A 1 7 ? 0.145 0.620 1.540 1.00 0.00 6 TYR A CA 33
ATOM 9556 C C . TYR A 1 7 ? -0.433 1.489 2.651 1.00 0.00 6 TYR A C 33
ATOM 9557 O O . TYR A 1 7 ? -1.081 2.503 2.388 1.00 0.00 6 TYR A O 33
ATOM 9575 N N . GLY A 1 8 ? -0.192 1.083 3.894 1.00 0.00 7 GLY A N 33
ATOM 9576 C CA . GLY A 1 8 ? -0.691 1.832 5.042 1.00 0.00 7 GLY A CA 33
ATOM 9577 C C . GLY A 1 8 ? -0.078 3.227 5.085 1.00 0.00 7 GLY A C 33
ATOM 9578 O O . GLY A 1 8 ? -0.744 4.198 5.446 1.00 0.00 7 GLY A O 33
ATOM 9582 N N . ALA A 1 9 ? 1.193 3.320 4.710 1.00 0.00 8 ALA A N 33
ATOM 9583 C CA . ALA A 1 9 ? 1.888 4.603 4.706 1.00 0.00 8 ALA A CA 33
ATOM 9584 C C . ALA A 1 9 ? 1.737 5.301 6.053 1.00 0.00 8 ALA A C 33
ATOM 9585 O O . ALA A 1 9 ? 2.030 6.490 6.181 1.00 0.00 8 ALA A O 33
ATOM 9592 N N . GLY A 1 10 ? 1.281 4.556 7.057 1.00 0.00 9 GLY A N 33
ATOM 9593 C CA . GLY A 1 10 ? 1.098 5.115 8.394 1.00 0.00 9 GLY A CA 33
ATOM 9594 C C . GLY A 1 10 ? 0.025 4.353 9.162 1.00 0.00 9 GLY A C 33
ATOM 9595 O O . GLY A 1 10 ? 0.079 4.256 10.388 1.00 0.00 9 GLY A O 33
ATOM 9599 N N . VAL A 1 11 ? -0.948 3.815 8.435 1.00 0.00 10 VAL A N 33
ATOM 9600 C CA . VAL A 1 11 ? -2.029 3.063 9.062 1.00 0.00 10 VAL A CA 33
ATOM 9601 C C . VAL A 1 11 ? -1.486 1.810 9.744 1.00 0.00 10 VAL A C 33
ATOM 9602 O O . VAL A 1 11 ? -1.861 1.499 10.873 1.00 0.00 10 VAL A O 33
ATOM 9615 N N . ALA A 1 12 ? -0.605 1.098 9.050 1.00 0.00 11 ALA A N 33
ATOM 9616 C CA . ALA A 1 12 ? -0.018 -0.119 9.601 1.00 0.00 11 ALA A CA 33
ATOM 9617 C C . ALA A 1 12 ? -1.107 -1.076 10.076 1.00 0.00 11 ALA A C 33
ATOM 9618 O O . ALA A 1 12 ? -0.963 -1.732 11.108 1.00 0.00 11 ALA A O 33
ATOM 9625 N N . SER A 1 13 ? -2.191 -1.153 9.313 1.00 0.00 12 SER A N 33
ATOM 9626 C CA . SER A 1 13 ? -3.303 -2.034 9.656 1.00 0.00 12 SER A CA 33
ATOM 9627 C C . SER A 1 13 ? -3.982 -1.581 10.947 1.00 0.00 12 SER A C 33
ATOM 9628 O O . SER A 1 13 ? -4.811 -2.298 11.508 1.00 0.00 12 SER A O 33
ATOM 9636 N N . LEU A 1 14 ? -3.631 -0.385 11.408 1.00 0.00 13 LEU A N 33
ATOM 9637 C CA . LEU A 1 14 ? -4.219 0.157 12.630 1.00 0.00 13 LEU A CA 33
ATOM 9638 C C . LEU A 1 14 ? -3.923 -0.746 13.828 1.00 0.00 13 LEU A C 33
ATOM 9639 O O . LEU A 1 14 ? -4.821 -1.393 14.364 1.00 0.00 13 LEU A O 33
ATOM 9655 N N . PRO A 1 15 ? -2.685 -0.798 14.253 1.00 0.00 14 PRO A N 33
ATOM 9656 C CA . PRO A 1 15 ? -2.254 -1.627 15.404 1.00 0.00 14 PRO A CA 33
ATOM 9657 C C . PRO A 1 15 ? -2.251 -0.834 16.716 1.00 0.00 14 PRO A C 33
ATOM 9658 O O . PRO A 1 15 ? -3.105 -1.036 17.579 1.00 0.00 14 PRO A O 33
ATOM 9669 N N . LEU A 1 16 ? -1.280 0.064 16.848 1.00 0.00 15 LEU A N 33
ATOM 9670 C CA . LEU A 1 16 ? -1.159 0.889 18.045 1.00 0.00 15 LEU A CA 33
ATOM 9671 C C . LEU A 1 16 ? -2.379 1.790 18.201 1.00 0.00 15 LEU A C 33
ATOM 9672 O O . LEU A 1 16 ? -2.879 1.990 19.307 1.00 0.00 15 LEU A O 33
ATOM 9688 N N . LEU A 1 17 ? -2.847 2.337 17.086 1.00 0.00 16 LEU A N 33
ATOM 9689 C CA . LEU A 1 17 ? -4.007 3.221 17.108 1.00 0.00 16 LEU A CA 33
ATOM 9690 C C . LEU A 1 17 ? -5.230 2.471 17.620 1.00 0.00 16 LEU A C 33
ATOM 9691 O O . LEU A 1 17 ? -6.019 3.008 18.397 1.00 0.00 16 LEU A O 33
ATOM 9707 N N . ASN A 1 18 ? -5.376 1.227 17.183 1.00 0.00 17 ASN A N 33
ATOM 9708 C CA . ASN A 1 18 ? -6.506 0.410 17.607 1.00 0.00 17 ASN A CA 33
ATOM 9709 C C . ASN A 1 18 ? -6.480 0.209 19.117 1.00 0.00 17 ASN A C 33
ATOM 9710 O O . ASN A 1 18 ? -7.518 0.272 19.779 1.00 0.00 17 ASN A O 33
ATOM 9721 N N . VAL A 1 19 ? -5.290 -0.025 19.660 1.00 0.00 18 VAL A N 33
ATOM 9722 C CA . VAL A 1 19 ? -5.145 -0.225 21.096 1.00 0.00 18 VAL A CA 33
ATOM 9723 C C . VAL A 1 19 ? -5.551 1.042 21.841 1.00 0.00 18 VAL A C 33
ATOM 9724 O O . VAL A 1 19 ? -6.299 0.992 22.817 1.00 0.00 18 VAL A O 33
ATOM 9737 N N . ILE A 1 20 ? -5.060 2.179 21.360 1.00 0.00 19 ILE A N 33
ATOM 9738 C CA . ILE A 1 20 ? -5.383 3.462 21.974 1.00 0.00 19 ILE A CA 33
ATOM 9739 C C . ILE A 1 20 ? -6.876 3.735 21.839 1.00 0.00 19 ILE A C 33
ATOM 9740 O O . ILE A 1 20 ? -7.528 4.177 22.786 1.00 0.00 19 ILE A O 33
ATOM 9756 N N . ALA A 1 21 ? -7.408 3.463 20.653 1.00 0.00 20 ALA A N 33
ATOM 9757 C CA . ALA A 1 21 ? -8.827 3.677 20.394 1.00 0.00 20 ALA A CA 33
ATOM 9758 C C . ALA A 1 21 ? -9.671 2.715 21.222 1.00 0.00 20 ALA A C 33
ATOM 9759 O O . ALA A 1 21 ? -10.701 3.102 21.773 1.00 0.00 20 ALA A O 33
ATOM 9775 N N . LEU A 1 2 ? 2.149 -5.534 -2.491 1.00 0.00 1 LEU A N 34
ATOM 9776 C CA . LEU A 1 2 ? 2.840 -6.806 -2.290 1.00 0.00 1 LEU A CA 34
ATOM 9777 C C . LEU A 1 2 ? 4.034 -6.630 -1.356 1.00 0.00 1 LEU A C 34
ATOM 9778 O O . LEU A 1 2 ? 4.747 -7.589 -1.063 1.00 0.00 1 LEU A O 34
ATOM 9794 N N . GLY A 1 3 ? 4.250 -5.401 -0.895 1.00 0.00 2 GLY A N 34
ATOM 9795 C CA . GLY A 1 3 ? 5.366 -5.124 0.001 1.00 0.00 2 GLY A CA 34
ATOM 9796 C C . GLY A 1 3 ? 5.169 -3.810 0.748 1.00 0.00 2 GLY A C 34
ATOM 9797 O O . GLY A 1 3 ? 5.589 -3.670 1.896 1.00 0.00 2 GLY A O 34
ATOM 9801 N N . LEU A 1 4 ? 4.531 -2.841 0.092 1.00 0.00 3 LEU A N 34
ATOM 9802 C CA . LEU A 1 4 ? 4.291 -1.538 0.710 1.00 0.00 3 LEU A CA 34
ATOM 9803 C C . LEU A 1 4 ? 2.984 -1.543 1.498 1.00 0.00 3 LEU A C 34
ATOM 9804 O O . LEU A 1 4 ? 2.662 -0.575 2.185 1.00 0.00 3 LEU A O 34
ATOM 9820 N N . LEU A 1 5 ? 2.233 -2.635 1.393 1.00 0.00 4 LEU A N 34
ATOM 9821 C CA . LEU A 1 5 ? 0.963 -2.740 2.104 1.00 0.00 4 LEU A CA 34
ATOM 9822 C C . LEU A 1 5 ? 1.192 -2.695 3.613 1.00 0.00 4 LEU A C 34
ATOM 9823 O O . LEU A 1 5 ? 0.457 -2.026 4.342 1.00 0.00 4 LEU A O 34
ATOM 9839 N N . SER A 1 6 ? 2.210 -3.413 4.076 1.00 0.00 5 SER A N 34
ATOM 9840 C CA . SER A 1 6 ? 2.528 -3.454 5.502 1.00 0.00 5 SER A CA 34
ATOM 9841 C C . SER A 1 6 ? 3.419 -2.275 5.889 1.00 0.00 5 SER A C 34
ATOM 9842 O O . SER A 1 6 ? 3.573 -1.962 7.069 1.00 0.00 5 SER A O 34
ATOM 9850 N N . TYR A 1 7 ? 4.006 -1.629 4.888 1.00 0.00 6 TYR A N 34
ATOM 9851 C CA . TYR A 1 7 ? 4.883 -0.488 5.133 1.00 0.00 6 TYR A CA 34
ATOM 9852 C C . TYR A 1 7 ? 4.125 0.646 5.817 1.00 0.00 6 TYR A C 34
ATOM 9853 O O . TYR A 1 7 ? 4.609 1.227 6.789 1.00 0.00 6 TYR A O 34
ATOM 9871 N N . GLY A 1 8 ? 2.936 0.960 5.309 1.00 0.00 7 GLY A N 34
ATOM 9872 C CA . GLY A 1 8 ? 2.132 2.031 5.889 1.00 0.00 7 GLY A CA 34
ATOM 9873 C C . GLY A 1 8 ? 1.092 2.544 4.897 1.00 0.00 7 GLY A C 34
ATOM 9874 O O . GLY A 1 8 ? 0.904 3.752 4.752 1.00 0.00 7 GLY A O 34
ATOM 9878 N N . ALA A 1 9 ? 0.419 1.619 4.217 1.00 0.00 8 ALA A N 34
ATOM 9879 C CA . ALA A 1 9 ? -0.607 1.986 3.238 1.00 0.00 8 ALA A CA 34
ATOM 9880 C C . ALA A 1 9 ? -1.991 1.952 3.879 1.00 0.00 8 ALA A C 34
ATOM 9881 O O . ALA A 1 9 ? -2.998 1.762 3.195 1.00 0.00 8 ALA A O 34
ATOM 9888 N N . GLY A 1 10 ? -2.034 2.134 5.194 1.00 0.00 9 GLY A N 34
ATOM 9889 C CA . GLY A 1 10 ? -3.298 2.119 5.918 1.00 0.00 9 GLY A CA 34
ATOM 9890 C C . GLY A 1 10 ? -3.035 1.986 7.408 1.00 0.00 9 GLY A C 34
ATOM 9891 O O . GLY A 1 10 ? -3.686 2.631 8.230 1.00 0.00 9 GLY A O 34
ATOM 9895 N N . VAL A 1 11 ? -2.051 1.160 7.743 1.00 0.00 10 VAL A N 34
ATOM 9896 C CA . VAL A 1 11 ? -1.678 0.962 9.134 1.00 0.00 10 VAL A CA 34
ATOM 9897 C C . VAL A 1 11 ? -1.132 2.266 9.696 1.00 0.00 10 VAL A C 34
ATOM 9898 O O . VAL A 1 11 ? -1.460 2.658 10.814 1.00 0.00 10 VAL A O 34
ATOM 9911 N N . ALA A 1 12 ? -0.296 2.932 8.899 1.00 0.00 11 ALA A N 34
ATOM 9912 C CA . ALA A 1 12 ? 0.300 4.199 9.307 1.00 0.00 11 ALA A CA 34
ATOM 9913 C C . ALA A 1 12 ? 1.411 3.958 10.323 1.00 0.00 11 ALA A C 34
ATOM 9914 O O . ALA A 1 12 ? 2.580 4.245 10.065 1.00 0.00 11 ALA A O 34
ATOM 9921 N N . SER A 1 13 ? 1.023 3.424 11.468 1.00 0.00 12 SER A N 34
ATOM 9922 C CA . SER A 1 13 ? 1.964 3.126 12.545 1.00 0.00 12 SER A CA 34
ATOM 9923 C C . SER A 1 13 ? 1.209 2.538 13.726 1.00 0.00 12 SER A C 34
ATOM 9924 O O . SER A 1 13 ? 1.487 2.858 14.883 1.00 0.00 12 SER A O 34
ATOM 9932 N N . LEU A 1 14 ? 0.233 1.697 13.418 1.00 0.00 13 LEU A N 34
ATOM 9933 C CA . LEU A 1 14 ? -0.591 1.080 14.443 1.00 0.00 13 LEU A CA 34
ATOM 9934 C C . LEU A 1 14 ? -1.042 2.113 15.482 1.00 0.00 13 LEU A C 34
ATOM 9935 O O . LEU A 1 14 ? -0.831 1.915 16.678 1.00 0.00 13 LEU A O 34
ATOM 9951 N N . PRO A 1 15 ? -1.658 3.204 15.069 1.00 0.00 14 PRO A N 34
ATOM 9952 C CA . PRO A 1 15 ? -2.136 4.251 16.003 1.00 0.00 14 PRO A CA 34
ATOM 9953 C C . PRO A 1 15 ? -3.599 4.038 16.380 1.00 0.00 14 PRO A C 34
ATOM 9954 O O . PRO A 1 15 ? -3.946 3.943 17.558 1.00 0.00 14 PRO A O 34
ATOM 9965 N N . LEU A 1 16 ? -4.448 3.962 15.360 1.00 0.00 15 LEU A N 34
ATOM 9966 C CA . LEU A 1 16 ? -5.875 3.757 15.563 1.00 0.00 15 LEU A CA 34
ATOM 9967 C C . LEU A 1 16 ? -6.126 2.397 16.209 1.00 0.00 15 LEU A C 34
ATOM 9968 O O . LEU A 1 16 ? -6.975 2.265 17.091 1.00 0.00 15 LEU A O 34
ATOM 9984 N N . LEU A 1 17 ? -5.381 1.393 15.762 1.00 0.00 16 LEU A N 34
ATOM 9985 C CA . LEU A 1 17 ? -5.528 0.047 16.301 1.00 0.00 16 LEU A CA 34
ATOM 9986 C C . LEU A 1 17 ? -5.185 0.043 17.788 1.00 0.00 16 LEU A C 34
ATOM 9987 O O . LEU A 1 17 ? -5.853 -0.611 18.588 1.00 0.00 16 LEU A O 34
ATOM 10003 N N . ASN A 1 18 ? -4.141 0.781 18.150 1.00 0.00 17 ASN A N 34
ATOM 10004 C CA . ASN A 1 18 ? -3.720 0.863 19.542 1.00 0.00 17 ASN A CA 34
ATOM 10005 C C . ASN A 1 18 ? -4.827 1.474 20.398 1.00 0.00 17 ASN A C 34
ATOM 10006 O O . ASN A 1 18 ? -5.080 1.021 21.515 1.00 0.00 17 ASN A O 34
ATOM 10017 N N . VAL A 1 19 ? -5.490 2.495 19.867 1.00 0.00 18 VAL A N 34
ATOM 10018 C CA . VAL A 1 19 ? -6.571 3.147 20.597 1.00 0.00 18 VAL A CA 34
ATOM 10019 C C . VAL A 1 19 ? -7.696 2.151 20.853 1.00 0.00 18 VAL A C 34
ATOM 10020 O O . VAL A 1 19 ? -8.210 2.050 21.967 1.00 0.00 18 VAL A O 34
ATOM 10033 N N . ILE A 1 20 ? -8.061 1.406 19.815 1.00 0.00 19 ILE A N 34
ATOM 10034 C CA . ILE A 1 20 ? -9.115 0.408 19.936 1.00 0.00 19 ILE A CA 34
ATOM 10035 C C . ILE A 1 20 ? -8.681 -0.682 20.910 1.00 0.00 19 ILE A C 34
ATOM 10036 O O . ILE A 1 20 ? -9.459 -1.124 21.756 1.00 0.00 19 ILE A O 34
ATOM 10052 N N . ALA A 1 21 ? -7.430 -1.107 20.779 1.00 0.00 20 ALA A N 34
ATOM 10053 C CA . ALA A 1 21 ? -6.889 -2.146 21.648 1.00 0.00 20 ALA A CA 34
ATOM 10054 C C . ALA A 1 21 ? -6.959 -1.711 23.107 1.00 0.00 20 ALA A C 34
ATOM 10055 O O . ALA A 1 21 ? -7.174 -2.536 23.995 1.00 0.00 20 ALA A O 34
ATOM 10071 N N . LEU A 1 2 ? 3.359 -8.491 1.417 1.00 0.00 1 LEU A N 35
ATOM 10072 C CA . LEU A 1 2 ? 2.827 -8.012 0.149 1.00 0.00 1 LEU A CA 35
ATOM 10073 C C . LEU A 1 2 ? 3.686 -6.868 -0.376 1.00 0.00 1 LEU A C 35
ATOM 10074 O O . LEU A 1 2 ? 3.934 -6.762 -1.577 1.00 0.00 1 LEU A O 35
ATOM 10090 N N . GLY A 1 3 ? 4.133 -6.008 0.537 1.00 0.00 2 GLY A N 35
ATOM 10091 C CA . GLY A 1 3 ? 4.963 -4.859 0.174 1.00 0.00 2 GLY A CA 35
ATOM 10092 C C . GLY A 1 3 ? 4.122 -3.596 0.106 1.00 0.00 2 GLY A C 35
ATOM 10093 O O . GLY A 1 3 ? 4.620 -2.516 -0.210 1.00 0.00 2 GLY A O 35
ATOM 10097 N N . LEU A 1 4 ? 2.841 -3.746 0.410 1.00 0.00 3 LEU A N 35
ATOM 10098 C CA . LEU A 1 4 ? 1.914 -2.616 0.390 1.00 0.00 3 LEU A CA 35
ATOM 10099 C C . LEU A 1 4 ? 1.896 -1.922 1.748 1.00 0.00 3 LEU A C 35
ATOM 10100 O O . LEU A 1 4 ? 1.353 -0.826 1.890 1.00 0.00 3 LEU A O 35
ATOM 10116 N N . LEU A 1 5 ? 2.497 -2.567 2.743 1.00 0.00 4 LEU A N 35
ATOM 10117 C CA . LEU A 1 5 ? 2.550 -2.003 4.087 1.00 0.00 4 LEU A CA 35
ATOM 10118 C C . LEU A 1 5 ? 3.345 -0.701 4.084 1.00 0.00 4 LEU A C 35
ATOM 10119 O O . LEU A 1 5 ? 2.975 0.266 4.749 1.00 0.00 4 LEU A O 35
ATOM 10135 N N . SER A 1 6 ? 4.442 -0.690 3.334 1.00 0.00 5 SER A N 35
ATOM 10136 C CA . SER A 1 6 ? 5.292 0.491 3.251 1.00 0.00 5 SER A CA 35
ATOM 10137 C C . SER A 1 6 ? 4.526 1.675 2.673 1.00 0.00 5 SER A C 35
ATOM 10138 O O . SER A 1 6 ? 4.665 2.805 3.145 1.00 0.00 5 SER A O 35
ATOM 10146 N N . TYR A 1 7 ? 3.719 1.413 1.654 1.00 0.00 6 TYR A N 35
ATOM 10147 C CA . TYR A 1 7 ? 2.936 2.468 1.022 1.00 0.00 6 TYR A CA 35
ATOM 10148 C C . TYR A 1 7 ? 2.014 3.132 2.045 1.00 0.00 6 TYR A C 35
ATOM 10149 O O . TYR A 1 7 ? 1.268 4.053 1.713 1.00 0.00 6 TYR A O 35
ATOM 10167 N N . GLY A 1 8 ? 2.072 2.659 3.288 1.00 0.00 7 GLY A N 35
ATOM 10168 C CA . GLY A 1 8 ? 1.239 3.221 4.345 1.00 0.00 7 GLY A CA 35
ATOM 10169 C C . GLY A 1 8 ? -0.160 2.623 4.307 1.00 0.00 7 GLY A C 35
ATOM 10170 O O . GLY A 1 8 ? -1.144 3.304 4.593 1.00 0.00 7 GLY A O 35
ATOM 10174 N N . ALA A 1 9 ? -0.246 1.345 3.953 1.00 0.00 8 ALA A N 35
ATOM 10175 C CA . ALA A 1 9 ? -1.540 0.675 3.889 1.00 0.00 8 ALA A CA 35
ATOM 10176 C C . ALA A 1 9 ? -2.202 0.687 5.261 1.00 0.00 8 ALA A C 35
ATOM 10177 O O . ALA A 1 9 ? -3.415 0.857 5.379 1.00 0.00 8 ALA A O 35
ATOM 10184 N N . GLY A 1 10 ? -1.383 0.521 6.298 1.00 0.00 9 GLY A N 35
ATOM 10185 C CA . GLY A 1 10 ? -1.862 0.527 7.678 1.00 0.00 9 GLY A CA 35
ATOM 10186 C C . GLY A 1 10 ? -1.076 1.545 8.489 1.00 0.00 9 GLY A C 35
ATOM 10187 O O . GLY A 1 10 ? -1.545 2.043 9.513 1.00 0.00 9 GLY A O 35
ATOM 10191 N N . VAL A 1 11 ? 0.130 1.852 8.014 1.00 0.00 10 VAL A N 35
ATOM 10192 C CA . VAL A 1 11 ? 0.991 2.814 8.682 1.00 0.00 10 VAL A CA 35
ATOM 10193 C C . VAL A 1 11 ? 1.377 2.318 10.072 1.00 0.00 10 VAL A C 35
ATOM 10194 O O . VAL A 1 11 ? 2.196 2.932 10.754 1.00 0.00 10 VAL A O 35
ATOM 10207 N N . ALA A 1 12 ? 0.779 1.208 10.496 1.00 0.00 11 ALA A N 35
ATOM 10208 C CA . ALA A 1 12 ? 1.068 0.652 11.817 1.00 0.00 11 ALA A CA 35
ATOM 10209 C C . ALA A 1 12 ? 1.065 1.762 12.864 1.00 0.00 11 ALA A C 35
ATOM 10210 O O . ALA A 1 12 ? 1.560 1.584 13.977 1.00 0.00 11 ALA A O 35
ATOM 10217 N N . SER A 1 13 ? 0.507 2.911 12.489 1.00 0.00 12 SER A N 35
ATOM 10218 C CA . SER A 1 13 ? 0.436 4.067 13.382 1.00 0.00 12 SER A CA 35
ATOM 10219 C C . SER A 1 13 ? -1.002 4.561 13.489 1.00 0.00 12 SER A C 35
ATOM 10220 O O . SER A 1 13 ? -1.254 5.765 13.523 1.00 0.00 12 SER A O 35
ATOM 10228 N N . LEU A 1 14 ? -1.939 3.621 13.546 1.00 0.00 13 LEU A N 35
ATOM 10229 C CA . LEU A 1 14 ? -3.349 3.975 13.652 1.00 0.00 13 LEU A CA 35
ATOM 10230 C C . LEU A 1 14 ? -4.207 2.727 13.895 1.00 0.00 13 LEU A C 35
ATOM 10231 O O . LEU A 1 14 ? -5.088 2.740 14.753 1.00 0.00 13 LEU A O 35
ATOM 10247 N N . PRO A 1 15 ? -3.984 1.662 13.160 1.00 0.00 14 PRO A N 35
ATOM 10248 C CA . PRO A 1 15 ? -4.781 0.405 13.316 1.00 0.00 14 PRO A CA 35
ATOM 10249 C C . PRO A 1 15 ? -4.584 -0.235 14.692 1.00 0.00 14 PRO A C 35
ATOM 10250 O O . PRO A 1 15 ? -5.544 -0.447 15.435 1.00 0.00 14 PRO A O 35
ATOM 10261 N N . LEU A 1 16 ? -3.333 -0.542 15.021 1.00 0.00 15 LEU A N 35
ATOM 10262 C CA . LEU A 1 16 ? -3.015 -1.159 16.304 1.00 0.00 15 LEU A CA 35
ATOM 10263 C C . LEU A 1 16 ? -3.351 -0.216 17.454 1.00 0.00 15 LEU A C 35
ATOM 10264 O O . LEU A 1 16 ? -3.901 -0.633 18.472 1.00 0.00 15 LEU A O 35
ATOM 10280 N N . LEU A 1 17 ? -3.010 1.056 17.284 1.00 0.00 16 LEU A N 35
ATOM 10281 C CA . LEU A 1 17 ? -3.269 2.059 18.312 1.00 0.00 16 LEU A CA 35
ATOM 10282 C C . LEU A 1 17 ? -4.767 2.208 18.554 1.00 0.00 16 LEU A C 35
ATOM 10283 O O . LEU A 1 17 ? -5.211 2.344 19.695 1.00 0.00 16 LEU A O 35
ATOM 10299 N N . ASN A 1 18 ? -5.535 2.191 17.475 1.00 0.00 17 ASN A N 35
ATOM 10300 C CA . ASN A 1 18 ? -6.982 2.333 17.577 1.00 0.00 17 ASN A CA 35
ATOM 10301 C C . ASN A 1 18 ? -7.579 1.198 18.404 1.00 0.00 17 ASN A C 35
ATOM 10302 O O . ASN A 1 18 ? -8.495 1.414 19.197 1.00 0.00 17 ASN A O 35
ATOM 10313 N N . VAL A 1 19 ? -7.058 -0.010 18.216 1.00 0.00 18 VAL A N 35
ATOM 10314 C CA . VAL A 1 19 ? -7.556 -1.165 18.955 1.00 0.00 18 VAL A CA 35
ATOM 10315 C C . VAL A 1 19 ? -7.348 -0.960 20.452 1.00 0.00 18 VAL A C 35
ATOM 10316 O O . VAL A 1 19 ? -8.262 -1.172 21.249 1.00 0.00 18 VAL A O 35
ATOM 10329 N N . ILE A 1 20 ? -6.147 -0.534 20.828 1.00 0.00 19 ILE A N 35
ATOM 10330 C CA . ILE A 1 20 ? -5.846 -0.286 22.233 1.00 0.00 19 ILE A CA 35
ATOM 10331 C C . ILE A 1 20 ? -6.690 0.875 22.743 1.00 0.00 19 ILE A C 35
ATOM 10332 O O . ILE A 1 20 ? -7.245 0.817 23.840 1.00 0.00 19 ILE A O 35
ATOM 10348 N N . ALA A 1 21 ? -6.782 1.924 21.936 1.00 0.00 20 ALA A N 35
ATOM 10349 C CA . ALA A 1 21 ? -7.564 3.098 22.308 1.00 0.00 20 ALA A CA 35
ATOM 10350 C C . ALA A 1 21 ? -9.056 2.801 22.188 1.00 0.00 20 ALA A C 35
ATOM 10351 O O . ALA A 1 21 ? -9.886 3.555 22.696 1.00 0.00 20 ALA A O 35
ATOM 10367 N N . LEU A 1 2 ? 5.887 -7.709 -0.837 1.00 0.00 1 LEU A N 36
ATOM 10368 C CA . LEU A 1 2 ? 4.512 -8.154 -1.019 1.00 0.00 1 LEU A CA 36
ATOM 10369 C C . LEU A 1 2 ? 3.655 -6.998 -1.517 1.00 0.00 1 LEU A C 36
ATOM 10370 O O . LEU A 1 2 ? 2.773 -7.179 -2.356 1.00 0.00 1 LEU A O 36
ATOM 10386 N N . GLY A 1 3 ? 3.916 -5.809 -0.977 1.00 0.00 2 GLY A N 36
ATOM 10387 C CA . GLY A 1 3 ? 3.162 -4.610 -1.349 1.00 0.00 2 GLY A CA 36
ATOM 10388 C C . GLY A 1 3 ? 2.145 -4.277 -0.273 1.00 0.00 2 GLY A C 36
ATOM 10389 O O . GLY A 1 3 ? 1.409 -3.297 -0.373 1.00 0.00 2 GLY A O 36
ATOM 10393 N N . LEU A 1 4 ? 2.118 -5.110 0.760 1.00 0.00 3 LEU A N 36
ATOM 10394 C CA . LEU A 1 4 ? 1.195 -4.919 1.878 1.00 0.00 3 LEU A CA 36
ATOM 10395 C C . LEU A 1 4 ? 1.873 -4.136 2.998 1.00 0.00 3 LEU A C 36
ATOM 10396 O O . LEU A 1 4 ? 1.250 -3.810 4.006 1.00 0.00 3 LEU A O 36
ATOM 10412 N N . LEU A 1 5 ? 3.155 -3.838 2.818 1.00 0.00 4 LEU A N 36
ATOM 10413 C CA . LEU A 1 5 ? 3.897 -3.091 3.826 1.00 0.00 4 LEU A CA 36
ATOM 10414 C C . LEU A 1 5 ? 3.300 -1.693 3.978 1.00 0.00 4 LEU A C 36
ATOM 10415 O O . LEU A 1 5 ? 3.144 -1.189 5.089 1.00 0.00 4 LEU A O 36
ATOM 10431 N N . SER A 1 6 ? 2.964 -1.080 2.848 1.00 0.00 5 SER A N 36
ATOM 10432 C CA . SER A 1 6 ? 2.380 0.256 2.849 1.00 0.00 5 SER A CA 36
ATOM 10433 C C . SER A 1 6 ? 0.946 0.218 3.367 1.00 0.00 5 SER A C 36
ATOM 10434 O O . SER A 1 6 ? 0.300 1.255 3.515 1.00 0.00 5 SER A O 36
ATOM 10442 N N . TYR A 1 7 ? 0.452 -0.987 3.630 1.00 0.00 6 TYR A N 36
ATOM 10443 C CA . TYR A 1 7 ? -0.914 -1.156 4.115 1.00 0.00 6 TYR A CA 36
ATOM 10444 C C . TYR A 1 7 ? -1.117 -0.407 5.430 1.00 0.00 6 TYR A C 36
ATOM 10445 O O . TYR A 1 7 ? -2.106 0.306 5.600 1.00 0.00 6 TYR A O 36
ATOM 10463 N N . GLY A 1 8 ? -0.181 -0.580 6.365 1.00 0.00 7 GLY A N 36
ATOM 10464 C CA . GLY A 1 8 ? -0.281 0.082 7.670 1.00 0.00 7 GLY A CA 36
ATOM 10465 C C . GLY A 1 8 ? 1.090 0.466 8.228 1.00 0.00 7 GLY A C 36
ATOM 10466 O O . GLY A 1 8 ? 1.179 1.080 9.290 1.00 0.00 7 GLY A O 36
ATOM 10470 N N . ALA A 1 9 ? 2.161 0.105 7.519 1.00 0.00 8 ALA A N 36
ATOM 10471 C CA . ALA A 1 9 ? 3.508 0.427 7.982 1.00 0.00 8 ALA A CA 36
ATOM 10472 C C . ALA A 1 9 ? 3.853 1.883 7.668 1.00 0.00 8 ALA A C 36
ATOM 10473 O O . ALA A 1 9 ? 4.655 2.166 6.776 1.00 0.00 8 ALA A O 36
ATOM 10480 N N . GLY A 1 10 ? 3.245 2.805 8.410 1.00 0.00 9 GLY A N 36
ATOM 10481 C CA . GLY A 1 10 ? 3.490 4.233 8.211 1.00 0.00 9 GLY A CA 36
ATOM 10482 C C . GLY A 1 10 ? 2.209 5.032 8.417 1.00 0.00 9 GLY A C 36
ATOM 10483 O O . GLY A 1 10 ? 2.248 6.219 8.742 1.00 0.00 9 GLY A O 36
ATOM 10487 N N . VAL A 1 11 ? 1.076 4.369 8.226 1.00 0.00 10 VAL A N 36
ATOM 10488 C CA . VAL A 1 11 ? -0.219 5.018 8.392 1.00 0.00 10 VAL A CA 36
ATOM 10489 C C . VAL A 1 11 ? -0.394 5.488 9.833 1.00 0.00 10 VAL A C 36
ATOM 10490 O O . VAL A 1 11 ? -0.831 6.611 10.080 1.00 0.00 10 VAL A O 36
ATOM 10503 N N . ALA A 1 12 ? -0.046 4.621 10.781 1.00 0.00 11 ALA A N 36
ATOM 10504 C CA . ALA A 1 12 ? -0.168 4.957 12.196 1.00 0.00 11 ALA A CA 36
ATOM 10505 C C . ALA A 1 12 ? -1.504 5.633 12.473 1.00 0.00 11 ALA A C 36
ATOM 10506 O O . ALA A 1 12 ? -1.593 6.550 13.289 1.00 0.00 11 ALA A O 36
ATOM 10513 N N . SER A 1 13 ? -2.542 5.170 11.787 1.00 0.00 12 SER A N 36
ATOM 10514 C CA . SER A 1 13 ? -3.882 5.723 11.955 1.00 0.00 12 SER A CA 36
ATOM 10515 C C . SER A 1 13 ? -4.924 4.625 11.800 1.00 0.00 12 SER A C 36
ATOM 10516 O O . SER A 1 13 ? -6.049 4.878 11.372 1.00 0.00 12 SER A O 36
ATOM 10524 N N . LEU A 1 14 ? -4.539 3.402 12.148 1.00 0.00 13 LEU A N 36
ATOM 10525 C CA . LEU A 1 14 ? -5.455 2.275 12.038 1.00 0.00 13 LEU A CA 36
ATOM 10526 C C . LEU A 1 14 ? -4.878 1.031 12.724 1.00 0.00 13 LEU A C 36
ATOM 10527 O O . LEU A 1 14 ? -5.589 0.336 13.444 1.00 0.00 13 LEU A O 36
ATOM 10543 N N . PRO A 1 15 ? -3.622 0.725 12.512 1.00 0.00 14 PRO A N 36
ATOM 10544 C CA . PRO A 1 15 ? -2.982 -0.476 13.131 1.00 0.00 14 PRO A CA 36
ATOM 10545 C C . PRO A 1 15 ? -2.766 -0.291 14.637 1.00 0.00 14 PRO A C 36
ATOM 10546 O O . PRO A 1 15 ? -3.422 -0.932 15.458 1.00 0.00 14 PRO A O 36
ATOM 10557 N N . LEU A 1 16 ? -1.836 0.594 14.978 1.00 0.00 15 LEU A N 36
ATOM 10558 C CA . LEU A 1 16 ? -1.516 0.883 16.370 1.00 0.00 15 LEU A CA 36
ATOM 10559 C C . LEU A 1 16 ? -2.692 1.553 17.068 1.00 0.00 15 LEU A C 36
ATOM 10560 O O . LEU A 1 16 ? -2.970 1.286 18.237 1.00 0.00 15 LEU A O 36
ATOM 10576 N N . LEU A 1 17 ? -3.371 2.436 16.345 1.00 0.00 16 LEU A N 36
ATOM 10577 C CA . LEU A 1 17 ? -4.506 3.160 16.901 1.00 0.00 16 LEU A CA 36
ATOM 10578 C C . LEU A 1 17 ? -5.596 2.184 17.334 1.00 0.00 16 LEU A C 36
ATOM 10579 O O . LEU A 1 17 ? -6.192 2.337 18.399 1.00 0.00 16 LEU A O 36
ATOM 10595 N N . ASN A 1 18 ? -5.846 1.177 16.505 1.00 0.00 17 ASN A N 36
ATOM 10596 C CA . ASN A 1 18 ? -6.863 0.180 16.820 1.00 0.00 17 ASN A CA 36
ATOM 10597 C C . ASN A 1 18 ? -6.499 -0.572 18.097 1.00 0.00 17 ASN A C 36
ATOM 10598 O O . ASN A 1 18 ? -7.365 -0.861 18.923 1.00 0.00 17 ASN A O 36
ATOM 10609 N N . VAL A 1 19 ? -5.216 -0.883 18.254 1.00 0.00 18 VAL A N 36
ATOM 10610 C CA . VAL A 1 19 ? -4.760 -1.597 19.441 1.00 0.00 18 VAL A CA 36
ATOM 10611 C C . VAL A 1 19 ? -5.034 -0.762 20.686 1.00 0.00 18 VAL A C 36
ATOM 10612 O O . VAL A 1 19 ? -5.556 -1.264 21.681 1.00 0.00 18 VAL A O 36
ATOM 10625 N N . ILE A 1 20 ? -4.690 0.520 20.614 1.00 0.00 19 ILE A N 36
ATOM 10626 C CA . ILE A 1 20 ? -4.914 1.425 21.734 1.00 0.00 19 ILE A CA 36
ATOM 10627 C C . ILE A 1 20 ? -6.412 1.560 21.989 1.00 0.00 19 ILE A C 36
ATOM 10628 O O . ILE A 1 20 ? -6.864 1.542 23.133 1.00 0.00 19 ILE A O 36
ATOM 10644 N N . ALA A 1 21 ? -7.171 1.699 20.908 1.00 0.00 20 ALA A N 36
ATOM 10645 C CA . ALA A 1 21 ? -8.619 1.837 21.012 1.00 0.00 20 ALA A CA 36
ATOM 10646 C C . ALA A 1 21 ? -9.238 0.573 21.596 1.00 0.00 20 ALA A C 36
ATOM 10647 O O . ALA A 1 21 ? -10.264 0.635 22.275 1.00 0.00 20 ALA A O 36
ATOM 10663 N N . LEU A 1 2 ? 1.108 -7.309 5.001 1.00 0.00 1 LEU A N 37
ATOM 10664 C CA . LEU A 1 2 ? -0.126 -7.782 4.386 1.00 0.00 1 LEU A CA 37
ATOM 10665 C C . LEU A 1 2 ? -0.185 -7.372 2.918 1.00 0.00 1 LEU A C 37
ATOM 10666 O O . LEU A 1 2 ? -0.605 -8.152 2.063 1.00 0.00 1 LEU A O 37
ATOM 10682 N N . GLY A 1 3 ? 0.234 -6.143 2.639 1.00 0.00 2 GLY A N 37
ATOM 10683 C CA . GLY A 1 3 ? 0.227 -5.625 1.275 1.00 0.00 2 GLY A CA 37
ATOM 10684 C C . GLY A 1 3 ? 0.951 -4.286 1.214 1.00 0.00 2 GLY A C 37
ATOM 10685 O O . GLY A 1 3 ? 0.449 -3.324 0.633 1.00 0.00 2 GLY A O 37
ATOM 10689 N N . LEU A 1 4 ? 2.131 -4.236 1.829 1.00 0.00 3 LEU A N 37
ATOM 10690 C CA . LEU A 1 4 ? 2.938 -3.016 1.865 1.00 0.00 3 LEU A CA 37
ATOM 10691 C C . LEU A 1 4 ? 2.195 -1.906 2.607 1.00 0.00 3 LEU A C 37
ATOM 10692 O O . LEU A 1 4 ? 2.736 -0.824 2.830 1.00 0.00 3 LEU A O 37
ATOM 10708 N N . LEU A 1 5 ? 0.951 -2.181 2.987 1.00 0.00 4 LEU A N 37
ATOM 10709 C CA . LEU A 1 5 ? 0.140 -1.200 3.702 1.00 0.00 4 LEU A CA 37
ATOM 10710 C C . LEU A 1 5 ? 0.751 -0.855 5.060 1.00 0.00 4 LEU A C 37
ATOM 10711 O O . LEU A 1 5 ? 0.783 0.309 5.459 1.00 0.00 4 LEU A O 37
ATOM 10727 N N . SER A 1 6 ? 1.204 -1.876 5.775 1.00 0.00 5 SER A N 37
ATOM 10728 C CA . SER A 1 6 ? 1.779 -1.683 7.104 1.00 0.00 5 SER A CA 37
ATOM 10729 C C . SER A 1 6 ? 3.035 -0.813 7.076 1.00 0.00 5 SER A C 37
ATOM 10730 O O . SER A 1 6 ? 3.332 -0.121 8.050 1.00 0.00 5 SER A O 37
ATOM 10738 N N . TYR A 1 7 ? 3.776 -0.855 5.975 1.00 0.00 6 TYR A N 37
ATOM 10739 C CA . TYR A 1 7 ? 5.003 -0.070 5.865 1.00 0.00 6 TYR A CA 37
ATOM 10740 C C . TYR A 1 7 ? 4.733 1.407 6.140 1.00 0.00 6 TYR A C 37
ATOM 10741 O O . TYR A 1 7 ? 5.517 2.067 6.822 1.00 0.00 6 TYR A O 37
ATOM 10759 N N . GLY A 1 8 ? 3.627 1.928 5.610 1.00 0.00 7 GLY A N 37
ATOM 10760 C CA . GLY A 1 8 ? 3.277 3.339 5.817 1.00 0.00 7 GLY A CA 37
ATOM 10761 C C . GLY A 1 8 ? 2.696 3.955 4.551 1.00 0.00 7 GLY A C 37
ATOM 10762 O O . GLY A 1 8 ? 2.905 5.136 4.273 1.00 0.00 7 GLY A O 37
ATOM 10766 N N . ALA A 1 9 ? 1.961 3.154 3.790 1.00 0.00 8 ALA A N 37
ATOM 10767 C CA . ALA A 1 9 ? 1.348 3.641 2.559 1.00 0.00 8 ALA A CA 37
ATOM 10768 C C . ALA A 1 9 ? 0.363 4.761 2.884 1.00 0.00 8 ALA A C 37
ATOM 10769 O O . ALA A 1 9 ? 0.048 5.595 2.035 1.00 0.00 8 ALA A O 37
ATOM 10776 N N . GLY A 1 10 ? -0.112 4.765 4.126 1.00 0.00 9 GLY A N 37
ATOM 10777 C CA . GLY A 1 10 ? -1.058 5.778 4.590 1.00 0.00 9 GLY A CA 37
ATOM 10778 C C . GLY A 1 10 ? -0.835 6.051 6.071 1.00 0.00 9 GLY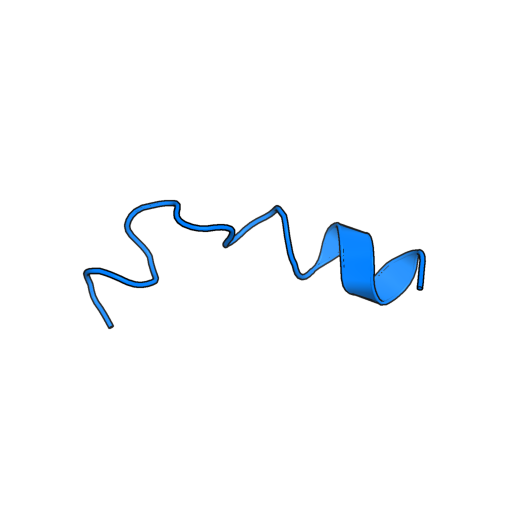 A C 37
ATOM 10779 O O . GLY A 1 10 ? -1.690 6.617 6.751 1.00 0.00 9 GLY A O 37
ATOM 10783 N N . VAL A 1 11 ? 0.328 5.639 6.559 1.00 0.00 10 VAL A N 37
ATOM 10784 C CA . VAL A 1 11 ? 0.672 5.834 7.961 1.00 0.00 10 VAL A CA 37
ATOM 10785 C C . VAL A 1 11 ? -0.429 5.273 8.858 1.00 0.00 10 VAL A C 37
ATOM 10786 O O . VAL A 1 11 ? -0.443 5.501 10.066 1.00 0.00 10 VAL A O 37
ATOM 10799 N N . ALA A 1 12 ? -1.345 4.527 8.250 1.00 0.00 11 ALA A N 37
ATOM 10800 C CA . ALA A 1 12 ? -2.446 3.920 8.988 1.00 0.00 11 ALA A CA 37
ATOM 10801 C C . ALA A 1 12 ? -1.975 2.645 9.682 1.00 0.00 11 ALA A C 37
ATOM 10802 O O . ALA A 1 12 ? -2.782 1.853 10.168 1.00 0.00 11 ALA A O 37
ATOM 10809 N N . SER A 1 13 ? -0.659 2.441 9.696 1.00 0.00 12 SER A N 37
ATOM 10810 C CA . SER A 1 13 ? -0.081 1.243 10.300 1.00 0.00 12 SER A CA 37
ATOM 10811 C C . SER A 1 13 ? 0.043 1.360 11.821 1.00 0.00 12 SER A C 37
ATOM 10812 O O . SER A 1 13 ? 0.379 0.381 12.487 1.00 0.00 12 SER A O 37
ATOM 10820 N N . LEU A 1 14 ? -0.204 2.553 12.367 1.00 0.00 13 LEU A N 37
ATOM 10821 C CA . LEU A 1 14 ? -0.091 2.769 13.821 1.00 0.00 13 LEU A CA 37
ATOM 10822 C C . LEU A 1 14 ? -1.471 3.016 14.462 1.00 0.00 13 LEU A C 37
ATOM 10823 O O . LEU A 1 14 ? -1.806 2.382 15.462 1.00 0.00 13 LEU A O 37
ATOM 10839 N N . PRO A 1 15 ? -2.262 3.918 13.930 1.00 0.00 14 PRO A N 37
ATOM 10840 C CA . PRO A 1 15 ? -3.611 4.231 14.502 1.00 0.00 14 PRO A CA 37
ATOM 10841 C C . PRO A 1 15 ? -4.486 2.983 14.653 1.00 0.00 14 PRO A C 37
ATOM 10842 O O . PRO A 1 15 ? -5.135 2.791 15.683 1.00 0.00 14 PRO A O 37
ATOM 10853 N N . LEU A 1 16 ? -4.496 2.138 13.628 1.00 0.00 15 LEU A N 37
ATOM 10854 C CA . LEU A 1 16 ? -5.295 0.916 13.667 1.00 0.00 15 LEU A CA 37
ATOM 10855 C C . LEU A 1 16 ? -4.807 -0.005 14.782 1.00 0.00 15 LEU A C 37
ATOM 10856 O O . LEU A 1 16 ? -5.606 -0.598 15.506 1.00 0.00 15 LEU A O 37
ATOM 10872 N N . LEU A 1 17 ? -3.491 -0.112 14.912 1.00 0.00 16 LEU A N 37
ATOM 10873 C CA . LEU A 1 17 ? -2.894 -0.953 15.942 1.00 0.00 16 LEU A CA 37
ATOM 10874 C C . LEU A 1 17 ? -3.266 -0.430 17.325 1.00 0.00 16 LEU A C 37
ATOM 10875 O O . LEU A 1 17 ? -3.550 -1.206 18.238 1.00 0.00 16 LEU A O 37
ATOM 10891 N N . ASN A 1 18 ? -3.264 0.891 17.467 1.00 0.00 17 ASN A N 37
ATOM 10892 C CA . ASN A 1 18 ? -3.602 1.520 18.735 1.00 0.00 17 ASN A CA 37
ATOM 10893 C C . ASN A 1 18 ? -5.036 1.179 19.128 1.00 0.00 17 ASN A C 37
ATOM 10894 O O . ASN A 1 18 ? -5.321 0.899 20.292 1.00 0.00 17 ASN A O 37
ATOM 10905 N N . VAL A 1 19 ? -5.936 1.201 18.150 1.00 0.00 18 VAL A N 37
ATOM 10906 C CA . VAL A 1 19 ? -7.334 0.886 18.406 1.00 0.00 18 VAL A CA 37
ATOM 10907 C C . VAL A 1 19 ? -7.469 -0.572 18.834 1.00 0.00 18 VAL A C 37
ATOM 10908 O O . VAL A 1 19 ? -8.173 -0.889 19.794 1.00 0.00 18 VAL A O 37
ATOM 10921 N N . ILE A 1 20 ? -6.782 -1.451 18.110 1.00 0.00 19 ILE A N 37
ATOM 10922 C CA . ILE A 1 20 ? -6.815 -2.877 18.409 1.00 0.00 19 ILE A CA 37
ATOM 10923 C C . ILE A 1 20 ? -6.188 -3.141 19.772 1.00 0.00 19 ILE A C 37
ATOM 10924 O O . ILE A 1 20 ? -6.703 -3.930 20.566 1.00 0.00 19 ILE A O 37
ATOM 10940 N N . ALA A 1 21 ? -5.065 -2.482 20.031 1.00 0.00 20 ALA A N 37
ATOM 10941 C CA . ALA A 1 21 ? -4.364 -2.655 21.296 1.00 0.00 20 ALA A CA 37
ATOM 10942 C C . ALA A 1 21 ? -5.098 -1.930 22.417 1.00 0.00 20 ALA A C 37
ATOM 10943 O O . ALA A 1 21 ? -5.476 -2.542 23.417 1.00 0.00 20 ALA A O 37
ATOM 10959 N N . LEU A 1 2 ? 6.603 -4.132 -2.428 1.00 0.00 1 LEU A N 38
ATOM 10960 C CA . LEU A 1 2 ? 6.278 -3.082 -3.387 1.00 0.00 1 LEU A CA 38
ATOM 10961 C C . LEU A 1 2 ? 4.976 -2.389 -2.996 1.00 0.00 1 LEU A C 38
ATOM 10962 O O . LEU A 1 2 ? 4.863 -1.165 -3.075 1.00 0.00 1 LEU A O 38
ATOM 10978 N N . GLY A 1 3 ? 3.991 -3.183 -2.576 1.00 0.00 2 GLY A N 38
ATOM 10979 C CA . GLY A 1 3 ? 2.686 -2.651 -2.174 1.00 0.00 2 GLY A CA 38
ATOM 10980 C C . GLY A 1 3 ? 2.459 -2.838 -0.682 1.00 0.00 2 GLY A C 38
ATOM 10981 O O . GLY A 1 3 ? 1.780 -2.038 -0.040 1.00 0.00 2 GLY A O 38
ATOM 10985 N N . LEU A 1 4 ? 3.020 -3.909 -0.144 1.00 0.00 3 LEU A N 38
ATOM 10986 C CA . LEU A 1 4 ? 2.866 -4.213 1.269 1.00 0.00 3 LEU A CA 38
ATOM 10987 C C . LEU A 1 4 ? 3.497 -3.131 2.141 1.00 0.00 3 LEU A C 38
ATOM 10988 O O . LEU A 1 4 ? 2.942 -2.760 3.174 1.00 0.00 3 LEU A O 38
ATOM 11004 N N . LEU A 1 5 ? 4.661 -2.633 1.733 1.00 0.00 4 LEU A N 38
ATOM 11005 C CA . LEU A 1 5 ? 5.340 -1.602 2.512 1.00 0.00 4 LEU A CA 38
ATOM 11006 C C . LEU A 1 5 ? 4.479 -0.344 2.604 1.00 0.00 4 LEU A C 38
ATOM 11007 O O . LEU A 1 5 ? 4.239 0.172 3.695 1.00 0.00 4 LEU A O 38
ATOM 11023 N N . SER A 1 6 ? 4.010 0.140 1.458 1.00 0.00 5 SER A N 38
ATOM 11024 C CA . SER A 1 6 ? 3.168 1.334 1.433 1.00 0.00 5 SER A CA 38
ATOM 11025 C C . SER A 1 6 ? 1.834 1.063 2.122 1.00 0.00 5 SER A C 38
ATOM 11026 O O . SER A 1 6 ? 1.353 1.868 2.919 1.00 0.00 5 SER A O 38
ATOM 11034 N N . TYR A 1 7 ? 1.250 -0.081 1.794 1.00 0.00 6 TYR A N 38
ATOM 11035 C CA . TYR A 1 7 ? -0.033 -0.484 2.359 1.00 0.00 6 TYR A CA 38
ATOM 11036 C C . TYR A 1 7 ? 0.055 -0.655 3.874 1.00 0.00 6 TYR A C 38
ATOM 11037 O O . TYR A 1 7 ? -0.829 -0.213 4.606 1.00 0.00 6 TYR A O 38
ATOM 11055 N N . GLY A 1 8 ? 1.115 -1.308 4.338 1.00 0.00 7 GLY A N 38
ATOM 11056 C CA . GLY A 1 8 ? 1.290 -1.541 5.769 1.00 0.00 7 GLY A CA 38
ATOM 11057 C C . GLY A 1 8 ? 1.860 -0.313 6.470 1.00 0.00 7 GLY A C 38
ATOM 11058 O O . GLY A 1 8 ? 2.161 -0.356 7.663 1.00 0.00 7 GLY A O 38
ATOM 11062 N N . ALA A 1 9 ? 2.018 0.781 5.726 1.00 0.00 8 ALA A N 38
ATOM 11063 C CA . ALA A 1 9 ? 2.570 2.015 6.294 1.00 0.00 8 ALA A CA 38
ATOM 11064 C C . ALA A 1 9 ? 1.466 2.993 6.689 1.00 0.00 8 ALA A C 38
ATOM 11065 O O . ALA A 1 9 ? 1.616 4.203 6.515 1.00 0.00 8 ALA A O 38
ATOM 11072 N N . GLY A 1 10 ? 0.363 2.481 7.232 1.00 0.00 9 GLY A N 38
ATOM 11073 C CA . GLY A 1 10 ? -0.732 3.345 7.648 1.00 0.00 9 GLY A CA 38
ATOM 11074 C C . GLY A 1 10 ? -1.699 2.563 8.513 1.00 0.00 9 GLY A C 38
ATOM 11075 O O . GLY A 1 10 ? -2.218 3.065 9.511 1.00 0.00 9 GLY A O 38
ATOM 11079 N N . VAL A 1 11 ? -1.921 1.317 8.121 1.00 0.00 10 VAL A N 38
ATOM 11080 C CA . VAL A 1 11 ? -2.810 0.423 8.850 1.00 0.00 10 VAL A CA 38
ATOM 11081 C C . VAL A 1 11 ? -1.996 -0.474 9.778 1.00 0.00 10 VAL A C 38
ATOM 11082 O O . VAL A 1 11 ? -2.374 -0.692 10.928 1.00 0.00 10 VAL A O 38
ATOM 11095 N N . ALA A 1 12 ? -0.878 -0.988 9.267 1.00 0.00 11 ALA A N 38
ATOM 11096 C CA . ALA A 1 12 ? -0.012 -1.864 10.052 1.00 0.00 11 ALA A CA 38
ATOM 11097 C C . ALA A 1 12 ? -0.796 -3.066 10.564 1.00 0.00 11 ALA A C 38
ATOM 11098 O O . ALA A 1 12 ? -0.695 -4.170 10.028 1.00 0.00 11 ALA A O 38
ATOM 11105 N N . SER A 1 13 ? -1.582 -2.834 11.601 1.00 0.00 12 SER A N 38
ATOM 11106 C CA . SER A 1 13 ? -2.400 -3.881 12.203 1.00 0.00 12 SER A CA 38
ATOM 11107 C C . SER A 1 13 ? -3.290 -3.269 13.274 1.00 0.00 12 SER A C 38
ATOM 11108 O O . SER A 1 13 ? -3.586 -3.894 14.292 1.00 0.00 12 SER A O 38
ATOM 11116 N N . LEU A 1 14 ? -3.690 -2.025 13.036 1.00 0.00 13 LEU A N 38
ATOM 11117 C CA . LEU A 1 14 ? -4.523 -1.297 13.979 1.00 0.00 13 LEU A CA 38
ATOM 11118 C C . LEU A 1 14 ? -3.892 -1.279 15.377 1.00 0.00 13 LEU A C 38
ATOM 11119 O O . LEU A 1 14 ? -4.568 -1.587 16.359 1.00 0.00 13 LEU A O 38
ATOM 11135 N N . PRO A 1 15 ? -2.627 -0.919 15.505 1.00 0.00 14 PRO A N 38
ATOM 11136 C CA . PRO A 1 15 ? -1.953 -0.864 16.828 1.00 0.00 14 PRO A CA 38
ATOM 11137 C C . PRO A 1 15 ? -2.150 0.494 17.501 1.00 0.00 14 PRO A C 38
ATOM 11138 O O . PRO A 1 15 ? -2.634 0.581 18.629 1.00 0.00 14 PRO A O 38
ATOM 11149 N N . LEU A 1 16 ? -1.769 1.547 16.785 1.00 0.00 15 LEU A N 38
ATOM 11150 C CA . LEU A 1 16 ? -1.899 2.906 17.288 1.00 0.00 15 LEU A CA 38
ATOM 11151 C C . LEU A 1 16 ? -3.368 3.266 17.485 1.00 0.00 15 LEU A C 38
ATOM 11152 O O . LEU A 1 16 ? -3.734 3.904 18.471 1.00 0.00 15 LEU A O 38
ATOM 11168 N N . LEU A 1 17 ? -4.199 2.854 16.537 1.00 0.00 16 LEU A N 38
ATOM 11169 C CA . LEU A 1 17 ? -5.628 3.137 16.601 1.00 0.00 16 LEU A CA 38
ATOM 11170 C C . LEU A 1 17 ? -6.244 2.482 17.837 1.00 0.00 16 LEU A C 38
ATOM 11171 O O . LEU A 1 17 ? -7.107 3.061 18.494 1.00 0.00 16 LEU A O 38
ATOM 11187 N N . ASN A 1 18 ? -5.797 1.269 18.141 1.00 0.00 17 ASN A N 38
ATOM 11188 C CA . ASN A 1 18 ? -6.316 0.541 19.293 1.00 0.00 17 ASN A CA 38
ATOM 11189 C C . ASN A 1 18 ? -6.049 1.306 20.586 1.00 0.00 17 ASN A C 38
ATOM 11190 O O . ASN A 1 18 ? -6.905 1.364 21.468 1.00 0.00 17 ASN A O 38
ATOM 11201 N N . VAL A 1 19 ? -4.860 1.892 20.695 1.00 0.00 18 VAL A N 38
ATOM 11202 C CA . VAL A 1 19 ? -4.507 2.647 21.892 1.00 0.00 18 VAL A CA 38
ATOM 11203 C C . VAL A 1 19 ? -5.448 3.837 22.060 1.00 0.00 18 VAL A C 38
ATOM 11204 O O . VAL A 1 19 ? -5.992 4.064 23.142 1.00 0.00 18 VAL A O 38
ATOM 11217 N N . ILE A 1 20 ? -5.651 4.583 20.980 1.00 0.00 19 ILE A N 38
ATOM 11218 C CA . ILE A 1 20 ? -6.545 5.734 21.017 1.00 0.00 19 ILE A CA 38
ATOM 11219 C C . ILE A 1 20 ? -7.979 5.272 21.246 1.00 0.00 19 ILE A C 38
ATOM 11220 O O . ILE A 1 20 ? -8.715 5.864 22.036 1.00 0.00 19 ILE A O 38
ATOM 11236 N N . ALA A 1 21 ? -8.369 4.213 20.546 1.00 0.00 20 ALA A N 38
ATOM 11237 C CA . ALA A 1 21 ? -9.719 3.678 20.675 1.00 0.00 20 ALA A CA 38
ATOM 11238 C C . ALA A 1 21 ? -9.923 3.058 22.055 1.00 0.00 20 ALA A C 38
ATOM 11239 O O . ALA A 1 21 ? -11.057 2.880 22.498 1.00 0.00 20 ALA A O 38
ATOM 11255 N N . LEU A 1 2 ? 1.998 -3.803 -0.986 1.00 0.00 1 LEU A N 39
ATOM 11256 C CA . LEU A 1 2 ? 2.483 -5.174 -1.063 1.00 0.00 1 LEU A CA 39
ATOM 11257 C C . LEU A 1 2 ? 2.955 -5.633 0.313 1.00 0.00 1 LEU A C 39
ATOM 11258 O O . LEU A 1 2 ? 2.704 -6.766 0.724 1.00 0.00 1 LEU A O 39
ATOM 11274 N N . GLY A 1 3 ? 3.636 -4.736 1.019 1.00 0.00 2 GLY A N 39
ATOM 11275 C CA . GLY A 1 3 ? 4.142 -5.043 2.350 1.00 0.00 2 GLY A CA 39
ATOM 11276 C C . GLY A 1 3 ? 5.189 -4.018 2.774 1.00 0.00 2 GLY A C 39
ATOM 11277 O O . GLY A 1 3 ? 5.182 -3.537 3.908 1.00 0.00 2 GLY A O 39
ATOM 11281 N N . LEU A 1 4 ? 6.084 -3.684 1.846 1.00 0.00 3 LEU A N 39
ATOM 11282 C CA . LEU A 1 4 ? 7.145 -2.707 2.105 1.00 0.00 3 LEU A CA 39
ATOM 11283 C C . LEU A 1 4 ? 6.945 -1.474 1.230 1.00 0.00 3 LEU A C 39
ATOM 11284 O O . LEU A 1 4 ? 7.634 -0.467 1.390 1.00 0.00 3 LEU A O 39
ATOM 11300 N N . LEU A 1 5 ? 5.998 -1.566 0.303 1.00 0.00 4 LEU A N 39
ATOM 11301 C CA . LEU A 1 5 ? 5.713 -0.455 -0.596 1.00 0.00 4 LEU A CA 39
ATOM 11302 C C . LEU A 1 5 ? 5.243 0.757 0.197 1.00 0.00 4 LEU A C 39
ATOM 11303 O O . LEU A 1 5 ? 5.712 1.875 -0.018 1.00 0.00 4 LEU A O 39
ATOM 11319 N N . SER A 1 6 ? 4.317 0.522 1.124 1.00 0.00 5 SER A N 39
ATOM 11320 C CA . SER A 1 6 ? 3.774 1.593 1.962 1.00 0.00 5 SER A CA 39
ATOM 11321 C C . SER A 1 6 ? 4.043 1.311 3.434 1.00 0.00 5 SER A C 39
ATOM 11322 O O . SER A 1 6 ? 4.252 2.231 4.224 1.00 0.00 5 SER A O 39
ATOM 11330 N N . TYR A 1 7 ? 4.027 0.032 3.796 1.00 0.00 6 TYR A N 39
ATOM 11331 C CA . TYR A 1 7 ? 4.256 -0.358 5.177 1.00 0.00 6 TYR A CA 39
ATOM 11332 C C . TYR A 1 7 ? 3.288 0.379 6.096 1.00 0.00 6 TYR A C 39
ATOM 11333 O O . TYR A 1 7 ? 3.389 0.297 7.320 1.00 0.00 6 TYR A O 39
ATOM 11351 N N . GLY A 1 8 ? 2.347 1.099 5.490 1.00 0.00 7 GLY A N 39
ATOM 11352 C CA . GLY A 1 8 ? 1.357 1.852 6.248 1.00 0.00 7 GLY A CA 39
ATOM 11353 C C . GLY A 1 8 ? 0.141 2.179 5.383 1.00 0.00 7 GLY A C 39
ATOM 11354 O O . GLY A 1 8 ? -0.638 3.076 5.706 1.00 0.00 7 GLY A O 39
ATOM 11358 N N . ALA A 1 9 ? -0.016 1.449 4.279 1.00 0.00 8 ALA A N 39
ATOM 11359 C CA . ALA A 1 9 ? -1.141 1.678 3.377 1.00 0.00 8 ALA A CA 39
ATOM 11360 C C . ALA A 1 9 ? -2.462 1.359 4.078 1.00 0.00 8 ALA A C 39
ATOM 11361 O O . ALA A 1 9 ? -3.536 1.681 3.569 1.00 0.00 8 ALA A O 39
ATOM 11368 N N . GLY A 1 10 ? -2.378 0.725 5.241 1.00 0.00 9 GLY A N 39
ATOM 11369 C CA . GLY A 1 10 ? -3.579 0.374 5.989 1.00 0.00 9 GLY A CA 39
ATOM 11370 C C . GLY A 1 10 ? -3.245 -0.493 7.197 1.00 0.00 9 GLY A C 39
ATOM 11371 O O . GLY A 1 10 ? -3.985 -0.517 8.180 1.00 0.00 9 GLY A O 39
ATOM 11375 N N . VAL A 1 11 ? -2.132 -1.211 7.116 1.00 0.00 10 VAL A N 39
ATOM 11376 C CA . VAL A 1 11 ? -1.717 -2.082 8.209 1.00 0.00 10 VAL A CA 39
ATOM 11377 C C . VAL A 1 11 ? -1.438 -1.269 9.468 1.00 0.00 10 VAL A C 39
ATOM 11378 O O . VAL A 1 11 ? -1.864 -1.639 10.559 1.00 0.00 10 VAL A O 39
ATOM 11391 N N . ALA A 1 12 ? -0.719 -0.163 9.311 1.00 0.00 11 ALA A N 39
ATOM 11392 C CA . ALA A 1 12 ? -0.386 0.690 10.448 1.00 0.00 11 ALA A CA 39
ATOM 11393 C C . ALA A 1 12 ? -1.634 1.370 11.005 1.00 0.00 11 ALA A C 39
ATOM 11394 O O . ALA A 1 12 ? -1.573 2.059 12.023 1.00 0.00 11 ALA A O 39
ATOM 11401 N N . SER A 1 13 ? -2.760 1.184 10.327 1.00 0.00 12 SER A N 39
ATOM 11402 C CA . SER A 1 13 ? -4.011 1.797 10.758 1.00 0.00 12 SER A CA 39
ATOM 11403 C C . SER A 1 13 ? -4.678 0.994 11.877 1.00 0.00 12 SER A C 39
ATOM 11404 O O . SER A 1 13 ? -5.694 1.421 12.424 1.00 0.00 12 SER A O 39
ATOM 11412 N N . LEU A 1 14 ? -4.118 -0.176 12.212 1.00 0.00 13 LEU A N 39
ATOM 11413 C CA . LEU A 1 14 ? -4.697 -1.024 13.267 1.00 0.00 13 LEU A CA 39
ATOM 11414 C C . LEU A 1 14 ? -3.869 -0.947 14.564 1.00 0.00 13 LEU A C 39
ATOM 11415 O O . LEU A 1 14 ? -4.425 -0.688 15.631 1.00 0.00 13 LEU A O 39
ATOM 11431 N N . PRO A 1 15 ? -2.574 -1.165 14.508 1.00 0.00 14 PRO A N 39
ATOM 11432 C CA . PRO A 1 15 ? -1.711 -1.113 15.728 1.00 0.00 14 PRO A CA 39
ATOM 11433 C C . PRO A 1 15 ? -1.887 0.192 16.510 1.00 0.00 14 PRO A C 39
ATOM 11434 O O . PRO A 1 15 ? -2.090 0.176 17.724 1.00 0.00 14 PRO A O 39
ATOM 11445 N N . LEU A 1 16 ? -1.803 1.316 15.808 1.00 0.00 15 LEU A N 39
ATOM 11446 C CA . LEU A 1 16 ? -1.951 2.619 16.449 1.00 0.00 15 LEU A CA 39
ATOM 11447 C C . LEU A 1 16 ? -3.364 2.792 16.997 1.00 0.00 15 LEU A C 39
ATOM 11448 O O . LEU A 1 16 ? -3.556 3.288 18.107 1.00 0.00 15 LEU A O 39
ATOM 11464 N N . LEU A 1 17 ? -4.346 2.384 16.205 1.00 0.00 16 LEU A N 39
ATOM 11465 C CA . LEU A 1 17 ? -5.744 2.501 16.604 1.00 0.00 16 LEU A CA 39
ATOM 11466 C C . LEU A 1 17 ? -6.034 1.634 17.829 1.00 0.00 16 LEU A C 39
ATOM 11467 O O . LEU A 1 17 ? -6.770 2.044 18.727 1.00 0.00 16 LEU A O 39
ATOM 11483 N N . ASN A 1 18 ? -5.466 0.433 17.854 1.00 0.00 17 ASN A N 39
ATOM 11484 C CA . ASN A 1 18 ? -5.692 -0.479 18.970 1.00 0.00 17 ASN A CA 39
ATOM 11485 C C . ASN A 1 18 ? -5.176 0.129 20.271 1.00 0.00 17 ASN A C 39
ATOM 11486 O O . ASN A 1 18 ? -5.832 0.044 21.309 1.00 0.00 17 ASN A O 39
ATOM 11497 N N . VAL A 1 19 ? -4.003 0.750 20.207 1.00 0.00 18 VAL A N 39
ATOM 11498 C CA . VAL A 1 19 ? -3.415 1.378 21.385 1.00 0.00 18 VAL A CA 39
ATOM 11499 C C . VAL A 1 19 ? -4.297 2.530 21.855 1.00 0.00 18 VAL A C 39
ATOM 11500 O O . VAL A 1 19 ? -4.596 2.659 23.042 1.00 0.00 18 VAL A O 39
ATOM 11513 N N . ILE A 1 20 ? -4.716 3.358 20.905 1.00 0.00 19 ILE A N 39
ATOM 11514 C CA . ILE A 1 20 ? -5.571 4.497 21.213 1.00 0.00 19 ILE A CA 39
ATOM 11515 C C . ILE A 1 20 ? -6.916 4.014 21.740 1.00 0.00 19 ILE A C 39
ATOM 11516 O O . ILE A 1 20 ? -7.448 4.554 22.711 1.00 0.00 19 ILE A O 39
ATOM 11532 N N . ALA A 1 21 ? -7.461 2.992 21.091 1.00 0.00 20 ALA A N 39
ATOM 11533 C CA . ALA A 1 21 ? -8.748 2.439 21.497 1.00 0.00 20 ALA A CA 39
ATOM 11534 C C . ALA A 1 21 ? -8.636 1.784 22.870 1.00 0.00 20 ALA A C 39
ATOM 11535 O O . ALA A 1 21 ? -9.284 2.216 23.823 1.00 0.00 20 ALA A O 39
ATOM 11551 N N . LEU A 1 2 ? 3.929 -4.971 -3.885 1.00 0.00 1 LEU A N 40
ATOM 11552 C CA . LEU A 1 2 ? 2.866 -4.122 -4.405 1.00 0.00 1 LEU A CA 40
ATOM 11553 C C . LEU A 1 2 ? 2.912 -2.756 -3.733 1.00 0.00 1 LEU A C 40
ATOM 11554 O O . LEU A 1 2 ? 2.684 -1.728 -4.370 1.00 0.00 1 LEU A O 40
ATOM 11570 N N . GLY A 1 3 ? 3.197 -2.759 -2.431 1.00 0.00 2 GLY A N 40
ATOM 11571 C CA . GLY A 1 3 ? 3.262 -1.521 -1.657 1.00 0.00 2 GLY A CA 40
ATOM 11572 C C . GLY A 1 3 ? 1.970 -1.327 -0.882 1.00 0.00 2 GLY A C 40
ATOM 11573 O O . GLY A 1 3 ? 1.795 -0.342 -0.165 1.00 0.00 2 GLY A O 40
ATOM 11577 N N . LEU A 1 4 ? 1.069 -2.291 -1.038 1.00 0.00 3 LEU A N 40
ATOM 11578 C CA . LEU A 1 4 ? -0.224 -2.255 -0.355 1.00 0.00 3 LEU A CA 40
ATOM 11579 C C . LEU A 1 4 ? -0.155 -3.043 0.947 1.00 0.00 3 LEU A C 40
ATOM 11580 O O . LEU A 1 4 ? -1.146 -3.156 1.668 1.00 0.00 3 LEU A O 40
ATOM 11596 N N . LEU A 1 5 ? 1.024 -3.595 1.240 1.00 0.00 4 LEU A N 40
ATOM 11597 C CA . LEU A 1 5 ? 1.226 -4.380 2.461 1.00 0.00 4 LEU A CA 40
ATOM 11598 C C . LEU A 1 5 ? 2.006 -3.557 3.491 1.00 0.00 4 LEU A C 40
ATOM 11599 O O . LEU A 1 5 ? 1.748 -3.632 4.691 1.00 0.00 4 LEU A O 40
ATOM 11615 N N . SER A 1 6 ? 2.970 -2.777 3.006 1.00 0.00 5 SER A N 40
ATOM 11616 C CA . SER A 1 6 ? 3.795 -1.951 3.884 1.00 0.00 5 SER A CA 40
ATOM 11617 C C . SER A 1 6 ? 3.093 -0.644 4.248 1.00 0.00 5 SER A C 40
ATOM 11618 O O . SER A 1 6 ? 3.590 0.129 5.067 1.00 0.00 5 SER A O 40
ATOM 11626 N N . TYR A 1 7 ? 1.947 -0.395 3.626 1.00 0.00 6 TYR A N 40
ATOM 11627 C CA . TYR A 1 7 ? 1.200 0.833 3.888 1.00 0.00 6 TYR A CA 40
ATOM 11628 C C . TYR A 1 7 ? 0.791 0.935 5.360 1.00 0.00 6 TYR A C 40
ATOM 11629 O O . TYR A 1 7 ? 0.963 1.980 5.988 1.00 0.00 6 TYR A O 40
ATOM 11647 N N . GLY A 1 8 ? 0.233 -0.152 5.899 1.00 0.00 7 GLY A N 40
ATOM 11648 C CA . GLY A 1 8 ? -0.220 -0.175 7.294 1.00 0.00 7 GLY A CA 40
ATOM 11649 C C . GLY A 1 8 ? 0.560 -1.187 8.128 1.00 0.00 7 GLY A C 40
ATOM 11650 O O . GLY A 1 8 ? 0.102 -1.604 9.192 1.00 0.00 7 GLY A O 40
ATOM 11654 N N . ALA A 1 9 ? 1.734 -1.583 7.650 1.00 0.00 8 ALA A N 40
ATOM 11655 C CA . ALA A 1 9 ? 2.548 -2.548 8.381 1.00 0.00 8 ALA A CA 40
ATOM 11656 C C . ALA A 1 9 ? 3.123 -1.921 9.647 1.00 0.00 8 ALA A C 40
ATOM 11657 O O . ALA A 1 9 ? 4.325 -1.669 9.735 1.00 0.00 8 ALA A O 40
ATOM 11664 N N . GLY A 1 10 ? 2.258 -1.676 10.624 1.00 0.00 9 GLY A N 40
ATOM 11665 C CA . GLY A 1 10 ? 2.691 -1.082 11.885 1.00 0.00 9 GLY A CA 40
ATOM 11666 C C . GLY A 1 10 ? 2.842 0.426 11.753 1.00 0.00 9 GLY A C 40
ATOM 11667 O O . GLY A 1 10 ? 3.162 1.120 12.717 1.00 0.00 9 GLY A O 40
ATOM 11671 N N . VAL A 1 11 ? 2.626 0.918 10.544 1.00 0.00 10 VAL A N 40
ATOM 11672 C CA . VAL A 1 11 ? 2.755 2.344 10.262 1.00 0.00 10 VAL A CA 40
ATOM 11673 C C . VAL A 1 11 ? 1.699 3.172 10.997 1.00 0.00 10 VAL A C 40
ATOM 11674 O O . VAL A 1 11 ? 2.015 4.203 11.595 1.00 0.00 10 VAL A O 40
ATOM 11687 N N . ALA A 1 12 ? 0.446 2.732 10.935 1.00 0.00 11 ALA A N 40
ATOM 11688 C CA . ALA A 1 12 ? -0.645 3.460 11.585 1.00 0.00 11 ALA A CA 40
ATOM 11689 C C . ALA A 1 12 ? -1.871 2.568 11.773 1.00 0.00 11 ALA A C 40
ATOM 11690 O O . ALA A 1 12 ? -2.640 2.744 12.718 1.00 0.00 11 ALA A O 40
ATOM 11697 N N . SER A 1 13 ? -2.051 1.626 10.857 1.00 0.00 12 SER A N 40
ATOM 11698 C CA . SER A 1 13 ? -3.192 0.722 10.911 1.00 0.00 12 SER A CA 40
ATOM 11699 C C . SER A 1 13 ? -3.158 -0.158 12.157 1.00 0.00 12 SER A C 40
ATOM 11700 O O . SER A 1 13 ? -4.144 -0.828 12.464 1.00 0.00 12 SER A O 40
ATOM 11708 N N . LEU A 1 14 ? -2.019 -0.179 12.864 1.00 0.00 13 LEU A N 40
ATOM 11709 C CA . LEU A 1 14 ? -1.884 -1.015 14.069 1.00 0.00 13 LEU A CA 40
ATOM 11710 C C . LEU A 1 14 ? -1.645 -0.162 15.333 1.00 0.00 13 LEU A C 40
ATOM 11711 O O . LEU A 1 14 ? -2.356 -0.327 16.322 1.00 0.00 13 LEU A O 40
ATOM 11727 N N . PRO A 1 15 ? -0.675 0.728 15.342 1.00 0.00 14 PRO A N 40
ATOM 11728 C CA . PRO A 1 15 ? -0.388 1.575 16.545 1.00 0.00 14 PRO A CA 40
ATOM 11729 C C . PRO A 1 15 ? -1.525 2.553 16.853 1.00 0.00 14 PRO A C 40
ATOM 11730 O O . PRO A 1 15 ? -2.152 2.481 17.910 1.00 0.00 14 PRO A O 40
ATOM 11741 N N . LEU A 1 16 ? -1.777 3.467 15.922 1.00 0.00 15 LEU A N 40
ATOM 11742 C CA . LEU A 1 16 ? -2.831 4.459 16.098 1.00 0.00 15 LEU A CA 40
ATOM 11743 C C . LEU A 1 16 ? -4.195 3.783 16.168 1.00 0.00 15 LEU A C 40
ATOM 11744 O O . LEU A 1 16 ? -5.050 4.166 16.966 1.00 0.00 15 LEU A O 40
ATOM 11760 N N . LEU A 1 17 ? -4.390 2.780 15.323 1.00 0.00 16 LEU A N 40
ATOM 11761 C CA . LEU A 1 17 ? -5.654 2.057 15.286 1.00 0.00 16 LEU A CA 40
ATOM 11762 C C . LEU A 1 17 ? -5.912 1.376 16.628 1.00 0.00 16 LEU A C 40
ATOM 11763 O O . LEU A 1 17 ? -7.031 1.403 17.142 1.00 0.00 16 LEU A O 40
ATOM 11779 N N . ASN A 1 18 ? -4.870 0.773 17.192 1.00 0.00 17 ASN A N 40
ATOM 11780 C CA . ASN A 1 18 ? -4.997 0.095 18.476 1.00 0.00 17 ASN A CA 40
ATOM 11781 C C . ASN A 1 18 ? -5.378 1.092 19.568 1.00 0.00 17 ASN A C 40
ATOM 11782 O O . ASN A 1 18 ? -6.212 0.797 20.425 1.00 0.00 17 ASN A O 40
ATOM 11793 N N . VAL A 1 19 ? -4.768 2.271 19.529 1.00 0.00 18 VAL A N 40
ATOM 11794 C CA . VAL A 1 19 ? -5.061 3.302 20.517 1.00 0.00 18 VAL A CA 40
ATOM 11795 C C . VAL A 1 19 ? -6.515 3.742 20.396 1.00 0.00 18 VAL A C 40
ATOM 11796 O O . VAL A 1 19 ? -7.224 3.865 21.394 1.00 0.00 18 VAL A O 40
ATOM 11809 N N . ILE A 1 20 ? -6.953 3.968 19.161 1.00 0.00 19 ILE A N 40
ATOM 11810 C CA . ILE A 1 20 ? -8.326 4.382 18.911 1.00 0.00 19 ILE A CA 40
ATOM 11811 C C . ILE A 1 20 ? -9.286 3.279 19.339 1.00 0.00 19 ILE A C 40
ATOM 11812 O O . ILE A 1 20 ? -10.315 3.540 19.962 1.00 0.00 19 ILE A O 40
ATOM 11828 N N . ALA A 1 21 ? -8.936 2.044 18.997 1.00 0.00 20 ALA A N 40
ATOM 11829 C CA . ALA A 1 21 ? -9.768 0.900 19.346 1.00 0.00 20 ALA A CA 40
ATOM 11830 C C . ALA A 1 21 ? -9.790 0.692 20.857 1.00 0.00 20 ALA A C 40
ATOM 11831 O O . ALA A 1 21 ? -10.841 0.416 21.435 1.00 0.00 20 ALA A O 40
ATOM 11847 N N . LEU A 1 2 ? 4.133 -5.543 -0.512 1.00 0.00 1 LEU A N 41
ATOM 11848 C CA . LEU A 1 2 ? 5.106 -6.133 -1.423 1.00 0.00 1 LEU A CA 41
ATOM 11849 C C . LEU A 1 2 ? 6.403 -5.331 -1.416 1.00 0.00 1 LEU A C 41
ATOM 11850 O O . LEU A 1 2 ? 7.496 -5.897 -1.412 1.00 0.00 1 LEU A O 41
ATOM 11866 N N . GLY A 1 3 ? 6.274 -4.003 -1.422 1.00 0.00 2 GLY A N 41
ATOM 11867 C CA . GLY A 1 3 ? 7.442 -3.119 -1.423 1.00 0.00 2 GLY A CA 41
ATOM 11868 C C . GLY A 1 3 ? 7.267 -1.983 -0.424 1.00 0.00 2 GLY A C 41
ATOM 11869 O O . GLY A 1 3 ? 7.789 -0.886 -0.622 1.00 0.00 2 GLY A O 41
ATOM 11873 N N . LEU A 1 4 ? 6.527 -2.249 0.648 1.00 0.00 3 LEU A N 41
ATOM 11874 C CA . LEU A 1 4 ? 6.287 -1.238 1.670 1.00 0.00 3 LEU A CA 41
ATOM 11875 C C . LEU A 1 4 ? 5.965 0.104 1.028 1.00 0.00 3 LEU A C 41
ATOM 11876 O O . LEU A 1 4 ? 6.194 1.160 1.620 1.00 0.00 3 LEU A O 41
ATOM 11892 N N . LEU A 1 5 ? 5.406 0.052 -0.176 1.00 0.00 4 LEU A N 41
ATOM 11893 C CA . LEU A 1 5 ? 5.023 1.269 -0.876 1.00 0.00 4 LEU A CA 41
ATOM 11894 C C . LEU A 1 5 ? 3.960 1.978 -0.055 1.00 0.00 4 LEU A C 41
ATOM 11895 O O . LEU A 1 5 ? 3.976 3.201 0.094 1.00 0.00 4 LEU A O 41
ATOM 11911 N N . SER A 1 6 ? 3.047 1.181 0.493 1.00 0.00 5 SER A N 41
ATOM 11912 C CA . SER A 1 6 ? 1.968 1.690 1.334 1.00 0.00 5 SER A CA 41
ATOM 11913 C C . SER A 1 6 ? 2.227 1.279 2.782 1.00 0.00 5 SER A C 41
ATOM 11914 O O . SER A 1 6 ? 1.426 1.559 3.675 1.00 0.00 5 SER A O 41
ATOM 11922 N N . TYR A 1 7 ? 3.357 0.610 2.996 1.00 0.00 6 TYR A N 41
ATOM 11923 C CA . TYR A 1 7 ? 3.733 0.151 4.323 1.00 0.00 6 TYR A CA 41
ATOM 11924 C C . TYR A 1 7 ? 2.557 -0.543 4.990 1.00 0.00 6 TYR A C 41
ATOM 11925 O O . TYR A 1 7 ? 2.171 -0.212 6.111 1.00 0.00 6 TYR A O 41
ATOM 11943 N N . GLY A 1 8 ? 1.989 -1.506 4.279 1.00 0.00 7 GLY A N 41
ATOM 11944 C CA . GLY A 1 8 ? 0.850 -2.252 4.794 1.00 0.00 7 GLY A CA 41
ATOM 11945 C C . GLY A 1 8 ? -0.422 -1.425 4.684 1.00 0.00 7 GLY A C 41
ATOM 11946 O O . GLY A 1 8 ? -1.418 -1.699 5.353 1.00 0.00 7 GLY A O 41
ATOM 11950 N N . ALA A 1 9 ? -0.379 -0.410 3.830 1.00 0.00 8 ALA A N 41
ATOM 11951 C CA . ALA A 1 9 ? -1.532 0.459 3.630 1.00 0.00 8 ALA A CA 41
ATOM 11952 C C . ALA A 1 9 ? -2.043 1.006 4.957 1.00 0.00 8 ALA A C 41
ATOM 11953 O O . ALA A 1 9 ? -3.081 1.667 5.007 1.00 0.00 8 ALA A O 41
ATOM 11960 N N . GLY A 1 10 ? -1.307 0.741 6.031 1.00 0.00 9 GLY A N 41
ATOM 11961 C CA . GLY A 1 10 ? -1.701 1.226 7.347 1.00 0.00 9 GLY A CA 41
ATOM 11962 C C . GLY A 1 10 ? -2.779 0.345 7.969 1.00 0.00 9 GLY A C 41
ATOM 11963 O O . GLY A 1 10 ? -3.573 0.810 8.785 1.00 0.00 9 GLY A O 41
ATOM 11967 N N . VAL A 1 11 ? -2.802 -0.925 7.582 1.00 0.00 10 VAL A N 41
ATOM 11968 C CA . VAL A 1 11 ? -3.790 -1.855 8.117 1.00 0.00 10 VAL A CA 41
ATOM 11969 C C . VAL A 1 11 ? -3.606 -2.020 9.624 1.00 0.00 10 VAL A C 41
ATOM 11970 O O . VAL A 1 11 ? -4.575 -1.987 10.382 1.00 0.00 10 VAL A O 41
ATOM 11983 N N . ALA A 1 12 ? -2.361 -2.199 10.050 1.00 0.00 11 ALA A N 41
ATOM 11984 C CA . ALA A 1 12 ? -2.065 -2.368 11.469 1.00 0.00 11 ALA A CA 41
ATOM 11985 C C . ALA A 1 12 ? -2.059 -1.019 12.182 1.00 0.00 11 ALA A C 41
ATOM 11986 O O . ALA A 1 12 ? -2.102 -0.957 13.412 1.00 0.00 11 ALA A O 41
ATOM 11993 N N . SER A 1 13 ? -2.006 0.055 11.403 1.00 0.00 12 SER A N 41
ATOM 11994 C CA . SER A 1 13 ? -1.988 1.401 11.966 1.00 0.00 12 SER A CA 41
ATOM 11995 C C . SER A 1 13 ? -3.368 1.798 12.479 1.00 0.00 12 SER A C 41
ATOM 11996 O O . SER A 1 13 ? -3.552 2.898 12.997 1.00 0.00 12 SER A O 41
ATOM 12004 N N . LEU A 1 14 ? -4.342 0.906 12.319 1.00 0.00 13 LEU A N 41
ATOM 12005 C CA . LEU A 1 14 ? -5.713 1.183 12.759 1.00 0.00 13 LEU A CA 41
ATOM 12006 C C . LEU A 1 14 ? -5.982 0.600 14.156 1.00 0.00 13 LEU A C 41
ATOM 12007 O O . LEU A 1 14 ? -6.207 1.353 15.104 1.00 0.00 13 LEU A O 41
ATOM 12023 N N . PRO A 1 15 ? -5.991 -0.704 14.304 1.00 0.00 14 PRO A N 41
ATOM 12024 C CA . PRO A 1 15 ? -6.269 -1.360 15.621 1.00 0.00 14 PRO A CA 41
ATOM 12025 C C . PRO A 1 15 ? -5.269 -0.978 16.717 1.00 0.00 14 PRO A C 41
ATOM 12026 O O . PRO A 1 15 ? -5.648 -0.793 17.872 1.00 0.00 14 PRO A O 41
ATOM 12037 N N . LEU A 1 16 ? -3.994 -0.882 16.356 1.00 0.00 15 LEU A N 41
ATOM 12038 C CA . LEU A 1 16 ? -2.966 -0.546 17.335 1.00 0.00 15 LEU A CA 41
ATOM 12039 C C . LEU A 1 16 ? -3.211 0.838 17.923 1.00 0.00 15 LEU A C 41
ATOM 12040 O O . LEU A 1 16 ? -3.102 1.036 19.134 1.00 0.00 15 LEU A O 41
ATOM 12056 N N . LEU A 1 17 ? -3.551 1.788 17.063 1.00 0.00 16 LEU A N 41
ATOM 12057 C CA . LEU A 1 17 ? -3.820 3.149 17.513 1.00 0.00 16 LEU A CA 41
ATOM 12058 C C . LEU A 1 17 ? -5.070 3.190 18.388 1.00 0.00 16 LEU A C 41
ATOM 12059 O O . LEU A 1 17 ? -5.118 3.914 19.382 1.00 0.00 16 LEU A O 41
ATOM 12075 N N . ASN A 1 18 ? -6.081 2.413 18.012 1.00 0.00 17 ASN A N 41
ATOM 12076 C CA . ASN A 1 18 ? -7.322 2.378 18.774 1.00 0.00 17 ASN A CA 41
ATOM 12077 C C . ASN A 1 18 ? -7.058 1.887 20.193 1.00 0.00 17 ASN A C 41
ATOM 12078 O O . ASN A 1 18 ? -7.607 2.422 21.156 1.00 0.00 17 ASN A O 41
ATOM 12089 N N . VAL A 1 19 ? -6.211 0.875 20.319 1.00 0.00 18 VAL A N 41
ATOM 12090 C CA . VAL A 1 19 ? -5.878 0.335 21.632 1.00 0.00 18 VAL A CA 41
ATOM 12091 C C . VAL A 1 19 ? -5.147 1.390 22.458 1.00 0.00 18 VAL A C 41
ATOM 12092 O O . VAL A 1 19 ? -5.457 1.604 23.630 1.00 0.00 18 VAL A O 41
ATOM 12105 N N . ILE A 1 20 ? -4.177 2.046 21.831 1.00 0.00 19 ILE A N 41
ATOM 12106 C CA . ILE A 1 20 ? -3.403 3.082 22.503 1.00 0.00 19 ILE A CA 41
ATOM 12107 C C . ILE A 1 20 ? -4.296 4.261 22.868 1.00 0.00 19 ILE A C 41
ATOM 12108 O O . ILE A 1 20 ? -4.203 4.809 23.965 1.00 0.00 19 ILE A O 41
ATOM 12124 N N . ALA A 1 21 ? -5.154 4.652 21.932 1.00 0.00 20 ALA A N 41
ATOM 12125 C CA . ALA A 1 21 ? -6.058 5.776 22.158 1.00 0.00 20 ALA A CA 41
ATOM 12126 C C . ALA A 1 21 ? -7.280 5.333 22.954 1.00 0.00 20 ALA A C 41
ATOM 12127 O O . ALA A 1 21 ? -7.540 5.850 24.039 1.00 0.00 20 ALA A O 41
ATOM 12143 N N . LEU A 1 2 ? 4.490 -7.794 2.768 1.00 0.00 1 LEU A N 42
ATOM 12144 C CA . LEU A 1 2 ? 4.967 -7.870 1.388 1.00 0.00 1 LEU A CA 42
ATOM 12145 C C . LEU A 1 2 ? 3.924 -7.326 0.413 1.00 0.00 1 LEU A C 42
ATOM 12146 O O . LEU A 1 2 ? 3.819 -7.795 -0.721 1.00 0.00 1 LEU A O 42
ATOM 12162 N N . GLY A 1 3 ? 3.155 -6.335 0.856 1.00 0.00 2 GLY A N 42
ATOM 12163 C CA . GLY A 1 3 ? 2.129 -5.746 0.002 1.00 0.00 2 GLY A CA 42
ATOM 12164 C C . GLY A 1 3 ? 1.175 -4.864 0.800 1.00 0.00 2 GLY A C 42
ATOM 12165 O O . GLY A 1 3 ? 0.619 -3.902 0.272 1.00 0.00 2 GLY A O 42
ATOM 12169 N N . LEU A 1 4 ? 0.984 -5.197 2.073 1.00 0.00 3 LEU A N 42
ATOM 12170 C CA . LEU A 1 4 ? 0.087 -4.425 2.931 1.00 0.00 3 LEU A CA 42
ATOM 12171 C C . LEU A 1 4 ? 0.831 -3.244 3.549 1.00 0.00 3 LEU A C 42
ATOM 12172 O O . LEU A 1 4 ? 0.237 -2.411 4.230 1.00 0.00 3 LEU A O 42
ATOM 12188 N N . LEU A 1 5 ? 2.135 -3.188 3.313 1.00 0.00 4 LEU A N 42
ATOM 12189 C CA . LEU A 1 5 ? 2.963 -2.114 3.855 1.00 0.00 4 LEU A CA 42
ATOM 12190 C C . LEU A 1 5 ? 2.560 -0.754 3.277 1.00 0.00 4 LEU A C 42
ATOM 12191 O O . LEU A 1 5 ? 2.540 0.249 3.988 1.00 0.00 4 LEU A O 4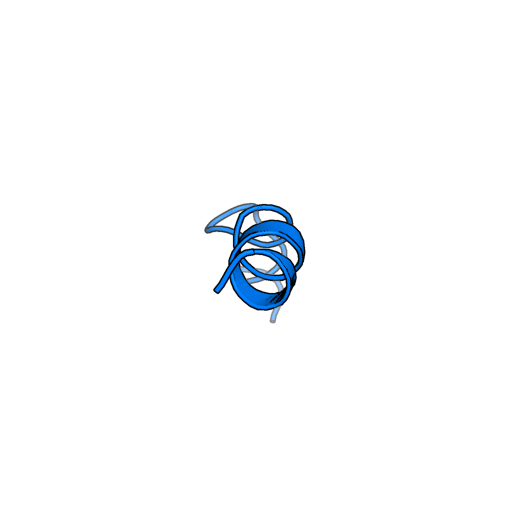2
ATOM 12207 N N . SER A 1 6 ? 2.268 -0.727 1.980 1.00 0.00 5 SER A N 42
ATOM 12208 C CA . SER A 1 6 ? 1.901 0.518 1.307 1.00 0.00 5 SER A CA 42
ATOM 12209 C C . SER A 1 6 ? 0.623 1.129 1.881 1.00 0.00 5 SER A C 42
ATOM 12210 O O . SER A 1 6 ? 0.387 2.328 1.736 1.00 0.00 5 SER A O 42
ATOM 12218 N N . TYR A 1 7 ? -0.201 0.312 2.528 1.00 0.00 6 TYR A N 42
ATOM 12219 C CA . TYR A 1 7 ? -1.445 0.817 3.106 1.00 0.00 6 TYR A CA 42
ATOM 12220 C C . TYR A 1 7 ? -1.149 1.868 4.172 1.00 0.00 6 TYR A C 42
ATOM 12221 O O . TYR A 1 7 ? -1.811 2.905 4.233 1.00 0.00 6 TYR A O 42
ATOM 12239 N N . GLY A 1 8 ? -0.148 1.599 5.009 1.00 0.00 7 GLY A N 42
ATOM 12240 C CA . GLY A 1 8 ? 0.233 2.534 6.069 1.00 0.00 7 GLY A CA 42
ATOM 12241 C C . GLY A 1 8 ? 0.652 1.788 7.331 1.00 0.00 7 GLY A C 42
ATOM 12242 O O . GLY A 1 8 ? 0.089 1.999 8.404 1.00 0.00 7 GLY A O 42
ATOM 12246 N N . ALA A 1 9 ? 1.649 0.917 7.194 1.00 0.00 8 ALA A N 42
ATOM 12247 C CA . ALA A 1 9 ? 2.144 0.141 8.331 1.00 0.00 8 ALA A CA 42
ATOM 12248 C C . ALA A 1 9 ? 3.206 0.927 9.093 1.00 0.00 8 ALA A C 42
ATOM 12249 O O . ALA A 1 9 ? 3.771 0.436 10.069 1.00 0.00 8 ALA A O 42
ATOM 12256 N N . GLY A 1 10 ? 3.475 2.151 8.637 1.00 0.00 9 GLY A N 42
ATOM 12257 C CA . GLY A 1 10 ? 4.476 3.010 9.277 1.00 0.00 9 GLY A CA 42
ATOM 12258 C C . GLY A 1 10 ? 3.851 4.329 9.700 1.00 0.00 9 GLY A C 42
ATOM 12259 O O . GLY A 1 10 ? 4.455 5.116 10.429 1.00 0.00 9 GLY A O 42
ATOM 12263 N N . VAL A 1 11 ? 2.634 4.558 9.232 1.00 0.00 10 VAL A N 42
ATOM 12264 C CA . VAL A 1 11 ? 1.911 5.781 9.555 1.00 0.00 10 VAL A CA 42
ATOM 12265 C C . VAL A 1 11 ? 1.628 5.849 11.051 1.00 0.00 10 VAL A C 42
ATOM 12266 O O . VAL A 1 11 ? 1.767 6.906 11.665 1.00 0.00 10 VAL A O 42
ATOM 12279 N N . ALA A 1 12 ? 1.217 4.708 11.618 1.00 0.00 11 ALA A N 42
ATOM 12280 C CA . ALA A 1 12 ? 0.891 4.603 13.047 1.00 0.00 11 ALA A CA 42
ATOM 12281 C C . ALA A 1 12 ? -0.594 4.857 13.266 1.00 0.00 11 ALA A C 42
ATOM 12282 O O . ALA A 1 12 ? -1.137 4.557 14.329 1.00 0.00 11 ALA A O 42
ATOM 12289 N N . SER A 1 13 ? -1.247 5.412 12.250 1.00 0.00 12 SER A N 42
ATOM 12290 C CA . SER A 1 13 ? -2.673 5.709 12.333 1.00 0.00 12 SER A CA 42
ATOM 12291 C C . SER A 1 13 ? -3.500 4.504 11.895 1.00 0.00 12 SER A C 42
ATOM 12292 O O . SER A 1 13 ? -4.724 4.502 12.027 1.00 0.00 12 SER A O 42
ATOM 12300 N N . LEU A 1 14 ? -2.827 3.485 11.352 1.00 0.00 13 LEU A N 42
ATOM 12301 C CA . LEU A 1 14 ? -3.512 2.278 10.872 1.00 0.00 13 LEU A CA 42
ATOM 12302 C C . LEU A 1 14 ? -3.199 1.045 11.747 1.00 0.00 13 LEU A C 42
ATOM 12303 O O . LEU A 1 14 ? -4.118 0.325 12.133 1.00 0.00 13 LEU A O 42
ATOM 12319 N N . PRO A 1 15 ? -1.951 0.764 12.049 1.00 0.00 14 PRO A N 42
ATOM 12320 C CA . PRO A 1 15 ? -1.590 -0.433 12.865 1.00 0.00 14 PRO A CA 42
ATOM 12321 C C . PRO A 1 15 ? -1.749 -0.205 14.371 1.00 0.00 14 PRO A C 42
ATOM 12322 O O . PRO A 1 15 ? -2.537 -0.883 15.030 1.00 0.00 14 PRO A O 42
ATOM 12333 N N . LEU A 1 16 ? -0.986 0.740 14.912 1.00 0.00 15 LEU A N 42
ATOM 12334 C CA . LEU A 1 16 ? -1.042 1.030 16.342 1.00 0.00 15 LEU A CA 42
ATOM 12335 C C . LEU A 1 16 ? -2.422 1.543 16.739 1.00 0.00 15 LEU A C 42
ATOM 12336 O O . LEU A 1 16 ? -2.951 1.173 17.787 1.00 0.00 15 LEU A O 42
ATOM 12352 N N . LEU A 1 17 ? -2.999 2.393 15.901 1.00 0.00 16 LEU A N 42
ATOM 12353 C CA . LEU A 1 17 ? -4.316 2.951 16.184 1.00 0.00 16 LEU A CA 42
ATOM 12354 C C . LEU A 1 17 ? -5.359 1.839 16.258 1.00 0.00 16 LEU A C 42
ATOM 12355 O O . LEU A 1 17 ? -6.253 1.870 17.104 1.00 0.00 16 LEU A O 42
ATOM 12371 N N . ASN A 1 18 ? -5.244 0.862 15.364 1.00 0.00 17 ASN A N 42
ATOM 12372 C CA . ASN A 1 18 ? -6.187 -0.250 15.337 1.00 0.00 17 ASN A CA 42
ATOM 12373 C C . ASN A 1 18 ? -6.142 -1.025 16.652 1.00 0.00 17 ASN A C 42
ATOM 12374 O O . ASN A 1 18 ? -7.176 -1.451 17.165 1.00 0.00 17 ASN A O 42
ATOM 12385 N N . VAL A 1 19 ? -4.941 -1.205 17.192 1.00 0.00 18 VAL A N 42
ATOM 12386 C CA . VAL A 1 19 ? -4.788 -1.931 18.448 1.00 0.00 18 VAL A CA 42
ATOM 12387 C C . VAL A 1 19 ? -5.547 -1.214 19.560 1.00 0.00 18 VAL A C 42
ATOM 12388 O O . VAL A 1 19 ? -6.290 -1.836 20.318 1.00 0.00 18 VAL A O 42
ATOM 12401 N N . ILE A 1 20 ? -5.366 0.100 19.639 1.00 0.00 19 ILE A N 42
ATOM 12402 C CA . ILE A 1 20 ? -6.055 0.893 20.648 1.00 0.00 19 ILE A CA 42
ATOM 12403 C C . ILE A 1 20 ? -7.556 0.874 20.388 1.00 0.00 19 ILE A C 42
ATOM 12404 O O . ILE A 1 20 ? -8.358 0.722 21.309 1.00 0.00 19 ILE A O 42
ATOM 12420 N N . ALA A 1 21 ? -7.927 1.029 19.120 1.00 0.00 20 ALA A N 42
ATOM 12421 C CA . ALA A 1 21 ? -9.334 1.028 18.738 1.00 0.00 20 ALA A CA 42
ATOM 12422 C C . ALA A 1 21 ? -9.875 -0.397 18.691 1.00 0.00 20 ALA A C 42
ATOM 12423 O O . ALA A 1 21 ? -11.084 -0.603 18.587 1.00 0.00 20 ALA A O 42
ATOM 12439 N N . LEU A 1 2 ? 4.627 -5.306 -2.664 1.00 0.00 1 LEU A N 43
ATOM 12440 C CA . LEU A 1 2 ? 3.882 -4.934 -3.859 1.00 0.00 1 LEU A CA 43
ATOM 12441 C C . LEU A 1 2 ? 3.748 -3.416 -3.953 1.00 0.00 1 LEU A C 43
ATOM 12442 O O . LEU A 1 2 ? 3.889 -2.837 -5.030 1.00 0.00 1 LEU A O 43
ATOM 12458 N N . GLY A 1 3 ? 3.479 -2.778 -2.817 1.00 0.00 2 GLY A N 43
ATOM 12459 C CA . GLY A 1 3 ? 3.331 -1.326 -2.781 1.00 0.00 2 GLY A CA 43
ATOM 12460 C C . GLY A 1 3 ? 2.466 -0.895 -1.603 1.00 0.00 2 GLY A C 43
ATOM 12461 O O . GLY A 1 3 ? 2.621 0.206 -1.075 1.00 0.00 2 GLY A O 43
ATOM 12465 N N . LEU A 1 4 ? 1.553 -1.772 -1.193 1.00 0.00 3 LEU A N 43
ATOM 12466 C CA . LEU A 1 4 ? 0.664 -1.477 -0.070 1.00 0.00 3 LEU A CA 43
ATOM 12467 C C . LEU A 1 4 ? 1.312 -1.893 1.247 1.00 0.00 3 LEU A C 43
ATOM 12468 O O . LEU A 1 4 ? 0.765 -1.651 2.321 1.00 0.00 3 LEU A O 43
ATOM 12484 N N . LEU A 1 5 ? 2.478 -2.521 1.156 1.00 0.00 4 LEU A N 43
ATOM 12485 C CA . LEU A 1 5 ? 3.190 -2.963 2.351 1.00 0.00 4 LEU A CA 43
ATOM 12486 C C . LEU A 1 5 ? 3.558 -1.754 3.213 1.00 0.00 4 LEU A C 43
ATOM 12487 O O . LEU A 1 5 ? 3.406 -1.774 4.434 1.00 0.00 4 LEU A O 43
ATOM 12503 N N . SER A 1 6 ? 4.034 -0.700 2.559 1.00 0.00 5 SER A N 43
ATOM 12504 C CA . SER A 1 6 ? 4.423 0.521 3.260 1.00 0.00 5 SER A CA 43
ATOM 12505 C C . SER A 1 6 ? 3.201 1.361 3.620 1.00 0.00 5 SER A C 43
ATOM 12506 O O . SER A 1 6 ? 3.327 2.419 4.237 1.00 0.00 5 SER A O 43
ATOM 12514 N N . TYR A 1 7 ? 2.020 0.898 3.220 1.00 0.00 6 TYR A N 43
ATOM 12515 C CA . TYR A 1 7 ? 0.792 1.635 3.501 1.00 0.00 6 TYR A CA 43
ATOM 12516 C C . TYR A 1 7 ? 0.618 1.824 5.004 1.00 0.00 6 TYR A C 43
ATOM 12517 O O . TYR A 1 7 ? 0.348 2.931 5.472 1.00 0.00 6 TYR A O 43
ATOM 12535 N N . GLY A 1 8 ? 0.781 0.739 5.759 1.00 0.00 7 GLY A N 43
ATOM 12536 C CA . GLY A 1 8 ? 0.648 0.789 7.218 1.00 0.00 7 GLY A CA 43
ATOM 12537 C C . GLY A 1 8 ? 2.016 0.715 7.884 1.00 0.00 7 GLY A C 43
ATOM 12538 O O . GLY A 1 8 ? 2.115 0.606 9.105 1.00 0.00 7 GLY A O 43
ATOM 12542 N N . ALA A 1 9 ? 3.069 0.754 7.071 1.00 0.00 8 ALA A N 43
ATOM 12543 C CA . ALA A 1 9 ? 4.426 0.668 7.593 1.00 0.00 8 ALA A CA 43
ATOM 12544 C C . ALA A 1 9 ? 4.638 -0.691 8.258 1.00 0.00 8 ALA A C 43
ATOM 12545 O O . ALA A 1 9 ? 5.751 -1.042 8.652 1.00 0.00 8 ALA A O 43
ATOM 12552 N N . GLY A 1 10 ? 3.550 -1.443 8.375 1.00 0.00 9 GLY A N 43
ATOM 12553 C CA . GLY A 1 10 ? 3.567 -2.757 8.980 1.00 0.00 9 GLY A CA 43
ATOM 12554 C C . GLY A 1 10 ? 2.129 -3.204 9.152 1.00 0.00 9 GLY A C 43
ATOM 12555 O O . GLY A 1 10 ? 1.755 -4.313 8.773 1.00 0.00 9 GLY A O 43
ATOM 12559 N N . VAL A 1 11 ? 1.324 -2.302 9.715 1.00 0.00 10 VAL A N 43
ATOM 12560 C CA . VAL A 1 11 ? -0.093 -2.559 9.941 1.00 0.00 10 VAL A CA 43
ATOM 12561 C C . VAL A 1 11 ? -0.896 -1.260 9.896 1.00 0.00 10 VAL A C 43
ATOM 12562 O O . VAL A 1 11 ? -1.587 -0.978 8.918 1.00 0.00 10 VAL A O 43
ATOM 12575 N N . ALA A 1 12 ? -0.810 -0.482 10.976 1.00 0.00 11 ALA A N 43
ATOM 12576 C CA . ALA A 1 12 ? -1.536 0.783 11.071 1.00 0.00 11 ALA A CA 43
ATOM 12577 C C . ALA A 1 12 ? -3.046 0.560 11.028 1.00 0.00 11 ALA A C 43
ATOM 12578 O O . ALA A 1 12 ? -3.822 1.484 11.273 1.00 0.00 11 ALA A O 43
ATOM 12585 N N . SER A 1 13 ? -3.457 -0.667 10.717 1.00 0.00 12 SER A N 43
ATOM 12586 C CA . SER A 1 13 ? -4.878 -1.000 10.647 1.00 0.00 12 SER A CA 43
ATOM 12587 C C . SER A 1 13 ? -5.382 -1.479 12.004 1.00 0.00 12 SER A C 43
ATOM 12588 O O . SER A 1 13 ? -6.543 -1.869 12.142 1.00 0.00 12 SER A O 43
ATOM 12596 N N . LEU A 1 14 ? -4.503 -1.455 13.006 1.00 0.00 13 LEU A N 43
ATOM 12597 C CA . LEU A 1 14 ? -4.874 -1.900 14.352 1.00 0.00 13 LEU A CA 43
ATOM 12598 C C . LEU A 1 14 ? -4.091 -1.137 15.437 1.00 0.00 13 LEU A C 43
ATOM 12599 O O . LEU A 1 14 ? -4.697 -0.615 16.373 1.00 0.00 13 LEU A O 43
ATOM 12615 N N . PRO A 1 15 ? -2.781 -1.069 15.359 1.00 0.00 14 PRO A N 43
ATOM 12616 C CA . PRO A 1 15 ? -1.967 -0.359 16.397 1.00 0.00 14 PRO A CA 43
ATOM 12617 C C . PRO A 1 15 ? -2.432 1.082 16.621 1.00 0.00 14 PRO A C 43
ATOM 12618 O O . PRO A 1 15 ? -2.569 1.523 17.762 1.00 0.00 14 PRO A O 43
ATOM 12629 N N . LEU A 1 16 ? -2.681 1.807 15.534 1.00 0.00 15 LEU A N 43
ATOM 12630 C CA . LEU A 1 16 ? -3.139 3.188 15.647 1.00 0.00 15 LEU A CA 43
ATOM 12631 C C . LEU A 1 16 ? -4.511 3.236 16.309 1.00 0.00 15 LEU A C 43
ATOM 12632 O O . LEU A 1 16 ? -4.774 4.085 17.161 1.00 0.00 15 LEU A O 43
ATOM 12648 N N . LEU A 1 17 ? -5.381 2.315 15.907 1.00 0.00 16 LEU A N 43
ATOM 12649 C CA . LEU A 1 17 ? -6.728 2.249 16.458 1.00 0.00 16 LEU A CA 43
ATOM 12650 C C . LEU A 1 17 ? -6.678 1.923 17.946 1.00 0.00 16 LEU A C 43
ATOM 12651 O O . LEU A 1 17 ? -7.455 2.459 18.735 1.00 0.00 16 LEU A O 43
ATOM 12667 N N . ASN A 1 18 ? -5.759 1.041 18.320 1.00 0.00 17 ASN A N 43
ATOM 12668 C CA . ASN A 1 18 ? -5.617 0.647 19.717 1.00 0.00 17 ASN A CA 43
ATOM 12669 C C . ASN A 1 18 ? -5.267 1.855 20.577 1.00 0.00 17 ASN A C 43
ATOM 12670 O O . ASN A 1 18 ? -5.787 2.013 21.681 1.00 0.00 17 ASN A O 43
ATOM 12681 N N . VAL A 1 19 ? -4.389 2.711 20.063 1.00 0.00 18 VAL A N 43
ATOM 12682 C CA . VAL A 1 19 ? -3.988 3.906 20.796 1.00 0.00 18 VAL A CA 43
ATOM 12683 C C . VAL A 1 19 ? -5.199 4.808 21.013 1.00 0.00 18 VAL A C 43
ATOM 12684 O O . VAL A 1 19 ? -5.432 5.300 22.117 1.00 0.00 18 VAL A O 43
ATOM 12697 N N . ILE A 1 20 ? -5.972 5.009 19.951 1.00 0.00 19 ILE A N 43
ATOM 12698 C CA . ILE A 1 20 ? -7.166 5.841 20.033 1.00 0.00 19 ILE A CA 43
ATOM 12699 C C . ILE A 1 20 ? -8.169 5.198 20.985 1.00 0.00 19 ILE A C 43
ATOM 12700 O O . ILE A 1 20 ? -8.780 5.875 21.814 1.00 0.00 19 ILE A O 43
ATOM 12716 N N . ALA A 1 21 ? -8.331 3.887 20.857 1.00 0.00 20 ALA A N 43
ATOM 12717 C CA . ALA A 1 21 ? -9.258 3.150 21.706 1.00 0.00 20 ALA A CA 43
ATOM 12718 C C . ALA A 1 21 ? -8.664 2.952 23.096 1.00 0.00 20 ALA A C 43
ATOM 12719 O O . ALA A 1 21 ? -9.394 2.735 24.063 1.00 0.00 20 ALA A O 43
ATOM 12735 N N . LEU A 1 2 ? 4.878 -3.641 -3.476 1.00 0.00 1 LEU A N 44
ATOM 12736 C CA . LEU A 1 2 ? 4.811 -5.099 -3.529 1.00 0.00 1 LEU A CA 44
ATOM 12737 C C . LEU A 1 2 ? 5.303 -5.705 -2.217 1.00 0.00 1 LEU A C 44
ATOM 12738 O O . LEU A 1 2 ? 5.790 -6.835 -2.187 1.00 0.00 1 LEU A O 44
ATOM 12754 N N . GLY A 1 3 ? 5.166 -4.941 -1.134 1.00 0.00 2 GLY A N 44
ATOM 12755 C CA . GLY A 1 3 ? 5.591 -5.397 0.192 1.00 0.00 2 GLY A CA 44
ATOM 12756 C C . GLY A 1 3 ? 4.615 -4.910 1.256 1.00 0.00 2 GLY A C 44
ATOM 12757 O O . GLY A 1 3 ? 5.012 -4.551 2.364 1.00 0.00 2 GLY A O 44
ATOM 12761 N N . LEU A 1 4 ? 3.334 -4.895 0.901 1.00 0.00 3 LEU A N 44
ATOM 12762 C CA . LEU A 1 4 ? 2.301 -4.440 1.822 1.00 0.00 3 LEU A CA 44
ATOM 12763 C C . LEU A 1 4 ? 2.716 -3.125 2.473 1.00 0.00 3 LEU A C 44
ATOM 12764 O O . LEU A 1 4 ? 2.155 -2.717 3.491 1.00 0.00 3 LEU A O 44
ATOM 12780 N N . LEU A 1 5 ? 3.704 -2.467 1.877 1.00 0.00 4 LEU A N 44
ATOM 12781 C CA . LEU A 1 5 ? 4.196 -1.198 2.398 1.00 0.00 4 LEU A CA 44
ATOM 12782 C C . LEU A 1 5 ? 3.101 -0.136 2.357 1.00 0.00 4 LEU A C 44
ATOM 12783 O O . LEU A 1 5 ? 2.943 0.641 3.297 1.00 0.00 4 LEU A O 44
ATOM 12799 N N . SER A 1 6 ? 2.353 -0.115 1.257 1.00 0.00 5 SER A N 44
ATOM 12800 C CA . SER A 1 6 ? 1.273 0.851 1.092 1.00 0.00 5 SER A CA 44
ATOM 12801 C C . SER A 1 6 ? 0.188 0.633 2.143 1.00 0.00 5 SER A C 44
ATOM 12802 O O . SER A 1 6 ? -0.299 1.584 2.752 1.00 0.00 5 SER A O 44
ATOM 12810 N N . TYR A 1 7 ? -0.183 -0.626 2.352 1.00 0.00 6 TYR A N 44
ATOM 12811 C CA . TYR A 1 7 ? -1.205 -0.953 3.338 1.00 0.00 6 TYR A CA 44
ATOM 12812 C C . TYR A 1 7 ? -0.693 -0.658 4.745 1.00 0.00 6 TYR A C 44
ATOM 12813 O O . TYR A 1 7 ? -1.420 -0.134 5.590 1.00 0.00 6 TYR A O 44
ATOM 12831 N N . GLY A 1 8 ? 0.570 -0.992 4.989 1.00 0.00 7 GLY A N 44
ATOM 12832 C CA . GLY A 1 8 ? 1.175 -0.751 6.290 1.00 0.00 7 GLY A CA 44
ATOM 12833 C C . GLY A 1 8 ? 1.267 0.743 6.556 1.00 0.00 7 GLY A C 44
ATOM 12834 O O . GLY A 1 8 ? 1.145 1.194 7.695 1.00 0.00 7 GLY A O 44
ATOM 12838 N N . ALA A 1 9 ? 1.494 1.506 5.493 1.00 0.00 8 ALA A N 44
ATOM 12839 C CA . ALA A 1 9 ? 1.612 2.950 5.616 1.00 0.00 8 ALA A CA 44
ATOM 12840 C C . ALA A 1 9 ? 0.343 3.535 6.231 1.00 0.00 8 ALA A C 44
ATOM 12841 O O . ALA A 1 9 ? 0.367 4.613 6.822 1.00 0.00 8 ALA A O 44
ATOM 12848 N N . GLY A 1 10 ? -0.765 2.810 6.080 1.00 0.00 9 GLY A N 44
ATOM 12849 C CA . GLY A 1 10 ? -2.051 3.250 6.623 1.00 0.00 9 GLY A CA 44
ATOM 12850 C C . GLY A 1 10 ? -2.339 2.564 7.950 1.00 0.00 9 GLY A C 44
ATOM 12851 O O . GLY A 1 10 ? -2.503 3.219 8.981 1.00 0.00 9 GLY A O 44
ATOM 12855 N N . VAL A 1 11 ? -2.392 1.238 7.914 1.00 0.00 10 VAL A N 44
ATOM 12856 C CA . VAL A 1 11 ? -2.657 0.457 9.113 1.00 0.00 10 VAL A CA 44
ATOM 12857 C C . VAL A 1 11 ? -1.539 0.629 10.133 1.00 0.00 10 VAL A C 44
ATOM 12858 O O . VAL A 1 11 ? -1.800 0.793 11.323 1.00 0.00 10 VAL A O 44
ATOM 12871 N N . ALA A 1 12 ? -0.295 0.584 9.664 1.00 0.00 11 ALA A N 44
ATOM 12872 C CA . ALA A 1 12 ? 0.852 0.720 10.551 1.00 0.00 11 ALA A CA 44
ATOM 12873 C C . ALA A 1 12 ? 0.781 -0.326 11.658 1.00 0.00 11 ALA A C 44
ATOM 12874 O O . ALA A 1 12 ? 1.151 -0.066 12.803 1.00 0.00 11 ALA A O 44
ATOM 12881 N N . SER A 1 13 ? 0.300 -1.510 11.300 1.00 0.00 12 SER A N 44
ATOM 12882 C CA . SER A 1 13 ? 0.173 -2.602 12.258 1.00 0.00 12 SER A CA 44
ATOM 12883 C C . SER A 1 13 ? -0.855 -2.263 13.337 1.00 0.00 12 SER A C 44
ATOM 12884 O O . SER A 1 13 ? -0.885 -2.892 14.395 1.00 0.00 12 SER A O 44
ATOM 12892 N N . LEU A 1 14 ? -1.697 -1.272 13.056 1.00 0.00 13 LEU A N 44
ATOM 12893 C CA . LEU A 1 14 ? -2.724 -0.861 14.008 1.00 0.00 13 LEU A CA 44
ATOM 12894 C C . LEU A 1 14 ? -2.109 -0.558 15.378 1.00 0.00 13 LEU A C 44
ATOM 12895 O O . LEU A 1 14 ? -2.325 -1.296 16.341 1.00 0.00 13 LEU A O 44
ATOM 12911 N N . PRO A 1 15 ? -1.353 0.506 15.483 1.00 0.00 14 PRO A N 44
ATOM 12912 C CA . PRO A 1 15 ? -0.699 0.917 16.748 1.00 0.00 14 PRO A CA 44
ATOM 12913 C C . PRO A 1 15 ? -1.528 1.947 17.526 1.00 0.00 14 PRO A C 44
ATOM 12914 O O . PRO A 1 15 ? -2.128 1.634 18.555 1.00 0.00 14 PRO A O 44
ATOM 12925 N N . LEU A 1 16 ? -1.539 3.178 17.028 1.00 0.00 15 LEU A N 44
ATOM 12926 C CA . LEU A 1 16 ? -2.275 4.258 17.672 1.00 0.00 15 LEU A CA 44
ATOM 12927 C C . LEU A 1 16 ? -3.772 3.970 17.651 1.00 0.00 15 LEU A C 44
ATOM 12928 O O . LEU A 1 16 ? -4.480 4.227 18.624 1.00 0.00 15 LEU A O 44
ATOM 12944 N N . LEU A 1 17 ? -4.249 3.431 16.535 1.00 0.00 16 LEU A N 44
ATOM 12945 C CA . LEU A 1 17 ? -5.664 3.113 16.397 1.00 0.00 16 LEU A CA 44
ATOM 12946 C C . LEU A 1 17 ? -6.073 2.078 17.442 1.00 0.00 16 LEU A C 44
ATOM 12947 O O . LEU A 1 17 ? -7.160 2.156 18.012 1.00 0.00 16 LEU A O 44
ATOM 12963 N N . ASN A 1 18 ? -5.197 1.110 17.694 1.00 0.00 17 ASN A N 44
ATOM 12964 C CA . ASN A 1 18 ? -5.496 0.081 18.680 1.00 0.00 17 ASN A CA 44
ATOM 12965 C C . ASN A 1 18 ? -5.663 0.715 20.057 1.00 0.00 17 ASN A C 44
ATOM 12966 O O . ASN A 1 18 ? -6.583 0.375 20.800 1.00 0.00 17 ASN A O 44
ATOM 12977 N N . VAL A 1 19 ? -4.778 1.653 20.382 1.00 0.00 18 VAL A N 44
ATOM 12978 C CA . VAL A 1 19 ? -4.848 2.345 21.662 1.00 0.00 18 VAL A CA 44
ATOM 12979 C C . VAL A 1 19 ? -6.133 3.160 21.746 1.00 0.00 18 VAL A C 44
ATOM 12980 O O . VAL A 1 19 ? -6.842 3.125 22.752 1.00 0.00 18 VAL A O 44
ATOM 12993 N N . ILE A 1 20 ? -6.428 3.891 20.675 1.00 0.00 19 ILE A N 44
ATOM 12994 C CA . ILE A 1 20 ? -7.629 4.714 20.627 1.00 0.00 19 ILE A CA 44
ATOM 12995 C C . ILE A 1 20 ? -8.864 3.823 20.691 1.00 0.00 19 ILE A C 44
ATOM 12996 O O . ILE A 1 20 ? -9.821 4.119 21.407 1.00 0.00 19 ILE A O 44
ATOM 13012 N N . ALA A 1 21 ? -8.827 2.727 19.943 1.00 0.00 20 ALA A N 44
ATOM 13013 C CA . ALA A 1 21 ? -9.945 1.790 19.920 1.00 0.00 20 ALA A CA 44
ATOM 13014 C C . ALA A 1 21 ? -9.891 0.866 21.131 1.00 0.00 20 ALA A C 44
ATOM 13015 O O . ALA A 1 21 ? -10.852 0.148 21.413 1.00 0.00 20 ALA A O 44
ATOM 13031 N N . LEU A 1 2 ? 3.875 -7.767 1.092 1.00 0.00 1 LEU A N 45
ATOM 13032 C CA . LEU A 1 2 ? 4.735 -8.038 -0.056 1.00 0.00 1 LEU A CA 45
ATOM 13033 C C . LEU A 1 2 ? 5.012 -6.755 -0.835 1.00 0.00 1 LEU A C 45
ATOM 13034 O O . LEU A 1 2 ? 5.749 -6.761 -1.821 1.00 0.00 1 LEU A O 45
ATOM 13050 N N . GLY A 1 3 ? 4.419 -5.657 -0.379 1.00 0.00 2 GLY A N 45
ATOM 13051 C CA . GLY A 1 3 ? 4.615 -4.366 -1.031 1.00 0.00 2 GLY A CA 45
ATOM 13052 C C . GLY A 1 3 ? 3.555 -3.367 -0.588 1.00 0.00 2 GLY A C 45
ATOM 13053 O O . GLY A 1 3 ? 3.759 -2.155 -0.656 1.00 0.00 2 GLY A O 45
ATOM 13057 N N . LEU A 1 4 ? 2.426 -3.889 -0.131 1.00 0.00 3 LEU A N 45
ATOM 13058 C CA . LEU A 1 4 ? 1.330 -3.042 0.326 1.00 0.00 3 LEU A CA 45
ATOM 13059 C C . LEU A 1 4 ? 1.680 -2.388 1.659 1.00 0.00 3 LEU A C 45
ATOM 13060 O O . LEU A 1 4 ? 1.084 -1.381 2.042 1.00 0.00 3 LEU A O 45
ATOM 13076 N N . LEU A 1 5 ? 2.649 -2.965 2.360 1.00 0.00 4 LEU A N 45
ATOM 13077 C CA . LEU A 1 5 ? 3.068 -2.427 3.649 1.00 0.00 4 LEU A CA 45
ATOM 13078 C C . LEU A 1 5 ? 3.597 -1.007 3.483 1.00 0.00 4 LEU A C 45
ATOM 13079 O O . LEU A 1 5 ? 3.327 -0.135 4.307 1.00 0.00 4 LEU A O 45
ATOM 13095 N N . SER A 1 6 ? 4.350 -0.786 2.412 1.00 0.00 5 SER A N 45
ATOM 13096 C CA . SER A 1 6 ? 4.915 0.531 2.150 1.00 0.00 5 SER A CA 45
ATOM 13097 C C . SER A 1 6 ? 3.810 1.584 2.106 1.00 0.00 5 SER A C 45
ATOM 13098 O O . SER A 1 6 ? 4.018 2.727 2.512 1.00 0.00 5 SER A O 45
ATOM 13106 N N . TYR A 1 7 ? 2.636 1.190 1.615 1.00 0.00 6 TYR A N 45
ATOM 13107 C CA . TYR A 1 7 ? 1.505 2.109 1.526 1.00 0.00 6 TYR A CA 45
ATOM 13108 C C . TYR A 1 7 ? 0.727 2.134 2.838 1.00 0.00 6 TYR A C 45
ATOM 13109 O O . TYR A 1 7 ? -0.267 2.847 2.969 1.00 0.00 6 TYR A O 45
ATOM 13127 N N . GLY A 1 8 ? 1.196 1.350 3.811 1.00 0.00 7 GLY A N 45
ATOM 13128 C CA . GLY A 1 8 ? 0.554 1.276 5.125 1.00 0.00 7 GLY A CA 45
ATOM 13129 C C . GLY A 1 8 ? 1.605 1.323 6.229 1.00 0.00 7 GLY A C 45
ATOM 13130 O O . GLY A 1 8 ? 1.323 1.002 7.384 1.00 0.00 7 GLY A O 45
ATOM 13134 N N . ALA A 1 9 ? 2.817 1.721 5.861 1.00 0.00 8 ALA A N 45
ATOM 13135 C CA . ALA A 1 9 ? 3.913 1.805 6.819 1.00 0.00 8 ALA A CA 45
ATOM 13136 C C . ALA A 1 9 ? 3.581 2.795 7.930 1.00 0.00 8 ALA A C 45
ATOM 13137 O O . ALA A 1 9 ? 4.101 2.692 9.042 1.00 0.00 8 ALA A O 45
ATOM 13144 N N . GLY A 1 10 ? 2.700 3.747 7.624 1.00 0.00 9 GLY A N 45
ATOM 13145 C CA . GLY A 1 10 ? 2.282 4.752 8.604 1.00 0.00 9 GLY A CA 45
ATOM 13146 C C . GLY A 1 10 ? 0.916 4.396 9.175 1.00 0.00 9 GLY A C 45
ATOM 13147 O O . GLY A 1 10 ? 0.783 4.110 10.365 1.00 0.00 9 GLY A O 45
ATOM 13151 N N . VAL A 1 11 ? -0.101 4.430 8.322 1.00 0.00 10 VAL A N 45
ATOM 13152 C CA . VAL A 1 11 ? -1.456 4.117 8.756 1.00 0.00 10 VAL A CA 45
ATOM 13153 C C . VAL A 1 11 ? -1.523 2.677 9.252 1.00 0.00 10 VAL A C 45
ATOM 13154 O O . VAL A 1 11 ? -2.099 2.402 10.305 1.00 0.00 10 VAL A O 45
ATOM 13167 N N . ALA A 1 12 ? -0.926 1.760 8.494 1.00 0.00 11 ALA A N 45
ATOM 13168 C CA . ALA A 1 12 ? -0.928 0.356 8.885 1.00 0.00 11 ALA A CA 45
ATOM 13169 C C . ALA A 1 12 ? -2.352 -0.085 9.207 1.00 0.00 11 ALA A C 45
ATOM 13170 O O . ALA A 1 12 ? -2.575 -1.114 9.845 1.00 0.00 11 ALA A O 45
ATOM 13177 N N . SER A 1 13 ? -3.312 0.720 8.763 1.00 0.00 12 SER A N 45
ATOM 13178 C CA . SER A 1 13 ? -4.725 0.428 8.999 1.00 0.00 12 SER A CA 45
ATOM 13179 C C . SER A 1 13 ? -5.116 0.780 10.435 1.00 0.00 12 SER A C 45
ATOM 13180 O O . SER A 1 13 ? -5.999 0.148 11.016 1.00 0.00 12 SER A O 45
ATOM 13188 N N . LEU A 1 14 ? -4.451 1.780 11.003 1.00 0.00 13 LEU A N 45
ATOM 13189 C CA . LEU A 1 14 ? -4.737 2.197 12.372 1.00 0.00 13 LEU A CA 45
ATOM 13190 C C . LEU A 1 14 ? -4.900 0.967 13.283 1.00 0.00 13 LEU A C 45
ATOM 13191 O O . LEU A 1 14 ? -5.978 0.698 13.814 1.00 0.00 13 LEU A O 45
ATOM 13207 N N . PRO A 1 15 ? -3.840 0.218 13.468 1.00 0.00 14 PRO A N 45
ATOM 13208 C CA . PRO A 1 15 ? -3.846 -0.993 14.325 1.00 0.00 14 PRO A CA 45
ATOM 13209 C C . PRO A 1 15 ? -3.466 -0.668 15.768 1.00 0.00 14 PRO A C 45
ATOM 13210 O O . PRO A 1 15 ? -4.182 -1.016 16.708 1.00 0.00 14 PRO A O 45
ATOM 13221 N N . LEU A 1 16 ? -2.338 0.016 15.930 1.00 0.00 15 LEU A N 45
ATOM 13222 C CA . LEU A 1 16 ? -1.862 0.398 17.253 1.00 0.00 15 LEU A CA 45
ATOM 13223 C C . LEU A 1 16 ? -2.843 1.361 17.911 1.00 0.00 15 LEU A C 45
ATOM 13224 O O . LEU A 1 16 ? -3.092 1.282 19.112 1.00 0.00 15 LEU A O 45
ATOM 13240 N N . LEU A 1 17 ? -3.392 2.270 17.115 1.00 0.00 16 LEU A N 45
ATOM 13241 C CA . LEU A 1 17 ? -4.338 3.253 17.633 1.00 0.00 16 LEU A CA 45
ATOM 13242 C C . LEU A 1 17 ? -5.563 2.544 18.198 1.00 0.00 16 LEU A C 45
ATOM 13243 O O . LEU A 1 17 ? -6.100 2.940 19.233 1.00 0.00 16 LEU A O 45
ATOM 13259 N N . ASN A 1 18 ? -6.001 1.502 17.502 1.00 0.00 17 ASN A N 45
ATOM 13260 C CA . ASN A 1 18 ? -7.170 0.744 17.925 1.00 0.00 17 ASN A CA 45
ATOM 13261 C C . ASN A 1 18 ? -6.955 0.138 19.310 1.00 0.00 17 ASN A C 45
ATOM 13262 O O . ASN A 1 18 ? -7.864 0.137 20.140 1.00 0.00 17 ASN A O 45
ATOM 13273 N N . VAL A 1 19 ? -5.747 -0.363 19.555 1.00 0.00 18 VAL A N 45
ATOM 13274 C CA . VAL A 1 19 ? -5.426 -0.963 20.845 1.00 0.00 18 VAL A CA 45
ATOM 13275 C C . VAL A 1 19 ? -5.554 0.074 21.957 1.00 0.00 18 VAL A C 45
ATOM 13276 O O . VAL A 1 19 ? -6.160 -0.189 22.996 1.00 0.00 18 VAL A O 45
ATOM 13289 N N . ILE A 1 20 ? -4.986 1.253 21.728 1.00 0.00 19 ILE A N 45
ATOM 13290 C CA . ILE A 1 20 ? -5.049 2.325 22.714 1.00 0.00 19 ILE A CA 45
ATOM 13291 C C . ILE A 1 20 ? -6.492 2.769 22.905 1.00 0.00 19 ILE A C 45
ATOM 13292 O O . ILE A 1 20 ? -6.943 2.977 24.033 1.00 0.00 19 ILE A O 45
ATOM 13308 N N . ALA A 1 21 ? -7.216 2.908 21.799 1.00 0.00 20 ALA A N 45
ATOM 13309 C CA . ALA A 1 21 ? -8.613 3.324 21.865 1.00 0.00 20 ALA A CA 45
ATOM 13310 C C . ALA A 1 21 ? -9.461 2.238 22.519 1.00 0.00 20 ALA A C 45
ATOM 13311 O O . ALA A 1 21 ? -10.021 2.447 23.596 1.00 0.00 20 ALA A O 45
ATOM 13327 N N . LEU A 1 2 ? 2.856 -4.861 -4.505 1.00 0.00 1 LEU A N 46
ATOM 13328 C CA . LEU A 1 2 ? 3.201 -6.243 -4.168 1.00 0.00 1 LEU A CA 46
ATOM 13329 C C . LEU A 1 2 ? 4.432 -6.293 -3.263 1.00 0.00 1 LEU A C 46
ATOM 13330 O O . LEU A 1 2 ? 5.218 -7.239 -3.320 1.00 0.00 1 LEU A O 46
ATOM 13346 N N . GLY A 1 3 ? 4.596 -5.269 -2.431 1.00 0.00 2 GLY A N 46
ATOM 13347 C CA . GLY A 1 3 ? 5.736 -5.214 -1.526 1.00 0.00 2 GLY A CA 46
ATOM 13348 C C . GLY A 1 3 ? 5.642 -4.018 -0.587 1.00 0.00 2 GLY A C 46
ATOM 13349 O O . GLY A 1 3 ? 6.043 -4.095 0.574 1.00 0.00 2 GLY A O 46
ATOM 13353 N N . LEU A 1 4 ? 5.113 -2.905 -1.095 1.00 0.00 3 LEU A N 46
ATOM 13354 C CA . LEU A 1 4 ? 4.974 -1.695 -0.286 1.00 0.00 3 LEU A CA 46
ATOM 13355 C C . LEU A 1 4 ? 3.638 -1.689 0.451 1.00 0.00 3 LEU A C 46
ATOM 13356 O O . LEU A 1 4 ? 3.397 -0.839 1.310 1.00 0.00 3 LEU A O 46
ATOM 13372 N N . LEU A 1 5 ? 2.773 -2.639 0.114 1.00 0.00 4 LEU A N 46
ATOM 13373 C CA . LEU A 1 5 ? 1.465 -2.728 0.757 1.00 0.00 4 LEU A CA 46
ATOM 13374 C C . LEU A 1 5 ? 1.623 -3.013 2.247 1.00 0.00 4 LEU A C 46
ATOM 13375 O O . LEU A 1 5 ? 0.913 -2.445 3.077 1.00 0.00 4 LEU A O 46
ATOM 13391 N N . SER A 1 6 ? 2.556 -3.901 2.575 1.00 0.00 5 SER A N 46
ATOM 13392 C CA . SER A 1 6 ? 2.804 -4.264 3.966 1.00 0.00 5 SER A CA 46
ATOM 13393 C C . SER A 1 6 ? 3.662 -3.208 4.659 1.00 0.00 5 SER A C 46
ATOM 13394 O O . SER A 1 6 ? 3.955 -3.317 5.849 1.00 0.00 5 SER A O 46
ATOM 13402 N N . TYR A 1 7 ? 4.073 -2.195 3.902 1.00 0.00 6 TYR A N 46
ATOM 13403 C CA . TYR A 1 7 ? 4.910 -1.134 4.452 1.00 0.00 6 TYR A CA 46
ATOM 13404 C C . TYR A 1 7 ? 4.203 -0.443 5.614 1.00 0.00 6 TYR A C 46
ATOM 13405 O O . TYR A 1 7 ? 4.794 -0.229 6.672 1.00 0.00 6 TYR A O 46
ATOM 13423 N N . GLY A 1 8 ? 2.935 -0.100 5.409 1.00 0.00 7 GLY A N 46
ATOM 13424 C CA . GLY A 1 8 ? 2.149 0.568 6.445 1.00 0.00 7 GLY A CA 46
ATOM 13425 C C . GLY A 1 8 ? 1.074 1.454 5.826 1.00 0.00 7 GLY A C 46
ATOM 13426 O O . GLY A 1 8 ? 0.838 2.571 6.287 1.00 0.00 7 GLY A O 46
ATOM 13430 N N . ALA A 1 9 ? 0.426 0.953 4.775 1.00 0.00 8 ALA A N 46
ATOM 13431 C CA . ALA A 1 9 ? -0.626 1.709 4.093 1.00 0.00 8 ALA A CA 46
ATOM 13432 C C . ALA A 1 9 ? -2.004 1.254 4.562 1.00 0.00 8 ALA A C 46
ATOM 13433 O O . ALA A 1 9 ? -2.816 0.782 3.768 1.00 0.00 8 ALA A O 46
ATOM 13440 N N . GLY A 1 10 ? -2.258 1.400 5.858 1.00 0.00 9 GLY A N 46
ATOM 13441 C CA . GLY A 1 10 ? -3.541 1.005 6.427 1.00 0.00 9 GLY A CA 46
ATOM 13442 C C . GLY A 1 10 ? -3.454 0.955 7.946 1.00 0.00 9 GLY A C 46
ATOM 13443 O O . GLY A 1 10 ? -4.290 1.524 8.648 1.00 0.00 9 GLY A O 46
ATOM 13447 N N . VAL A 1 11 ? -2.428 0.274 8.444 1.00 0.00 10 VAL A N 46
ATOM 13448 C CA . VAL A 1 11 ? -2.222 0.153 9.882 1.00 0.00 10 VAL A CA 46
ATOM 13449 C C . VAL A 1 11 ? -1.910 1.514 10.495 1.00 0.00 10 VAL A C 46
ATOM 13450 O O . VAL A 1 11 ? -2.430 1.863 11.555 1.00 0.00 10 VAL A O 46
ATOM 13463 N N . ALA A 1 12 ? -1.049 2.272 9.822 1.00 0.00 11 ALA A N 46
ATOM 13464 C CA . ALA A 1 12 ? -0.659 3.592 10.305 1.00 0.00 11 ALA A CA 46
ATOM 13465 C C . ALA A 1 12 ? 0.069 3.478 11.642 1.00 0.00 11 ALA A C 46
ATOM 13466 O O . ALA A 1 12 ? -0.104 4.310 12.532 1.00 0.00 11 ALA A O 46
ATOM 13473 N N . SER A 1 13 ? 0.894 2.442 11.765 1.00 0.00 12 SER A N 46
ATOM 13474 C CA . SER A 1 13 ? 1.665 2.218 12.986 1.00 0.00 12 SER A CA 46
ATOM 13475 C C . SER A 1 13 ? 0.750 1.918 14.173 1.00 0.00 12 SER A C 46
ATOM 13476 O O . SER A 1 13 ? 1.170 2.005 15.327 1.00 0.00 12 SER A O 46
ATOM 13484 N N . LEU A 1 14 ? -0.497 1.566 13.884 1.00 0.00 13 LEU A N 46
ATOM 13485 C CA . LEU A 1 14 ? -1.458 1.256 14.940 1.00 0.00 13 LEU A CA 46
ATOM 13486 C C . LEU A 1 14 ? -1.574 2.415 15.930 1.00 0.00 13 LEU A C 46
ATOM 13487 O O . LEU A 1 14 ? -1.144 2.307 17.077 1.00 0.00 13 LEU A O 46
ATOM 13503 N N . PRO A 1 15 ? -2.140 3.517 15.508 1.00 0.00 14 PRO A N 46
ATOM 13504 C CA . PRO A 1 15 ? -2.319 4.718 16.357 1.00 0.00 14 PRO A CA 46
ATOM 13505 C C . PRO A 1 15 ? -3.694 4.754 17.029 1.00 0.00 14 PRO A C 46
ATOM 13506 O O . PRO A 1 15 ? -3.817 4.514 18.230 1.00 0.00 14 PRO A O 46
ATOM 13517 N N . LEU A 1 16 ? -4.720 5.051 16.238 1.00 0.00 15 LEU A N 46
ATOM 13518 C CA . LEU A 1 16 ? -6.084 5.118 16.748 1.00 0.00 15 LEU A CA 46
ATOM 13519 C C . LEU A 1 16 ? -6.537 3.755 17.260 1.00 0.00 15 LEU A C 46
ATOM 13520 O O . LEU A 1 16 ? -7.211 3.658 18.285 1.00 0.00 15 LEU A O 46
ATOM 13536 N N . LEU A 1 17 ? -6.162 2.705 16.538 1.00 0.00 16 LEU A N 46
ATOM 13537 C CA . LEU A 1 17 ? -6.533 1.349 16.920 1.00 0.00 16 LEU A CA 46
ATOM 13538 C C . LEU A 1 17 ? -5.945 0.999 18.281 1.00 0.00 16 LEU A C 46
ATOM 13539 O O . LEU A 1 17 ? -6.598 0.360 19.106 1.00 0.00 16 LEU A O 46
ATOM 13555 N N . ASN A 1 18 ? -4.704 1.415 18.506 1.00 0.00 17 ASN A N 46
ATOM 13556 C CA . ASN A 1 18 ? -4.036 1.131 19.772 1.00 0.00 17 ASN A CA 46
ATOM 13557 C C . ASN A 1 18 ? -4.801 1.755 20.934 1.00 0.00 17 ASN A C 46
ATOM 13558 O O . ASN A 1 18 ? -4.959 1.137 21.987 1.00 0.00 17 ASN A O 46
ATOM 13569 N N . VAL A 1 19 ? -5.279 2.981 20.741 1.00 0.00 18 VAL A N 46
ATOM 13570 C CA . VAL A 1 19 ? -6.026 3.665 21.788 1.00 0.00 18 VAL A CA 46
ATOM 13571 C C . VAL A 1 19 ? -7.313 2.905 22.090 1.00 0.00 18 VAL A C 46
ATOM 13572 O O . VAL A 1 19 ? -7.649 2.666 23.249 1.00 0.00 18 VAL A O 46
ATOM 13585 N N . ILE A 1 20 ? -8.017 2.513 21.033 1.00 0.00 19 ILE A N 46
ATOM 13586 C CA . ILE A 1 20 ? -9.257 1.764 21.189 1.00 0.00 19 ILE A CA 46
ATOM 13587 C C . ILE A 1 20 ? -8.964 0.415 21.835 1.00 0.00 19 ILE A C 46
ATOM 13588 O O . ILE A 1 20 ? -9.679 -0.026 22.735 1.00 0.00 19 ILE A O 46
ATOM 13604 N N . ALA A 1 21 ? -7.900 -0.233 21.366 1.00 0.00 20 ALA A N 46
ATOM 13605 C CA . ALA A 1 21 ? -7.510 -1.531 21.901 1.00 0.00 20 ALA A CA 46
ATOM 13606 C C . ALA A 1 21 ? -7.030 -1.392 23.342 1.00 0.00 20 ALA A C 46
ATOM 13607 O O . ALA A 1 21 ? -7.297 -2.257 24.177 1.00 0.00 20 ALA A O 46
ATOM 13623 N N . LEU A 1 2 ? 7.352 -3.761 -1.194 1.00 0.00 1 LEU A N 47
ATOM 13624 C CA . LEU A 1 2 ? 7.440 -4.954 -2.028 1.00 0.00 1 LEU A CA 47
ATOM 13625 C C . LEU A 1 2 ? 6.340 -4.955 -3.087 1.00 0.00 1 LEU A C 47
ATOM 13626 O O . LEU A 1 2 ? 6.581 -5.298 -4.243 1.00 0.00 1 LEU A O 47
ATOM 13642 N N . GLY A 1 3 ? 5.133 -4.568 -2.686 1.00 0.00 2 GLY A N 47
ATOM 13643 C CA . GLY A 1 3 ? 4.012 -4.530 -3.615 1.00 0.00 2 GLY A CA 47
ATOM 13644 C C . GLY A 1 3 ? 2.815 -3.808 -3.007 1.00 0.00 2 GLY A C 47
ATOM 13645 O O . GLY A 1 3 ? 2.159 -3.008 -3.674 1.00 0.00 2 GLY A O 47
ATOM 13649 N N . LEU A 1 4 ? 2.532 -4.096 -1.738 1.00 0.00 3 LEU A N 47
ATOM 13650 C CA . LEU A 1 4 ? 1.407 -3.466 -1.043 1.00 0.00 3 LEU A CA 47
ATOM 13651 C C . LEU A 1 4 ? 1.744 -3.274 0.438 1.00 0.00 3 LEU A C 47
ATOM 13652 O O . LEU A 1 4 ? 0.858 -3.066 1.266 1.00 0.00 3 LEU A O 47
ATOM 13668 N N . LEU A 1 5 ? 3.029 -3.340 0.757 1.00 0.00 4 LEU A N 47
ATOM 13669 C CA . LEU A 1 5 ? 3.475 -3.163 2.134 1.00 0.00 4 LEU A CA 47
ATOM 13670 C C . LEU A 1 5 ? 3.116 -1.760 2.623 1.00 0.00 4 LEU A C 47
ATOM 13671 O O . LEU A 1 5 ? 2.698 -1.572 3.764 1.00 0.00 4 LEU A O 47
ATOM 13687 N N . SER A 1 6 ? 3.289 -0.779 1.744 1.00 0.00 5 SER A N 47
ATOM 13688 C CA . SER A 1 6 ? 2.999 0.610 2.085 1.00 0.00 5 SER A CA 47
ATOM 13689 C C . SER A 1 6 ? 1.618 0.754 2.722 1.00 0.00 5 SER A C 47
ATOM 13690 O O . SER A 1 6 ? 1.436 1.550 3.642 1.00 0.00 5 SER A O 47
ATOM 13698 N N . TYR A 1 7 ? 0.645 -0.013 2.237 1.00 0.00 6 TYR A N 47
ATOM 13699 C CA . TYR A 1 7 ? -0.705 0.063 2.790 1.00 0.00 6 TYR A CA 47
ATOM 13700 C C . TYR A 1 7 ? -0.699 -0.336 4.262 1.00 0.00 6 TYR A C 47
ATOM 13701 O O . TYR A 1 7 ? -1.318 0.325 5.096 1.00 0.00 6 TYR A O 47
ATOM 13719 N N . GLY A 1 8 ? 0.005 -1.419 4.573 1.00 0.00 7 GLY A N 47
ATOM 13720 C CA . GLY A 1 8 ? 0.088 -1.897 5.946 1.00 0.00 7 GLY A CA 47
ATOM 13721 C C . GLY A 1 8 ? 0.865 -0.911 6.805 1.00 0.00 7 GLY A C 47
ATOM 13722 O O . GLY A 1 8 ? 0.585 -0.748 7.992 1.00 0.00 7 GLY A O 47
ATOM 13726 N N . ALA A 1 9 ? 1.851 -0.264 6.195 1.00 0.00 8 ALA A N 47
ATOM 13727 C CA . ALA A 1 9 ? 2.677 0.697 6.908 1.00 0.00 8 ALA A CA 47
ATOM 13728 C C . ALA A 1 9 ? 1.837 1.868 7.410 1.00 0.00 8 ALA A C 47
ATOM 13729 O O . ALA A 1 9 ? 2.069 2.381 8.505 1.00 0.00 8 ALA A O 47
ATOM 13736 N N . GLY A 1 10 ? 0.864 2.286 6.609 1.00 0.00 9 GLY A N 47
ATOM 13737 C CA . GLY A 1 10 ? 0.003 3.397 6.995 1.00 0.00 9 GLY A CA 47
ATOM 13738 C C . GLY A 1 10 ? -0.826 3.026 8.217 1.00 0.00 9 GLY A C 47
ATOM 13739 O O . GLY A 1 10 ? -0.942 3.803 9.164 1.00 0.00 9 GLY A O 47
ATOM 13743 N N . VAL A 1 11 ? -1.392 1.826 8.185 1.00 0.00 10 VAL A N 47
ATOM 13744 C CA . VAL A 1 11 ? -2.202 1.341 9.294 1.00 0.00 10 VAL A CA 47
ATOM 13745 C C . VAL A 1 11 ? -1.315 1.012 10.488 1.00 0.00 10 VAL A C 47
ATOM 13746 O O . VAL A 1 11 ? -1.768 1.020 11.631 1.00 0.00 10 VAL A O 47
ATOM 13759 N N . ALA A 1 12 ? -0.048 0.723 10.212 1.00 0.00 11 ALA A N 47
ATOM 13760 C CA . ALA A 1 12 ? 0.892 0.390 11.273 1.00 0.00 11 ALA A CA 47
ATOM 13761 C C . ALA A 1 12 ? 0.316 -0.710 12.157 1.00 0.00 11 ALA A C 47
ATOM 13762 O O . ALA A 1 12 ? 0.545 -0.735 13.366 1.00 0.00 11 ALA A O 47
ATOM 13769 N N . SER A 1 13 ? -0.436 -1.616 11.541 1.00 0.00 12 SER A N 47
ATOM 13770 C CA . SER A 1 13 ? -1.050 -2.721 12.272 1.00 0.00 12 SER A CA 47
ATOM 13771 C C . SER A 1 13 ? -2.066 -2.200 13.288 1.00 0.00 12 SER A C 47
ATOM 13772 O O . SER A 1 13 ? -2.429 -2.901 14.232 1.00 0.00 12 SER A O 47
ATOM 13780 N N . LEU A 1 14 ? -2.521 -0.968 13.084 1.00 0.00 13 LEU A N 47
ATOM 13781 C CA . LEU A 1 14 ? -3.498 -0.361 13.984 1.00 0.00 13 LEU A CA 47
ATOM 13782 C C . LEU A 1 14 ? -3.031 -0.484 15.435 1.00 0.00 13 LEU A C 47
ATOM 13783 O O . LEU A 1 14 ? -3.595 -1.246 16.218 1.00 0.00 13 LEU A O 47
ATOM 13799 N N . PRO A 1 15 ? -2.004 0.246 15.796 1.00 0.00 14 PRO A N 47
ATOM 13800 C CA . PRO A 1 15 ? -1.432 0.225 17.164 1.00 0.00 14 PRO A CA 47
ATOM 13801 C C . PRO A 1 15 ? -2.015 1.316 18.065 1.00 0.00 14 PRO A C 47
ATOM 13802 O O . PRO A 1 15 ? -2.812 1.038 18.961 1.00 0.00 14 PRO A O 47
ATOM 13813 N N . LEU A 1 16 ? -1.600 2.553 17.821 1.00 0.00 15 LEU A N 47
ATOM 13814 C CA . LEU A 1 16 ? -2.067 3.685 18.611 1.00 0.00 15 LEU A CA 47
ATOM 13815 C C . LEU A 1 16 ? -3.572 3.871 18.449 1.00 0.00 15 LEU A C 47
ATOM 13816 O O . LEU A 1 16 ? -4.278 4.167 19.413 1.00 0.00 15 LEU A O 47
ATOM 13832 N N . LEU A 1 17 ? -4.054 3.699 17.225 1.00 0.00 16 LEU A N 47
ATOM 13833 C CA . LEU A 1 17 ? -5.476 3.855 16.950 1.00 0.00 16 LEU A CA 47
ATOM 13834 C C . LEU A 1 17 ? -6.279 2.833 17.753 1.00 0.00 16 LEU A C 47
ATOM 13835 O O . LEU A 1 17 ? -7.329 3.153 18.309 1.00 0.00 16 LEU A O 47
ATOM 13851 N N . ASN A 1 18 ? -5.775 1.604 17.808 1.00 0.00 17 ASN A N 47
ATOM 13852 C CA . ASN A 1 18 ? -6.453 0.545 18.547 1.00 0.00 17 ASN A CA 47
ATOM 13853 C C . ASN A 1 18 ? -6.516 0.882 20.033 1.00 0.00 17 ASN A C 47
ATOM 13854 O O . ASN A 1 18 ? -7.543 0.684 20.683 1.00 0.00 17 ASN A O 47
ATOM 13865 N N . VAL A 1 19 ? -5.408 1.390 20.565 1.00 0.00 18 VAL A N 47
ATOM 13866 C CA . VAL A 1 19 ? -5.350 1.750 21.977 1.00 0.00 18 VAL A CA 47
ATOM 13867 C C . VAL A 1 19 ? -6.318 2.890 22.270 1.00 0.00 18 VAL A C 47
ATOM 13868 O O . VAL A 1 19 ? -7.077 2.843 23.238 1.00 0.00 18 VAL A O 47
ATOM 13881 N N . ILE A 1 20 ? -6.284 3.913 21.423 1.00 0.00 19 ILE A N 47
ATOM 13882 C CA . ILE A 1 20 ? -7.164 5.060 21.593 1.00 0.00 19 ILE A CA 47
ATOM 13883 C C . ILE A 1 20 ? -8.616 4.633 21.414 1.00 0.00 19 ILE A C 47
ATOM 13884 O O . ILE A 1 20 ? -9.494 5.032 22.181 1.00 0.00 19 ILE A O 47
ATOM 13900 N N . ALA A 1 21 ? -8.857 3.814 20.395 1.00 0.00 20 ALA A N 47
ATOM 13901 C CA . ALA A 1 21 ? -10.204 3.326 20.112 1.00 0.00 20 ALA A CA 47
ATOM 13902 C C . ALA A 1 21 ? -10.503 2.077 20.936 1.00 0.00 20 ALA A C 47
ATOM 13903 O O . ALA A 1 21 ? -11.613 1.548 20.887 1.00 0.00 20 ALA A O 47
ATOM 13919 N N . LEU A 1 2 ? 6.775 -6.265 0.450 1.00 0.00 1 LEU A N 48
ATOM 13920 C CA . LEU A 1 2 ? 7.044 -5.678 -0.867 1.00 0.00 1 LEU A CA 48
ATOM 13921 C C . LEU A 1 2 ? 5.746 -5.284 -1.570 1.00 0.00 1 LEU A C 48
ATOM 13922 O O . LEU A 1 2 ? 5.662 -5.305 -2.798 1.00 0.00 1 LEU A O 48
ATOM 13938 N N . GLY A 1 3 ? 4.737 -4.929 -0.781 1.00 0.00 2 GLY A N 48
ATOM 13939 C CA . GLY A 1 3 ? 3.444 -4.533 -1.332 1.00 0.00 2 GLY A CA 48
ATOM 13940 C C . GLY A 1 3 ? 2.693 -3.635 -0.354 1.00 0.00 2 GLY A C 48
ATOM 13941 O O . GLY A 1 3 ? 2.268 -2.535 -0.706 1.00 0.00 2 GLY A O 48
ATOM 13945 N N . LEU A 1 4 ? 2.537 -4.110 0.879 1.00 0.00 3 LEU A N 48
ATOM 13946 C CA . LEU A 1 4 ? 1.840 -3.341 1.906 1.00 0.00 3 LEU A CA 48
ATOM 13947 C C . LEU A 1 4 ? 2.794 -2.358 2.576 1.00 0.00 3 LEU A C 48
ATOM 13948 O O . LEU A 1 4 ? 2.367 -1.474 3.319 1.00 0.00 3 LEU A O 48
ATOM 13964 N N . LEU A 1 5 ? 4.087 -2.516 2.313 1.00 0.00 4 LEU A N 48
ATOM 13965 C CA . LEU A 1 5 ? 5.084 -1.630 2.903 1.00 0.00 4 LEU A CA 48
ATOM 13966 C C . LEU A 1 5 ? 4.866 -0.199 2.421 1.00 0.00 4 LEU A C 48
ATOM 13967 O O . LEU A 1 5 ? 4.924 0.747 3.207 1.00 0.00 4 LEU A O 48
ATOM 13983 N N . SER A 1 6 ? 4.610 -0.048 1.124 1.00 0.00 5 SER A N 48
ATOM 13984 C CA . SER A 1 6 ? 4.380 1.273 0.544 1.00 0.00 5 SER A CA 48
ATOM 13985 C C . SER A 1 6 ? 2.910 1.663 0.673 1.00 0.00 5 SER A C 48
ATOM 13986 O O . SER A 1 6 ? 2.583 2.718 1.213 1.00 0.00 5 SER A O 48
ATOM 13994 N N . TYR A 1 7 ? 2.030 0.796 0.185 1.00 0.00 6 TYR A N 48
ATOM 13995 C CA . TYR A 1 7 ? 0.595 1.049 0.260 1.00 0.00 6 TYR A CA 48
ATOM 13996 C C . TYR A 1 7 ? 0.137 1.099 1.714 1.00 0.00 6 TYR A C 48
ATOM 13997 O O . TYR A 1 7 ? -0.610 1.993 2.113 1.00 0.00 6 TYR A O 48
ATOM 14015 N N . GLY A 1 8 ? 0.585 0.121 2.500 1.00 0.00 7 GLY A N 48
ATOM 14016 C CA . GLY A 1 8 ? 0.213 0.046 3.911 1.00 0.00 7 GLY A CA 48
ATOM 14017 C C . GLY A 1 8 ? 1.182 0.832 4.784 1.00 0.00 7 GLY A C 48
ATOM 14018 O O . GLY A 1 8 ? 1.282 0.583 5.984 1.00 0.00 7 GLY A O 48
ATOM 14022 N N . ALA A 1 9 ? 1.892 1.783 4.181 1.00 0.00 8 ALA A N 48
ATOM 14023 C CA . ALA A 1 9 ? 2.844 2.598 4.930 1.00 0.00 8 ALA A CA 48
ATOM 14024 C C . ALA A 1 9 ? 2.128 3.319 6.068 1.00 0.00 8 ALA A C 48
ATOM 14025 O O . ALA A 1 9 ? 1.798 4.501 5.961 1.00 0.00 8 ALA A O 48
ATOM 14032 N N . GLY A 1 10 ? 1.867 2.585 7.147 1.00 0.00 9 GLY A N 48
ATOM 14033 C CA . GLY A 1 10 ? 1.165 3.128 8.305 1.00 0.00 9 GLY A CA 48
ATOM 14034 C C . GLY A 1 10 ? 0.150 2.103 8.780 1.00 0.00 9 GLY A C 48
ATOM 14035 O O . GLY A 1 10 ? -0.998 2.427 9.079 1.00 0.00 9 GLY A O 48
ATOM 14039 N N . VAL A 1 11 ? 0.593 0.853 8.817 1.00 0.00 10 VAL A N 48
ATOM 14040 C CA . VAL A 1 11 ? -0.262 -0.250 9.219 1.00 0.00 10 VAL A CA 48
ATOM 14041 C C . VAL A 1 11 ? -0.795 -0.048 10.630 1.00 0.00 10 VAL A C 48
ATOM 14042 O O . VAL A 1 11 ? -1.859 -0.559 10.980 1.00 0.00 10 VAL A O 48
ATOM 14055 N N . ALA A 1 12 ? -0.056 0.702 11.437 1.00 0.00 11 ALA A N 48
ATOM 14056 C CA . ALA A 1 12 ? -0.474 0.965 12.807 1.00 0.00 11 ALA A CA 48
ATOM 14057 C C . ALA A 1 12 ? -1.662 1.926 12.833 1.00 0.00 11 ALA A C 48
ATOM 14058 O O . ALA A 1 12 ? -1.892 2.611 13.829 1.00 0.00 11 ALA A O 48
ATOM 14065 N N . SER A 1 13 ? -2.400 1.987 11.725 1.00 0.00 12 SER A N 48
ATOM 14066 C CA . SER A 1 13 ? -3.548 2.885 11.619 1.00 0.00 12 SER A CA 48
ATOM 14067 C C . SER A 1 13 ? -4.829 2.253 12.164 1.00 0.00 12 SER A C 48
ATOM 14068 O O . SER A 1 13 ? -5.860 2.920 12.244 1.00 0.00 12 SER A O 48
ATOM 14076 N N . LEU A 1 14 ? -4.775 0.971 12.534 1.00 0.00 13 LEU A N 48
ATOM 14077 C CA . LEU A 1 14 ? -5.967 0.285 13.062 1.00 0.00 13 LEU A CA 48
ATOM 14078 C C . LEU A 1 14 ? -5.632 -0.607 14.271 1.00 0.00 13 LEU A C 48
ATOM 14079 O O . LEU A 1 14 ? -6.338 -0.564 15.279 1.00 0.00 13 LEU A O 48
ATOM 14095 N N . PRO A 1 15 ? -4.605 -1.421 14.195 1.00 0.00 14 PRO A N 48
ATOM 14096 C CA . PRO A 1 15 ? -4.238 -2.339 15.319 1.00 0.00 14 PRO A CA 48
ATOM 14097 C C . PRO A 1 15 ? -3.828 -1.574 16.579 1.00 0.00 14 PRO A C 48
ATOM 14098 O O . PRO A 1 15 ? -4.540 -1.589 17.583 1.00 0.00 14 PRO A O 48
ATOM 14109 N N . LEU A 1 16 ? -2.681 -0.908 16.518 1.00 0.00 15 LEU A N 48
ATOM 14110 C CA . LEU A 1 16 ? -2.191 -0.144 17.659 1.00 0.00 15 LEU A CA 48
ATOM 14111 C C . LEU A 1 16 ? -3.129 1.020 17.966 1.00 0.00 15 LEU A C 48
ATOM 14112 O O . LEU A 1 16 ? -3.370 1.344 19.127 1.00 0.00 15 LEU A O 48
ATOM 14128 N N . LEU A 1 17 ? -3.654 1.645 16.919 1.00 0.00 16 LEU A N 48
ATOM 14129 C CA . LEU A 1 17 ? -4.561 2.775 17.099 1.00 0.00 16 LEU A CA 48
ATOM 14130 C C . LEU A 1 17 ? -5.764 2.345 17.935 1.00 0.00 16 LEU A C 48
ATOM 14131 O O . LEU A 1 17 ? -6.209 3.073 18.822 1.00 0.00 16 LEU A O 48
ATOM 14147 N N . ASN A 1 18 ? -6.270 1.152 17.650 1.00 0.00 17 ASN A N 48
ATOM 14148 C CA . ASN A 1 18 ? -7.412 0.616 18.380 1.00 0.00 17 ASN A CA 48
ATOM 14149 C C . ASN A 1 18 ? -7.072 0.434 19.858 1.00 0.00 17 ASN A C 48
ATOM 14150 O O . ASN A 1 18 ? -7.905 0.681 20.729 1.00 0.00 17 ASN A O 48
ATOM 14161 N N . VAL A 1 19 ? -5.846 -0.003 20.133 1.00 0.00 18 VAL A N 48
ATOM 14162 C CA . VAL A 1 19 ? -5.413 -0.215 21.511 1.00 0.00 18 VAL A CA 48
ATOM 14163 C C . VAL A 1 19 ? -5.436 1.100 22.284 1.00 0.00 18 VAL A C 48
ATOM 14164 O O . VAL A 1 19 ? -5.962 1.169 23.393 1.00 0.00 18 VAL A O 48
ATOM 14177 N N . ILE A 1 20 ? -4.879 2.147 21.682 1.00 0.00 19 ILE A N 48
ATOM 14178 C CA . ILE A 1 20 ? -4.864 3.458 22.322 1.00 0.00 19 ILE A CA 48
ATOM 14179 C C . ILE A 1 20 ? -6.287 3.984 22.453 1.00 0.00 19 ILE A C 48
ATOM 14180 O O . ILE A 1 20 ? -6.667 4.529 23.489 1.00 0.00 19 ILE A O 48
ATOM 14196 N N . ALA A 1 21 ? -7.072 3.824 21.391 1.00 0.00 20 ALA A N 48
ATOM 14197 C CA . ALA A 1 21 ? -8.451 4.296 21.407 1.00 0.00 20 ALA A CA 48
ATOM 14198 C C . ALA A 1 21 ? -9.320 3.372 22.254 1.00 0.00 20 ALA A C 48
ATOM 14199 O O . ALA A 1 21 ? -10.375 3.777 22.740 1.00 0.00 20 ALA A O 48
ATOM 14215 N N . LEU A 1 2 ? 1.156 -5.978 -2.750 1.00 0.00 1 LEU A N 49
ATOM 14216 C CA . LEU A 1 2 ? 1.930 -6.542 -1.650 1.00 0.00 1 LEU A CA 49
ATOM 14217 C C . LEU A 1 2 ? 3.176 -5.704 -1.373 1.00 0.00 1 LEU A C 49
ATOM 14218 O O . LEU A 1 2 ? 4.032 -6.092 -0.580 1.00 0.00 1 LEU A O 49
ATOM 14234 N N . GLY A 1 3 ? 3.266 -4.544 -2.026 1.00 0.00 2 GLY A N 49
ATOM 14235 C CA . GLY A 1 3 ? 4.404 -3.639 -1.839 1.00 0.00 2 GLY A CA 49
ATOM 14236 C C . GLY A 1 3 ? 3.976 -2.408 -1.050 1.00 0.00 2 GLY A C 49
ATOM 14237 O O . GLY A 1 3 ? 4.600 -2.046 -0.052 1.00 0.00 2 GLY A O 49
ATOM 14241 N N . LEU A 1 4 ? 2.901 -1.774 -1.505 1.00 0.00 3 LEU A N 49
ATOM 14242 C CA . LEU A 1 4 ? 2.375 -0.586 -0.843 1.00 0.00 3 LEU A CA 49
ATOM 14243 C C . LEU A 1 4 ? 1.858 -0.941 0.547 1.00 0.00 3 LEU A C 49
ATOM 14244 O O . LEU A 1 4 ? 1.914 -0.128 1.470 1.00 0.00 3 LEU A O 49
ATOM 14260 N N . LEU A 1 5 ? 1.344 -2.158 0.681 1.00 0.00 4 LEU A N 49
ATOM 14261 C CA . LEU A 1 5 ? 0.802 -2.621 1.954 1.00 0.00 4 LEU A CA 49
ATOM 14262 C C . LEU A 1 5 ? 1.887 -2.627 3.030 1.00 0.00 4 LEU A C 49
ATOM 14263 O O . LEU A 1 5 ? 1.629 -2.274 4.180 1.00 0.00 4 LEU A O 49
ATOM 14279 N N . SER A 1 6 ? 3.096 -3.034 2.655 1.00 0.00 5 SER A N 49
ATOM 14280 C CA . SER A 1 6 ? 4.195 -3.083 3.612 1.00 0.00 5 SER A CA 49
ATOM 14281 C C . SER A 1 6 ? 4.412 -1.709 4.241 1.00 0.00 5 SER A C 49
ATOM 14282 O O . SER A 1 6 ? 4.572 -1.592 5.456 1.00 0.00 5 SER A O 49
ATOM 14290 N N . TYR A 1 7 ? 4.402 -0.672 3.412 1.00 0.00 6 TYR A N 49
ATOM 14291 C CA . TYR A 1 7 ? 4.585 0.688 3.909 1.00 0.00 6 TYR A CA 49
ATOM 14292 C C . TYR A 1 7 ? 3.390 1.111 4.758 1.00 0.00 6 TYR A C 49
ATOM 14293 O O . TYR A 1 7 ? 3.548 1.753 5.797 1.00 0.00 6 TYR A O 49
ATOM 14311 N N . GLY A 1 8 ? 2.193 0.747 4.305 1.00 0.00 7 GLY A N 49
ATOM 14312 C CA . GLY A 1 8 ? 0.963 1.090 5.021 1.00 0.00 7 GLY A CA 49
ATOM 14313 C C . GLY A 1 8 ? 0.561 -0.026 5.981 1.00 0.00 7 GLY A C 49
ATOM 14314 O O . GLY A 1 8 ? -0.574 -0.069 6.457 1.00 0.00 7 GLY A O 49
ATOM 14318 N N . ALA A 1 9 ? 1.497 -0.927 6.259 1.00 0.00 8 ALA A N 49
ATOM 14319 C CA . ALA A 1 9 ? 1.226 -2.042 7.161 1.00 0.00 8 ALA A CA 49
ATOM 14320 C C . ALA A 1 9 ? 0.813 -1.535 8.539 1.00 0.00 8 ALA A C 49
ATOM 14321 O O . ALA A 1 9 ? 0.079 -2.209 9.261 1.00 0.00 8 ALA A O 49
ATOM 14328 N N . GLY A 1 10 ? 1.289 -0.346 8.899 1.00 0.00 9 GLY A N 49
ATOM 14329 C CA . GLY A 1 10 ? 0.959 0.235 10.198 1.00 0.00 9 GLY A CA 49
ATOM 14330 C C . GLY A 1 10 ? 1.140 1.748 10.183 1.00 0.00 9 GLY A C 49
ATOM 14331 O O . GLY A 1 10 ? 0.607 2.432 9.310 1.00 0.00 9 GLY A O 49
ATOM 14335 N N . VAL A 1 11 ? 1.886 2.259 11.164 1.00 0.00 10 VAL A N 49
ATOM 14336 C CA . VAL A 1 11 ? 2.135 3.695 11.276 1.00 0.00 10 VAL A CA 49
ATOM 14337 C C . VAL A 1 11 ? 0.839 4.455 11.549 1.00 0.00 10 VAL A C 49
ATOM 14338 O O . VAL A 1 11 ? 0.856 5.646 11.859 1.00 0.00 10 VAL A O 49
ATOM 14351 N N . ALA A 1 12 ? -0.285 3.756 11.444 1.00 0.00 11 ALA A N 49
ATOM 14352 C CA . ALA A 1 12 ? -1.584 4.370 11.691 1.00 0.00 11 ALA A CA 49
ATOM 14353 C C . ALA A 1 12 ? -2.646 3.292 11.874 1.00 0.00 11 ALA A C 49
ATOM 14354 O O . ALA A 1 12 ? -3.524 3.407 12.729 1.00 0.00 11 ALA A O 49
ATOM 14361 N N . SER A 1 13 ? -2.554 2.246 11.061 1.00 0.00 12 SER A N 49
ATOM 14362 C CA . SER A 1 13 ? -3.506 1.145 11.130 1.00 0.00 12 SER A CA 49
ATOM 14363 C C . SER A 1 13 ? -3.110 0.167 12.229 1.00 0.00 12 SER A C 49
ATOM 14364 O O . SER A 1 13 ? -3.714 -0.897 12.369 1.00 0.00 12 SER A O 49
ATOM 14372 N N . LEU A 1 14 ? -2.086 0.525 13.008 1.00 0.00 13 LEU A N 49
ATOM 14373 C CA . LEU A 1 14 ? -1.615 -0.345 14.093 1.00 0.00 13 LEU A CA 49
ATOM 14374 C C . LEU A 1 14 ? -1.342 0.461 15.375 1.00 0.00 13 LEU A C 49
ATOM 14375 O O . LEU A 1 14 ? -1.812 0.084 16.445 1.00 0.00 13 LEU A O 49
ATOM 14391 N N . PRO A 1 15 ? -0.600 1.541 15.308 1.00 0.00 14 PRO A N 49
ATOM 14392 C CA . PRO A 1 15 ? -0.287 2.362 16.519 1.00 0.00 14 PRO A CA 49
ATOM 14393 C C . PRO A 1 15 ? -1.528 3.079 17.061 1.00 0.00 14 PRO A C 49
ATOM 14394 O O . PRO A 1 15 ? -1.997 2.793 18.163 1.00 0.00 14 PRO A O 49
ATOM 14405 N N . LEU A 1 16 ? -2.048 4.011 16.270 1.00 0.00 15 LEU A N 49
ATOM 14406 C CA . LEU A 1 16 ? -3.230 4.771 16.659 1.00 0.00 15 LEU A CA 49
ATOM 14407 C C . LEU A 1 16 ? -4.450 3.860 16.750 1.00 0.00 15 LEU A C 49
ATOM 14408 O O . LEU A 1 16 ? -5.288 4.009 17.638 1.00 0.00 15 LEU A O 49
ATOM 14424 N N . LEU A 1 17 ? -4.546 2.925 15.810 1.00 0.00 16 LEU A N 49
ATOM 14425 C CA . LEU A 1 17 ? -5.671 1.999 15.772 1.00 0.00 16 LEU A CA 49
ATOM 14426 C C . LEU A 1 17 ? -5.720 1.159 17.045 1.00 0.00 16 LEU A C 49
ATOM 14427 O O . LEU A 1 17 ? -6.793 0.924 17.602 1.00 0.00 16 LEU A O 49
ATOM 14443 N N . ASN A 1 18 ? -4.557 0.708 17.503 1.00 0.00 17 ASN A N 49
ATOM 14444 C CA . ASN A 1 18 ? -4.491 -0.103 18.713 1.00 0.00 17 ASN A CA 49
ATOM 14445 C C . ASN A 1 18 ? -5.005 0.686 19.913 1.00 0.00 17 ASN A C 49
ATOM 14446 O O . ASN A 1 18 ? -5.725 0.150 20.758 1.00 0.00 17 ASN A O 49
ATOM 14457 N N . VAL A 1 19 ? -4.638 1.961 19.980 1.00 0.00 18 VAL A N 49
ATOM 14458 C CA . VAL A 1 19 ? -5.076 2.812 21.080 1.00 0.00 18 VAL A CA 49
ATOM 14459 C C . VAL A 1 19 ? -6.594 2.952 21.060 1.00 0.00 18 VAL A C 49
ATOM 14460 O O . VAL A 1 19 ? -7.255 2.819 22.089 1.00 0.00 18 VAL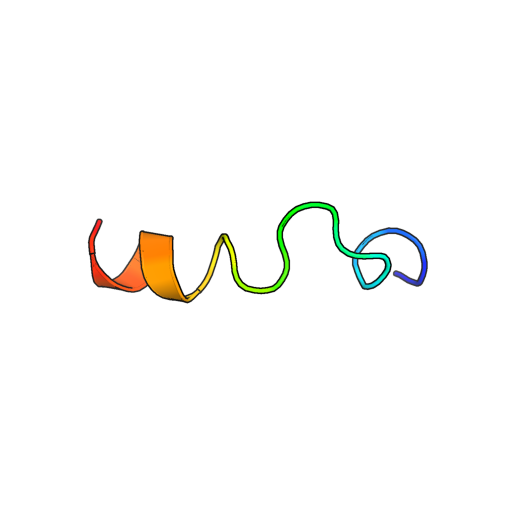 A O 49
ATOM 14473 N N . ILE A 1 20 ? -7.138 3.210 19.876 1.00 0.00 19 ILE A N 49
ATOM 14474 C CA . ILE A 1 20 ? -8.579 3.355 19.726 1.00 0.00 19 ILE A CA 49
ATOM 14475 C C . ILE A 1 20 ? -9.267 2.036 20.056 1.00 0.00 19 ILE A C 49
ATOM 14476 O O . ILE A 1 20 ? -10.287 2.007 20.744 1.00 0.00 19 ILE A O 49
ATOM 14492 N N . ALA A 1 21 ? -8.693 0.945 19.560 1.00 0.00 20 ALA A N 49
ATOM 14493 C CA . ALA A 1 21 ? -9.249 -0.380 19.804 1.00 0.00 20 ALA A CA 49
ATOM 14494 C C . ALA A 1 21 ? -9.040 -0.789 21.259 1.00 0.00 20 ALA A C 49
ATOM 14495 O O . ALA A 1 21 ? -9.873 -1.487 21.837 1.00 0.00 20 ALA A O 49
ATOM 14511 N N . LEU A 1 2 ? 1.860 -5.959 -2.531 1.00 0.00 1 LEU A N 50
ATOM 14512 C CA . LEU A 1 2 ? 2.923 -6.437 -3.407 1.00 0.00 1 LEU A CA 50
ATOM 14513 C C . LEU A 1 2 ? 4.203 -6.668 -2.611 1.00 0.00 1 LEU A C 50
ATOM 14514 O O . LEU A 1 2 ? 4.897 -7.665 -2.807 1.00 0.00 1 LEU A O 50
ATOM 14530 N N . GLY A 1 3 ? 4.505 -5.736 -1.710 1.00 0.00 2 GLY A N 50
ATOM 14531 C CA . GLY A 1 3 ? 5.705 -5.838 -0.883 1.00 0.00 2 GLY A CA 50
ATOM 14532 C C . GLY A 1 3 ? 5.511 -5.130 0.447 1.00 0.00 2 GLY A C 50
ATOM 14533 O O . GLY A 1 3 ? 6.430 -4.488 0.941 1.00 0.00 2 GLY A O 50
ATOM 14537 N N . LEU A 1 4 ? 4.312 -5.254 1.014 1.00 0.00 3 LEU A N 50
ATOM 14538 C CA . LEU A 1 4 ? 3.997 -4.629 2.292 1.00 0.00 3 LEU A CA 50
ATOM 14539 C C . LEU A 1 4 ? 4.233 -3.112 2.225 1.00 0.00 3 LEU A C 50
ATOM 14540 O O . LEU A 1 4 ? 3.943 -2.384 3.172 1.00 0.00 3 LEU A O 50
ATOM 14556 N N . LEU A 1 5 ? 4.735 -2.638 1.088 1.00 0.00 4 LEU A N 50
ATOM 14557 C CA . LEU A 1 5 ? 4.985 -1.211 0.914 1.00 0.00 4 LEU A CA 50
ATOM 14558 C C . LEU A 1 5 ? 3.680 -0.429 1.027 1.00 0.00 4 LEU A C 50
ATOM 14559 O O . LEU A 1 5 ? 3.612 0.586 1.721 1.00 0.00 4 LEU A O 50
ATOM 14575 N N . SER A 1 6 ? 2.640 -0.919 0.360 1.00 0.00 5 SER A N 50
ATOM 14576 C CA . SER A 1 6 ? 1.339 -0.265 0.408 1.00 0.00 5 SER A CA 50
ATOM 14577 C C . SER A 1 6 ? 0.753 -0.399 1.808 1.00 0.00 5 SER A C 50
ATOM 14578 O O . SER A 1 6 ? 0.088 0.504 2.309 1.00 0.00 5 SER A O 50
ATOM 14586 N N . TYR A 1 7 ? 1.013 -1.540 2.430 1.00 0.00 6 TYR A N 50
ATOM 14587 C CA . TYR A 1 7 ? 0.527 -1.803 3.778 1.00 0.00 6 TYR A CA 50
ATOM 14588 C C . TYR A 1 7 ? 1.136 -0.815 4.770 1.00 0.00 6 TYR A C 50
ATOM 14589 O O . TYR A 1 7 ? 0.451 -0.300 5.653 1.00 0.00 6 TYR A O 50
ATOM 14607 N N . GLY A 1 8 ? 2.436 -0.571 4.623 1.00 0.00 7 GLY A N 50
ATOM 14608 C CA . GLY A 1 8 ? 3.145 0.342 5.514 1.00 0.00 7 GLY A CA 50
ATOM 14609 C C . GLY A 1 8 ? 2.866 1.804 5.171 1.00 0.00 7 GLY A C 50
ATOM 14610 O O . GLY A 1 8 ? 3.410 2.709 5.806 1.00 0.00 7 GLY A O 50
ATOM 14614 N N . ALA A 1 9 ? 2.020 2.036 4.174 1.00 0.00 8 ALA A N 50
ATOM 14615 C CA . ALA A 1 9 ? 1.687 3.402 3.779 1.00 0.00 8 ALA A CA 50
ATOM 14616 C C . ALA A 1 9 ? 0.873 4.082 4.875 1.00 0.00 8 ALA A C 50
ATOM 14617 O O . ALA A 1 9 ? 0.609 5.281 4.815 1.00 0.00 8 ALA A O 50
ATOM 14624 N N . GLY A 1 10 ? 0.475 3.297 5.873 1.00 0.00 9 GLY A N 50
ATOM 14625 C CA . GLY A 1 10 ? -0.315 3.815 6.984 1.00 0.00 9 GLY A CA 50
ATOM 14626 C C . GLY A 1 10 ? -0.095 2.969 8.232 1.00 0.00 9 GLY A C 50
ATOM 14627 O O . GLY A 1 10 ? -1.034 2.390 8.776 1.00 0.00 9 GLY A O 50
ATOM 14631 N N . VAL A 1 11 ? 1.155 2.903 8.676 1.00 0.00 10 VAL A N 50
ATOM 14632 C CA . VAL A 1 11 ? 1.498 2.124 9.858 1.00 0.00 10 VAL A CA 50
ATOM 14633 C C . VAL A 1 11 ? 0.772 2.673 11.082 1.00 0.00 10 VAL A C 50
ATOM 14634 O O . VAL A 1 11 ? 0.221 1.914 11.876 1.00 0.00 10 VAL A O 50
ATOM 14647 N N . ALA A 1 12 ? 0.773 3.994 11.220 1.00 0.00 11 ALA A N 50
ATOM 14648 C CA . ALA A 1 12 ? 0.112 4.645 12.347 1.00 0.00 11 ALA A CA 50
ATOM 14649 C C . ALA A 1 12 ? -1.363 4.254 12.408 1.00 0.00 11 ALA A C 50
ATOM 14650 O O . ALA A 1 12 ? -2.067 4.591 13.357 1.00 0.00 11 ALA A O 50
ATOM 14657 N N . SER A 1 13 ? -1.822 3.553 11.378 1.00 0.00 12 SER A N 50
ATOM 14658 C CA . SER A 1 13 ? -3.217 3.131 11.306 1.00 0.00 12 SER A CA 50
ATOM 14659 C C . SER A 1 13 ? -3.518 1.964 12.249 1.00 0.00 12 SER A C 50
ATOM 14660 O O . SER A 1 13 ? -4.677 1.574 12.394 1.00 0.00 12 SER A O 50
ATOM 14668 N N . LEU A 1 14 ? -2.481 1.386 12.867 1.00 0.00 13 LEU A N 50
ATOM 14669 C CA . LEU A 1 14 ? -2.671 0.235 13.769 1.00 0.00 13 LEU A CA 50
ATOM 14670 C C . LEU A 1 14 ? -2.369 0.597 15.238 1.00 0.00 13 LEU A C 50
ATOM 14671 O O . LEU A 1 14 ? -3.190 0.323 16.115 1.00 0.00 13 LEU A O 50
ATOM 14687 N N . PRO A 1 15 ? -1.234 1.183 15.537 1.00 0.00 14 PRO A N 50
ATOM 14688 C CA . PRO A 1 15 ? -0.879 1.547 16.944 1.00 0.00 14 PRO A CA 50
ATOM 14689 C C . PRO A 1 15 ? -1.965 2.393 17.615 1.00 0.00 14 PRO A C 50
ATOM 14690 O O . PRO A 1 15 ? -2.361 2.121 18.748 1.00 0.00 14 PRO A O 50
ATOM 14701 N N . LEU A 1 16 ? -2.441 3.411 16.907 1.00 0.00 15 LEU A N 50
ATOM 14702 C CA . LEU A 1 16 ? -3.481 4.278 17.447 1.00 0.00 15 LEU A CA 50
ATOM 14703 C C . LEU A 1 16 ? -4.769 3.489 17.658 1.00 0.00 15 LEU A C 50
ATOM 14704 O O . LEU A 1 16 ? -5.442 3.638 18.677 1.00 0.00 15 LEU A O 50
ATOM 14720 N N . LEU A 1 17 ? -5.097 2.646 16.685 1.00 0.00 16 LEU A N 50
ATOM 14721 C CA . LEU A 1 17 ? -6.301 1.827 16.760 1.00 0.00 16 LEU A CA 50
ATOM 14722 C C . LEU A 1 17 ? -6.210 0.857 17.936 1.00 0.00 16 LEU A C 50
ATOM 14723 O O . LEU A 1 17 ? -7.202 0.588 18.612 1.00 0.00 16 LEU A O 50
ATOM 14739 N N . ASN A 1 18 ? -5.014 0.326 18.163 1.00 0.00 17 ASN A N 50
ATOM 14740 C CA . ASN A 1 18 ? -4.799 -0.623 19.247 1.00 0.00 17 ASN A CA 50
ATOM 14741 C C . ASN A 1 18 ? -5.145 0.007 20.593 1.00 0.00 17 ASN A C 50
ATOM 14742 O O . ASN A 1 18 ? -5.737 -0.640 21.455 1.00 0.00 17 ASN A O 50
ATOM 14753 N N . VAL A 1 19 ? -4.776 1.273 20.768 1.00 0.00 18 VAL A N 50
ATOM 14754 C CA . VAL A 1 19 ? -5.065 1.969 22.016 1.00 0.00 18 VAL A CA 50
ATOM 14755 C C . VAL A 1 19 ? -6.573 2.049 22.228 1.00 0.00 18 VAL A C 50
ATOM 14756 O O . VAL A 1 19 ? -7.076 1.760 23.313 1.00 0.00 18 VAL A O 50
ATOM 14769 N N . ILE A 1 20 ? -7.288 2.431 21.176 1.00 0.00 19 ILE A N 50
ATOM 14770 C CA . ILE A 1 20 ? -8.740 2.529 21.249 1.00 0.00 19 ILE A CA 50
ATOM 14771 C C . ILE A 1 20 ? -9.340 1.153 21.509 1.00 0.00 19 ILE A C 50
ATOM 14772 O O . ILE A 1 20 ? -10.235 1.003 22.341 1.00 0.00 19 ILE A O 50
ATOM 14788 N N . ALA A 1 21 ? -8.833 0.151 20.799 1.00 0.00 20 ALA A N 50
ATOM 14789 C CA . ALA A 1 21 ? -9.325 -1.212 20.967 1.00 0.00 20 ALA A CA 50
ATOM 14790 C C . ALA A 1 21 ? -9.003 -1.723 22.368 1.00 0.00 20 ALA A C 50
ATOM 14791 O O . ALA A 1 21 ? -9.895 -2.155 23.098 1.00 0.00 20 ALA A O 50
#

Secondary structure (DSSP, 8-state):
-TTHHHHSSTTTTHHHHHH-

Nearest PDB structures (foldseek):
  2mns-assembly1_A  TM=1.053E+00  e=1.504E-01  Baboon orthoreovirus
  2mns-assembly1_A  TM=4.948E-01  e=4.353E-01  Baboon orthoreovirus

Solvent-accessible surface area: 2052 Å² total; per-residue (Å²): 183,54,147,123,81,186,54,95,14,86,67,63,124,74,115,94,107,127,139,118

Foldseek 3Di:
DPCPVVVVCPVVPPVVVVVD

Radius of gyration: 8.94 Å; Cα contacts (8 Å, |Δi|>4): 4; chains: 1; bounding box: 15×11×22 Å